Protein 9GK6 (pdb70)

Sequence (854 aa):
TPFPWNKIRLPEYVIPVHYDDLLIHAQLTTLTFWGTTKVEITASQPTSTIILHSHHLQISRATLRKGRLSEEPLQVLEHPRQEQIALLAPEPLLVGLPYTVVIHYAGQLSETFHGFYKSTYRTKEGELRILASTQFEPTAARMAFPCFDEPAFKASFSIKIIRREPRHLAISNMPLVKSVTVAEGLIEDHFDVTVKMSTYLVAFIISDDFESVSSKITKSGVKVSVYAVPDKINQADYALDDAAVTLLEFYEDDYFSIPYPLPKQDLAAIPDFQSGAMENWGLTTYRESALLFDAEKSSASSSSKLGITMTVAHELAHQWFGNLVTMEEWWNDLWLNEGFAKFMEFFVSVSSVTHPELKVGDYFFGKCFDAMEVDALQSSHPVSSTPVENPAQIREMFDDVSYDKGACILNMLREYLSADAFKSGIVQYLQKHSYKNTKNEDLWDSMASIGGVDVKTMMNTWTLQRGFPLITITVRGRNVHMKQEHYMKGGYLWHVPLTFITSKSDMVHRRFLLKTKTDVLILPEEVEWIKFNVGMNGYYIIVHYEDDGWDSSLTGLLKGTHTAVSSSSNDRASLINNAFQQLVSIGKLSIEKALDLSLYLKHETEIMPVFQGLNELIPMYKLMEKRDMNEVETQFKAFLIRLLRDLIDKQTWTDEGSVSSERMLRSQLLLLACVHNNYQPCVQRAEGYFRKWKESNGQLSLPVDVTLAVFAVGAQSTEGWDFLYSKYQFSLSSTEKSSQIEFALCRTQNKEKLQWLLDESFKGDDKIKTQEFPQILTLIGRNPVGYPLAWQFLRKNWNKLVQKFELGSSSIAHMVMGTTNQFSTRTRLEEVKGFFSSLKENGSQLRCVQQTIETIEENIGWMMDKKNFDDKIRRVWLQS

Radius of gyration: 27.93 Å; Cα contacts (8 Å, |Δi|>4): 1761; chains: 1; bounding box: 64×92×61 Å

Solvent-accessible surface area: 32730 Å² total; per-residue (Å²): 132,121,39,63,38,129,119,50,74,7,9,152,55,4,74,2,84,37,0,26,0,36,0,33,6,59,5,103,75,41,21,2,101,7,20,0,72,0,69,0,49,1,80,89,98,18,40,32,0,6,0,4,9,44,140,18,142,43,94,160,5,16,2,68,65,78,138,101,52,93,21,107,12,92,52,29,115,49,84,214,25,32,1,6,0,0,41,12,89,102,77,2,101,73,52,72,93,9,30,0,5,0,65,6,23,7,113,8,14,90,11,7,23,0,3,1,55,1,30,21,146,10,142,134,43,90,86,76,63,2,0,0,1,20,1,19,13,11,10,0,13,27,0,0,0,0,2,5,10,2,42,19,9,0,22,0,16,3,50,0,80,28,49,86,147,17,69,2,13,1,1,12,35,88,90,125,56,52,112,34,78,168,55,28,33,18,1,37,10,63,67,6,38,102,1,0,1,2,0,0,0,0,0,3,2,36,11,87,52,55,58,92,96,6,183,68,50,8,102,1,7,0,30,0,2,50,22,16,32,128,12,0,89,43,0,7,56,3,0,8,55,0,0,31,26,0,21,114,24,0,73,23,94,9,55,7,73,21,0,5,0,0,0,0,2,16,2,33,57,37,16,5,5,1,0,0,0,0,0,0,40,18,51,14,0,5,30,32,91,139,78,8,23,4,64,30,64,23,30,2,0,20,30,0,0,13,8,0,0,1,3,4,2,0,0,4,4,0,0,60,21,2,43,8,0,0,4,2,2,0,0,0,32,4,1,6,10,15,0,0,51,96,25,20,77,107,4,132,0,42,72,28,13,6,22,69,5,13,70,0,2,111,26,0,1,15,81,41,11,6,25,0,12,21,125,23,88,57,27,26,72,2,32,36,4,34,39,53,2,0,56,10,0,0,0,2,0,0,10,6,1,52,61,63,24,56,43,113,30,1,68,49,0,0,26,56,2,0,97,136,25,25,71,124,32,2,98,15,84,34,0,3,71,4,5,21,60,71,112,37,81,103,0,64,81,8,1,48,21,0,0,103,40,82,0,0,0,0,0,7,2,12,52,146,32,117,58,0,77,0,64,4,52,35,1,72,30,94,120,66,75,0,31,0,15,1,15,12,12,8,42,123,36,128,126,55,50,129,46,50,0,103,65,128,62,53,68,22,98,5,112,105,107,33,144,33,9,3,2,3,21,19,3,52,7,2,1,0,3,16,10,72,98,98,14,12,82,37,2,23,40,19,2,94,60,82,34,106,49,5,58,32,24,3,7,0,4,4,0,4,9,0,9,13,0,5,28,49,49,82,22,50,1,54,97,0,0,42,1,0,61,5,4,114,108,3,73,77,16,25,0,1,44,7,1,10,87,30,0,37,63,12,11,17,13,0,18,25,72,150,13,93,119,5,30,80,63,0,32,50,6,1,17,151,11,5,118,82,21,2,80,156,27,64,12,37,55,107,53,52,20,36,95,45,27,13,15,20,63,0,0,15,7,0,4,45,32,102,25,93,74,8,12,98,120,0,68,10,58,14,125,122,11,69,135,37,96,21,161,74,92,20,28,12,5,0,10,40,0,0,2,6,21,8,1,98,62,80,129,2,12,69,33,0,52,51,48,11,142,141,15,66,2,19,7,22,51,47,12,0,5,51,0,1,0,42,8,103,56,113,148,38,0,54,81,0,0,62,33,0,61,147,20,87,114,2,45,12,24,24,0,17,104,1,0,22,29,0,3,98,0,36,50,0,35,46,26,0,0,82,11,0,83,167,18,5,102,140,1,18,118,59,1,36,31,4,7,47,15,0,28,103,0,0,21,7,5,0,36,23,4,4,43,155,98,54,21,109,58,0,87,28,36,2,73,74,28,150,159,41,4,25,157,14,88,6,5,68,46,0,16,6,30,0,64,34,16,13,39,29,2,86,115,2,33,72,78,0,105,85,39,27,124,123

Foldseek 3Di:
DDDPDDALAFDPFKAWAEKEKEKEADQVQQKMKIKIKTKIFGQDWDQKHKWAAEQKAWDFKWKWADVTDIFTWDWDDDRVSRMIMTGGPGIDDGPGIMIMIIIIMHGADCFQAAFHKAWDADLVGRIFIKTKHQQPPHRLNHHPIGRRFWQSWYKYKYKYKYAPQKDKDWQADFDDWDQDPDRIIITTGDIGDTGGSRLTIMMIGNWDKDWDAAPVQAIEMETEHPVQNVQQVLLRVLLNLLLVQCCVLLVPHLPGRYAYEYATCFHFDAWAQRNRYIYGHCQLGGHDPQFDALVSSLNVNLVSQLSSQLSQQDTQEHANGLLQNLSRALRSLLSSLVRCCPRPVLQVCVLVLLVLLVVLQLLLQAPPRAFLRDDDRDPLRSQLNVDSCSHSLSNLVLLLVCVVQDVVLSSQLSNQLSVVQGSGHDDVVSSQVSSCVSCHDRCVQQVCLRGHDTAAWEWEWEDDWQKTKIFIDGRHFVPRFHFWFKWKAFQVGPDTDTDTDRDGMDMDGHPGGTLAMAMCALVSTSYAYHYPDCHLVSVLCCLQPPVVSGDPSSLLRNLQRQLSCCSVPRHPPLSSVSSLLSLLPDAFQRNLVSSCVRLVLVLLLVLVDPNVVLSLLSLVVNCVSCVVVLVPADQACDDGSRSLQSNLVSLLSCLLSCVPVSLVVLCVVLVVCVVVLNPDRGHNSPLLSNLLSQCQDVVSLVSLLVCLSSDPNPSSVVSNLLSQLQYLPQVSLVVSLVDCCVQDSHHVSCNLVSLLSNCSHSRRNVVSVVCCLVCVVVVCSRQNNNHPSVLSSLCSSQLSHADPVSLCVLLVSQCVCPVSGVPHPSSVSSSSSNVSSNVSCVVPVVVSVVSSVD

Organism: Homo sapiens (NCBI:txid9606)

GO terms:
  GO:0001525 angiogenesis (P, TAS)
  GO:0005151 interleukin-1, type II receptor binding (F, TAS)
  GO:0005788 endoplasmic reticulum lumen (C, TAS)
  GO:0019885 antigen processing and presentation of endogenous peptide antigen via MHC class I (P, TAS)
  GO:0008217 regulation of blood pressure (P, TAS)
  GO:0005515 protein binding (F, IPI)
  GO:0004175 endopeptidase activity (F, EXP)
  GO:0002474 antigen processing and presentation of peptide antigen via MHC class I (P, TAS)
  GO:0002474 antigen processing and presentation of peptide antigen via MHC class I (P, IDA)
  GO:0005783 endoplasmic reticulum (C, IDA)
  GO:0008235 metalloexopeptidase activity (F, IDA)
  GO:0005576 extracellular region (C, IDA)
  GO:0004177 aminopeptidase activity (F, IDA)
  GO:0006509 membrane protein ectodomain proteolysis (P, IDA)
  GO:0070062 extracellular exosome (C, HDA)
  GO:0005576 extracellular region (C, HDA)
  GO:0016020 membrane (C, HDA)
  GO:0005138 interleukin-6 receptor binding (F, IPI)

Secondary structure (DSSP, 8-state):
---S---SSPPSSEEEEEEEEEEEEETTTTEEEEEEEEEEEESS--SEEEEE-SS-EEEEEEEEE---EEEE-EEEEETTTTEEEEE-SSPPPTT--EEEEEEEEEE-BSSSSEEEEEEEE-TTS-EEEEEEEE-TTTTGGGTS-B--STTS-BEEEEEEEE-TTSEEEESS-EEEEEEETTTEEEEEEPPPPSB-GGG--EEEE--EEEEEE-TT--EEEEEE-GGGGGG-HHHHHHHHHHHHHHHHHHT----SSEEEEEEESS-SSSEE--TTEEEEEGGGT---TTT--HHHHHHHHHHHHHHHHTTTBTTTEEESSGGGTHHHHHHHHHHHHHHHHHH-GGG-GGGGHHHHHHHHHHHHTSTT---SS----SHHHHHTTSSHIIIIIHHHHHHHHHHHH-HHHHHHHHHHHHHHTTTEEE-HHHHHHHHHT------HHHHHHHHSS-SEEEEEEEEETTEEEEEEEEE--------EEEEEEETTEEEEEEEEE-SSEEEEE-SS--S-EEESGGG-SS-EEEETTTHHHHHHHHHHHHGGGS-HHHHHHHHHHHHHHHHTTSS-HHHHHHHHGGGGG---HHHHHHHHHHHHHHHHHHTTSS-HHHHHHHHHHHHHHHHHHHHH--SSS-S-HHHHHHHHHHHHHHHHTT-HHHHHHHHHHHHHHHHTTT-SPPPHHHHHHHHHHHTTSHHHHHHHHHHHTT---HHHHHHHHHHHTT---HHHHHHHHHHHHH-SSS-GGGHHHHHHHHHTSTTTHHHHHHHHHHHHHHHHHHH-TT-HHHHHHHHHHHTT--SHHHHHHHHHHHHHTGGGTTT-HHHHHHHHHHHHHHHHHHHHHHHHHHHHH-

Structure (mmCIF, N/CA/C/O backbone):
data_9GK6
#
_entry.id   9GK6
#
_cell.length_a   112.728
_cell.length_b   140.610
_cell.length_c   57.542
_cell.angle_alpha   90.00
_cell.angle_beta   90.00
_cell.angle_gamma   90.00
#
_symmetry.space_group_name_H-M   'P 21 21 2'
#
loop_
_entity.id
_entity.type
_entity.pdbx_description
1 polymer 'Endoplasmic reticulum aminopeptidase 1'
2 non-polymer 'ZINC ION'
3 non-polymer D-MALATE
4 non-polymer 1,2-ETHANEDIOL
5 non-polymer '1-[2-(6-chloranyl-3-oxidanylidene-1,4-benzothiazin-4-yl)ethanoylamino]cyclohexane-1-carboxylic acid'
6 water water
#
loop_
_atom_site.group_PDB
_atom_site.id
_atom_site.type_symbol
_atom_site.label_atom_id
_atom_site.label_alt_id
_atom_site.label_comp_id
_atom_site.label_asym_id
_atom_site.label_entity_id
_atom_site.label_seq_id
_atom_site.pdbx_PDB_ins_code
_atom_site.Cartn_x
_atom_site.Cartn_y
_atom_site.Cartn_z
_atom_site.occupancy
_atom_site.B_iso_or_equiv
_atom_site.auth_seq_id
_atom_site.auth_comp_id
_atom_site.auth_asym_id
_atom_site.auth_atom_id
_atom_site.pdbx_PDB_model_num
ATOM 1 N N . THR A 1 45 ? 49.948 2.761 38.414 1.00 48.73 45 THR A N 1
ATOM 2 C CA . THR A 1 45 ? 50.434 2.527 37.058 1.00 48.63 45 THR A CA 1
ATOM 3 C C . THR A 1 45 ? 50.476 3.830 36.262 1.00 47.34 45 THR A C 1
ATOM 4 O O . THR A 1 45 ? 49.433 4.456 36.057 1.00 48.16 45 THR A O 1
ATOM 8 N N . PRO A 1 46 ? 51.666 4.234 35.778 1.00 45.25 46 PRO A N 1
ATOM 9 C CA . PRO A 1 46 ? 51.755 5.460 34.968 1.00 43.16 46 PRO A CA 1
ATOM 10 C C . PRO A 1 46 ? 50.987 5.318 33.649 1.00 39.47 46 PRO A C 1
ATOM 11 O O . PRO A 1 46 ? 50.844 4.203 33.119 1.00 40.25 46 PRO A O 1
ATOM 15 N N . PHE A 1 47 ? 50.482 6.440 33.117 1.00 34.86 47 PHE A N 1
ATOM 16 C CA . PHE A 1 47 ? 49.712 6.380 31.876 1.00 30.08 47 PHE A CA 1
ATOM 17 C C . PHE A 1 47 ? 50.668 6.110 30.714 1.00 27.86 47 PHE A C 1
ATOM 18 O O . PHE A 1 47 ? 51.661 6.804 30.589 1.00 29.59 47 PHE A O 1
ATOM 26 N N . PRO A 1 48 ? 50.423 5.085 29.873 1.00 26.34 48 PRO A N 1
ATOM 27 C CA . PRO A 1 48 ? 51.415 4.708 28.854 1.00 26.69 48 PRO A CA 1
ATOM 28 C C . PRO A 1 48 ? 51.450 5.530 27.565 1.00 28.16 48 PRO A C 1
ATOM 29 O O . PRO A 1 48 ? 51.860 4.997 26.525 1.00 30.75 48 PRO A O 1
ATOM 33 N N . TRP A 1 49 ? 51.013 6.797 27.603 1.00 25.65 49 TRP A N 1
ATOM 34 C CA . TRP A 1 49 ? 51.078 7.649 26.405 1.00 24.52 49 TRP A CA 1
ATOM 35 C C . TRP A 1 49 ? 51.203 9.072 26.877 1.00 25.59 49 TRP A C 1
ATOM 36 O O . TRP A 1 49 ? 50.429 9.501 27.728 1.00 27.27 49 TRP A O 1
ATOM 47 N N . ASN A 1 50 ? 52.172 9.825 26.334 1.00 25.62 50 ASN A N 1
ATOM 48 C CA . ASN A 1 50 ? 52.452 11.178 26.818 1.00 26.90 50 ASN A CA 1
ATOM 49 C C . ASN A 1 50 ? 52.229 12.276 25.787 1.00 27.68 50 ASN A C 1
ATOM 50 O O . ASN A 1 50 ? 52.852 13.344 25.890 1.00 29.35 50 ASN A O 1
ATOM 55 N N . LYS A 1 51 ? 51.432 12.007 24.748 1.00 25.40 51 LYS A N 1
ATOM 56 C CA . LYS A 1 51 ? 51.225 13.036 23.703 1.00 22.72 51 LYS A CA 1
ATOM 57 C C . LYS A 1 51 ? 49.735 13.371 23.599 1.00 22.38 51 LYS A C 1
ATOM 58 O O . LYS A 1 51 ? 48.890 12.501 23.833 1.00 22.12 51 LYS A O 1
ATOM 64 N N . ILE A 1 52 ? 49.436 14.622 23.234 1.00 21.47 52 ILE A N 1
ATOM 65 C CA . ILE A 1 52 ? 48.035 15.022 23.032 1.00 21.65 52 ILE A CA 1
ATOM 66 C C . ILE A 1 52 ? 47.458 14.291 21.827 1.00 20.50 52 ILE A C 1
ATOM 67 O O . ILE A 1 52 ? 46.300 13.840 21.878 1.00 19.52 52 ILE A O 1
ATOM 72 N N . ARG A 1 53 ? 48.232 14.185 20.749 1.00 19.92 53 ARG A N 1
ATOM 73 C CA . ARG A 1 53 ? 47.795 13.425 19.584 1.00 19.21 53 ARG A CA 1
ATOM 74 C C . ARG A 1 53 ? 47.833 11.952 19.866 1.00 20.02 53 ARG A C 1
ATOM 75 O O . ARG A 1 53 ? 48.758 11.476 20.549 1.00 20.33 53 ARG A O 1
ATOM 83 N N . LEU A 1 54 ? 46.864 11.199 19.349 1.00 19.67 54 LEU A N 1
ATOM 84 C CA . LEU A 1 54 ? 46.828 9.752 19.559 1.00 20.06 54 LEU A CA 1
ATOM 85 C C . LEU A 1 54 ? 47.947 9.054 18.786 1.00 20.41 54 LEU A C 1
ATOM 86 O O . LEU A 1 54 ? 48.441 9.569 17.776 1.00 20.42 54 LEU A O 1
ATOM 91 N N . PRO A 1 55 ? 48.285 7.823 19.187 1.00 19.49 55 PRO A N 1
ATOM 92 C CA . PRO A 1 55 ? 49.223 7.035 18.371 1.00 20.24 55 PRO A CA 1
ATOM 93 C C . PRO A 1 55 ? 48.694 6.822 16.952 1.00 22.08 55 PRO A C 1
ATOM 94 O O . PRO A 1 55 ? 47.460 6.808 16.730 1.00 21.78 55 PRO A O 1
ATOM 98 N N . GLU A 1 56 ? 49.606 6.706 15.979 1.00 23.03 56 GLU A N 1
ATOM 99 C CA . GLU A 1 56 ? 49.176 6.530 14.595 1.00 24.99 56 GLU A CA 1
ATOM 100 C C . GLU A 1 56 ? 48.989 5.072 14.200 1.00 25.66 56 GLU A C 1
ATOM 101 O O . GLU A 1 56 ? 48.465 4.820 13.119 1.00 27.29 56 GLU A O 1
ATOM 107 N N . TYR A 1 57 ? 49.359 4.106 15.068 1.00 24.56 57 TYR A N 1
ATOM 108 C CA . TYR A 1 57 ? 49.373 2.709 14.650 1.00 25.62 57 TYR A CA 1
ATOM 109 C C . TYR A 1 57 ? 48.188 1.850 15.028 1.00 25.52 57 TYR A C 1
ATOM 110 O O . TYR A 1 57 ? 48.229 0.663 14.745 1.00 26.66 57 TYR A O 1
ATOM 119 N N . VAL A 1 58 ? 47.120 2.419 15.614 1.00 23.53 58 VAL A N 1
ATOM 120 C CA . VAL A 1 58 ? 45.912 1.669 15.863 1.00 21.99 58 VAL A CA 1
ATOM 121 C C . VAL A 1 58 ? 44.825 2.507 15.152 1.00 21.89 58 VAL A C 1
ATOM 122 O O . VAL A 1 58 ? 44.697 3.702 15.416 1.00 23.45 58 VAL A O 1
ATOM 126 N N . ILE A 1 59 ? 44.156 1.892 14.187 1.00 21.17 59 ILE A N 1
ATOM 127 C CA . ILE A 1 59 ? 43.209 2.575 13.321 1.00 22.42 59 ILE A CA 1
ATOM 128 C C . ILE A 1 59 ? 41.834 1.971 13.383 1.00 21.16 59 ILE A C 1
ATOM 129 O O . ILE A 1 59 ? 41.672 0.775 13.127 1.00 20.85 59 ILE A O 1
ATOM 134 N N . PRO A 1 60 ? 40.809 2.806 13.606 1.00 18.26 60 PRO A N 1
ATOM 135 C CA . PRO A 1 60 ? 39.432 2.283 13.547 1.00 17.60 60 PRO A CA 1
ATOM 136 C C . PRO A 1 60 ? 38.900 2.178 12.130 1.00 17.79 60 PRO A C 1
ATOM 137 O O . PRO A 1 60 ? 39.334 2.962 11.255 1.00 17.76 60 PRO A O 1
ATOM 141 N N . VAL A 1 61 ? 37.981 1.251 11.886 1.00 17.73 61 VAL A N 1
ATOM 142 C CA . VAL A 1 61 ? 37.309 1.134 10.605 1.00 19.81 61 VAL A CA 1
ATOM 143 C C . VAL A 1 61 ? 35.794 1.349 10.755 1.00 17.97 61 VAL A C 1
ATOM 144 O O . VAL A 1 61 ? 35.167 1.884 9.848 1.00 17.65 61 VAL A O 1
ATOM 148 N N . HIS A 1 62 ? 35.217 0.932 11.890 1.00 17.33 62 HIS A N 1
ATOM 149 C CA . HIS A 1 62 ? 33.765 0.966 12.015 1.00 16.55 62 HIS A CA 1
ATOM 150 C C . HIS A 1 62 ? 33.401 1.042 13.473 1.00 16.20 62 HIS A C 1
ATOM 151 O O . HIS A 1 62 ? 34.034 0.371 14.299 1.00 17.35 62 HIS A O 1
ATOM 158 N N . TYR A 1 63 ? 32.398 1.845 13.809 1.00 15.60 63 TYR A N 1
ATOM 159 C CA . TYR A 1 63 ? 31.882 1.917 15.159 1.00 15.26 63 TYR A CA 1
ATOM 160 C C . TYR A 1 63 ? 30.435 1.499 15.187 1.00 16.26 63 TYR A C 1
ATOM 161 O O . TYR A 1 63 ? 29.659 1.827 14.291 1.00 16.71 63 TYR A O 1
ATOM 170 N N A ASP A 1 64 ? 30.062 0.742 16.222 0.50 15.72 64 ASP A N 1
ATOM 171 N N B ASP A 1 64 ? 30.073 0.748 16.236 0.50 15.69 64 ASP A N 1
ATOM 172 C CA A ASP A 1 64 ? 28.658 0.449 16.473 0.50 15.81 64 ASP A CA 1
ATOM 173 C CA B ASP A 1 64 ? 28.684 0.451 16.557 0.50 15.74 64 ASP A CA 1
ATOM 174 C C A ASP A 1 64 ? 28.364 1.159 17.797 0.50 16.70 64 ASP A C 1
ATOM 175 C C B ASP A 1 64 ? 28.428 1.229 17.831 0.50 16.44 64 ASP A C 1
ATOM 176 O O A ASP A 1 64 ? 28.975 0.831 18.812 0.50 16.90 64 ASP A O 1
ATOM 177 O O B ASP A 1 64 ? 29.123 1.022 18.835 0.50 16.09 64 ASP A O 1
ATOM 186 N N . LEU A 1 65 ? 27.504 2.196 17.784 1.00 16.09 65 LEU A N 1
ATOM 187 C CA . LEU A 1 65 ? 27.210 2.986 18.971 1.00 16.35 65 LEU A CA 1
ATOM 188 C C . LEU A 1 65 ? 25.831 2.716 19.435 1.00 17.40 65 LEU A C 1
ATOM 189 O O . LEU A 1 65 ? 24.891 3.017 18.695 1.00 19.65 65 LEU A O 1
ATOM 194 N N . LEU A 1 66 ? 25.679 2.192 20.645 1.00 15.28 66 LEU A N 1
ATOM 195 C CA . LEU A 1 66 ? 24.342 2.063 21.222 1.00 16.29 66 LEU A CA 1
ATOM 196 C C . LEU A 1 66 ? 24.264 3.125 22.343 1.00 17.05 66 LEU A C 1
ATOM 197 O O . LEU A 1 66 ? 25.162 3.204 23.185 1.00 18.04 66 LEU A O 1
ATOM 202 N N . ILE A 1 67 ? 23.232 3.977 22.312 1.00 16.87 67 ILE A N 1
ATOM 203 C CA . ILE A 1 67 ? 23.094 5.041 23.297 1.00 17.63 67 ILE A CA 1
ATOM 204 C C . ILE A 1 67 ? 21.685 4.974 23.876 1.00 16.29 67 ILE A C 1
ATOM 205 O O . ILE A 1 67 ? 20.722 4.920 23.114 1.00 16.48 67 ILE A O 1
ATOM 210 N N . HIS A 1 68 ? 21.566 5.006 25.215 1.00 16.62 68 HIS A N 1
ATOM 211 C CA . HIS A 1 68 ? 20.259 5.098 25.860 1.00 17.28 68 HIS A CA 1
ATOM 212 C C . HIS A 1 68 ? 20.305 6.361 26.737 1.00 17.12 68 HIS A C 1
ATOM 213 O O . HIS A 1 68 ? 21.004 6.371 27.734 1.00 16.92 68 HIS A O 1
ATOM 220 N N . ALA A 1 69 ? 19.543 7.396 26.379 1.00 17.57 69 ALA A N 1
ATOM 221 C CA . ALA A 1 69 ? 19.461 8.573 27.247 1.00 17.85 69 ALA A CA 1
ATOM 222 C C . ALA A 1 69 ? 18.157 8.509 28.010 1.00 17.91 69 ALA A C 1
ATOM 223 O O . ALA A 1 69 ? 17.093 8.214 27.446 1.00 18.59 69 ALA A O 1
ATOM 225 N N . GLN A 1 70 ? 18.240 8.845 29.274 1.00 17.85 70 GLN A N 1
ATOM 226 C CA . GLN A 1 70 ? 17.079 8.853 30.147 1.00 19.53 70 GLN A CA 1
ATOM 227 C C . GLN A 1 70 ? 16.786 10.311 30.386 1.00 20.11 70 GLN A C 1
ATOM 228 O O . GLN A 1 70 ? 17.463 10.935 31.206 1.00 21.88 70 GLN A O 1
ATOM 234 N N . LEU A 1 71 ? 15.781 10.856 29.676 1.00 20.15 71 LEU A N 1
ATOM 235 C CA . LEU A 1 71 ? 15.564 12.312 29.748 1.00 22.57 71 LEU A CA 1
ATOM 236 C C . LEU A 1 71 ? 14.941 12.785 31.053 1.00 25.06 71 LEU A C 1
ATOM 237 O O . LEU A 1 71 ? 14.971 13.983 31.321 1.00 27.79 71 LEU A O 1
ATOM 242 N N . THR A 1 72 ? 14.429 11.885 31.883 1.00 24.22 72 THR A N 1
ATOM 243 C CA . THR A 1 72 ? 13.885 12.262 33.182 1.00 25.69 72 THR A CA 1
ATOM 244 C C . THR A 1 72 ? 14.982 12.416 34.241 1.00 25.92 72 THR A C 1
ATOM 245 O O . THR A 1 72 ? 14.732 13.063 35.258 1.00 28.72 72 THR A O 1
ATOM 249 N N . THR A 1 73 ? 16.151 11.779 34.079 1.00 23.08 73 THR A N 1
ATOM 250 C CA . THR A 1 73 ? 17.240 11.909 35.066 1.00 22.01 73 THR A CA 1
ATOM 251 C C . THR A 1 73 ? 18.502 12.576 34.450 1.00 21.68 73 THR A C 1
ATOM 252 O O . THR A 1 73 ? 19.480 12.855 35.159 1.00 21.91 73 THR A O 1
ATOM 256 N N . LEU A 1 74 ? 18.501 12.721 33.130 1.00 20.19 74 LEU A N 1
ATOM 257 C CA . LEU A 1 74 ? 19.601 13.304 32.367 1.00 21.20 74 LEU A CA 1
ATOM 258 C C . LEU A 1 74 ? 20.825 12.395 32.356 1.00 22.19 74 LEU A C 1
ATOM 259 O O . LEU A 1 74 ? 21.924 12.843 32.009 1.00 23.93 74 LEU A O 1
ATOM 264 N N . THR A 1 75 ? 20.687 11.116 32.709 1.00 21.49 75 THR A N 1
ATOM 265 C CA . THR A 1 75 ? 21.798 10.171 32.639 1.00 20.69 75 THR A CA 1
ATOM 266 C C . THR A 1 75 ? 21.715 9.521 31.249 1.00 19.20 75 THR A C 1
ATOM 267 O O . THR A 1 75 ? 20.633 9.404 30.671 1.00 19.33 75 THR A O 1
ATOM 271 N N . PHE A 1 76 ? 22.849 9.088 30.707 1.00 15.88 76 PHE A N 1
ATOM 272 C CA . PHE A 1 76 ? 22.821 8.281 29.512 1.00 15.40 76 PHE A CA 1
ATOM 273 C C . PHE A 1 76 ? 23.821 7.157 29.693 1.00 16.02 76 PHE A C 1
ATOM 274 O O . PHE A 1 76 ? 24.780 7.283 30.462 1.00 16.71 76 PHE A O 1
ATOM 282 N N . TRP A 1 77 ? 23.573 6.057 28.996 1.00 16.23 77 TRP A N 1
ATOM 283 C CA . TRP A 1 77 ? 24.488 4.914 29.011 1.00 16.36 77 TRP A CA 1
ATOM 284 C C . TRP A 1 77 ? 24.787 4.547 27.585 1.00 17.45 77 TRP A C 1
ATOM 285 O O . TRP A 1 77 ? 23.970 4.795 26.686 1.00 17.62 77 TRP A O 1
ATOM 296 N N . GLY A 1 78 ? 25.969 4.013 27.362 1.00 16.51 78 GLY A N 1
ATOM 297 C CA . GLY A 1 78 ? 26.309 3.550 26.035 1.00 16.48 78 GLY A CA 1
ATOM 298 C C . GLY A 1 78 ? 27.129 2.279 26.013 1.00 15.06 78 GLY A C 1
ATOM 299 O O . GLY A 1 78 ? 27.768 1.899 26.998 1.00 16.48 78 GLY A O 1
ATOM 300 N N . THR A 1 79 ? 27.072 1.619 24.870 1.00 15.86 79 THR A N 1
ATOM 301 C CA . THR A 1 79 ? 27.987 0.551 24.541 1.00 15.65 79 THR A CA 1
ATOM 302 C C . THR A 1 79 ? 28.568 0.936 23.182 1.00 14.95 79 THR A C 1
ATOM 303 O O . THR A 1 79 ? 27.836 1.009 22.179 1.00 16.61 79 THR A O 1
ATOM 307 N N . THR A 1 80 ? 29.883 1.108 23.137 1.00 14.31 80 THR A N 1
ATOM 308 C CA . THR A 1 80 ? 30.594 1.415 21.911 1.00 14.47 80 THR A CA 1
ATOM 309 C C . THR A 1 80 ? 31.403 0.198 21.494 1.00 16.34 80 THR A C 1
ATOM 310 O O . THR A 1 80 ? 32.148 -0.342 22.322 1.00 17.37 80 THR A O 1
ATOM 314 N N . LYS A 1 81 ? 31.262 -0.231 20.250 1.00 16.09 81 LYS A N 1
ATOM 315 C CA . LYS A 1 81 ? 32.063 -1.352 19.719 1.00 17.35 81 LYS A CA 1
ATOM 316 C C . LYS A 1 81 ? 32.850 -0.736 18.563 1.00 17.44 81 LYS A C 1
ATOM 317 O O . LYS A 1 81 ? 32.254 -0.154 17.664 1.00 19.43 81 LYS A O 1
ATOM 323 N N . VAL A 1 82 ? 34.180 -0.770 18.597 1.00 16.30 82 VAL A N 1
ATOM 324 C CA . VAL A 1 82 ? 35.003 -0.149 17.552 1.00 17.14 82 VAL A CA 1
ATOM 325 C C . VAL A 1 82 ? 35.929 -1.188 16.948 1.00 17.68 82 VAL A C 1
ATOM 326 O O . VAL A 1 82 ? 36.673 -1.850 17.687 1.00 18.23 82 VAL A O 1
ATOM 330 N N . GLU A 1 83 ? 35.743 -1.453 15.660 1.00 17.60 83 GLU A N 1
ATOM 331 C CA . GLU A 1 83 ? 36.562 -2.417 14.907 1.00 17.27 83 GLU A CA 1
ATOM 332 C C . GLU A 1 83 ? 37.858 -1.709 14.577 1.00 18.66 83 GLU A C 1
ATOM 333 O O . GLU A 1 83 ? 37.818 -0.602 14.009 1.00 19.64 83 GLU A O 1
ATOM 339 N N . ILE A 1 84 ? 39.001 -2.275 14.984 1.00 18.21 84 ILE A N 1
ATOM 340 C CA . ILE A 1 84 ? 40.303 -1.669 14.789 1.00 18.59 84 ILE A CA 1
ATOM 341 C C . ILE A 1 84 ? 41.299 -2.656 14.184 1.00 19.43 84 ILE A C 1
ATOM 342 O O . ILE A 1 84 ? 41.084 -3.887 14.176 1.00 20.70 84 ILE A O 1
ATOM 347 N N . THR A 1 85 ? 42.386 -2.086 13.641 1.00 20.61 85 THR A N 1
ATOM 348 C CA . THR A 1 85 ? 43.545 -2.892 13.268 1.00 23.22 85 THR A CA 1
ATOM 349 C C . THR A 1 85 ? 44.787 -2.153 13.796 1.00 24.59 85 THR A C 1
ATOM 350 O O . THR A 1 85 ? 44.843 -0.899 13.839 1.00 24.73 85 THR A O 1
ATOM 354 N N . ALA A 1 86 ? 45.817 -2.928 14.153 1.00 25.32 86 ALA A N 1
ATOM 355 C CA . ALA A 1 86 ? 47.082 -2.376 14.602 1.00 26.55 86 ALA A CA 1
ATOM 356 C C . ALA A 1 86 ? 48.139 -2.685 13.535 1.00 28.20 86 ALA A C 1
ATOM 357 O O . ALA A 1 86 ? 48.188 -3.813 13.024 1.00 28.31 86 ALA A O 1
ATOM 359 N N . SER A 1 87 ? 48.944 -1.680 13.185 1.00 27.65 87 SER A N 1
ATOM 360 C CA . SER A 1 87 ? 50.038 -1.856 12.213 1.00 28.88 87 SER A CA 1
ATOM 361 C C . SER A 1 87 ? 51.382 -2.182 12.875 1.00 30.98 87 SER A C 1
ATOM 362 O O . SER A 1 87 ? 52.352 -2.414 12.169 1.00 31.69 87 SER A O 1
ATOM 365 N N . GLN A 1 88 ? 51.453 -2.101 14.197 1.00 31.25 88 GLN A N 1
ATOM 366 C CA . GLN A 1 88 ? 52.609 -2.428 15.029 1.00 33.11 88 GLN A CA 1
ATOM 367 C C . GLN A 1 88 ? 52.071 -3.324 16.111 1.00 33.22 88 GLN A C 1
ATOM 368 O O . GLN A 1 88 ? 50.942 -3.088 16.589 1.00 33.09 88 GLN A O 1
ATOM 374 N N . PRO A 1 89 ? 52.857 -4.294 16.611 1.00 32.60 89 PRO A N 1
ATOM 375 C CA . PRO A 1 89 ? 52.383 -5.070 17.761 1.00 32.26 89 PRO A CA 1
ATOM 376 C C . PRO A 1 89 ? 52.268 -4.117 18.956 1.00 30.69 89 PRO A C 1
ATOM 377 O O . PRO A 1 89 ? 53.107 -3.215 19.144 1.00 31.67 89 PRO A O 1
ATOM 381 N N . THR A 1 90 ? 51.126 -4.171 19.621 1.00 27.56 90 THR A N 1
ATOM 382 C CA . THR A 1 90 ? 50.909 -3.374 20.812 1.00 26.11 90 THR A CA 1
ATOM 383 C C . THR A 1 90 ? 49.941 -4.118 21.691 1.00 25.41 90 THR A C 1
ATOM 384 O O . THR A 1 90 ? 49.090 -4.882 21.209 1.00 26.67 90 THR A O 1
ATOM 388 N N . SER A 1 91 ? 50.077 -3.923 22.988 1.00 24.35 91 SER A N 1
ATOM 389 C CA . SER A 1 91 ? 49.123 -4.478 23.941 1.00 24.69 91 SER A CA 1
ATOM 390 C C . SER A 1 91 ? 48.257 -3.333 24.529 1.00 26.07 91 SER A C 1
ATOM 391 O O . SER A 1 91 ? 47.475 -3.583 25.437 1.00 26.87 91 SER A O 1
ATOM 394 N N . THR A 1 92 ? 48.405 -2.101 24.011 1.00 25.72 92 THR A N 1
ATOM 395 C CA . THR A 1 92 ? 47.759 -0.941 24.569 1.00 26.80 92 THR A CA 1
ATOM 396 C C . THR A 1 92 ? 47.065 -0.151 23.495 1.00 25.52 92 THR A C 1
ATOM 397 O O . THR A 1 92 ? 47.667 0.178 22.462 1.00 25.42 92 THR A O 1
ATOM 401 N N . ILE A 1 93 ? 45.800 0.167 23.761 1.00 23.81 93 ILE A N 1
ATOM 402 C CA . ILE A 1 93 ? 45.000 0.987 22.838 1.00 22.74 93 ILE A CA 1
ATOM 403 C C . ILE A 1 93 ? 44.708 2.312 23.519 1.00 21.41 93 ILE A C 1
ATOM 404 O O . ILE A 1 93 ? 44.128 2.336 24.605 1.00 21.34 93 ILE A O 1
ATOM 409 N N . ILE A 1 94 ? 45.128 3.411 22.893 1.00 21.72 94 ILE A N 1
ATOM 410 C CA . ILE A 1 94 ? 44.872 4.730 23.461 1.00 20.85 94 ILE A CA 1
ATOM 411 C C . ILE A 1 94 ? 43.737 5.346 22.662 1.00 20.53 94 ILE A C 1
ATOM 412 O O . ILE A 1 94 ? 43.797 5.343 21.428 1.00 21.87 94 ILE A O 1
ATOM 417 N N . LEU A 1 95 ? 42.766 5.869 23.355 1.00 19.26 95 LEU A N 1
ATOM 418 C CA . LEU A 1 95 ? 41.716 6.591 22.630 1.00 20.12 95 LEU A CA 1
ATOM 419 C C . LEU A 1 95 ? 41.131 7.664 23.511 1.00 18.43 95 LEU A C 1
ATOM 420 O O . LEU A 1 95 ? 41.640 7.926 24.588 1.00 19.06 95 LEU A O 1
ATOM 425 N N . HIS A 1 96 ? 40.187 8.483 22.973 1.00 15.30 96 HIS A N 1
ATOM 426 C CA . HIS A 1 96 ? 39.668 9.611 23.720 1.00 15.56 96 HIS A CA 1
ATOM 427 C C . HIS A 1 96 ? 38.435 9.290 24.481 1.00 16.06 96 HIS A C 1
ATOM 428 O O . HIS A 1 96 ? 37.603 8.522 24.024 1.00 16.91 96 HIS A O 1
ATOM 435 N N . SER A 1 97 ? 38.287 9.905 25.630 1.00 15.58 97 SER A N 1
ATOM 436 C CA . SER A 1 97 ? 37.072 9.781 26.453 1.00 16.92 97 SER A CA 1
ATOM 437 C C . SER A 1 97 ? 37.111 10.950 27.443 1.00 16.87 97 SER A C 1
ATOM 438 O O . SER A 1 97 ? 38.179 11.209 28.028 1.00 18.40 97 SER A O 1
ATOM 441 N N . HIS A 1 98 ? 35.997 11.683 27.623 1.00 16.22 98 HIS A N 1
ATOM 442 C CA . HIS A 1 98 ? 35.996 12.817 28.535 1.00 16.47 98 HIS A CA 1
ATOM 443 C C . HIS A 1 98 ? 34.672 12.799 29.297 1.00 17.35 98 HIS A C 1
ATOM 444 O O . HIS A 1 98 ? 33.592 12.846 28.687 1.00 17.36 98 HIS A O 1
ATOM 451 N N . HIS A 1 99 ? 34.759 12.703 30.644 1.00 17.04 99 HIS A N 1
ATOM 452 C CA . HIS A 1 99 ? 33.599 12.696 31.535 1.00 18.49 99 HIS A CA 1
ATOM 453 C C . HIS A 1 99 ? 32.687 11.501 31.345 1.00 18.98 99 HIS A C 1
ATOM 454 O O . HIS A 1 99 ? 31.524 11.545 31.769 1.00 22.10 99 HIS A O 1
ATOM 461 N N . LEU A 1 100 ? 33.227 10.390 30.849 1.00 16.96 100 LEU A N 1
ATOM 462 C CA . LEU A 1 100 ? 32.437 9.149 30.766 1.00 16.65 100 LEU A CA 1
ATOM 463 C C . LEU A 1 100 ? 32.944 8.192 31.856 1.00 17.99 100 LEU A C 1
ATOM 464 O O . LEU A 1 100 ? 34.153 8.071 32.055 1.00 19.29 100 LEU A O 1
ATOM 469 N N . GLN A 1 101 ? 32.034 7.510 32.532 1.00 17.51 101 GLN A N 1
ATOM 470 C CA . GLN A 1 101 ? 32.390 6.529 33.565 1.00 17.52 101 GLN A CA 1
ATOM 471 C C . GLN A 1 101 ? 32.359 5.178 32.918 1.00 17.45 101 GLN A C 1
ATOM 472 O O . GLN A 1 101 ? 31.292 4.673 32.584 1.00 17.57 101 GLN A O 1
ATOM 478 N N . ILE A 1 102 ? 33.525 4.566 32.748 1.00 17.41 102 ILE A N 1
ATOM 479 C CA . ILE A 1 102 ? 33.627 3.298 32.053 1.00 18.61 102 ILE A CA 1
ATOM 480 C C . ILE A 1 102 ? 33.435 2.166 33.014 1.00 19.65 102 ILE A C 1
ATOM 481 O O . ILE A 1 102 ? 34.178 2.084 33.998 1.00 21.41 102 ILE A O 1
ATOM 486 N N . SER A 1 103 ? 32.442 1.313 32.765 1.00 18.47 103 SER A N 1
ATOM 487 C CA . SER A 1 103 ? 32.237 0.180 33.680 1.00 19.49 103 SER A CA 1
ATOM 488 C C . SER A 1 103 ? 32.957 -1.068 33.249 1.00 20.22 103 SER A C 1
ATOM 489 O O . SER A 1 103 ? 33.237 -1.910 34.116 1.00 21.59 103 SER A O 1
ATOM 492 N N . ARG A 1 104 ? 33.181 -1.265 31.945 1.00 19.81 104 ARG A N 1
ATOM 493 C CA . ARG A 1 104 ? 33.819 -2.507 31.479 1.00 21.32 104 ARG A CA 1
ATOM 494 C C . ARG A 1 104 ? 34.355 -2.262 30.089 1.00 21.54 104 ARG A C 1
ATOM 495 O O . ARG A 1 104 ? 33.735 -1.546 29.295 1.00 20.48 104 ARG A O 1
ATOM 503 N N . ALA A 1 105 ? 35.519 -2.839 29.779 1.00 20.45 105 ALA A N 1
ATOM 504 C CA . ALA A 1 105 ? 36.087 -2.771 28.430 1.00 20.43 105 ALA A CA 1
ATOM 505 C C . ALA A 1 105 ? 36.606 -4.162 28.093 1.00 20.56 105 ALA A C 1
ATOM 506 O O . ALA A 1 105 ? 37.212 -4.829 28.964 1.00 22.25 105 ALA A O 1
ATOM 508 N N . THR A 1 106 ? 36.334 -4.638 26.893 1.00 20.89 106 THR A N 1
ATOM 509 C CA . THR A 1 106 ? 36.752 -5.971 26.468 1.00 22.23 106 THR A CA 1
ATOM 510 C C . THR A 1 106 ? 37.260 -5.940 25.024 1.00 21.29 106 THR A C 1
ATOM 511 O O . THR A 1 106 ? 36.899 -5.055 24.244 1.00 20.63 106 THR A O 1
ATOM 515 N N . LEU A 1 107 ? 38.182 -6.852 24.669 1.00 21.25 107 LEU A N 1
ATOM 516 C CA . LEU A 1 107 ? 38.724 -6.944 23.332 1.00 21.84 107 LEU A CA 1
ATOM 517 C C . LEU A 1 107 ? 38.238 -8.211 22.725 1.00 23.01 107 LEU A C 1
ATOM 518 O O . LEU A 1 107 ? 38.487 -9.304 23.287 1.00 23.31 107 LEU A O 1
ATOM 523 N N . ARG A 1 108 ? 37.539 -8.125 21.632 1.00 23.34 108 ARG A N 1
ATOM 524 C CA . ARG A 1 108 ? 37.070 -9.306 20.920 1.00 24.30 108 ARG A CA 1
ATOM 525 C C . ARG A 1 108 ? 37.907 -9.544 19.690 1.00 24.73 108 ARG A C 1
ATOM 526 O O . ARG A 1 108 ? 38.365 -8.598 19.035 1.00 23.72 108 ARG A O 1
ATOM 534 N N . LYS A 1 109 ? 38.175 -10.816 19.392 1.00 25.57 109 LYS A N 1
ATOM 535 C CA . LYS A 1 109 ? 38.871 -11.258 18.196 1.00 28.62 109 LYS A CA 1
ATOM 536 C C . LYS A 1 109 ? 37.955 -12.363 17.662 1.00 33.09 109 LYS A C 1
ATOM 537 O O . LYS A 1 109 ? 37.542 -13.227 18.443 1.00 33.39 109 LYS A O 1
ATOM 543 N N . GLY A 1 110 ? 37.566 -12.300 16.406 1.00 34.86 110 GLY A N 1
ATOM 544 C CA . GLY A 1 110 ? 36.696 -13.308 15.805 1.00 37.17 110 GLY A CA 1
ATOM 545 C C . GLY A 1 110 ? 35.208 -13.102 16.014 1.00 39.67 110 GLY A C 1
ATOM 546 O O . GLY A 1 110 ? 34.778 -12.092 16.582 1.00 41.76 110 GLY A O 1
ATOM 547 N N . ARG A 1 114 ? 34.570 -18.523 16.478 1.00 43.21 114 ARG A N 1
ATOM 548 C CA . ARG A 1 114 ? 35.967 -18.291 16.847 1.00 43.24 114 ARG A CA 1
ATOM 549 C C . ARG A 1 114 ? 36.144 -17.119 17.819 1.00 42.18 114 ARG A C 1
ATOM 550 O O . ARG A 1 114 ? 37.278 -16.689 18.023 1.00 43.17 114 ARG A O 1
ATOM 552 N N . LEU A 1 115 ? 35.053 -16.568 18.380 1.00 40.50 115 LEU A N 1
ATOM 553 C CA . LEU A 1 115 ? 35.155 -15.412 19.262 1.00 39.21 115 LEU A CA 1
ATOM 554 C C . LEU A 1 115 ? 35.920 -15.705 20.519 1.00 37.41 115 LEU A C 1
ATOM 555 O O . LEU A 1 115 ? 35.770 -16.759 21.141 1.00 37.50 115 LEU A O 1
ATOM 560 N N . SER A 1 116 ? 36.834 -14.845 20.811 1.00 34.70 116 SER A N 1
ATOM 561 C CA . SER A 1 116 ? 37.572 -14.856 22.036 1.00 33.18 116 SER A CA 1
ATOM 562 C C . SER A 1 116 ? 37.447 -13.444 22.532 1.00 32.55 116 SER A C 1
ATOM 563 O O . SER A 1 116 ? 37.390 -12.463 21.749 1.00 32.49 116 SER A O 1
ATOM 566 N N . GLU A 1 117 ? 37.266 -13.339 23.802 1.00 31.42 117 GLU A N 1
ATOM 567 C CA . GLU A 1 117 ? 37.204 -12.077 24.479 1.00 30.17 117 GLU A CA 1
ATOM 568 C C . GLU A 1 117 ? 38.321 -12.066 25.432 1.00 29.76 117 GLU A C 1
ATOM 569 O O . GLU A 1 117 ? 38.697 -13.114 25.995 1.00 30.40 117 GLU A O 1
ATOM 575 N N . GLU A 1 118 ? 38.827 -10.903 25.695 1.00 28.32 118 GLU A N 1
ATOM 576 C CA . GLU A 1 118 ? 39.839 -10.672 26.681 1.00 28.54 118 GLU A CA 1
ATOM 577 C C . GLU A 1 118 ? 39.431 -9.420 27.435 1.00 27.39 118 GLU A C 1
ATOM 578 O O . GLU A 1 118 ? 39.190 -8.383 26.802 1.00 24.82 118 GLU A O 1
ATOM 584 N N . PRO A 1 119 ? 39.361 -9.439 28.760 1.00 27.71 119 PRO A N 1
ATOM 585 C CA . PRO A 1 119 ? 39.083 -8.206 29.497 1.00 27.57 119 PRO A CA 1
ATOM 586 C C . PRO A 1 119 ? 40.220 -7.218 29.313 1.00 26.12 119 PRO A C 1
ATOM 587 O O . PRO A 1 119 ? 41.402 -7.611 29.238 1.00 27.32 119 PRO A O 1
ATOM 591 N N . LEU A 1 120 ? 39.881 -5.937 29.201 1.00 23.59 120 LEU A N 1
ATOM 592 C CA . LEU A 1 120 ? 40.902 -4.928 29.097 1.00 23.79 120 LEU A CA 1
ATOM 593 C C . LEU A 1 120 ? 40.963 -4.139 30.393 1.00 25.94 120 LEU A C 1
ATOM 594 O O . LEU A 1 120 ? 39.916 -3.788 30.967 1.00 27.79 120 LEU A O 1
ATOM 599 N N . GLN A 1 121 ? 42.180 -3.811 30.835 1.00 25.76 121 GLN A N 1
ATOM 600 C CA . GLN A 1 121 ? 42.332 -2.952 32.008 1.00 26.01 121 GLN A CA 1
ATOM 601 C C . GLN A 1 121 ? 42.202 -1.529 31.495 1.00 26.24 121 GLN A C 1
ATOM 602 O O . GLN A 1 121 ? 42.764 -1.196 30.446 1.00 25.97 121 GLN A O 1
ATOM 608 N N . VAL A 1 122 ? 41.541 -0.680 32.280 1.00 25.16 122 VAL A N 1
ATOM 609 C CA . VAL A 1 122 ? 41.325 0.697 31.837 1.00 24.14 122 VAL A CA 1
ATOM 610 C C . VAL A 1 122 ? 42.076 1.662 32.706 1.00 24.96 122 VAL A C 1
ATOM 611 O O . VAL A 1 122 ? 41.941 1.622 33.936 1.00 27.67 122 VAL A O 1
ATOM 615 N N . LEU A 1 123 ? 42.866 2.519 32.094 1.00 23.06 123 LEU A N 1
ATOM 616 C CA . LEU A 1 123 ? 43.549 3.636 32.747 1.00 23.43 123 LEU A CA 1
ATOM 617 C C . LEU A 1 123 ? 43.031 4.944 32.120 1.00 24.85 123 LEU A C 1
ATOM 618 O O . LEU A 1 123 ? 42.569 4.938 30.964 1.00 24.23 123 LEU A O 1
ATOM 623 N N . GLU A 1 124 ? 43.105 6.046 32.869 1.00 24.18 124 GLU A N 1
ATOM 624 C CA . GLU A 1 124 ? 42.644 7.321 32.303 1.00 24.31 124 GLU A CA 1
ATOM 625 C C . GLU A 1 124 ? 43.635 8.408 32.509 1.00 25.13 124 GLU A C 1
ATOM 626 O O . GLU A 1 124 ? 44.339 8.439 33.524 1.00 26.10 124 GLU A O 1
ATOM 632 N N . HIS A 1 125 ? 43.684 9.345 31.557 1.00 23.16 125 HIS A N 1
ATOM 633 C CA . HIS A 1 125 ? 44.498 10.536 31.717 1.00 23.06 125 HIS A CA 1
ATOM 634 C C . HIS A 1 125 ? 43.526 11.683 31.394 1.00 23.58 125 HIS A C 1
ATOM 635 O O . HIS A 1 125 ? 43.446 12.148 30.239 1.00 23.08 125 HIS A O 1
ATOM 642 N N . PRO A 1 126 ? 42.804 12.166 32.404 1.00 23.37 126 PRO A N 1
ATOM 643 C CA . PRO A 1 126 ? 41.793 13.206 32.135 1.00 23.62 126 PRO A CA 1
ATOM 644 C C . PRO A 1 126 ? 42.291 14.502 31.494 1.00 24.58 126 PRO A C 1
ATOM 645 O O . PRO A 1 126 ? 41.537 15.038 30.691 1.00 22.87 126 PRO A O 1
ATOM 649 N N . ARG A 1 127 ? 43.489 15.009 31.801 1.00 25.84 127 ARG A N 1
ATOM 650 C CA . ARG A 1 127 ? 43.977 16.244 31.181 1.00 27.54 127 ARG A CA 1
ATOM 651 C C . ARG A 1 127 ? 44.209 16.049 29.672 1.00 26.03 127 ARG A C 1
ATOM 652 O O . ARG A 1 127 ? 43.876 16.940 28.880 1.00 27.37 127 ARG A O 1
ATOM 660 N N . GLN A 1 128 ? 44.731 14.879 29.259 1.00 24.28 128 GLN A N 1
ATOM 661 C CA . GLN A 1 128 ? 44.896 14.599 27.817 1.00 23.14 128 GLN A CA 1
ATOM 662 C C . GLN A 1 128 ? 43.546 14.101 27.199 1.00 20.03 128 GLN A C 1
ATOM 663 O O . GLN A 1 128 ? 43.512 13.805 25.992 1.00 19.23 128 GLN A O 1
ATOM 669 N N . GLU A 1 129 ? 42.486 13.943 28.015 1.00 18.85 129 GLU A N 1
ATOM 670 C CA . GLU A 1 129 ? 41.173 13.426 27.587 1.00 17.40 129 GLU A CA 1
ATOM 671 C C . GLU A 1 129 ? 41.328 12.079 26.908 1.00 17.73 129 GLU A C 1
ATOM 672 O O . GLU A 1 129 ? 40.635 11.760 25.949 1.00 17.72 129 GLU A O 1
ATOM 678 N N . GLN A 1 130 ? 42.229 11.226 27.468 1.00 16.84 130 GLN A N 1
ATOM 679 C CA . GLN A 1 130 ? 42.491 9.908 26.917 1.00 18.12 130 GLN A CA 1
ATOM 680 C C . GLN A 1 130 ? 42.243 8.811 27.914 1.00 18.71 130 GLN A C 1
ATOM 681 O O . GLN A 1 130 ? 42.236 9.050 29.130 1.00 19.70 130 GLN A O 1
ATOM 687 N N . ILE A 1 131 ? 41.966 7.622 27.397 1.00 18.36 131 ILE A N 1
ATOM 688 C CA . ILE A 1 131 ? 41.948 6.399 28.192 1.00 19.38 131 ILE A CA 1
ATOM 689 C C . ILE A 1 131 ? 42.909 5.430 27.509 1.00 20.30 131 ILE A C 1
ATOM 690 O O . ILE A 1 131 ? 43.251 5.557 26.327 1.00 20.16 131 ILE A O 1
ATOM 695 N N . ALA A 1 132 ? 43.441 4.471 28.308 1.00 20.47 132 ALA A N 1
ATOM 696 C CA . ALA A 1 132 ? 44.339 3.452 27.742 1.00 21.98 132 ALA A CA 1
ATOM 697 C C . ALA A 1 132 ? 43.720 2.125 28.119 1.00 21.33 132 ALA A C 1
ATOM 698 O O . ALA A 1 132 ? 43.292 1.927 29.270 1.00 23.60 132 ALA A O 1
ATOM 700 N N . LEU A 1 133 ? 43.597 1.246 27.139 1.00 21.37 133 LEU A N 1
ATOM 701 C CA . LEU A 1 133 ? 43.050 -0.087 27.326 1.00 22.25 133 LEU A CA 1
ATOM 702 C C . LEU A 1 133 ? 44.190 -1.073 27.146 1.00 23.04 133 LEU A C 1
ATOM 703 O O . LEU A 1 133 ? 44.844 -1.076 26.114 1.00 22.45 133 LEU A O 1
ATOM 708 N N . LEU A 1 134 ? 44.410 -1.906 28.176 1.00 24.33 134 LEU A N 1
ATOM 709 C CA . LEU A 1 134 ? 45.527 -2.866 28.245 1.00 26.28 134 LEU A CA 1
ATOM 710 C C . LEU A 1 134 ? 45.052 -4.292 28.054 1.00 25.17 134 LEU A C 1
ATOM 711 O O . LEU A 1 134 ? 44.231 -4.772 28.828 1.00 25.44 134 LEU A O 1
ATOM 716 N N . ALA A 1 135 ? 45.577 -4.978 27.030 1.00 25.20 135 ALA A N 1
ATOM 717 C CA . ALA A 1 135 ? 45.198 -6.339 26.687 1.00 25.99 135 ALA A CA 1
ATOM 718 C C . ALA A 1 135 ? 46.178 -7.321 27.341 1.00 27.09 135 ALA A C 1
ATOM 719 O O . ALA A 1 135 ? 47.350 -6.985 27.493 1.00 27.93 135 ALA A O 1
ATOM 721 N N . PRO A 1 136 ? 45.709 -8.536 27.645 1.00 28.12 136 PRO A N 1
ATOM 722 C CA . PRO A 1 136 ? 46.582 -9.535 28.301 1.00 28.68 136 PRO A CA 1
ATOM 723 C C . PRO A 1 136 ? 47.652 -10.135 27.398 1.00 29.43 136 PRO A C 1
ATOM 724 O O . PRO A 1 136 ? 48.514 -10.881 27.883 1.00 30.05 136 PRO A O 1
ATOM 728 N N . GLU A 1 137 ? 47.595 -9.850 26.096 1.00 28.01 137 GLU A N 1
ATOM 729 C CA . GLU A 1 137 ? 48.555 -10.332 25.103 1.00 28.01 137 GLU A CA 1
ATOM 730 C C . GLU A 1 137 ? 48.533 -9.388 23.911 1.00 28.43 137 GLU A C 1
ATOM 731 O O . GLU A 1 137 ? 47.552 -8.643 23.744 1.00 27.54 137 GLU A O 1
ATOM 737 N N . PRO A 1 138 ? 49.613 -9.286 23.137 1.00 27.94 138 PRO A N 1
ATOM 738 C CA . PRO A 1 138 ? 49.625 -8.316 22.042 1.00 28.35 138 PRO A CA 1
ATOM 739 C C . PRO A 1 138 ? 48.612 -8.604 20.977 1.00 28.84 138 PRO A C 1
ATOM 740 O O . PRO A 1 138 ? 48.288 -9.764 20.695 1.00 28.97 138 PRO A O 1
ATOM 744 N N . LEU A 1 139 ? 48.111 -7.512 20.348 1.00 28.01 139 LEU A N 1
ATOM 745 C CA . LEU A 1 139 ? 47.245 -7.666 19.198 1.00 28.28 139 LEU A CA 1
ATOM 746 C C . LEU A 1 139 ? 48.153 -8.177 18.043 1.00 30.08 139 LEU A C 1
ATOM 747 O O . LEU A 1 139 ? 49.323 -7.792 17.960 1.00 31.65 139 LEU A O 1
ATOM 752 N N . LEU A 1 140 ? 47.618 -9.024 17.165 1.00 30.23 140 LEU A N 1
ATOM 753 C CA . LEU A 1 140 ? 48.386 -9.492 16.008 1.00 31.70 140 LEU A CA 1
ATOM 754 C C . LEU A 1 140 ? 48.234 -8.429 14.913 1.00 31.95 140 LEU A C 1
ATOM 755 O O . LEU A 1 140 ? 47.128 -7.924 14.688 1.00 31.10 140 LEU A O 1
ATOM 760 N N . VAL A 1 141 ? 49.337 -8.012 14.312 1.00 31.82 141 VAL A N 1
ATOM 761 C CA . VAL A 1 141 ? 49.332 -6.974 13.303 1.00 31.73 141 VAL A CA 1
ATOM 762 C C . VAL A 1 141 ? 48.453 -7.321 12.092 1.00 30.49 141 VAL A C 1
ATOM 763 O O . VAL A 1 141 ? 48.471 -8.467 11.619 1.00 30.49 141 VAL A O 1
ATOM 767 N N . GLY A 1 142 ? 47.654 -6.351 11.647 1.00 29.89 142 GLY A N 1
ATOM 768 C CA . GLY A 1 142 ? 46.840 -6.491 10.445 1.00 30.62 142 GLY A CA 1
ATOM 769 C C . GLY A 1 142 ? 45.550 -7.268 10.582 1.00 32.35 142 GLY A C 1
ATOM 770 O O . GLY A 1 142 ? 44.783 -7.354 9.620 1.00 34.78 142 GLY A O 1
ATOM 771 N N . LEU A 1 143 ? 45.300 -7.841 11.756 1.00 31.06 143 LEU A N 1
ATOM 772 C CA . LEU A 1 143 ? 44.075 -8.609 11.981 1.00 30.80 143 LEU A CA 1
ATOM 773 C C . LEU A 1 143 ? 43.019 -7.750 12.646 1.00 28.56 143 LEU A C 1
ATOM 774 O O . LEU A 1 143 ? 43.346 -6.923 13.491 1.00 26.63 143 LEU A O 1
ATOM 779 N N . PRO A 1 144 ? 41.744 -7.971 12.310 1.00 28.21 144 PRO A N 1
ATOM 780 C CA . PRO A 1 144 ? 40.685 -7.180 12.951 1.00 26.71 144 PRO A CA 1
ATOM 781 C C . PRO A 1 144 ? 40.404 -7.596 14.392 1.00 24.09 144 PRO A C 1
ATOM 782 O O . PRO A 1 144 ? 40.442 -8.778 14.745 1.00 25.35 144 PRO A O 1
ATOM 786 N N . TYR A 1 145 ? 40.190 -6.584 15.230 1.00 21.44 145 TYR A N 1
ATOM 787 C CA . TYR A 1 145 ? 39.729 -6.770 16.602 1.00 21.09 145 TYR A CA 1
ATOM 788 C C . TYR A 1 145 ? 38.586 -5.807 16.852 1.00 20.30 145 TYR A C 1
ATOM 789 O O . TYR A 1 145 ? 38.479 -4.780 16.158 1.00 19.39 145 TYR A O 1
ATOM 798 N N . THR A 1 146 ? 37.793 -6.077 17.860 1.00 19.18 146 THR A N 1
ATOM 799 C CA . THR A 1 146 ? 36.715 -5.171 18.230 1.00 19.90 146 THR A CA 1
ATOM 800 C C . THR A 1 146 ? 36.826 -4.799 19.684 1.00 19.45 146 THR A C 1
ATOM 801 O O . THR A 1 146 ? 36.794 -5.684 20.567 1.00 19.78 146 THR A O 1
ATOM 805 N N . VAL A 1 147 ? 37.017 -3.519 19.977 1.00 18.97 147 VAL A N 1
ATOM 806 C CA . VAL A 1 147 ? 37.035 -3.036 21.342 1.00 19.09 147 VAL A CA 1
ATOM 807 C C . VAL A 1 147 ? 35.576 -2.760 21.767 1.00 18.31 147 VAL A C 1
ATOM 808 O O . VAL A 1 147 ? 34.860 -2.059 21.049 1.00 19.14 147 VAL A O 1
ATOM 812 N N . VAL A 1 148 ? 35.130 -3.310 22.891 1.00 17.66 148 VAL A N 1
ATOM 813 C CA . VAL A 1 148 ? 33.766 -3.098 23.373 1.00 17.73 148 VAL A CA 1
ATOM 814 C C . VAL A 1 148 ? 33.845 -2.366 24.706 1.00 18.69 148 VAL A C 1
ATOM 815 O O . VAL A 1 148 ? 34.474 -2.859 25.643 1.00 20.01 148 VAL A O 1
ATOM 819 N N . ILE A 1 149 ? 33.237 -1.177 24.805 1.00 17.86 149 ILE A N 1
ATOM 820 C CA . ILE A 1 149 ? 33.268 -0.378 26.002 1.00 17.58 149 ILE A CA 1
ATOM 821 C C . ILE A 1 149 ? 31.870 -0.039 26.470 1.00 17.79 149 ILE A C 1
ATOM 822 O O . ILE A 1 149 ? 31.067 0.537 25.718 1.00 17.33 149 ILE A O 1
ATOM 827 N N . HIS A 1 150 ? 31.577 -0.358 27.742 1.00 17.06 150 HIS A N 1
ATOM 828 C CA . HIS A 1 150 ? 30.320 -0.006 28.367 1.00 16.59 150 HIS A CA 1
ATOM 829 C C . HIS A 1 150 ? 30.576 1.157 29.291 1.00 16.32 150 HIS A C 1
ATOM 830 O O . HIS A 1 150 ? 31.569 1.192 30.033 1.00 16.54 150 HIS A O 1
ATOM 837 N N . TYR A 1 151 ? 29.699 2.201 29.203 1.00 16.01 151 TYR A N 1
ATOM 838 C CA . TYR A 1 151 ? 29.927 3.393 29.995 1.00 15.90 151 TYR A CA 1
ATOM 839 C C . TYR A 1 151 ? 28.652 4.130 30.300 1.00 15.42 151 TYR A C 1
ATOM 840 O O . TYR A 1 151 ? 27.577 3.842 29.740 1.00 15.57 151 TYR A O 1
ATOM 849 N N . ALA A 1 152 ? 28.779 5.145 31.168 1.00 16.54 152 ALA A N 1
ATOM 850 C CA . ALA A 1 152 ? 27.661 6.000 31.510 1.00 17.14 152 ALA A CA 1
ATOM 851 C C . ALA A 1 152 ? 28.164 7.446 31.510 1.00 17.01 152 ALA A C 1
ATOM 852 O O . ALA A 1 152 ? 29.334 7.705 31.723 1.00 17.32 152 ALA A O 1
ATOM 854 N N . GLY A 1 153 ? 27.238 8.367 31.341 1.00 17.10 153 GLY A N 1
ATOM 855 C CA . GLY A 1 153 ? 27.544 9.775 31.448 1.00 17.40 153 GLY A CA 1
ATOM 856 C C . GLY A 1 153 ? 26.304 10.533 31.870 1.00 17.08 153 GLY A C 1
ATOM 857 O O . GLY A 1 153 ? 25.228 9.966 32.111 1.00 16.90 153 GLY A O 1
ATOM 858 N N . GLN A 1 154 ? 26.485 11.856 31.993 1.00 17.04 154 GLN A N 1
ATOM 859 C CA . GLN A 1 154 ? 25.352 12.704 32.296 1.00 16.35 154 GLN A CA 1
ATOM 860 C C . GLN A 1 154 ? 25.231 13.669 31.118 1.00 15.89 154 GLN A C 1
ATOM 861 O O . GLN A 1 154 ? 26.252 14.163 30.629 1.00 16.47 154 GLN A O 1
ATOM 867 N N . LEU A 1 155 ? 24.007 13.988 30.673 1.00 14.83 155 LEU A N 1
ATOM 868 C CA . LEU A 1 155 ? 23.824 14.954 29.584 1.00 15.70 155 LEU A CA 1
ATOM 869 C C . LEU A 1 155 ? 24.490 16.264 29.970 1.00 15.18 155 LEU A C 1
ATOM 870 O O . LEU A 1 155 ? 24.418 16.685 31.142 1.00 15.69 155 LEU A O 1
ATOM 875 N N . SER A 1 156 ? 25.162 16.881 28.991 1.00 14.21 156 SER A N 1
ATOM 876 C CA . SER A 1 156 ? 25.849 18.122 29.327 1.00 14.53 156 SER A CA 1
ATOM 877 C C . SER A 1 156 ? 24.847 19.253 29.530 1.00 14.30 156 SER A C 1
ATOM 878 O O . SER A 1 156 ? 23.801 19.326 28.852 1.00 14.90 156 SER A O 1
ATOM 881 N N . GLU A 1 157 ? 25.190 20.140 30.472 1.00 14.43 157 GLU A N 1
ATOM 882 C CA . GLU A 1 157 ? 24.432 21.363 30.663 1.00 14.58 157 GLU A CA 1
ATOM 883 C C . GLU A 1 157 ? 25.046 22.524 29.845 1.00 15.02 157 GLU A C 1
ATOM 884 O O . GLU A 1 157 ? 24.610 23.660 29.996 1.00 15.97 157 GLU A O 1
ATOM 890 N N . THR A 1 158 ? 26.024 22.221 29.005 1.00 13.53 158 THR A N 1
ATOM 891 C CA . THR A 1 158 ? 26.608 23.215 28.091 1.00 13.96 158 THR A CA 1
ATOM 892 C C . THR A 1 158 ? 25.877 23.093 26.748 1.00 14.53 158 THR A C 1
ATOM 893 O O . THR A 1 158 ? 24.805 22.501 26.660 1.00 14.72 158 THR A O 1
ATOM 897 N N . PHE A 1 159 ? 26.462 23.701 25.700 1.00 13.64 159 PHE A N 1
ATOM 898 C CA . PHE A 1 159 ? 25.957 23.542 24.338 1.00 13.48 159 PHE A CA 1
ATOM 899 C C . PHE A 1 159 ? 26.809 22.588 23.490 1.00 13.85 159 PHE A C 1
ATOM 900 O O . PHE A 1 159 ? 26.736 22.606 22.270 1.00 14.29 159 PHE A O 1
ATOM 908 N N . HIS A 1 160 ? 27.607 21.742 24.141 1.00 13.21 160 HIS A N 1
ATOM 909 C CA . HIS A 1 160 ? 28.433 20.800 23.390 1.00 13.04 160 HIS A CA 1
ATOM 910 C C . HIS A 1 160 ? 28.364 19.408 24.034 1.00 13.09 160 HIS A C 1
ATOM 911 O O . HIS A 1 160 ? 27.816 19.243 25.100 1.00 13.89 160 HIS A O 1
ATOM 918 N N . GLY A 1 161 ? 28.869 18.438 23.300 1.00 12.87 161 GLY A N 1
ATOM 919 C CA . GLY A 1 161 ? 28.721 17.042 23.702 1.00 12.98 161 GLY A CA 1
ATOM 920 C C . GLY A 1 161 ? 27.302 16.605 23.401 1.00 12.59 161 GLY A C 1
ATOM 921 O O . GLY A 1 161 ? 26.638 17.098 22.477 1.00 13.11 161 GLY A O 1
ATOM 922 N N . PHE A 1 162 ? 26.800 15.665 24.197 1.00 12.49 162 PHE A N 1
ATOM 923 C CA . PHE A 1 162 ? 25.402 15.224 24.121 1.00 12.95 162 PHE A CA 1
ATOM 924 C C . PHE A 1 162 ? 24.736 16.024 25.221 1.00 13.98 162 PHE A C 1
ATOM 925 O O . PHE A 1 162 ? 24.955 15.778 26.405 1.00 14.21 162 PHE A O 1
ATOM 933 N N . TYR A 1 163 ? 23.966 17.053 24.851 1.00 13.01 163 TYR A N 1
ATOM 934 C CA . TYR A 1 163 ? 23.528 18.058 25.783 1.00 12.70 163 TYR A CA 1
ATOM 935 C C . TYR A 1 163 ? 22.028 18.224 25.859 1.00 13.18 163 TYR A C 1
ATOM 936 O O . TYR A 1 163 ? 21.275 17.842 24.959 1.00 14.22 163 TYR A O 1
ATOM 945 N N . LYS A 1 164 ? 21.600 18.799 26.972 1.00 13.25 164 LYS A N 1
ATOM 946 C CA . LYS A 1 164 ? 20.170 19.030 27.199 1.00 13.71 164 LYS A CA 1
ATOM 947 C C . LYS A 1 164 ? 19.700 20.328 26.572 1.00 14.20 164 LYS A C 1
ATOM 948 O O . LYS A 1 164 ? 20.378 21.344 26.684 1.00 15.12 164 LYS A O 1
ATOM 954 N N . SER A 1 165 ? 18.549 20.312 25.930 1.00 12.90 165 SER A N 1
ATOM 955 C CA . SER A 1 165 ? 17.940 21.522 25.390 1.00 13.83 165 SER A CA 1
ATOM 956 C C . SER A 1 165 ? 16.463 21.509 25.869 1.00 15.36 165 SER A C 1
ATOM 957 O O . SER A 1 165 ? 15.904 20.435 26.129 1.00 15.58 165 SER A O 1
ATOM 960 N N . THR A 1 166 ? 15.874 22.684 26.110 1.00 14.38 166 THR A N 1
ATOM 961 C CA . THR A 1 166 ? 14.494 22.740 26.590 1.00 14.14 166 THR A CA 1
ATOM 962 C C . THR A 1 166 ? 13.751 23.823 25.869 1.00 15.00 166 THR A C 1
ATOM 963 O O . THR A 1 166 ? 14.326 24.758 25.285 1.00 15.36 166 THR A O 1
ATOM 967 N N . TYR A 1 167 ? 12.429 23.737 25.955 1.00 14.94 167 TYR A N 1
ATOM 968 C CA . TYR A 1 167 ? 11.601 24.824 25.511 1.00 15.43 167 TYR A CA 1
ATOM 969 C C . TYR A 1 167 ? 10.265 24.721 26.195 1.00 16.04 167 TYR A C 1
ATOM 970 O O . TYR A 1 167 ? 9.964 23.679 26.769 1.00 16.96 167 TYR A O 1
ATOM 979 N N . ARG A 1 168 ? 9.463 25.772 26.102 1.00 16.75 168 ARG A N 1
ATOM 980 C CA . ARG A 1 168 ? 8.144 25.750 26.728 1.00 18.29 168 ARG A CA 1
ATOM 981 C C . ARG A 1 168 ? 7.091 25.754 25.649 1.00 19.64 168 ARG A C 1
ATOM 982 O O . ARG A 1 168 ? 7.194 26.533 24.708 1.00 19.36 168 ARG A O 1
ATOM 990 N N . THR A 1 169 ? 6.087 24.895 25.786 1.00 21.43 169 THR A N 1
ATOM 991 C CA . THR A 1 169 ? 4.998 24.920 24.789 1.00 23.26 169 THR A CA 1
ATOM 992 C C . THR A 1 169 ? 4.179 26.190 24.964 1.00 24.96 169 THR A C 1
ATOM 993 O O . THR A 1 169 ? 4.235 26.841 26.034 1.00 22.72 169 THR A O 1
ATOM 997 N N . LYS A 1 170 ? 3.431 26.577 23.898 1.00 27.43 170 LYS A N 1
ATOM 998 C CA . LYS A 1 170 ? 2.604 27.790 24.020 1.00 30.37 170 LYS A CA 1
ATOM 999 C C . LYS A 1 170 ? 1.572 27.660 25.151 1.00 33.07 170 LYS A C 1
ATOM 1000 O O . LYS A 1 170 ? 1.165 28.652 25.784 1.00 34.18 170 LYS A O 1
ATOM 1006 N N . GLU A 1 171 ? 1.271 26.409 25.495 1.00 33.93 171 GLU A N 1
ATOM 1007 C CA . GLU A 1 171 ? 0.395 25.989 26.536 1.00 34.08 171 GLU A CA 1
ATOM 1008 C C . GLU A 1 171 ? 1.067 26.005 27.946 1.00 35.18 171 GLU A C 1
ATOM 1009 O O . GLU A 1 171 ? 0.373 25.803 28.926 1.00 36.67 171 GLU A O 1
ATOM 1015 N N . GLY A 1 172 ? 2.397 26.239 28.036 1.00 33.68 172 GLY A N 1
ATOM 1016 C CA . GLY A 1 172 ? 3.165 26.378 29.279 1.00 32.41 172 GLY A CA 1
ATOM 1017 C C . GLY A 1 172 ? 4.007 25.206 29.784 1.00 31.33 172 GLY A C 1
ATOM 1018 O O . GLY A 1 172 ? 4.695 25.325 30.798 1.00 31.92 172 GLY A O 1
ATOM 1019 N N . GLU A 1 173 ? 3.974 24.075 29.089 1.00 29.38 173 GLU A N 1
ATOM 1020 C CA . GLU A 1 173 ? 4.676 22.869 29.508 1.00 28.51 173 GLU A CA 1
ATOM 1021 C C . GLU A 1 173 ? 6.185 22.934 29.180 1.00 26.88 173 GLU A C 1
ATOM 1022 O O . GLU A 1 173 ? 6.540 23.174 28.029 1.00 25.64 173 GLU A O 1
ATOM 1028 N N . LEU A 1 174 ? 7.053 22.689 30.165 1.00 25.82 174 LEU A N 1
ATOM 1029 C CA . LEU A 1 174 ? 8.497 22.599 29.892 1.00 25.59 174 LEU A CA 1
ATOM 1030 C C . LEU A 1 174 ? 8.761 21.227 29.199 1.00 24.38 174 LEU A C 1
ATOM 1031 O O . LEU A 1 174 ? 8.272 20.195 29.644 1.00 26.98 174 LEU A O 1
ATOM 1036 N N . ARG A 1 175 ? 9.443 21.228 28.053 1.00 19.06 175 ARG A N 1
ATOM 1037 C CA . ARG A 1 175 ? 9.774 20.019 27.325 1.00 17.14 175 ARG A CA 1
ATOM 1038 C C . ARG A 1 175 ? 11.289 19.907 27.271 1.00 16.19 175 ARG A C 1
ATOM 1039 O O . ARG A 1 175 ? 11.974 20.904 27.069 1.00 17.61 175 ARG A O 1
ATOM 1047 N N . ILE A 1 176 ? 11.798 18.702 27.464 1.00 15.67 176 ILE A N 1
ATOM 1048 C CA . ILE A 1 176 ? 13.225 18.440 27.495 1.00 16.54 176 ILE A CA 1
ATOM 1049 C C . ILE A 1 176 ? 13.580 17.565 26.322 1.00 17.16 176 ILE A C 1
ATOM 1050 O O . ILE A 1 176 ? 12.881 16.560 26.050 1.00 17.88 176 ILE A O 1
ATOM 1055 N N . LEU A 1 177 ? 14.642 17.959 25.590 1.00 15.20 177 LEU A N 1
ATOM 1056 C CA . LEU A 1 177 ? 15.161 17.120 24.504 1.00 14.71 177 LEU A CA 1
ATOM 1057 C C . LEU A 1 177 ? 16.671 16.955 24.695 1.00 13.77 177 LEU A C 1
ATOM 1058 O O . LEU A 1 177 ? 17.252 17.606 25.556 1.00 14.56 177 LEU A O 1
ATOM 1063 N N . ALA A 1 178 ? 17.284 16.099 23.894 1.00 13.22 178 ALA A N 1
ATOM 1064 C CA . ALA A 1 178 ? 18.744 15.901 23.978 1.00 13.68 178 ALA A CA 1
ATOM 1065 C C . ALA A 1 178 ? 19.254 15.955 22.579 1.00 13.35 178 ALA A C 1
ATOM 1066 O O . ALA A 1 178 ? 18.660 15.365 21.663 1.00 13.76 178 ALA A O 1
ATOM 1068 N N . SER A 1 179 ? 20.372 16.678 22.373 1.00 12.30 179 SER A N 1
ATOM 1069 C CA . SER A 1 179 ? 20.926 16.847 21.021 1.00 12.39 179 SER A CA 1
ATOM 1070 C C . SER A 1 179 ? 22.441 16.835 21.119 1.00 12.39 179 SER A C 1
ATOM 1071 O O . SER A 1 179 ? 22.986 16.767 22.227 1.00 13.75 179 SER A O 1
ATOM 1074 N N . THR A 1 180 ? 23.113 16.790 19.989 1.00 12.06 180 THR A N 1
ATOM 1075 C CA . THR A 1 180 ? 24.571 16.717 19.958 1.00 11.87 180 THR A CA 1
ATOM 1076 C C . THR A 1 180 ? 25.214 17.889 19.274 1.00 12.14 180 THR A C 1
ATOM 1077 O O . THR A 1 180 ? 24.620 18.507 18.355 1.00 12.49 180 THR A O 1
ATOM 1081 N N . GLN A 1 181 ? 26.413 18.227 19.752 1.00 12.30 181 GLN A N 1
ATOM 1082 C CA . GLN A 1 181 ? 27.266 19.196 19.037 1.00 12.30 181 GLN A CA 1
ATOM 1083 C C . GLN A 1 181 ? 28.698 18.736 19.342 1.00 12.92 181 GLN A C 1
ATOM 1084 O O . GLN A 1 181 ? 29.144 18.861 20.494 1.00 13.43 181 GLN A O 1
ATOM 1090 N N . PHE A 1 182 ? 29.392 18.129 18.359 1.00 11.69 182 PHE A N 1
ATOM 1091 C CA . PHE A 1 182 ? 30.720 17.533 18.625 1.00 11.68 182 PHE A CA 1
ATOM 1092 C C . PHE A 1 182 ? 31.847 18.304 18.060 1.00 12.38 182 PHE A C 1
ATOM 1093 O O . PHE A 1 182 ? 32.919 18.219 18.599 1.00 13.29 182 PHE A O 1
ATOM 1101 N N . GLU A 1 183 ? 31.657 19.071 16.965 1.00 11.82 183 GLU A N 1
ATOM 1102 C CA . GLU A 1 183 ? 32.837 19.751 16.427 1.00 11.86 183 GLU A CA 1
ATOM 1103 C C . GLU A 1 183 ? 33.317 20.859 17.358 1.00 12.51 183 GLU A C 1
ATOM 1104 O O . GLU A 1 183 ? 32.528 21.701 17.781 1.00 13.92 183 GLU A O 1
ATOM 1110 N N . PRO A 1 184 ? 34.627 20.936 17.621 1.00 13.05 184 PRO A N 1
ATOM 1111 C CA . PRO A 1 184 ? 35.679 20.053 17.135 1.00 12.26 184 PRO A CA 1
ATOM 1112 C C . PRO A 1 184 ? 35.941 18.756 17.945 1.00 13.12 184 PRO A C 1
ATOM 1113 O O . PRO A 1 184 ? 36.150 17.723 17.303 1.00 13.59 184 PRO A O 1
ATOM 1117 N N . THR A 1 185 ? 36.022 18.816 19.288 1.00 13.23 185 THR A N 1
ATOM 1118 C CA . THR A 1 185 ? 36.566 17.674 20.032 1.00 12.73 185 THR A CA 1
ATOM 1119 C C . THR A 1 185 ? 35.623 17.119 21.086 1.00 13.46 185 THR A C 1
ATOM 1120 O O . THR A 1 185 ? 36.077 16.530 22.055 1.00 13.51 185 THR A O 1
ATOM 1124 N N . ALA A 1 186 ? 34.291 17.271 20.921 1.00 12.61 186 ALA A N 1
ATOM 1125 C CA . ALA A 1 186 ? 33.355 16.802 21.940 1.00 12.67 186 ALA A CA 1
ATOM 1126 C C . ALA A 1 186 ? 32.724 15.459 21.628 1.00 13.28 186 ALA A C 1
ATOM 1127 O O . ALA A 1 186 ? 31.961 14.967 22.499 1.00 13.36 186 ALA A O 1
ATOM 1129 N N . ALA A 1 187 ? 33.021 14.780 20.492 1.00 12.77 187 ALA A N 1
ATOM 1130 C CA . ALA A 1 187 ? 32.428 13.411 20.312 1.00 12.82 187 ALA A CA 1
ATOM 1131 C C . ALA A 1 187 ? 32.858 12.500 21.451 1.00 13.72 187 ALA A C 1
ATOM 1132 O O . ALA A 1 187 ? 32.030 11.720 21.922 1.00 13.63 187 ALA A O 1
ATOM 1134 N N . ARG A 1 188 ? 34.077 12.706 21.953 1.00 13.48 188 ARG A N 1
ATOM 1135 C CA . ARG 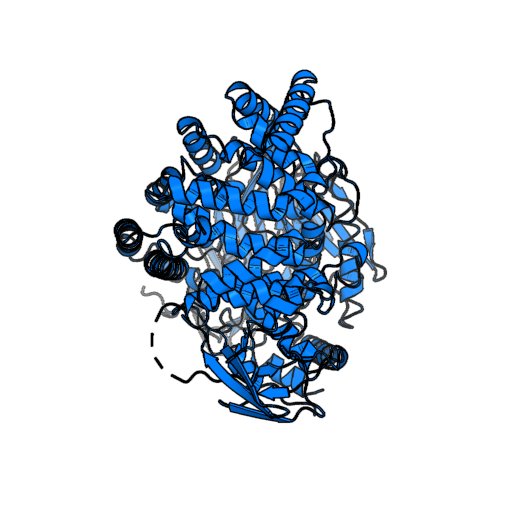A 1 188 ? 34.618 11.912 23.076 1.00 13.28 188 ARG A CA 1
ATOM 1136 C C . ARG A 1 188 ? 33.844 12.095 24.380 1.00 14.56 188 ARG A C 1
ATOM 1137 O O . ARG A 1 188 ? 34.141 11.369 25.347 1.00 14.98 188 ARG A O 1
ATOM 1145 N N . MET A 1 189 ? 32.940 13.072 24.457 1.00 14.09 189 MET A N 1
ATOM 1146 C CA . MET A 1 189 ? 32.076 13.297 25.610 1.00 14.75 189 MET A CA 1
ATOM 1147 C C . MET A 1 189 ? 30.776 12.482 25.468 1.00 13.85 189 MET A C 1
ATOM 1148 O O . MET A 1 189 ? 29.985 12.452 26.437 1.00 14.55 189 MET A O 1
ATOM 1153 N N . ALA A 1 190 ? 30.538 11.859 24.308 1.00 13.41 190 ALA A N 1
ATOM 1154 C CA . ALA A 1 190 ? 29.348 11.072 24.106 1.00 14.13 190 ALA A CA 1
ATOM 1155 C C . ALA A 1 190 ? 29.666 9.606 23.920 1.00 14.20 190 ALA A C 1
ATOM 1156 O O . ALA A 1 190 ? 28.834 8.770 24.316 1.00 14.44 190 ALA A O 1
ATOM 1158 N N . PHE A 1 191 ? 30.827 9.288 23.326 1.00 14.29 191 PHE A N 1
ATOM 1159 C CA . PHE A 1 191 ? 31.238 7.895 23.161 1.00 14.64 191 PHE A CA 1
ATOM 1160 C C . PHE A 1 191 ? 32.739 7.898 23.087 1.00 14.70 191 PHE A C 1
ATOM 1161 O O . PHE A 1 191 ? 33.352 8.801 22.510 1.00 15.05 191 PHE A O 1
ATOM 1169 N N . PRO A 1 192 ? 33.409 6.891 23.654 1.00 13.49 192 PRO A N 1
ATOM 1170 C CA . PRO A 1 192 ? 34.876 6.820 23.539 1.00 14.85 192 PRO A CA 1
ATOM 1171 C C . PRO A 1 192 ? 35.244 6.548 22.091 1.00 15.60 192 PRO A C 1
ATOM 1172 O O . PRO A 1 192 ? 34.592 5.765 21.399 1.00 15.58 192 PRO A O 1
ATOM 1176 N N . CYS A 1 193 ? 36.287 7.226 21.622 1.00 15.14 193 CYS A N 1
ATOM 1177 C CA . CYS A 1 193 ? 36.615 7.104 20.194 1.00 15.06 193 CYS A CA 1
ATOM 1178 C C . CYS A 1 193 ? 37.986 7.629 19.873 1.00 15.10 193 CYS A C 1
ATOM 1179 O O . CYS A 1 193 ? 38.598 8.261 20.713 1.00 15.15 193 CYS A O 1
ATOM 1182 N N . PHE A 1 194 ? 38.431 7.409 18.647 1.00 14.67 194 PHE A N 1
ATOM 1183 C CA . PHE A 1 194 ? 39.692 7.976 18.166 1.00 14.72 194 PHE A CA 1
ATOM 1184 C C . PHE A 1 194 ? 39.281 9.335 17.595 1.00 14.47 194 PHE A C 1
ATOM 1185 O O . PHE A 1 194 ? 38.933 9.476 16.421 1.00 14.08 194 PHE A O 1
ATOM 1193 N N . ASP A 1 195 ? 39.219 10.318 18.459 1.00 13.61 195 ASP A N 1
ATOM 1194 C CA . ASP A 1 195 ? 38.530 11.591 18.156 1.00 13.05 195 ASP A CA 1
ATOM 1195 C C . ASP A 1 195 ? 39.439 12.637 17.533 1.00 13.70 195 ASP A C 1
ATOM 1196 O O . ASP A 1 195 ? 39.680 13.720 18.114 1.00 14.40 195 ASP A O 1
ATOM 1201 N N . GLU A 1 196 ? 39.942 12.303 16.338 1.00 13.14 196 GLU A N 1
ATOM 1202 C CA . GLU A 1 196 ? 40.720 13.244 15.516 1.00 14.43 196 GLU A CA 1
ATOM 1203 C C . GLU A 1 196 ? 40.181 13.069 14.118 1.00 15.16 196 GLU A C 1
ATOM 1204 O O .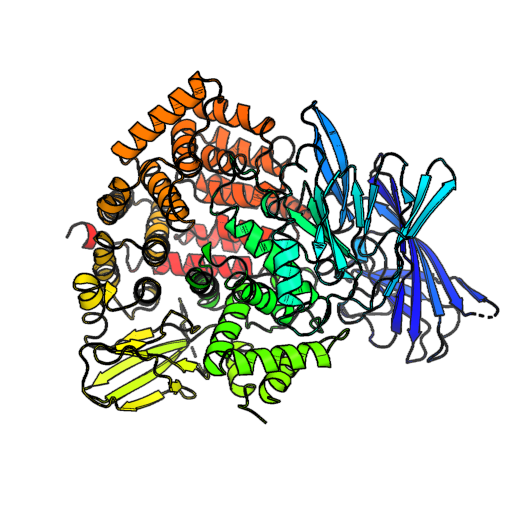 GLU A 1 196 ? 39.815 11.953 13.718 1.00 14.86 196 GLU A O 1
ATOM 1210 N N . PRO A 1 197 ? 40.102 14.152 13.339 1.00 14.37 197 PRO A N 1
ATOM 1211 C CA . PRO A 1 197 ? 39.371 14.084 12.077 1.00 13.97 197 PRO A CA 1
ATOM 1212 C C . PRO A 1 197 ? 39.927 13.192 11.003 1.00 14.68 197 PRO A C 1
ATOM 1213 O O . PRO A 1 197 ? 39.161 12.879 10.082 1.00 14.31 197 PRO A O 1
ATOM 1217 N N . ALA A 1 198 ? 41.192 12.792 11.078 1.00 13.84 198 ALA A N 1
ATOM 1218 C CA . ALA A 1 198 ? 41.741 11.918 10.068 1.00 15.21 198 ALA A CA 1
ATOM 1219 C C . ALA A 1 198 ? 41.533 10.433 10.373 1.00 16.54 198 ALA A C 1
ATOM 1220 O O . ALA A 1 198 ? 41.848 9.613 9.520 1.00 17.95 198 ALA A O 1
ATOM 1222 N N . PHE A 1 199 ? 40.939 10.086 11.549 1.00 15.40 199 PHE A N 1
ATOM 1223 C CA . PHE A 1 199 ? 40.645 8.678 11.827 1.00 16.06 199 PHE A CA 1
ATOM 1224 C C . PHE A 1 199 ? 39.206 8.440 11.337 1.00 15.74 199 PHE A C 1
ATOM 1225 O O . PHE A 1 199 ? 38.284 8.280 12.159 1.00 16.00 199 PHE A O 1
ATOM 1233 N N . LYS A 1 200 ? 39.012 8.447 10.000 1.00 15.79 200 LYS A N 1
ATOM 1234 C CA . LYS A 1 200 ? 37.652 8.284 9.480 1.00 14.94 200 LYS A CA 1
ATOM 1235 C C . LYS A 1 200 ? 37.192 6.852 9.634 1.00 15.79 200 LYS A C 1
ATOM 1236 O O . LYS A 1 200 ? 38.008 5.908 9.612 1.00 16.26 200 LYS A O 1
ATOM 1242 N N . ALA A 1 201 ? 35.884 6.679 9.783 1.00 15.33 201 ALA A N 1
ATOM 1243 C CA . ALA A 1 201 ? 35.303 5.350 9.995 1.00 15.26 201 ALA A CA 1
ATOM 1244 C C . ALA A 1 201 ? 33.823 5.405 9.663 1.00 14.96 201 ALA A C 1
ATOM 1245 O O . ALA A 1 201 ? 33.246 6.488 9.523 1.00 15.15 201 ALA A O 1
ATOM 1247 N N . SER A 1 202 ? 33.186 4.233 9.482 1.00 15.13 202 SER A N 1
ATOM 1248 C CA . SER A 1 202 ? 31.726 4.216 9.352 1.00 15.38 202 SER A CA 1
ATOM 1249 C C . SER A 1 202 ? 31.101 4.038 10.740 1.00 15.10 202 SER A C 1
ATOM 1250 O O . SER A 1 202 ? 31.751 3.502 11.660 1.00 15.88 202 SER A O 1
ATOM 1253 N N . PHE A 1 203 ? 29.850 4.487 10.902 1.00 14.81 203 PHE A N 1
ATOM 1254 C CA . PHE A 1 203 ? 29.168 4.438 12.187 1.00 15.40 203 PHE A CA 1
ATOM 1255 C C . PHE A 1 203 ? 27.777 3.863 12.056 1.00 15.68 203 PHE A C 1
ATOM 1256 O O . PHE A 1 203 ? 26.991 4.334 11.218 1.00 15.33 203 PHE A O 1
ATOM 1264 N N . SER A 1 204 ? 27.472 2.857 12.875 1.00 15.13 204 SER A N 1
ATOM 1265 C CA . SER A 1 204 ? 26.112 2.296 12.933 1.00 15.72 204 SER A CA 1
ATOM 1266 C C . SER A 1 204 ? 25.561 2.700 14.285 1.00 16.00 204 SER A C 1
ATOM 1267 O O . SER A 1 204 ? 26.102 2.286 15.312 1.00 17.95 204 SER A O 1
ATOM 1270 N N . ILE A 1 205 ? 24.507 3.506 14.299 1.00 15.96 205 ILE A N 1
ATOM 1271 C CA . ILE A 1 205 ? 23.976 4.063 15.539 1.00 15.68 205 ILE A CA 1
ATOM 1272 C C . ILE A 1 205 ? 22.648 3.491 15.900 1.00 16.08 205 ILE A C 1
ATOM 1273 O O . ILE A 1 205 ? 21.792 3.333 15.058 1.00 15.83 205 ILE A O 1
ATOM 1278 N N . LYS A 1 206 ? 22.505 3.166 17.201 1.00 15.41 206 LYS A N 1
ATOM 1279 C CA . LYS A 1 206 ? 21.281 2.619 17.773 1.00 15.92 206 LYS A CA 1
ATOM 1280 C C . LYS A 1 206 ? 20.944 3.456 18.977 1.00 15.09 206 LYS A C 1
ATOM 1281 O O . LYS A 1 206 ? 21.818 3.721 19.802 1.00 15.62 206 LYS A O 1
ATOM 1287 N N A ILE A 1 207 ? 19.693 3.902 19.074 0.50 15.41 207 ILE A N 1
ATOM 1288 N N B ILE A 1 207 ? 19.686 3.935 19.063 0.50 14.75 207 ILE A N 1
ATOM 1289 C CA A ILE A 1 207 ? 19.284 4.743 20.191 0.50 15.78 207 ILE A CA 1
ATOM 1290 C CA B ILE A 1 207 ? 19.232 4.824 20.140 0.50 14.32 207 ILE A CA 1
ATOM 1291 C C A ILE A 1 207 ? 18.143 4.085 20.904 0.50 15.31 207 ILE A C 1
ATOM 1292 C C B ILE A 1 207 ? 18.085 4.185 20.898 0.50 14.86 207 ILE A C 1
ATOM 1293 O O A ILE A 1 207 ? 17.197 3.665 20.261 0.50 16.11 207 ILE A O 1
ATOM 1294 O O B ILE A 1 207 ? 17.045 3.938 20.290 0.50 16.07 207 ILE A O 1
ATOM 1303 N N . ARG A 1 208 ? 18.235 3.959 22.218 1.00 15.17 208 ARG A N 1
ATOM 1304 C CA . ARG A 1 208 ? 17.121 3.434 23.009 1.00 16.04 208 ARG A CA 1
ATOM 1305 C C . ARG A 1 208 ? 16.403 4.647 23.596 1.00 17.40 208 ARG A C 1
ATOM 1306 O O . ARG A 1 208 ? 17.054 5.535 24.171 1.00 17.89 208 ARG A O 1
ATOM 1314 N N . ARG A 1 209 ? 15.081 4.670 23.499 1.00 16.86 209 ARG A N 1
ATOM 1315 C CA . ARG A 1 209 ? 14.310 5.822 23.909 1.00 16.89 209 ARG A CA 1
ATOM 1316 C C . ARG A 1 209 ? 12.930 5.418 24.359 1.00 17.89 209 ARG A C 1
ATOM 1317 O O . ARG A 1 209 ? 12.455 4.285 24.111 1.00 18.69 209 ARG A O 1
ATOM 1325 N N . GLU A 1 210 ? 12.287 6.330 25.062 1.00 17.94 210 GLU A N 1
ATOM 1326 C CA . GLU A 1 210 ? 10.895 6.119 25.441 1.00 17.75 210 GLU A CA 1
ATOM 1327 C C . GLU A 1 210 ? 10.024 6.238 24.183 1.00 18.45 210 GLU A C 1
ATOM 1328 O O . GLU A 1 210 ? 10.308 7.030 23.266 1.00 18.48 210 GLU A O 1
ATOM 1334 N N . PRO A 1 211 ? 8.871 5.550 24.165 1.00 18.20 211 PRO A N 1
ATOM 1335 C CA . PRO A 1 211 ? 7.987 5.656 22.988 1.00 18.44 211 PRO A CA 1
ATOM 1336 C C . PRO A 1 211 ? 7.486 7.088 22.703 1.00 18.67 211 PRO A C 1
ATOM 1337 O O . PRO A 1 211 ? 7.180 7.416 21.548 1.00 20.30 211 PRO A O 1
ATOM 1341 N N . ARG A 1 212 ? 7.446 7.941 23.740 1.00 18.90 212 ARG A N 1
ATOM 1342 C CA . ARG A 1 212 ? 6.952 9.321 23.546 1.00 19.73 212 ARG A CA 1
ATOM 1343 C C . ARG A 1 212 ? 7.914 10.199 22.746 1.00 19.82 212 ARG A C 1
ATOM 1344 O O . ARG A 1 212 ? 7.557 11.333 22.363 1.00 21.50 212 ARG A O 1
ATOM 1352 N N . HIS A 1 213 ? 9.163 9.725 22.564 1.00 17.45 213 HIS A N 1
ATOM 1353 C CA . HIS A 1 213 ? 10.144 10.550 21.859 1.00 17.13 213 HIS A CA 1
ATOM 1354 C C . HIS A 1 213 ? 10.434 10.026 20.467 1.00 18.05 213 HIS A C 1
ATOM 1355 O O . HIS A 1 213 ? 10.272 8.837 20.167 1.00 19.19 213 HIS A O 1
ATOM 1362 N N . LEU A 1 214 ? 10.887 10.923 19.608 1.00 17.10 214 LEU A N 1
ATOM 1363 C CA . LEU A 1 214 ? 11.399 10.606 18.296 1.00 17.24 214 LEU A CA 1
ATOM 1364 C C . LEU A 1 214 ? 12.919 10.672 18.354 1.00 15.52 214 LEU A C 1
ATOM 1365 O O . LEU A 1 214 ? 13.444 11.641 18.928 1.00 16.18 214 LEU A O 1
ATOM 1370 N N . ALA A 1 215 ? 13.623 9.738 17.711 1.00 14.13 215 ALA A N 1
ATOM 1371 C CA . ALA A 1 215 ? 15.070 9.866 17.571 1.00 14.00 215 ALA A CA 1
ATOM 1372 C C . ALA A 1 215 ? 15.363 10.013 16.068 1.00 14.40 215 ALA A C 1
ATOM 1373 O O . ALA A 1 215 ? 14.794 9.312 15.226 1.00 15.67 215 ALA A O 1
ATOM 1375 N N . ILE A 1 216 ? 16.304 10.899 15.751 1.00 13.63 216 ILE A N 1
ATOM 1376 C CA . ILE A 1 216 ? 16.870 11.030 14.409 1.00 13.79 216 ILE A CA 1
ATOM 1377 C C . ILE A 1 216 ? 18.394 11.042 14.518 1.00 13.46 216 ILE A C 1
ATOM 1378 O O . ILE A 1 216 ? 18.943 11.345 15.586 1.00 13.83 216 ILE A O 1
ATOM 1383 N N . SER A 1 217 ? 19.071 10.687 13.426 1.00 12.48 217 SER A N 1
ATOM 1384 C CA . SER A 1 217 ? 20.530 10.616 13.441 1.00 13.91 217 SER A CA 1
ATOM 1385 C C . SER A 1 217 ? 21.049 10.915 12.043 1.00 12.89 217 SER A C 1
ATOM 1386 O O . SER A 1 217 ? 20.304 11.468 11.206 1.00 13.71 217 SER A O 1
ATOM 1389 N N . ASN A 1 218 ? 22.316 10.612 11.771 1.00 12.74 218 ASN A N 1
ATOM 1390 C CA . ASN A 1 218 ? 22.860 10.922 10.443 1.00 13.34 218 ASN A CA 1
ATOM 1391 C C . ASN A 1 218 ? 22.112 10.240 9.297 1.00 13.84 218 ASN A C 1
ATOM 1392 O O . ASN A 1 218 ? 21.877 10.818 8.236 1.00 14.46 218 ASN A O 1
ATOM 1397 N N . MET A 1 219 ? 21.799 8.943 9.494 1.00 14.22 219 MET A N 1
ATOM 1398 C CA . MET A 1 219 ? 21.251 8.097 8.428 1.00 14.85 219 MET A CA 1
ATOM 1399 C C . MET A 1 219 ? 19.785 7.750 8.662 1.00 14.82 219 MET A C 1
ATOM 1400 O O . MET A 1 219 ? 19.281 7.926 9.752 1.00 14.73 219 MET A O 1
ATOM 1405 N N . PRO A 1 220 ? 19.102 7.237 7.618 1.00 15.31 220 PRO A N 1
ATOM 1406 C CA . PRO A 1 220 ? 17.717 6.823 7.819 1.00 15.63 220 PRO A CA 1
ATOM 1407 C C . PRO A 1 220 ? 17.522 5.786 8.911 1.00 16.71 220 PRO A C 1
ATOM 1408 O O . PRO A 1 220 ? 18.406 4.953 9.176 1.00 16.54 220 PRO A O 1
ATOM 1412 N N . LEU A 1 221 ? 16.342 5.832 9.485 1.00 15.77 221 LEU A N 1
ATOM 1413 C CA . LEU A 1 221 ? 15.888 4.845 10.455 1.00 16.93 221 LEU A CA 1
ATOM 1414 C C . LEU A 1 221 ? 15.503 3.587 9.675 1.00 18.91 221 LEU A C 1
ATOM 1415 O O . LEU A 1 221 ? 14.644 3.658 8.764 1.00 20.56 221 LEU A O 1
ATOM 1420 N N . VAL A 1 222 ? 16.149 2.443 10.007 1.00 18.49 222 VAL A N 1
ATOM 1421 C CA . VAL A 1 222 ? 15.827 1.227 9.258 1.00 20.80 222 VAL A CA 1
ATOM 1422 C C . VAL A 1 222 ? 14.930 0.299 10.040 1.00 22.88 222 VAL A C 1
ATOM 1423 O O . VAL A 1 222 ? 14.234 -0.482 9.405 1.00 24.13 222 VAL A O 1
ATOM 1427 N N . LYS A 1 223 ? 14.887 0.396 11.371 1.00 21.69 223 LYS A N 1
ATOM 1428 C CA . LYS A 1 223 ? 14.050 -0.517 12.168 1.00 22.51 223 LYS A CA 1
ATOM 1429 C C . LYS A 1 223 ? 13.901 0.017 13.578 1.00 21.64 223 LYS A C 1
ATOM 1430 O O . LYS A 1 223 ? 14.791 0.708 14.060 1.00 20.43 223 LYS A O 1
ATOM 1436 N N . SER A 1 224 ? 12.761 -0.218 14.218 1.00 21.34 224 SER A N 1
ATOM 1437 C CA . SER A 1 224 ? 12.542 0.155 15.619 1.00 21.77 224 SER A CA 1
ATOM 1438 C C . SER A 1 224 ? 12.093 -1.113 16.303 1.00 23.26 224 SER A C 1
ATOM 1439 O O . SER A 1 224 ? 11.183 -1.774 15.811 1.00 25.17 224 SER A O 1
ATOM 1442 N N . VAL A 1 225 ? 12.777 -1.490 17.360 1.00 21.80 225 VAL A N 1
ATOM 1443 C CA . VAL A 1 225 ? 12.518 -2.764 18.037 1.00 22.49 225 VAL A CA 1
ATOM 1444 C C . VAL A 1 225 ? 12.112 -2.503 19.485 1.00 22.12 225 VAL A C 1
ATOM 1445 O O . VAL A 1 225 ? 12.804 -1.754 20.169 1.00 22.20 225 VAL A O 1
ATOM 1449 N N . THR A 1 226 ? 11.083 -3.184 19.989 1.00 21.99 226 THR A N 1
ATOM 1450 C CA . THR A 1 226 ? 10.736 -3.026 21.390 1.00 22.53 226 THR A CA 1
ATOM 1451 C C . THR A 1 226 ? 11.778 -3.792 22.209 1.00 22.57 226 THR A C 1
ATOM 1452 O O . THR A 1 226 ? 12.110 -4.949 21.877 1.00 23.49 226 THR A O 1
ATOM 1456 N N . VAL A 1 227 ? 12.347 -3.157 23.250 1.00 20.92 227 VAL A N 1
ATOM 1457 C CA . VAL A 1 227 ? 13.304 -3.839 24.117 1.00 21.28 227 VAL A CA 1
ATOM 1458 C C . VAL A 1 227 ? 12.726 -3.818 25.560 1.00 21.84 227 VAL A C 1
ATOM 1459 O O . VAL A 1 227 ? 11.588 -3.368 25.762 1.00 23.85 227 VAL A O 1
ATOM 1463 N N . ALA A 1 228 ? 13.477 -4.300 26.525 1.00 22.09 228 ALA A N 1
ATOM 1464 C CA . ALA A 1 228 ? 12.997 -4.393 27.890 1.00 22.85 228 ALA A CA 1
ATOM 1465 C C . ALA A 1 228 ? 12.657 -3.037 28.509 1.00 23.81 228 ALA A C 1
ATOM 1466 O O . ALA A 1 228 ? 13.150 -1.982 28.070 1.00 23.50 228 ALA A O 1
ATOM 1468 N N . GLU A 1 229 ? 11.786 -3.085 29.532 1.00 25.42 229 GLU A N 1
ATOM 1469 C CA . GLU A 1 229 ? 11.444 -1.961 30.365 1.00 27.85 229 GLU A CA 1
ATOM 1470 C C . GLU A 1 229 ? 10.829 -0.778 29.616 1.00 28.29 229 GLU A C 1
ATOM 1471 O O . GLU A 1 229 ? 11.163 0.363 29.911 1.00 30.11 229 GLU A O 1
ATOM 1477 N N . GLY A 1 230 ? 9.932 -1.085 28.687 1.00 27.40 230 GLY A N 1
ATOM 1478 C CA . GLY A 1 230 ? 9.137 -0.101 27.965 1.00 27.60 230 GLY A CA 1
ATOM 1479 C C . GLY A 1 230 ? 9.892 0.830 27.043 1.00 26.73 230 GLY A C 1
ATOM 1480 O O . GLY A 1 230 ? 9.424 1.944 26.790 1.00 29.50 230 GLY A O 1
ATOM 1481 N N . LEU A 1 231 ? 11.067 0.413 26.573 1.00 22.36 231 LEU A N 1
ATOM 1482 C CA . LEU A 1 231 ? 11.853 1.252 25.660 1.00 21.16 231 LEU A CA 1
ATOM 1483 C C . LEU A 1 231 ? 11.796 0.713 24.247 1.00 20.51 231 LEU A C 1
ATOM 1484 O O . LEU A 1 231 ? 11.492 -0.457 24.007 1.00 21.11 231 LEU A O 1
ATOM 1489 N N . ILE A 1 232 ? 12.135 1.579 23.299 1.00 18.61 232 ILE A N 1
ATOM 1490 C CA . ILE A 1 232 ? 12.257 1.214 21.886 1.00 17.59 232 ILE A CA 1
ATOM 1491 C C . ILE A 1 232 ? 13.661 1.481 21.455 1.00 17.47 232 ILE A C 1
ATOM 1492 O O . ILE A 1 232 ? 14.216 2.514 21.814 1.00 17.52 232 ILE A O 1
ATOM 1497 N N . GLU A 1 233 ? 14.255 0.594 20.678 1.00 16.40 233 GLU A N 1
ATOM 1498 C CA . GLU A 1 233 ? 15.591 0.752 20.193 1.00 16.65 233 GLU A CA 1
ATOM 1499 C C . GLU A 1 233 ? 15.494 1.003 18.689 1.00 17.74 233 GLU A C 1
ATOM 1500 O O . GLU A 1 233 ? 15.048 0.148 17.931 1.00 18.93 233 GLU A O 1
ATOM 1506 N N . ASP A 1 234 ? 15.887 2.213 18.252 1.00 15.90 234 ASP A N 1
ATOM 1507 C CA . ASP A 1 234 ? 15.869 2.582 16.844 1.00 16.63 234 ASP A CA 1
ATOM 1508 C C . ASP A 1 234 ? 17.226 2.200 16.272 1.00 17.60 234 ASP A C 1
ATOM 1509 O O . ASP A 1 234 ? 18.252 2.477 16.901 1.00 18.42 234 ASP A O 1
ATOM 1514 N N . HIS A 1 235 ? 17.241 1.628 15.059 1.00 15.86 235 HIS A N 1
ATOM 1515 C CA . HIS A 1 235 ? 18.503 1.288 14.385 1.00 16.44 235 HIS A CA 1
ATOM 1516 C C . HIS A 1 235 ? 18.614 2.170 13.150 1.00 16.51 235 HIS A C 1
ATOM 1517 O O . HIS A 1 235 ? 17.694 2.205 12.329 1.00 17.59 235 HIS A O 1
ATOM 1524 N N . PHE A 1 236 ? 19.693 2.937 13.039 1.00 15.14 236 PHE A N 1
ATOM 1525 C CA . PHE A 1 236 ? 19.918 3.765 11.858 1.00 15.43 236 PHE A CA 1
ATOM 1526 C C . PHE A 1 236 ? 20.907 3.066 10.923 1.00 15.90 236 PHE A C 1
ATOM 1527 O O . PHE A 1 236 ? 21.768 2.302 11.382 1.00 16.90 236 PHE A O 1
ATOM 1535 N N . ASP A 1 237 ? 20.803 3.323 9.628 1.00 15.74 237 ASP A N 1
ATOM 1536 C CA . ASP A 1 237 ? 21.703 2.679 8.667 1.00 15.98 237 ASP A CA 1
ATOM 1537 C C . ASP A 1 237 ? 23.159 3.111 8.884 1.00 16.48 237 ASP A C 1
ATOM 1538 O O . ASP A 1 237 ? 23.407 4.173 9.466 1.00 16.52 237 ASP A O 1
ATOM 1543 N N . VAL A 1 238 ? 24.104 2.342 8.385 1.00 16.61 238 VAL A N 1
ATOM 1544 C CA . VAL A 1 238 ? 25.501 2.664 8.561 1.00 16.66 238 VAL A CA 1
ATOM 1545 C C . VAL A 1 238 ? 25.851 3.909 7.758 1.00 16.59 238 VAL A C 1
ATOM 1546 O O . VAL A 1 238 ? 25.386 4.086 6.627 1.00 16.96 238 VAL A O 1
ATOM 1550 N N . THR A 1 239 ? 26.666 4.797 8.364 1.00 15.27 239 THR A N 1
ATOM 1551 C CA . THR A 1 239 ? 27.104 5.972 7.609 1.00 15.81 239 THR A CA 1
ATOM 1552 C C . THR A 1 239 ? 28.174 5.551 6.590 1.00 16.60 239 THR A C 1
ATOM 1553 O O . THR A 1 239 ? 28.797 4.484 6.667 1.00 17.25 239 THR A O 1
ATOM 1557 N N . VAL A 1 240 ? 28.464 6.489 5.651 1.00 17.14 240 VAL A N 1
ATOM 1558 C CA . VAL A 1 240 ? 29.665 6.409 4.854 1.00 17.18 240 VAL A CA 1
ATOM 1559 C C . VAL A 1 240 ? 30.871 6.701 5.821 1.00 16.26 240 VAL A C 1
ATOM 1560 O O . VAL A 1 240 ? 30.706 7.047 7.007 1.00 16.80 240 VAL A O 1
ATOM 1564 N N . LYS A 1 241 ? 32.101 6.533 5.318 1.00 16.12 241 LYS A N 1
ATOM 1565 C CA . LYS A 1 241 ? 33.298 6.809 6.091 1.00 16.48 241 LYS A CA 1
ATOM 1566 C C . LYS A 1 241 ? 33.379 8.313 6.384 1.00 16.07 241 LYS A C 1
ATOM 1567 O O . LYS A 1 241 ? 33.255 9.111 5.449 1.00 16.11 241 LYS A O 1
ATOM 1573 N N . MET A 1 242 ? 33.530 8.669 7.654 1.00 15.24 242 MET A N 1
ATOM 1574 C CA . MET A 1 242 ? 33.498 10.076 8.052 1.00 14.78 242 MET A CA 1
ATOM 1575 C C . MET A 1 242 ? 34.187 10.276 9.397 1.00 14.48 242 MET A C 1
ATOM 1576 O O . MET A 1 242 ? 34.507 9.315 10.093 1.00 14.75 242 MET A O 1
ATOM 1581 N N . SER A 1 243 ? 34.426 11.536 9.762 1.00 14.00 243 SER A N 1
ATOM 1582 C CA . SER A 1 243 ? 35.069 11.907 11.000 1.00 13.24 243 SER A CA 1
ATOM 1583 C C . SER A 1 243 ? 34.101 11.833 12.187 1.00 13.24 243 SER A C 1
ATOM 1584 O O . SER A 1 243 ? 32.899 12.077 12.023 1.00 13.53 243 SER A O 1
ATOM 1587 N N . THR A 1 244 ? 34.636 11.537 13.381 1.00 13.13 244 THR A N 1
ATOM 1588 C CA . THR A 1 244 ? 33.807 11.428 14.567 1.00 13.05 244 THR A CA 1
ATOM 1589 C C . THR A 1 244 ? 33.021 12.710 14.862 1.00 13.46 244 THR A C 1
ATOM 1590 O O . THR A 1 244 ? 31.925 12.651 15.383 1.00 13.80 244 THR A O 1
ATOM 1594 N N . TYR A 1 245 ? 33.598 13.861 14.478 1.00 12.46 245 TYR A N 1
ATOM 1595 C CA . TYR A 1 245 ? 32.911 15.118 14.849 1.00 12.88 245 TYR A CA 1
ATOM 1596 C C . TYR A 1 245 ? 31.587 15.318 14.109 1.00 13.45 245 TYR A C 1
ATOM 1597 O O . TYR A 1 245 ? 30.831 16.242 14.465 1.00 13.50 245 TYR A O 1
ATOM 1606 N N . LEU A 1 246 ? 31.333 14.506 13.077 1.00 13.06 246 LEU A N 1
ATOM 1607 C CA . LEU A 1 246 ? 30.109 14.642 12.300 1.00 13.14 246 LEU A CA 1
ATOM 1608 C C . LEU A 1 246 ? 28.994 13.718 12.768 1.00 13.11 246 LEU A C 1
ATOM 1609 O O . LEU A 1 246 ? 27.890 13.810 12.233 1.00 13.06 246 LEU A O 1
ATOM 1614 N N . VAL A 1 247 ? 29.236 12.841 13.765 1.00 12.72 247 VAL A N 1
ATOM 1615 C CA . VAL A 1 247 ? 28.143 12.011 14.277 1.00 12.80 247 VAL A CA 1
ATOM 1616 C C . VAL A 1 247 ? 27.118 12.903 14.951 1.00 12.69 247 VAL A C 1
ATOM 1617 O O . VAL A 1 247 ? 27.486 13.881 15.602 1.00 13.29 247 VAL A O 1
ATOM 1621 N N . ALA A 1 248 ? 25.834 12.565 14.807 1.00 12.74 248 ALA A N 1
ATOM 1622 C CA . ALA A 1 248 ? 24.791 13.347 15.428 1.00 12.91 248 ALA A CA 1
ATOM 1623 C C . ALA A 1 248 ? 23.602 12.484 15.771 1.00 12.98 248 ALA A C 1
ATOM 1624 O O . ALA A 1 248 ? 23.290 11.528 15.046 1.00 13.45 248 ALA A O 1
ATOM 1626 N N . PHE A 1 249 ? 22.887 12.885 16.799 1.00 12.62 249 PHE A N 1
ATOM 1627 C CA . PHE A 1 249 ? 21.627 12.234 17.155 1.00 13.07 249 PHE A CA 1
ATOM 1628 C C . PHE A 1 249 ? 20.826 13.148 18.059 1.00 13.52 249 PHE A C 1
ATOM 1629 O O . PHE A 1 249 ? 21.394 13.962 18.811 1.00 14.15 249 PHE A O 1
ATOM 1637 N N . ILE A 1 250 ? 19.509 13.091 17.904 1.00 12.73 250 ILE A N 1
ATOM 1638 C CA . ILE A 1 250 ? 18.622 13.993 18.631 1.00 12.89 250 ILE A CA 1
ATOM 1639 C C . ILE A 1 250 ? 17.433 13.165 19.129 1.00 13.14 250 ILE A C 1
ATOM 1640 O O . ILE A 1 250 ? 16.842 12.424 18.328 1.00 13.72 250 ILE A O 1
ATOM 1645 N N . ILE A 1 251 ? 17.063 13.347 20.385 1.00 13.35 251 ILE A N 1
ATOM 1646 C CA . ILE A 1 251 ? 15.881 12.680 20.963 1.00 13.66 251 ILE A CA 1
ATOM 1647 C C . ILE A 1 251 ? 14.959 13.834 21.353 1.00 13.58 251 ILE A C 1
ATOM 1648 O O . ILE A 1 251 ? 15.330 14.673 22.182 1.00 14.06 251 ILE A O 1
ATOM 1653 N N . SER A 1 252 ? 13.743 13.898 20.744 1.00 12.98 252 SER A N 1
ATOM 1654 C CA . SER A 1 252 ? 12.917 15.099 20.899 1.00 13.83 252 SER A CA 1
ATOM 1655 C C . SER A 1 252 ? 11.475 14.760 20.588 1.00 14.69 252 SER A C 1
ATOM 1656 O O . SER A 1 252 ? 11.120 13.625 20.381 1.00 15.67 252 SER A O 1
ATOM 1659 N N . ASP A 1 253 ? 10.667 15.818 20.519 1.00 15.39 253 ASP A N 1
ATOM 1660 C CA A ASP A 1 253 ? 9.258 15.798 20.157 0.50 15.42 253 ASP A CA 1
ATOM 1661 C CA B ASP A 1 253 ? 9.282 15.635 20.054 0.50 16.10 253 ASP A CA 1
ATOM 1662 C C . ASP A 1 253 ? 9.075 16.473 18.780 1.00 15.58 253 ASP A C 1
ATOM 1663 O O . ASP A 1 253 ? 7.971 16.944 18.500 1.00 16.16 253 ASP A O 1
ATOM 1672 N N . PHE A 1 254 ? 10.124 16.648 17.978 1.00 14.10 254 PHE A N 1
ATOM 1673 C CA . PHE A 1 254 ? 10.008 17.468 16.769 1.00 13.40 254 PHE A CA 1
ATOM 1674 C C . PHE A 1 254 ? 9.036 16.964 15.735 1.00 14.33 254 PHE A C 1
ATOM 1675 O O . PHE A 1 254 ? 8.874 15.750 15.506 1.00 15.95 254 PHE A O 1
ATOM 1683 N N . GLU A 1 255 ? 8.346 17.933 15.128 1.00 12.56 255 GLU A N 1
ATOM 1684 C CA . GLU A 1 255 ? 7.584 17.695 13.912 1.00 13.39 255 GLU A CA 1
ATOM 1685 C C . GLU A 1 255 ? 8.538 17.847 12.698 1.00 14.04 255 GLU A C 1
ATOM 1686 O O . GLU A 1 255 ? 9.606 18.451 12.831 1.00 13.24 255 GLU A O 1
ATOM 1692 N N . SER A 1 256 ? 8.103 17.428 11.499 1.00 14.45 256 SER A N 1
ATOM 1693 C CA . SER A 1 256 ? 8.890 17.612 10.302 1.00 14.53 256 SER A CA 1
ATOM 1694 C C . SER A 1 256 ? 8.045 17.830 9.095 1.00 14.95 256 SER A C 1
ATOM 1695 O O . SER A 1 256 ? 6.833 17.545 9.094 1.00 15.72 256 SER A O 1
ATOM 1698 N N . VAL A 1 257 ? 8.686 18.388 8.069 1.00 14.03 257 VAL A N 1
ATOM 1699 C CA . VAL A 1 257 ? 8.195 18.550 6.701 1.00 14.64 257 VAL A CA 1
ATOM 1700 C C . VAL A 1 257 ? 9.269 18.088 5.759 1.00 14.58 257 VAL A C 1
ATOM 1701 O O . VAL A 1 257 ? 10.458 18.156 6.096 1.00 14.96 257 VAL A O 1
ATOM 1705 N N . SER A 1 258 ? 8.895 17.607 4.552 1.00 14.42 258 SER A N 1
ATOM 1706 C CA A SER A 1 258 ? 9.886 17.090 3.630 0.50 15.52 258 SER A CA 1
ATOM 1707 C CA B SER A 1 258 ? 9.874 17.053 3.633 0.50 15.89 258 SER A CA 1
ATOM 1708 C C . SER A 1 258 ? 9.584 17.390 2.190 1.00 16.41 258 SER A C 1
ATOM 1709 O O . SER A 1 258 ? 8.432 17.673 1.837 1.00 17.12 258 SER A O 1
ATOM 1714 N N . LYS A 1 259 ? 10.608 17.292 1.361 1.00 15.06 259 LYS A N 1
ATOM 1715 C CA . LYS A 1 259 ? 10.501 17.503 -0.074 1.00 15.95 259 LYS A CA 1
ATOM 1716 C C . LYS A 1 259 ? 11.666 16.685 -0.683 1.00 17.58 259 LYS A C 1
ATOM 1717 O O . LYS A 1 259 ? 12.742 16.619 -0.095 1.00 17.94 259 LYS A O 1
ATOM 1723 N N . ILE A 1 260 ? 11.453 16.094 -1.856 1.00 18.14 260 ILE A N 1
ATOM 1724 C CA . ILE A 1 260 ? 12.484 15.244 -2.478 1.00 18.66 260 ILE A CA 1
ATOM 1725 C C . ILE A 1 260 ? 13.179 15.993 -3.584 1.00 18.60 260 ILE A C 1
ATOM 1726 O O . ILE A 1 260 ? 12.506 16.642 -4.406 1.00 20.01 260 ILE A O 1
ATOM 1731 N N . THR A 1 261 ? 14.534 15.916 -3.639 1.00 17.38 261 THR A N 1
ATOM 1732 C CA . THR A 1 261 ? 15.253 16.594 -4.710 1.00 17.38 261 THR A CA 1
ATOM 1733 C C . THR A 1 261 ? 15.047 15.826 -6.033 1.00 19.20 261 THR A C 1
ATOM 1734 O O . THR A 1 261 ? 14.574 14.667 -6.033 1.00 19.69 261 THR A O 1
ATOM 1738 N N . LYS A 1 262 ? 15.467 16.462 -7.143 1.00 19.61 262 LYS A N 1
ATOM 1739 C CA . LYS A 1 262 ? 15.440 15.771 -8.437 1.00 20.36 262 LYS A CA 1
ATOM 1740 C C . LYS A 1 262 ? 16.299 14.491 -8.409 1.00 22.12 262 LYS A C 1
ATOM 1741 O O . LYS A 1 262 ? 16.004 13.528 -9.124 1.00 23.36 262 LYS A O 1
ATOM 1747 N N . SER A 1 263 ? 17.363 14.465 -7.586 1.00 20.55 263 SER A N 1
ATOM 1748 C CA . SER A 1 263 ? 18.206 13.278 -7.462 1.00 20.70 263 SER A CA 1
ATOM 1749 C C . SER A 1 263 ? 17.631 12.207 -6.545 1.00 20.82 263 SER A C 1
ATOM 1750 O O . SER A 1 263 ? 18.247 11.151 -6.384 1.00 22.53 263 SER A O 1
ATOM 1753 N N . GLY A 1 264 ? 16.471 12.456 -5.916 1.00 19.19 264 GLY A N 1
ATOM 1754 C CA . GLY A 1 264 ? 15.841 11.459 -5.069 1.00 19.76 264 GLY A CA 1
ATOM 1755 C C . GLY A 1 264 ? 16.191 11.552 -3.604 1.00 19.30 264 GLY A C 1
ATOM 1756 O O . GLY A 1 264 ? 15.794 10.671 -2.851 1.00 20.53 264 GLY A O 1
ATOM 1757 N N . VAL A 1 265 ? 16.913 12.605 -3.185 1.00 18.50 265 VAL A N 1
ATOM 1758 C CA . VAL A 1 265 ? 17.266 12.728 -1.767 1.00 17.72 265 VAL A CA 1
ATOM 1759 C C . VAL A 1 265 ? 16.094 13.310 -0.999 1.00 16.43 265 VAL A C 1
ATOM 1760 O O . VAL A 1 265 ? 15.531 14.326 -1.434 1.00 16.79 265 VAL A O 1
ATOM 1764 N N . LYS A 1 266 ? 15.725 12.700 0.127 1.00 15.89 266 LYS A N 1
ATOM 1765 C CA . LYS A 1 266 ? 14.631 13.215 0.939 1.00 15.71 266 LYS A CA 1
ATOM 1766 C C . LYS A 1 266 ? 15.183 14.306 1.872 1.00 15.64 266 LYS A C 1
ATOM 1767 O O . LYS A 1 266 ? 15.972 14.003 2.777 1.00 16.25 266 LYS A O 1
ATOM 1773 N N . VAL A 1 267 ? 14.762 15.557 1.665 1.00 14.83 267 VAL A N 1
ATOM 1774 C CA . VAL A 1 267 ? 15.225 16.658 2.520 1.00 13.87 267 VAL A CA 1
ATOM 1775 C C . VAL A 1 267 ? 14.106 16.952 3.483 1.00 14.12 267 VAL A C 1
ATOM 1776 O O . VAL A 1 267 ? 12.949 17.049 3.073 1.00 14.92 267 VAL A O 1
ATOM 1780 N N . SER A 1 268 ? 14.406 17.087 4.781 1.00 13.88 268 SER A N 1
ATOM 1781 C CA . SER A 1 268 ? 13.399 17.409 5.773 1.00 13.37 268 SER A CA 1
ATOM 1782 C C . SER A 1 268 ? 13.855 18.499 6.698 1.00 14.32 268 SER A C 1
ATOM 1783 O O . SER A 1 268 ? 15.049 18.593 6.968 1.00 15.36 268 SER A O 1
ATOM 1786 N N . VAL A 1 269 ? 12.918 19.314 7.170 1.00 13.20 269 VAL A N 1
ATOM 1787 C CA . VAL A 1 269 ? 13.152 20.263 8.245 1.00 12.76 269 VAL A CA 1
ATOM 1788 C C . VAL A 1 269 ? 12.432 19.760 9.470 1.00 12.95 269 VAL A C 1
ATOM 1789 O O . VAL A 1 269 ? 11.269 19.344 9.373 1.00 13.86 269 VAL A O 1
ATOM 1793 N N . TYR A 1 270 ? 13.132 19.747 10.609 1.00 12.76 270 TYR A N 1
ATOM 1794 C CA . TYR A 1 270 ? 12.569 19.365 11.889 1.00 13.23 270 TYR A CA 1
ATOM 1795 C C . TYR A 1 270 ? 12.588 20.548 12.814 1.00 12.94 270 TYR A C 1
ATOM 1796 O O . TYR A 1 270 ? 13.551 21.324 12.843 1.00 13.25 270 TYR A O 1
ATOM 1805 N N . ALA A 1 271 ? 11.511 20.725 13.573 1.00 12.89 271 ALA A N 1
ATOM 1806 C CA . ALA A 1 271 ? 11.428 21.806 14.536 1.00 13.16 271 ALA A CA 1
ATOM 1807 C C . ALA A 1 271 ? 10.412 21.467 15.595 1.00 12.65 271 ALA A C 1
ATOM 1808 O O . ALA A 1 271 ? 9.615 20.542 15.386 1.00 12.63 271 ALA A O 1
ATOM 1810 N N . VAL A 1 272 ? 10.359 22.229 16.702 1.00 12.98 272 VAL A N 1
ATOM 1811 C CA . VAL A 1 272 ? 9.343 21.987 17.709 1.00 13.92 272 VAL A CA 1
ATOM 1812 C C . VAL A 1 272 ? 7.951 22.158 17.044 1.00 13.46 272 VAL A C 1
ATOM 1813 O O . VAL A 1 272 ? 7.770 22.923 16.081 1.00 13.07 272 VAL A O 1
ATOM 1817 N N . PRO A 1 273 ? 6.957 21.414 17.512 1.00 13.59 273 PRO A N 1
ATOM 1818 C CA . PRO A 1 273 ? 5.625 21.493 16.886 1.00 13.55 273 PRO A CA 1
ATOM 1819 C C . PRO A 1 273 ? 5.097 22.903 16.694 1.00 14.12 273 PRO A C 1
ATOM 1820 O O . PRO A 1 273 ? 4.566 23.191 15.620 1.00 14.54 273 PRO A O 1
ATOM 1824 N N . ASP A 1 274 ? 5.279 23.810 17.683 1.00 14.32 274 ASP A N 1
ATOM 1825 C CA . ASP A 1 274 ? 4.739 25.151 17.562 1.00 14.56 274 ASP A CA 1
ATOM 1826 C C . ASP A 1 274 ? 5.456 26.004 16.504 1.00 13.79 274 ASP A C 1
ATOM 1827 O O . ASP A 1 274 ? 4.964 27.087 16.216 1.00 14.55 274 ASP A O 1
ATOM 1832 N N . LYS A 1 275 ? 6.564 25.518 15.933 1.00 13.65 275 LYS A N 1
ATOM 1833 C CA . LYS A 1 275 ? 7.325 26.298 14.937 1.00 13.14 275 LYS A CA 1
ATOM 1834 C C . LYS A 1 275 ? 7.493 25.582 13.612 1.00 12.32 275 LYS A C 1
ATOM 1835 O O . LYS A 1 275 ? 8.107 26.146 12.721 1.00 12.46 275 LYS A O 1
ATOM 1841 N N . ILE A 1 276 ? 6.927 24.356 13.427 1.00 12.27 276 ILE A N 1
ATOM 1842 C CA . ILE A 1 276 ? 7.126 23.683 12.117 1.00 12.78 276 ILE A CA 1
ATOM 1843 C C . ILE A 1 276 ? 6.449 24.483 11.009 1.00 12.96 276 ILE A C 1
ATOM 1844 O O . ILE A 1 276 ? 6.868 24.371 9.857 1.00 13.58 276 ILE A O 1
ATOM 1849 N N . ASN A 1 277 ? 5.421 25.318 11.335 1.00 12.47 277 ASN A N 1
ATOM 1850 C CA . ASN A 1 277 ? 4.830 26.162 10.303 1.00 12.90 277 ASN A CA 1
ATOM 1851 C C . ASN A 1 277 ? 5.781 27.230 9.798 1.00 13.90 277 ASN A C 1
ATOM 1852 O O . ASN A 1 277 ? 5.439 27.927 8.846 1.00 15.85 277 ASN A O 1
ATOM 1857 N N . GLN A 1 278 ? 6.983 27.352 10.357 1.00 12.17 278 GLN A N 1
ATOM 1858 C CA . GLN A 1 278 ? 7.986 28.287 9.860 1.00 12.44 278 GLN A CA 1
ATOM 1859 C C . GLN A 1 278 ? 9.082 27.599 9.066 1.00 12.45 278 GLN A C 1
ATOM 1860 O O . GLN A 1 278 ? 10.082 28.234 8.721 1.00 13.96 278 GLN A O 1
ATOM 1866 N N . ALA A 1 279 ? 8.881 26.327 8.717 1.00 12.34 279 ALA A N 1
ATOM 1867 C CA . ALA A 1 279 ? 9.944 25.559 8.071 1.00 13.29 279 ALA A CA 1
ATOM 1868 C C . ALA A 1 279 ? 10.023 25.632 6.556 1.00 14.26 279 ALA A C 1
ATOM 1869 O O . ALA A 1 279 ? 11.009 25.155 5.998 1.00 14.25 279 ALA A O 1
ATOM 1871 N N . ASP A 1 280 ? 8.970 26.149 5.892 1.00 14.59 280 ASP A N 1
ATOM 1872 C CA . ASP A 1 280 ? 8.929 25.988 4.441 1.00 14.58 280 ASP A CA 1
ATOM 1873 C C . ASP A 1 280 ? 9.978 26.736 3.673 1.00 14.58 280 ASP A C 1
ATOM 1874 O O . ASP A 1 280 ? 10.480 26.174 2.689 1.00 15.13 280 ASP A O 1
ATOM 1879 N N . TYR A 1 281 ? 10.374 27.949 4.081 1.00 14.15 281 TYR A N 1
ATOM 1880 C CA . TYR A 1 281 ? 11.394 28.676 3.340 1.00 14.24 281 TYR A CA 1
ATOM 1881 C C . TYR A 1 281 ? 12.708 27.894 3.310 1.00 14.43 281 TYR A C 1
ATOM 1882 O O . TYR A 1 281 ? 13.289 27.703 2.247 1.00 14.73 281 TYR A O 1
ATOM 1891 N N . ALA A 1 282 ? 13.141 27.417 4.485 1.00 13.04 282 ALA A N 1
ATOM 1892 C CA . ALA A 1 282 ? 14.374 26.656 4.548 1.00 13.13 282 ALA A CA 1
ATOM 1893 C C . ALA A 1 282 ? 14.280 25.360 3.828 1.00 13.17 282 ALA A C 1
ATOM 1894 O O . ALA A 1 282 ? 15.275 24.931 3.227 1.00 13.74 282 ALA A O 1
ATOM 1896 N N . LEU A 1 283 ? 13.119 24.696 3.858 1.00 12.77 283 LEU A N 1
ATOM 1897 C CA . LEU A 1 283 ? 12.991 23.418 3.151 1.00 13.43 283 LEU A CA 1
ATOM 1898 C C . LEU A 1 283 ? 13.173 23.637 1.644 1.00 14.55 283 LEU A C 1
ATOM 1899 O O . LEU A 1 283 ? 13.930 22.898 0.987 1.00 14.85 283 LEU A O 1
ATOM 1904 N N . ASP A 1 284 ? 12.509 24.661 1.114 1.00 14.46 284 ASP A N 1
ATOM 1905 C CA A ASP A 1 284 ? 12.651 24.930 -0.321 0.50 15.19 284 ASP A CA 1
ATOM 1906 C CA B ASP A 1 284 ? 12.607 24.964 -0.303 0.50 15.89 284 ASP A CA 1
ATOM 1907 C C . ASP A 1 284 ? 14.053 25.356 -0.662 1.00 14.86 284 ASP A C 1
ATOM 1908 O O . ASP A 1 284 ? 14.605 24.895 -1.685 1.00 15.95 284 ASP A O 1
ATOM 1917 N N . ALA A 1 285 ? 14.662 26.183 0.178 1.00 13.89 285 ALA A N 1
ATOM 1918 C CA . ALA A 1 285 ? 16.032 26.638 -0.096 1.00 13.84 285 ALA A CA 1
ATOM 1919 C C . ALA A 1 285 ? 16.989 25.466 -0.055 1.00 14.50 285 ALA A C 1
ATOM 1920 O O . ALA A 1 285 ? 17.909 25.401 -0.902 1.00 14.54 285 ALA A O 1
ATOM 1922 N N . ALA A 1 286 ? 16.824 24.563 0.920 1.00 13.81 286 ALA A N 1
ATOM 1923 C CA . ALA A 1 286 ? 17.731 23.422 1.033 1.00 13.29 286 ALA A CA 1
ATOM 1924 C C . ALA A 1 286 ? 17.649 22.521 -0.187 1.00 14.03 286 ALA A C 1
ATOM 1925 O O . ALA A 1 286 ? 18.670 22.019 -0.645 1.00 14.48 286 ALA A O 1
ATOM 1927 N N . VAL A 1 287 ? 16.434 22.248 -0.677 1.00 13.83 287 VAL A N 1
ATOM 1928 C CA . VAL A 1 287 ? 16.325 21.422 -1.893 1.00 14.86 287 VAL A CA 1
ATOM 1929 C C . VAL A 1 287 ? 17.044 22.091 -3.078 1.00 15.24 287 VAL A C 1
ATOM 1930 O O . VAL A 1 287 ? 17.833 21.435 -3.773 1.00 16.02 287 VAL A O 1
ATOM 1934 N N . THR A 1 288 ? 16.792 23.378 -3.299 1.00 14.58 288 THR A N 1
ATOM 1935 C CA . THR A 1 288 ? 17.432 24.108 -4.401 1.00 14.57 288 THR A CA 1
ATOM 1936 C C . THR A 1 288 ? 18.946 24.129 -4.253 1.00 14.75 288 THR A C 1
ATOM 1937 O O . THR A 1 288 ? 19.667 23.907 -5.232 1.00 15.19 288 THR A O 1
ATOM 1941 N N . LEU A 1 289 ? 19.448 24.366 -3.033 1.00 14.27 289 LEU A N 1
ATOM 1942 C CA . LEU A 1 289 ? 20.888 24.449 -2.824 1.00 14.98 289 LEU A CA 1
ATOM 1943 C C . LEU A 1 289 ? 21.544 23.075 -2.919 1.00 14.97 289 LEU A C 1
ATOM 1944 O O . LEU A 1 289 ? 22.618 22.957 -3.527 1.00 14.61 289 LEU A O 1
ATOM 1949 N N . LEU A 1 290 ? 20.893 21.990 -2.406 1.00 14.38 290 LEU A N 1
ATOM 1950 C CA . LEU A 1 290 ? 21.503 20.668 -2.542 1.00 14.52 290 LEU A CA 1
ATOM 1951 C C . LEU A 1 290 ? 21.599 20.321 -4.049 1.00 16.50 290 LEU A C 1
ATOM 1952 O O . LEU A 1 290 ? 22.626 19.832 -4.503 1.00 16.96 290 LEU A O 1
ATOM 1957 N N . GLU A 1 291 ? 20.562 20.626 -4.824 1.00 16.17 291 GLU A N 1
ATOM 1958 C CA . GLU A 1 291 ? 20.582 20.350 -6.265 1.00 16.24 291 GLU A CA 1
ATOM 1959 C C . GLU A 1 291 ? 21.654 21.156 -6.940 1.00 16.97 291 GLU A C 1
ATOM 1960 O O . GLU A 1 291 ? 22.366 20.640 -7.805 1.00 18.49 291 GLU A O 1
ATOM 1966 N N . PHE A 1 292 ? 21.843 22.402 -6.523 1.00 15.73 292 PHE A N 1
ATOM 1967 C CA . PHE A 1 292 ? 22.877 23.264 -7.078 1.00 15.78 292 PHE A CA 1
ATOM 1968 C C . PHE A 1 292 ? 24.245 22.628 -6.875 1.00 16.14 292 PHE A C 1
ATOM 1969 O O . PHE A 1 292 ? 25.031 22.538 -7.822 1.00 16.88 292 PHE A O 1
ATOM 1977 N N . TYR A 1 293 ? 24.560 22.216 -5.608 1.00 15.22 293 TYR A N 1
ATOM 1978 C CA . TYR A 1 293 ? 25.883 21.684 -5.350 1.00 14.65 293 TYR A CA 1
ATOM 1979 C C . TYR A 1 293 ? 26.091 20.353 -6.041 1.00 15.09 293 TYR A C 1
ATOM 1980 O O . TYR A 1 293 ? 27.194 20.123 -6.548 1.00 16.53 293 TYR A O 1
ATOM 1989 N N . GLU A 1 294 ? 25.074 19.481 -6.121 1.00 15.99 294 GLU A N 1
ATOM 1990 C CA . GLU A 1 294 ? 25.279 18.199 -6.825 1.00 16.57 294 GLU A CA 1
ATOM 1991 C C . GLU A 1 294 ? 25.657 18.449 -8.279 1.00 18.36 294 GLU A C 1
ATOM 1992 O O . GLU A 1 294 ? 26.573 17.777 -8.805 1.00 19.75 294 GLU A O 1
ATOM 1998 N N A ASP A 1 295 ? 25.001 19.408 -8.913 0.50 18.17 295 ASP A N 1
ATOM 1999 N N B ASP A 1 295 ? 25.001 19.441 -8.906 0.50 18.79 295 ASP A N 1
ATOM 2000 C CA A ASP A 1 295 ? 25.337 19.707 -10.304 0.50 18.47 295 ASP A CA 1
ATOM 2001 C CA B ASP A 1 295 ? 25.234 19.824 -10.311 0.50 19.76 295 ASP A CA 1
ATOM 2002 C C A ASP A 1 295 ? 26.704 20.393 -10.367 0.50 19.13 295 ASP A C 1
ATOM 2003 C C B ASP A 1 295 ? 26.536 20.577 -10.512 0.50 20.17 295 ASP A C 1
ATOM 2004 O O A ASP A 1 295 ? 27.572 20.001 -11.160 0.50 19.80 295 ASP A O 1
ATOM 2005 O O B ASP A 1 295 ? 27.136 20.496 -11.594 0.50 21.16 295 ASP A O 1
ATOM 2014 N N . TYR A 1 296 ? 26.915 21.416 -9.543 1.00 19.24 296 TYR A N 1
ATOM 2015 C CA . TYR A 1 296 ? 28.135 22.218 -9.607 1.00 18.95 296 TYR A CA 1
ATOM 2016 C C . TYR A 1 296 ? 29.388 21.390 -9.415 1.00 20.98 296 TYR A C 1
ATOM 2017 O O . TYR A 1 296 ? 30.353 21.522 -10.183 1.00 22.27 296 TYR A O 1
ATOM 2026 N N . PHE A 1 297 ? 29.384 20.523 -8.405 1.00 19.23 297 PHE A N 1
ATOM 2027 C CA . PHE A 1 297 ? 30.557 19.711 -8.116 1.00 19.52 297 PHE A CA 1
ATOM 2028 C C . PHE A 1 297 ? 30.662 18.448 -8.950 1.00 20.96 297 PHE A C 1
ATOM 2029 O O . PHE A 1 297 ? 31.690 17.768 -8.825 1.00 23.13 297 PHE A O 1
ATOM 2037 N N . SER A 1 298 ? 29.576 18.062 -9.657 1.00 20.09 298 SER A N 1
ATOM 2038 C CA . SER A 1 298 ? 29.522 16.806 -10.399 1.00 21.12 298 SER A CA 1
ATOM 2039 C C . SER A 1 298 ? 29.734 15.598 -9.478 1.00 21.31 298 SER A C 1
ATOM 2040 O O . SER A 1 298 ? 30.293 14.570 -9.893 1.00 22.88 298 SER A O 1
ATOM 2043 N N . ILE A 1 299 ? 29.334 15.725 -8.211 1.00 18.66 299 ILE A N 1
ATOM 2044 C CA . ILE A 1 299 ? 29.485 14.644 -7.231 1.00 18.57 299 ILE A CA 1
ATOM 2045 C C . ILE A 1 299 ? 28.196 14.584 -6.488 1.00 18.62 299 ILE A C 1
ATOM 2046 O O . ILE A 1 299 ? 27.879 15.501 -5.731 1.00 18.15 299 ILE A O 1
ATOM 2051 N N . PRO A 1 300 ? 27.417 13.526 -6.661 1.00 18.38 300 PRO A N 1
ATOM 2052 C CA . PRO A 1 300 ? 26.122 13.461 -5.979 1.00 18.29 300 PRO A CA 1
ATOM 2053 C C . PRO A 1 300 ? 26.244 13.481 -4.472 1.00 17.48 300 PRO A C 1
ATOM 2054 O O . PRO A 1 300 ? 27.239 13.018 -3.906 1.00 17.85 300 PRO A O 1
ATOM 2058 N N . TYR A 1 301 ? 25.220 13.996 -3.805 1.00 16.71 301 TYR A N 1
ATOM 2059 C CA . TYR A 1 301 ? 25.148 13.853 -2.341 1.00 16.54 301 TYR A CA 1
ATOM 2060 C C . TYR A 1 301 ? 24.924 12.342 -2.072 1.00 18.23 301 TYR A C 1
ATOM 2061 O O . TYR A 1 301 ? 24.095 11.726 -2.743 1.00 18.72 301 TYR A O 1
ATOM 2070 N N . PRO A 1 302 ? 25.713 11.724 -1.171 1.00 17.50 302 PRO A N 1
ATOM 2071 C CA . PRO A 1 302 ? 25.764 10.258 -1.158 1.00 17.08 302 PRO A CA 1
ATOM 2072 C C . PRO A 1 302 ? 24.789 9.547 -0.228 1.00 18.44 302 PRO A C 1
ATOM 2073 O O . PRO A 1 302 ? 24.799 8.306 -0.169 1.00 19.87 302 PRO A O 1
ATOM 2077 N N . LEU A 1 303 ? 24.033 10.309 0.589 1.00 16.20 303 LEU A N 1
ATOM 2078 C CA . LEU A 1 303 ? 23.124 9.690 1.563 1.00 16.18 303 LEU A CA 1
ATOM 2079 C C . LEU A 1 303 ? 21.696 9.786 1.071 1.00 15.88 303 LEU A C 1
ATOM 2080 O O . LEU A 1 303 ? 21.371 10.655 0.219 1.00 17.25 303 LEU A O 1
ATOM 2085 N N . PRO A 1 304 ? 20.801 8.935 1.577 1.00 16.24 304 PRO A N 1
ATOM 2086 C CA . PRO A 1 304 ? 19.420 8.977 1.071 1.00 16.98 304 PRO A CA 1
ATOM 2087 C C . PRO A 1 304 ? 18.609 10.167 1.512 1.00 16.64 304 PRO A C 1
ATOM 2088 O O . PRO A 1 304 ? 17.538 10.442 0.947 1.00 17.21 304 PRO A O 1
ATOM 2092 N N . LYS A 1 305 ? 19.045 10.822 2.598 1.00 15.32 305 LYS A N 1
ATOM 2093 C CA . LYS A 1 305 ? 18.259 11.908 3.159 1.00 14.83 305 LYS A CA 1
ATOM 2094 C C . LYS A 1 305 ? 19.166 12.952 3.765 1.00 14.94 305 LYS A C 1
ATOM 2095 O O . LYS A 1 305 ? 20.341 12.701 4.013 1.00 14.94 305 LYS A O 1
ATOM 2101 N N . GLN A 1 306 ? 18.617 14.158 3.911 1.00 14.40 306 GLN A N 1
ATOM 2102 C CA . GLN A 1 306 ? 19.340 15.271 4.532 1.00 14.05 306 GLN A CA 1
ATOM 2103 C C . GLN A 1 306 ? 18.339 15.971 5.426 1.00 14.26 306 GLN A C 1
ATOM 2104 O O . GLN A 1 306 ? 17.284 16.401 4.934 1.00 14.69 306 GLN A O 1
ATOM 2110 N N . ASP A 1 307 ? 18.627 16.040 6.731 1.00 13.50 307 ASP A N 1
ATOM 2111 C CA . ASP A 1 307 ? 17.737 16.721 7.640 1.00 12.58 307 ASP A CA 1
ATOM 2112 C C . ASP A 1 307 ? 18.347 18.051 8.075 1.00 13.54 307 ASP A C 1
ATOM 2113 O O . ASP A 1 307 ? 19.570 18.227 8.110 1.00 14.50 307 ASP A O 1
ATOM 2118 N N . LEU A 1 308 ? 17.463 18.998 8.345 1.00 13.09 308 LEU A N 1
ATOM 2119 C CA . LEU A 1 308 ? 17.850 20.325 8.880 1.00 12.55 308 LEU A CA 1
ATOM 2120 C C . LEU A 1 308 ? 17.017 20.499 10.129 1.00 12.98 308 LEU A C 1
ATOM 2121 O O . LEU A 1 308 ? 15.775 20.614 10.033 1.00 13.58 308 LEU A O 1
ATOM 2126 N N . ALA A 1 309 ? 17.645 20.439 11.306 1.00 11.86 309 ALA A N 1
ATOM 2127 C CA . ALA A 1 309 ? 16.913 20.490 12.560 1.00 11.79 309 ALA A CA 1
ATOM 2128 C C . ALA A 1 309 ? 17.175 21.779 13.325 1.00 11.71 309 ALA A C 1
ATOM 2129 O O . ALA A 1 309 ? 18.330 22.125 13.584 1.00 12.15 309 ALA A O 1
ATOM 2131 N N . ALA A 1 310 ? 16.096 22.456 13.740 1.00 11.24 310 ALA A N 1
ATOM 2132 C CA . ALA A 1 310 ? 16.177 23.706 14.469 1.00 12.02 310 ALA A CA 1
ATOM 2133 C C . ALA A 1 310 ? 16.150 23.370 15.969 1.00 12.56 310 ALA A C 1
ATOM 2134 O O . ALA A 1 310 ? 15.150 22.867 16.478 1.00 12.80 310 ALA A O 1
ATOM 2136 N N . ILE A 1 311 ? 17.250 23.644 16.651 1.00 11.69 311 ILE A N 1
ATOM 2137 C CA . ILE A 1 311 ? 17.393 23.257 18.059 1.00 11.89 311 ILE A CA 1
ATOM 2138 C C . ILE A 1 311 ? 17.079 24.419 18.962 1.00 12.85 311 ILE A C 1
ATOM 2139 O O . ILE A 1 311 ? 17.582 25.499 18.713 1.00 13.56 311 ILE A O 1
ATOM 2144 N N . PRO A 1 312 ? 16.258 24.250 20.003 1.00 12.59 312 PRO A N 1
ATOM 2145 C CA . PRO A 1 312 ? 15.902 25.412 20.838 1.00 12.65 312 PRO A CA 1
ATOM 2146 C C . PRO A 1 312 ? 17.090 26.072 21.525 1.00 13.31 312 PRO A C 1
ATOM 2147 O O . PRO A 1 312 ? 17.010 27.257 21.860 1.00 13.86 312 PRO A O 1
ATOM 2151 N N . ASP A 1 313 ? 18.164 25.321 21.779 1.00 12.87 313 ASP A N 1
ATOM 2152 C CA . ASP A 1 313 ? 19.393 25.873 22.417 1.00 12.25 313 ASP A CA 1
ATOM 2153 C C . ASP A 1 313 ? 20.554 25.462 21.545 1.00 12.36 313 ASP A C 1
ATOM 2154 O O . ASP A 1 313 ? 20.767 24.262 21.320 1.00 12.78 313 ASP A O 1
ATOM 2159 N N . PHE A 1 314 ? 21.296 26.454 21.018 1.00 11.89 314 PHE A N 1
ATOM 2160 C CA . PHE A 1 314 ? 22.382 26.133 20.135 1.00 11.53 314 PHE A CA 1
ATOM 2161 C C . PHE A 1 314 ? 23.418 27.248 20.222 1.00 12.43 314 PHE A C 1
ATOM 2162 O O . PHE A 1 314 ? 23.068 28.431 20.218 1.00 13.48 314 PHE A O 1
ATOM 2170 N N . GLN A 1 315 ? 24.698 26.883 20.332 1.00 12.26 315 GLN A N 1
ATOM 2171 C CA . GLN A 1 315 ? 25.741 27.895 20.566 1.00 11.72 315 GLN A CA 1
ATOM 2172 C C . GLN A 1 315 ? 26.149 28.690 19.330 1.00 12.62 315 GLN A C 1
ATOM 2173 O O . GLN A 1 315 ? 26.142 29.923 19.381 1.00 13.02 315 GLN A O 1
ATOM 2179 N N . SER A 1 316 ? 26.637 27.989 18.326 1.00 12.50 316 SER A N 1
ATOM 2180 C CA . SER A 1 316 ? 27.016 28.657 17.102 1.00 12.48 316 SER A CA 1
ATOM 2181 C C . SER A 1 316 ? 25.749 28.929 16.254 1.00 12.90 316 SER A C 1
ATOM 2182 O O . SER A 1 316 ? 24.637 28.905 16.772 1.00 12.69 316 SER A O 1
ATOM 2185 N N . GLY A 1 317 ? 25.927 29.206 14.965 1.00 13.20 317 GLY A N 1
ATOM 2186 C CA . GLY A 1 317 ? 24.771 29.428 14.107 1.00 12.70 317 GLY A CA 1
ATOM 2187 C C . GLY A 1 317 ? 24.147 28.097 13.650 1.00 12.61 317 GLY A C 1
ATOM 2188 O O . GLY A 1 317 ? 22.934 27.934 13.586 1.00 11.94 317 GLY A O 1
ATOM 2189 N N . ALA A 1 318 ? 25.007 27.136 13.321 1.00 12.05 318 ALA A N 1
ATOM 2190 C CA . ALA A 1 318 ? 24.565 25.867 12.720 1.00 12.67 318 ALA A CA 1
ATOM 2191 C C . ALA A 1 318 ? 25.737 24.899 12.678 1.00 11.66 318 ALA A C 1
ATOM 2192 O O . ALA A 1 318 ? 26.878 25.290 12.997 1.00 12.58 318 ALA A O 1
ATOM 2194 N N . MET A 1 319 ? 25.478 23.632 12.293 1.00 11.45 319 MET A N 1
ATOM 2195 C CA . MET A 1 319 ? 26.554 22.633 12.227 1.00 11.47 319 MET A CA 1
ATOM 2196 C C . MET A 1 319 ? 26.195 21.632 11.124 1.00 12.13 319 MET A C 1
ATOM 2197 O O . MET A 1 319 ? 25.016 21.284 10.952 1.00 13.48 319 MET A O 1
ATOM 2202 N N . GLU A 1 320 ? 27.208 21.159 10.417 1.00 11.45 320 GLU A N 1
ATOM 2203 C CA . GLU A 1 320 ? 27.000 20.407 9.198 1.00 11.10 320 GLU A CA 1
ATOM 2204 C C . GLU A 1 320 ? 26.981 18.902 9.315 1.00 12.65 320 GLU A C 1
ATOM 2205 O O . GLU A 1 320 ? 27.275 18.224 8.318 1.00 13.30 320 GLU A O 1
ATOM 2211 N N . ASN A 1 321 ? 26.582 18.349 10.468 1.00 12.42 321 ASN A N 1
ATOM 2212 C CA . ASN A 1 321 ? 26.606 16.880 10.638 1.00 13.05 321 ASN A CA 1
ATOM 2213 C C . ASN A 1 321 ? 25.996 16.161 9.451 1.00 13.56 321 ASN A C 1
ATOM 2214 O O . ASN A 1 321 ? 24.933 16.552 8.982 1.00 13.72 321 ASN A O 1
ATOM 2219 N N . TRP A 1 322 ? 26.736 15.191 8.912 1.00 12.66 322 TRP A N 1
ATOM 2220 C CA . TRP A 1 322 ? 26.379 14.606 7.615 1.00 13.22 322 TRP A CA 1
ATOM 2221 C C . TRP A 1 322 ? 25.028 13.918 7.669 1.00 13.66 322 TRP A C 1
ATOM 2222 O O . TRP A 1 322 ? 24.900 12.924 8.385 1.00 14.15 322 TRP A O 1
ATOM 2233 N N . GLY A 1 323 ? 24.034 14.432 6.948 1.00 13.26 323 GLY A N 1
ATOM 2234 C CA . GLY A 1 323 ? 22.702 13.850 7.002 1.00 12.81 323 GLY A CA 1
ATOM 2235 C C . GLY A 1 323 ? 21.797 14.434 8.075 1.00 13.66 323 GLY A C 1
ATOM 2236 O O . GLY A 1 323 ? 20.575 14.207 8.069 1.00 13.45 323 GLY A O 1
ATOM 2237 N N . LEU A 1 324 ? 22.375 15.214 9.019 1.00 12.82 324 LEU A N 1
ATOM 2238 C CA . LEU A 1 324 ? 21.584 15.793 10.105 1.00 12.85 324 LEU A CA 1
ATOM 2239 C C . LEU A 1 324 ? 22.180 17.133 10.499 1.00 13.43 324 LEU A C 1
ATOM 2240 O O . LEU A 1 324 ? 22.873 17.257 11.519 1.00 12.67 324 LEU A O 1
ATOM 2245 N N . THR A 1 325 ? 21.985 18.110 9.622 1.00 12.88 325 THR A N 1
ATOM 2246 C CA . THR A 1 325 ? 22.502 19.454 9.916 1.00 12.08 325 THR A CA 1
ATOM 2247 C C . THR A 1 325 ? 21.602 20.084 10.963 1.00 12.17 325 THR A C 1
ATOM 2248 O O . THR A 1 325 ? 20.395 19.833 10.973 1.00 12.79 325 THR A O 1
ATOM 2252 N N . THR A 1 326 ? 22.221 20.883 11.867 1.00 11.57 326 THR A N 1
ATOM 2253 C CA . THR A 1 326 ? 21.529 21.480 13.002 1.00 11.56 326 THR A CA 1
ATOM 2254 C C . THR A 1 326 ? 21.704 22.991 12.971 1.00 11.59 326 THR A C 1
ATOM 2255 O O . THR A 1 326 ? 22.673 23.511 12.426 1.00 12.00 326 THR A O 1
ATOM 2259 N N . TYR A 1 327 ? 20.742 23.686 13.571 1.00 11.45 327 TYR A N 1
ATOM 2260 C CA . TYR A 1 327 ? 20.693 25.131 13.476 1.00 11.76 327 TYR A CA 1
ATOM 2261 C C . TYR A 1 327 ? 20.137 25.744 14.691 1.00 11.50 327 TYR A C 1
ATOM 2262 O O . TYR A 1 327 ? 19.221 25.194 15.291 1.00 11.92 327 TYR A O 1
ATOM 2271 N N . ARG A 1 328 ? 20.549 26.994 14.987 1.00 11.61 328 ARG A N 1
ATOM 2272 C CA . ARG A 1 328 ? 19.733 27.819 15.887 1.00 11.84 328 ARG A CA 1
ATOM 2273 C C . ARG A 1 328 ? 18.355 27.985 15.203 1.00 12.93 328 ARG A C 1
ATOM 2274 O O . ARG A 1 328 ? 18.284 28.096 13.955 1.00 12.95 328 ARG A O 1
ATOM 2282 N N . GLU A 1 329 ? 17.291 28.096 16.001 1.00 12.37 329 GLU A N 1
ATOM 2283 C CA . GLU A 1 329 ? 15.979 28.378 15.404 1.00 11.90 329 GLU A CA 1
ATOM 2284 C C . GLU A 1 329 ? 16.043 29.664 14.558 1.00 12.84 329 GLU A C 1
ATOM 2285 O O . GLU A 1 329 ? 15.494 29.702 13.456 1.00 13.29 329 GLU A O 1
ATOM 2291 N N . SER A 1 330 ? 16.819 30.667 15.037 1.00 11.53 330 SER A N 1
ATOM 2292 C CA . SER A 1 330 ? 16.939 31.926 14.269 1.00 12.20 330 SER A CA 1
ATOM 2293 C C . SER A 1 330 ? 17.632 31.791 12.934 1.00 13.08 330 SER A C 1
ATOM 2294 O O . SER A 1 330 ? 17.502 32.694 12.083 1.00 13.56 330 SER A O 1
ATOM 2297 N N . ALA A 1 331 ? 18.440 30.738 12.772 1.00 12.95 331 ALA A N 1
ATOM 2298 C CA . ALA A 1 331 ? 19.169 30.547 11.525 1.00 13.32 331 ALA A CA 1
ATOM 2299 C C . ALA A 1 331 ? 18.426 29.676 10.527 1.00 13.38 331 ALA A C 1
ATOM 2300 O O . ALA A 1 331 ? 18.950 29.444 9.436 1.00 13.76 331 ALA A O 1
ATOM 2302 N N . LEU A 1 332 ? 17.212 29.204 10.860 1.00 13.09 332 LEU A N 1
ATOM 2303 C CA . LEU A 1 332 ? 16.479 28.317 9.963 1.00 12.52 332 LEU A CA 1
ATOM 2304 C C . LEU A 1 332 ? 15.048 28.671 9.738 1.00 12.53 332 LEU A C 1
ATOM 2305 O O . LEU A 1 332 ? 14.515 28.407 8.643 1.00 13.56 332 LEU A O 1
ATOM 2310 N N . LEU A 1 333 ? 14.389 29.159 10.776 1.00 12.47 333 LEU A N 1
ATOM 2311 C CA . LEU A 1 333 ? 12.932 29.338 10.775 1.00 13.37 333 LEU A CA 1
ATOM 2312 C C . LEU A 1 333 ? 12.493 30.711 10.365 1.00 13.58 333 LEU A C 1
ATOM 2313 O O . LEU A 1 333 ? 12.936 31.716 10.940 1.00 14.42 333 LEU A O 1
ATOM 2318 N N . PHE A 1 334 ? 11.599 30.773 9.374 1.00 12.97 334 PHE A N 1
ATOM 2319 C CA . PHE A 1 334 ? 11.181 32.022 8.770 1.00 13.96 334 PHE A CA 1
ATOM 2320 C C . PHE A 1 334 ? 9.678 32.222 8.924 1.00 14.06 334 PHE A C 1
ATOM 2321 O O . PHE A 1 334 ? 8.884 31.384 8.486 1.00 14.56 334 PHE A O 1
ATOM 2329 N N . ASP A 1 335 ? 9.294 33.359 9.518 1.00 13.74 335 ASP A N 1
ATOM 2330 C CA . ASP A 1 335 ? 7.884 33.724 9.699 1.00 14.21 335 ASP A CA 1
ATOM 2331 C C . ASP A 1 335 ? 7.633 34.815 8.666 1.00 14.96 335 ASP A C 1
ATOM 2332 O O . ASP A 1 335 ? 8.218 35.894 8.771 1.00 15.15 335 ASP A O 1
ATOM 2337 N N . ALA A 1 336 ? 6.839 34.531 7.641 1.00 14.91 336 ALA A N 1
ATOM 2338 C CA . ALA A 1 336 ? 6.662 35.491 6.553 1.00 16.46 336 ALA A CA 1
ATOM 2339 C C . ALA A 1 336 ? 6.106 36.823 6.992 1.00 17.78 336 ALA A C 1
ATOM 2340 O O . ALA A 1 336 ? 6.256 37.793 6.236 1.00 21.01 336 ALA A O 1
ATOM 2342 N N . GLU A 1 337 ? 5.493 36.915 8.176 1.00 16.63 337 GLU A N 1
ATOM 2343 C CA . GLU A 1 337 ? 4.963 38.169 8.660 1.00 17.79 337 GLU A CA 1
ATOM 2344 C C . GLU A 1 337 ? 5.871 38.927 9.590 1.00 18.09 337 GLU A C 1
ATOM 2345 O O . GLU A 1 337 ? 5.712 40.144 9.722 1.00 22.20 337 GLU A O 1
ATOM 2351 N N . LYS A 1 338 ? 6.771 38.235 10.284 1.00 15.41 338 LYS A N 1
ATOM 2352 C CA . LYS A 1 338 ? 7.586 38.912 11.318 1.00 15.37 338 LYS A CA 1
ATOM 2353 C C . LYS A 1 338 ? 9.087 38.825 11.072 1.00 15.03 338 LYS A C 1
ATOM 2354 O O . LYS A 1 338 ? 9.812 39.574 11.715 1.00 16.47 338 LYS A O 1
ATOM 2360 N N . SER A 1 339 ? 9.559 37.950 10.190 1.00 14.38 339 SER A N 1
ATOM 2361 C CA . SER A 1 339 ? 10.991 37.830 9.961 1.00 14.39 339 SER A CA 1
ATOM 2362 C C . SER A 1 339 ? 11.510 39.001 9.150 1.00 15.28 339 SER A C 1
ATOM 2363 O O . SER A 1 339 ? 10.849 39.502 8.248 1.00 16.56 339 SER A O 1
ATOM 2366 N N . SER A 1 340 ? 12.736 39.439 9.484 1.00 14.84 340 SER A N 1
ATOM 2367 C CA . SER A 1 340 ? 13.351 40.550 8.772 1.00 15.42 340 SER A CA 1
ATOM 2368 C C . SER A 1 340 ? 13.928 40.090 7.423 1.00 15.67 340 SER A C 1
ATOM 2369 O O . SER A 1 340 ? 14.152 38.895 7.189 1.00 15.70 340 SER A O 1
ATOM 2372 N N . ALA A 1 341 ? 14.266 41.067 6.557 1.00 15.05 341 ALA A N 1
ATOM 2373 C CA . ALA A 1 341 ? 14.918 40.792 5.318 1.00 15.42 341 ALA A CA 1
ATOM 2374 C C . ALA A 1 341 ? 16.317 40.208 5.613 1.00 15.03 341 ALA A C 1
ATOM 2375 O O . ALA A 1 341 ? 16.749 39.274 4.931 1.00 15.57 341 ALA A O 1
ATOM 2377 N N . SER A 1 342 ? 17.021 40.740 6.606 1.00 15.47 342 SER A N 1
ATOM 2378 C CA A SER A 1 342 ? 18.349 40.222 6.981 0.50 16.46 342 SER A CA 1
ATOM 2379 C CA B SER A 1 342 ? 18.357 40.207 6.934 0.50 16.10 342 SER A CA 1
ATOM 2380 C C . SER A 1 342 ? 18.237 38.773 7.440 1.00 16.70 342 SER A C 1
ATOM 2381 O O . SER A 1 342 ? 19.143 37.966 7.161 1.00 16.37 342 SER A O 1
ATOM 2386 N N . SER A 1 343 ? 17.146 38.418 8.128 1.00 16.28 343 SER A N 1
ATOM 2387 C CA A SER A 1 343 ? 16.940 37.038 8.588 0.50 17.87 343 SER A CA 1
ATOM 2388 C CA B SER A 1 343 ? 17.053 37.032 8.595 0.50 17.34 343 SER A CA 1
ATOM 2389 C C . SER A 1 343 ? 16.732 36.109 7.424 1.00 17.54 343 SER A C 1
ATOM 2390 O O . SER A 1 343 ? 17.239 34.970 7.400 1.00 18.22 343 SER A O 1
ATOM 2395 N N . LYS A 1 344 ? 15.961 36.549 6.420 1.00 16.64 344 LYS A N 1
ATOM 2396 C CA . LYS A 1 344 ? 15.692 35.733 5.225 1.00 17.40 344 LYS A CA 1
ATOM 2397 C C . LYS A 1 344 ? 17.013 35.469 4.502 1.00 17.10 344 LYS A C 1
ATOM 2398 O O . LYS A 1 344 ? 17.340 34.319 4.123 1.00 17.84 344 LYS A O 1
ATOM 2404 N N . LEU A 1 345 ? 17.830 36.521 4.332 1.00 15.93 345 LEU A N 1
ATOM 2405 C CA . LEU A 1 345 ? 19.142 36.370 3.718 1.00 16.40 345 LEU A CA 1
ATOM 2406 C C . LEU A 1 345 ? 19.998 35.427 4.572 1.00 15.55 345 LEU A C 1
ATOM 2407 O O . LEU A 1 345 ? 20.626 34.516 4.023 1.00 15.51 345 LEU A O 1
ATOM 2412 N N . GLY A 1 346 ? 20.025 35.617 5.878 1.00 14.65 346 GLY A N 1
ATOM 2413 C CA . GLY A 1 346 ? 20.845 34.794 6.760 1.00 14.17 346 GLY A CA 1
ATOM 2414 C C . GLY A 1 346 ? 20.462 33.327 6.729 1.00 14.32 346 GLY A C 1
ATOM 2415 O O . GLY A 1 346 ? 21.347 32.470 6.812 1.00 14.98 346 GLY A O 1
ATOM 2416 N N . ILE A 1 347 ? 19.170 33.005 6.694 1.00 13.29 347 ILE A N 1
ATOM 2417 C CA . ILE A 1 347 ? 18.763 31.580 6.611 1.00 13.56 347 ILE A CA 1
ATOM 2418 C C . ILE A 1 347 ? 19.279 30.997 5.314 1.00 14.00 347 ILE A C 1
ATOM 2419 O O . ILE A 1 347 ? 19.837 29.902 5.263 1.00 13.18 347 ILE A O 1
ATOM 2424 N N . THR A 1 348 ? 19.131 31.773 4.197 1.00 13.34 348 THR A N 1
ATOM 2425 C CA . THR A 1 348 ? 19.555 31.239 2.916 1.00 12.94 348 THR A CA 1
ATOM 2426 C C . THR A 1 348 ? 21.044 30.948 2.944 1.00 12.38 348 THR A C 1
ATOM 2427 O O . THR A 1 348 ? 21.467 29.893 2.455 1.00 14.01 348 THR A O 1
ATOM 2431 N N . MET A 1 349 ? 21.846 31.909 3.467 1.00 12.53 349 MET A N 1
ATOM 2432 C CA . MET A 1 349 ? 23.292 31.736 3.491 1.00 12.17 349 MET A CA 1
ATOM 2433 C C . MET A 1 349 ? 23.694 30.643 4.465 1.00 12.73 349 MET A C 1
ATOM 2434 O O . MET A 1 349 ? 24.665 29.915 4.182 1.00 13.61 349 MET A O 1
ATOM 2439 N N . THR A 1 350 ? 22.988 30.492 5.579 1.00 12.74 350 THR A N 1
ATOM 2440 C CA . THR A 1 350 ? 23.370 29.453 6.556 1.00 12.25 350 THR A CA 1
ATOM 2441 C C . THR A 1 350 ? 23.095 28.065 5.985 1.00 12.64 350 THR A C 1
ATOM 2442 O O . THR A 1 350 ? 23.946 27.167 6.050 1.00 12.44 350 THR A O 1
ATOM 2446 N N . VAL A 1 351 ? 21.931 27.897 5.352 1.00 12.41 351 VAL A N 1
ATOM 2447 C CA . VAL A 1 351 ? 21.643 26.638 4.676 1.00 12.44 351 VAL A CA 1
ATOM 2448 C C . VAL A 1 351 ? 22.682 26.378 3.560 1.00 12.55 351 VAL A C 1
ATOM 2449 O O . VAL A 1 351 ? 23.204 25.266 3.456 1.00 13.63 351 VAL A O 1
ATOM 2453 N N . ALA A 1 352 ? 23.053 27.407 2.793 1.00 12.82 352 ALA A N 1
ATOM 2454 C CA . ALA A 1 352 ? 24.060 27.231 1.733 1.00 12.87 352 ALA A CA 1
ATOM 2455 C C . ALA A 1 352 ? 25.396 26.816 2.343 1.00 12.84 352 ALA A C 1
ATOM 2456 O O . ALA A 1 352 ? 26.101 26.014 1.740 1.00 12.91 352 ALA A O 1
ATOM 2458 N N . HIS A 1 353 ? 25.753 27.391 3.502 1.00 12.08 353 HIS A N 1
ATOM 2459 C CA . HIS A 1 353 ? 27.006 27.053 4.157 1.00 12.36 353 HIS A CA 1
ATOM 2460 C C . HIS A 1 353 ? 26.999 25.625 4.639 1.00 12.25 353 HIS A C 1
ATOM 2461 O O . HIS A 1 353 ? 27.951 24.872 4.333 1.00 12.91 353 HIS A O 1
ATOM 2468 N N . GLU A 1 354 ? 25.938 25.213 5.351 1.00 12.08 354 GLU A N 1
ATOM 2469 C CA . GLU A 1 354 ? 25.923 23.840 5.869 1.00 12.65 354 GLU A CA 1
ATOM 2470 C C . GLU A 1 354 ? 25.877 22.828 4.725 1.00 13.11 354 GLU A C 1
ATOM 2471 O O . GLU A 1 354 ? 26.524 21.776 4.826 1.00 13.63 354 GLU A O 1
ATOM 2477 N N . LEU A 1 355 ? 25.190 23.165 3.625 1.00 13.22 355 LEU A N 1
ATOM 2478 C CA . LEU A 1 355 ? 25.149 22.218 2.510 1.00 13.07 355 LEU A CA 1
ATOM 2479 C C . LEU A 1 355 ? 26.466 22.199 1.749 1.00 13.25 355 LEU A C 1
ATOM 2480 O O . LEU A 1 355 ? 26.921 21.124 1.324 1.00 13.34 355 LEU A O 1
ATOM 2485 N N . ALA A 1 356 ? 27.172 23.336 1.634 1.00 13.28 356 ALA A N 1
ATOM 2486 C CA . ALA A 1 356 ? 28.521 23.282 1.015 1.00 13.00 356 ALA A CA 1
ATOM 2487 C C . ALA A 1 356 ? 29.429 22.333 1.778 1.00 12.88 356 ALA A C 1
ATOM 2488 O O . ALA A 1 356 ? 30.233 21.601 1.186 1.00 13.06 356 ALA A O 1
ATOM 2490 N N . HIS A 1 357 ? 29.289 22.341 3.120 1.00 12.13 357 HIS A N 1
ATOM 2491 C CA . HIS A 1 357 ? 30.134 21.473 3.931 1.00 12.29 357 HIS A CA 1
ATOM 2492 C C . HIS A 1 357 ? 29.923 20.012 3.630 1.00 12.85 357 HIS A C 1
ATOM 2493 O O . HIS A 1 357 ? 30.812 19.222 3.989 1.00 13.15 357 HIS A O 1
ATOM 2500 N N . GLN A 1 358 ? 28.787 19.596 3.045 1.00 12.32 358 GLN A N 1
ATOM 2501 C CA . GLN A 1 358 ? 28.661 18.161 2.757 1.00 13.13 358 GLN A CA 1
ATOM 2502 C C . GLN A 1 358 ? 29.774 17.687 1.846 1.00 13.72 358 GLN A C 1
ATOM 2503 O O . GLN A 1 358 ? 30.161 16.529 1.926 1.00 14.21 358 GLN A O 1
ATOM 2509 N N . TRP A 1 359 ? 30.331 18.609 1.026 1.00 13.38 359 TRP A N 1
ATOM 2510 C CA . TRP A 1 359 ? 31.452 18.307 0.158 1.00 13.73 359 TRP A CA 1
ATOM 2511 C C . TRP A 1 359 ? 32.722 18.851 0.825 1.00 14.00 359 TRP A C 1
ATOM 2512 O O . TRP A 1 359 ? 33.665 18.087 1.091 1.00 14.73 359 TRP A O 1
ATOM 2523 N N . PHE A 1 360 ? 32.742 20.157 1.135 1.00 13.54 360 PHE A N 1
ATOM 2524 C CA . PHE A 1 360 ? 33.893 20.780 1.783 1.00 13.51 360 PHE A CA 1
ATOM 2525 C C . PHE A 1 360 ? 33.817 20.682 3.274 1.00 13.03 360 PHE A C 1
ATOM 2526 O O . PHE A 1 360 ? 33.418 21.617 3.976 1.00 13.33 360 PHE A O 1
ATOM 2534 N N . GLY A 1 361 ? 34.198 19.502 3.764 1.00 13.53 361 GLY A N 1
ATOM 2535 C CA . GLY A 1 361 ? 34.307 19.260 5.200 1.00 13.76 361 GLY A CA 1
ATOM 2536 C C . GLY A 1 361 ? 33.945 17.833 5.519 1.00 13.46 361 GLY A C 1
ATOM 2537 O O . GLY A 1 361 ? 34.616 17.180 6.330 1.00 13.75 361 GLY A O 1
ATOM 2538 N N . ASN A 1 362 ? 32.872 17.363 4.905 1.00 12.94 362 ASN A N 1
ATOM 2539 C CA . ASN A 1 362 ? 32.386 16.005 5.214 1.00 12.94 362 ASN A CA 1
ATOM 2540 C C . ASN A 1 362 ? 33.002 14.991 4.269 1.00 13.75 362 ASN A C 1
ATOM 2541 O O . ASN A 1 362 ? 33.677 14.061 4.709 1.00 15.13 362 ASN A O 1
ATOM 2546 N N . LEU A 1 363 ? 32.794 15.171 2.961 1.00 13.52 363 LEU A N 1
ATOM 2547 C CA . LEU A 1 363 ? 33.364 14.258 1.966 1.00 13.79 363 LEU A CA 1
ATOM 2548 C C . LEU A 1 363 ? 34.869 14.397 1.981 1.00 14.64 363 LEU A C 1
ATOM 2549 O O . LEU A 1 363 ? 35.598 13.389 2.005 1.00 15.94 363 LEU A O 1
ATOM 2554 N N . VAL A 1 364 ? 35.364 15.645 1.964 1.00 13.57 364 VAL A N 1
ATOM 2555 C CA . VAL A 1 364 ? 36.781 15.895 2.046 1.00 13.76 364 VAL A CA 1
ATOM 2556 C C . VAL A 1 364 ? 36.980 16.702 3.302 1.00 13.99 364 VAL A C 1
ATOM 2557 O O . VAL A 1 364 ? 36.312 17.726 3.502 1.00 15.32 364 VAL A O 1
ATOM 2561 N N . THR A 1 365 ? 37.888 16.239 4.187 1.00 14.05 365 THR A N 1
ATOM 2562 C CA . THR A 1 365 ? 38.061 16.869 5.486 1.00 13.73 365 THR A CA 1
ATOM 2563 C C . THR A 1 365 ? 39.492 17.281 5.693 1.00 14.47 365 THR A C 1
ATOM 2564 O O . THR A 1 365 ? 40.395 16.545 5.278 1.00 14.42 365 THR A O 1
ATOM 2568 N N . MET A 1 366 ? 39.767 18.401 6.395 1.00 13.72 366 MET A N 1
ATOM 2569 C CA . MET A 1 366 ? 41.187 18.707 6.687 1.00 14.98 366 MET A CA 1
ATOM 2570 C C . MET A 1 366 ? 41.824 17.579 7.524 1.00 14.59 366 MET A C 1
ATOM 2571 O O . MET A 1 366 ? 41.135 16.938 8.339 1.00 14.34 366 MET A O 1
ATOM 2576 N N A GLU A 1 367 ? 43.115 17.307 7.303 0.50 14.29 367 GLU A N 1
ATOM 2577 N N B GLU A 1 367 ? 43.112 17.326 7.303 0.50 14.02 367 GLU A N 1
ATOM 2578 C CA A GLU A 1 367 ? 43.790 16.260 8.084 0.50 14.57 367 GLU A CA 1
ATOM 2579 C CA B GLU A 1 367 ? 43.836 16.290 8.047 0.50 14.05 367 GLU A CA 1
ATOM 2580 C C A GLU A 1 367 ? 43.844 16.641 9.566 0.50 15.29 367 GLU A C 1
ATOM 2581 C C B GLU A 1 367 ? 43.957 16.631 9.537 0.50 14.78 367 GLU A C 1
ATOM 2582 O O A GLU A 1 367 ? 43.650 15.784 10.435 0.50 15.90 367 GLU A O 1
ATOM 2583 O O B GLU A 1 367 ? 43.948 15.734 10.381 0.50 14.80 367 GLU A O 1
ATOM 2594 N N . TRP A 1 368 ? 44.114 17.917 9.852 1.00 14.53 368 TRP A N 1
ATOM 2595 C CA . TRP A 1 368 ? 44.205 18.376 11.224 1.00 14.14 368 TRP A CA 1
ATOM 2596 C C . TRP A 1 368 ? 43.721 19.823 11.282 1.00 14.89 368 TRP A C 1
ATOM 2597 O O . TRP A 1 368 ? 43.702 20.521 10.232 1.00 14.32 368 TRP A O 1
ATOM 2608 N N . TRP A 1 369 ? 43.399 20.279 12.475 1.00 14.20 369 TRP A N 1
ATOM 2609 C CA . TRP A 1 369 ? 42.758 21.577 12.696 1.00 13.59 369 TRP A CA 1
ATOM 2610 C C . TRP A 1 369 ? 43.605 22.767 12.289 1.00 14.14 369 TRP A C 1
ATOM 2611 O O . TRP A 1 369 ? 43.041 23.844 12.108 1.00 13.90 369 TRP A O 1
ATOM 2622 N N . ASN A 1 370 ? 44.925 22.576 12.116 1.00 13.75 370 ASN A N 1
ATOM 2623 C CA . ASN A 1 370 ? 45.765 23.665 11.611 1.00 13.86 370 ASN A CA 1
ATOM 2624 C C . ASN A 1 370 ? 45.254 24.179 10.254 1.00 14.60 370 ASN A C 1
ATOM 2625 O O . ASN A 1 370 ? 45.416 25.356 9.937 1.00 14.82 370 ASN A O 1
ATOM 2630 N N . ASP A 1 371 ? 44.594 23.281 9.488 1.00 14.10 371 ASP A N 1
ATOM 2631 C CA . ASP A 1 371 ? 44.050 23.598 8.163 1.00 13.60 371 ASP A CA 1
ATOM 2632 C C . ASP A 1 371 ? 42.517 23.611 8.173 1.00 13.88 371 ASP A C 1
ATOM 2633 O O . ASP A 1 371 ? 41.890 23.347 7.143 1.00 14.17 371 ASP A O 1
ATOM 2638 N N . LEU A 1 372 ? 41.900 23.965 9.312 1.00 13.14 372 LEU A N 1
ATOM 2639 C CA . LEU A 1 372 ? 40.436 24.108 9.347 1.00 13.11 372 LEU A CA 1
ATOM 2640 C C . LEU A 1 372 ? 39.906 25.009 8.240 1.00 13.34 372 LEU A C 1
ATOM 2641 O O . LEU A 1 372 ? 38.778 24.814 7.803 1.00 13.55 372 LEU A O 1
ATOM 2646 N N . TRP A 1 373 ? 40.705 25.980 7.769 1.00 13.66 373 TRP A N 1
ATOM 2647 C CA . TRP A 1 373 ? 40.211 26.859 6.713 1.00 13.13 373 TRP A CA 1
ATOM 2648 C C . TRP A 1 373 ? 39.818 26.107 5.447 1.00 14.15 373 TRP A C 1
ATOM 2649 O O . TRP A 1 373 ? 38.970 26.601 4.685 1.00 13.26 373 TRP A O 1
ATOM 2660 N N . LEU A 1 374 ? 40.375 24.920 5.220 1.00 13.74 374 LEU A N 1
ATOM 2661 C CA . LEU A 1 374 ? 39.984 24.166 4.027 1.00 13.95 374 LEU A CA 1
ATOM 2662 C C . LEU A 1 374 ? 38.502 23.806 4.066 1.00 14.09 374 LEU A C 1
ATOM 2663 O O . LEU A 1 374 ? 37.863 23.719 3.032 1.00 14.09 374 LEU A O 1
ATOM 2668 N N . ASN A 1 375 ? 37.988 23.603 5.284 1.00 13.68 375 ASN A N 1
ATOM 2669 C CA . ASN A 1 375 ? 36.568 23.372 5.477 1.00 12.13 375 ASN A CA 1
ATOM 2670 C C . ASN A 1 375 ? 35.842 24.741 5.503 1.00 13.33 375 ASN A C 1
ATOM 2671 O O . ASN A 1 375 ? 34.858 24.938 4.772 1.00 13.97 375 ASN A O 1
ATOM 2676 N N . GLU A 1 376 ? 36.319 25.678 6.345 1.00 12.56 376 GLU A N 1
ATOM 2677 C CA . GLU A 1 376 ? 35.481 26.857 6.635 1.00 12.95 376 GLU A CA 1
ATOM 2678 C C . GLU A 1 376 ? 35.556 27.938 5.614 1.00 13.20 376 GLU A C 1
ATOM 2679 O O . GLU A 1 376 ? 34.555 28.603 5.336 1.00 13.19 376 GLU A O 1
ATOM 2685 N N . GLY A 1 377 ? 36.760 28.198 5.097 1.00 12.87 377 GLY A N 1
ATOM 2686 C CA . GLY A 1 377 ? 36.897 29.228 4.056 1.00 13.13 377 GLY A CA 1
ATOM 2687 C C . GLY A 1 377 ? 36.113 28.832 2.824 1.00 13.11 377 GLY A C 1
ATOM 2688 O O . GLY A 1 377 ? 35.443 29.665 2.183 1.00 13.37 377 GLY A O 1
ATOM 2689 N N . PHE A 1 378 ? 36.172 27.538 2.471 1.00 13.70 378 PHE A N 1
ATOM 2690 C CA . PHE A 1 378 ? 35.407 27.052 1.347 1.00 14.26 378 PHE A CA 1
ATOM 2691 C C . PHE A 1 378 ? 33.927 27.111 1.575 1.00 13.83 378 PHE A C 1
ATOM 2692 O O . PHE A 1 378 ? 33.202 27.502 0.679 1.00 13.87 378 PHE A O 1
ATOM 2700 N N . ALA A 1 379 ? 33.425 26.683 2.755 1.00 12.83 379 ALA A N 1
ATOM 2701 C CA . ALA A 1 379 ? 31.975 26.747 2.998 1.00 12.39 379 ALA A CA 1
ATOM 2702 C C . ALA A 1 379 ? 31.474 28.175 2.984 1.00 12.95 379 ALA A C 1
ATOM 2703 O O . ALA A 1 379 ? 30.400 28.466 2.408 1.00 14.02 379 ALA A O 1
ATOM 2705 N N . LYS A 1 380 ? 32.279 29.097 3.560 1.00 12.27 380 LYS A N 1
ATOM 2706 C CA . LYS A 1 380 ? 31.867 30.505 3.571 1.00 12.44 380 LYS A CA 1
ATOM 2707 C C . LYS A 1 380 ? 31.850 31.042 2.130 1.00 13.72 380 LYS A C 1
ATOM 2708 O O . LYS A 1 380 ? 30.880 31.693 1.734 1.00 14.61 380 LYS A O 1
ATOM 2714 N N . PHE A 1 381 ? 32.884 30.718 1.336 1.00 13.55 381 PHE A N 1
ATOM 2715 C CA . PHE A 1 381 ? 32.911 31.248 -0.034 1.00 13.54 381 PHE A CA 1
ATOM 2716 C C . PHE A 1 381 ? 31.792 30.629 -0.851 1.00 13.83 381 PHE A C 1
ATOM 2717 O O . PHE A 1 381 ? 31.156 31.322 -1.669 1.00 14.36 381 PHE A O 1
ATOM 2725 N N . MET A 1 382 ? 31.522 29.333 -0.669 1.00 13.88 382 MET A N 1
ATOM 2726 C CA . MET A 1 382 ? 30.496 28.679 -1.473 1.00 14.25 382 MET A CA 1
ATOM 2727 C C . MET A 1 382 ? 29.095 29.215 -1.163 1.00 14.60 382 MET A C 1
ATOM 2728 O O . MET A 1 382 ? 28.210 29.077 -2.023 1.00 15.21 382 MET A O 1
ATOM 2733 N N . GLU A 1 383 ? 28.886 29.876 -0.021 1.00 13.94 383 GLU A N 1
ATOM 2734 C CA . GLU A 1 383 ? 27.566 30.532 0.216 1.00 14.27 383 GLU A CA 1
ATOM 2735 C C . GLU A 1 383 ? 27.310 31.540 -0.912 1.00 15.83 383 GLU A C 1
ATOM 2736 O O . GLU A 1 383 ? 26.190 31.631 -1.421 1.00 17.32 383 GLU A O 1
ATOM 2742 N N . PHE A 1 384 ? 28.331 32.297 -1.273 1.00 15.50 384 PHE A N 1
ATOM 2743 C CA A PHE A 1 384 ? 28.164 33.330 -2.292 0.50 14.71 384 PHE A CA 1
ATOM 2744 C CA B PHE A 1 384 ? 28.288 33.365 -2.287 0.50 17.28 384 PHE A CA 1
ATOM 2745 C C . PHE A 1 384 ? 28.142 32.765 -3.673 1.00 16.82 384 PHE A C 1
ATOM 2746 O O . PHE A 1 384 ? 27.305 33.190 -4.487 1.00 17.08 384 PHE A O 1
ATOM 2761 N N . VAL A 1 385 ? 28.960 31.745 -3.960 1.00 15.38 385 VAL A N 1
ATOM 2762 C CA . VAL A 1 385 ? 28.933 31.131 -5.287 1.00 15.91 385 VAL A CA 1
ATOM 2763 C C . VAL A 1 385 ? 27.563 30.523 -5.560 1.00 16.70 385 VAL A C 1
ATOM 2764 O O . VAL A 1 385 ? 26.990 30.730 -6.634 1.00 18.87 385 VAL A O 1
ATOM 2768 N N . SER A 1 386 ? 26.990 29.830 -4.568 1.00 15.27 386 SER A N 1
ATOM 2769 C CA . SER A 1 386 ? 25.737 29.159 -4.748 1.00 14.96 386 SER A CA 1
ATOM 2770 C C . SER A 1 386 ? 24.531 30.067 -4.733 1.00 16.21 386 SER A C 1
ATOM 2771 O O . SER A 1 386 ? 23.710 30.008 -5.648 1.00 17.12 386 SER A O 1
ATOM 2774 N N . VAL A 1 387 ? 24.416 30.903 -3.681 1.00 15.78 387 VAL A N 1
ATOM 2775 C CA . VAL A 1 387 ? 23.208 31.726 -3.548 1.00 15.24 387 VAL A CA 1
ATOM 2776 C C . VAL A 1 387 ? 23.141 32.761 -4.676 1.00 16.88 387 VAL A C 1
ATOM 2777 O O . VAL A 1 387 ? 22.018 33.129 -5.089 1.00 17.14 387 VAL A O 1
ATOM 2781 N N . SER A 1 388 ? 24.294 33.177 -5.244 1.00 16.63 388 SER A N 1
ATOM 2782 C CA A SER A 1 388 ? 24.300 34.088 -6.401 0.50 17.48 388 SER A CA 1
ATOM 2783 C CA B SER A 1 388 ? 24.231 34.118 -6.367 0.50 17.63 388 SER A CA 1
ATOM 2784 C C . SER A 1 388 ? 23.509 33.510 -7.561 1.00 19.36 388 SER A C 1
ATOM 2785 O O . SER A 1 388 ? 22.933 34.277 -8.346 1.00 20.16 388 SER A O 1
ATOM 2790 N N . VAL A 1 389 ? 23.483 32.170 -7.689 1.00 18.51 389 VAL A N 1
ATOM 2791 C CA . VAL A 1 389 ? 22.751 31.464 -8.723 1.00 19.09 389 VAL A CA 1
ATOM 2792 C C . VAL A 1 389 ? 21.355 31.061 -8.261 1.00 20.57 389 VAL A C 1
ATOM 2793 O O . VAL A 1 389 ? 20.386 31.177 -9.029 1.00 22.72 389 VAL A O 1
ATOM 2797 N N . THR A 1 390 ? 21.222 30.496 -7.044 1.00 18.87 390 THR A N 1
ATOM 2798 C CA . THR A 1 390 ? 19.928 29.972 -6.619 1.00 19.13 390 THR A CA 1
ATOM 2799 C C . THR A 1 390 ? 18.911 31.030 -6.246 1.00 20.74 390 THR A C 1
ATOM 2800 O O . THR A 1 390 ? 17.711 30.811 -6.404 1.00 21.75 390 THR A O 1
ATOM 2804 N N . HIS A 1 391 ? 19.375 32.122 -5.652 1.00 20.10 391 HIS A N 1
ATOM 2805 C CA . HIS A 1 391 ? 18.461 33.174 -5.169 1.00 20.17 391 HIS A CA 1
ATOM 2806 C C . HIS A 1 391 ? 19.001 34.495 -5.701 1.00 21.39 391 HIS A C 1
ATOM 2807 O O . HIS A 1 391 ? 19.469 35.345 -4.917 1.00 22.16 391 HIS A O 1
ATOM 2814 N N . PRO A 1 392 ? 18.931 34.701 -7.032 1.00 22.48 392 PRO A N 1
ATOM 2815 C CA . PRO A 1 392 ? 19.536 35.904 -7.611 1.00 23.30 392 PRO A CA 1
ATOM 2816 C C . PRO A 1 392 ? 18.921 37.212 -7.115 1.00 24.35 392 PRO A C 1
ATOM 2817 O O . PRO A 1 392 ? 19.634 38.219 -7.101 1.00 26.07 392 PRO A O 1
ATOM 2821 N N . GLU A 1 393 ? 17.675 37.174 -6.592 1.00 24.12 393 GLU A N 1
ATOM 2822 C CA . GLU A 1 393 ? 16.991 38.356 -6.043 1.00 25.94 393 GLU A CA 1
ATOM 2823 C C . GLU A 1 393 ? 17.710 38.915 -4.802 1.00 25.65 393 GLU A C 1
ATOM 2824 O O . GLU A 1 393 ? 17.539 40.093 -4.469 1.00 26.97 393 GLU A O 1
ATOM 2830 N N . LEU A 1 394 ? 18.510 38.083 -4.103 1.00 23.50 394 LEU A N 1
ATOM 2831 C CA . LEU A 1 394 ? 19.221 38.557 -2.903 1.00 22.02 394 LEU A CA 1
ATOM 2832 C C . LEU A 1 394 ? 20.488 39.330 -3.282 1.00 23.07 394 LEU A C 1
ATOM 2833 O O . LEU A 1 394 ? 21.036 39.987 -2.388 1.00 24.82 394 LEU A O 1
ATOM 2838 N N . LYS A 1 395 ? 20.986 39.243 -4.534 1.00 22.48 395 LYS A N 1
ATOM 2839 C CA . LYS A 1 395 ? 22.205 39.932 -4.994 1.00 23.00 395 LYS A CA 1
ATOM 2840 C C . LYS A 1 395 ? 23.367 39.752 -3.972 1.00 22.76 395 LYS A C 1
ATOM 2841 O O . LYS A 1 395 ? 24.003 40.737 -3.585 1.00 23.92 395 LYS A O 1
ATOM 2847 N N . VAL A 1 396 ? 23.583 38.508 -3.476 1.00 21.27 396 VAL A N 1
ATOM 2848 C CA . VAL A 1 396 ? 24.542 38.291 -2.381 1.00 21.38 396 VAL A CA 1
ATOM 2849 C C . VAL A 1 396 ? 25.974 38.559 -2.752 1.00 21.63 396 VAL A C 1
ATOM 2850 O O . VAL A 1 396 ? 26.743 38.917 -1.868 1.00 21.07 396 VAL A O 1
ATOM 2854 N N . GLY A 1 397 ? 26.332 38.442 -4.034 1.00 20.56 397 GLY A N 1
ATOM 2855 C CA . GLY A 1 397 ? 27.701 38.764 -4.450 1.00 21.51 397 GLY A CA 1
ATOM 2856 C C . GLY A 1 397 ? 28.083 40.192 -4.107 1.00 22.91 397 GLY A C 1
ATOM 2857 O O . GLY A 1 397 ? 29.260 40.480 -3.852 1.00 24.96 397 GLY A O 1
ATOM 2858 N N . ASP A 1 398 ? 27.078 41.080 -4.010 1.00 22.21 398 ASP A N 1
ATOM 2859 C CA . ASP A 1 398 ? 27.276 42.490 -3.672 1.00 22.31 398 ASP A CA 1
ATOM 2860 C C . ASP A 1 398 ? 27.824 42.683 -2.263 1.00 20.72 398 ASP A C 1
ATOM 2861 O O . ASP A 1 398 ? 28.443 43.718 -1.964 1.00 21.05 398 ASP A O 1
ATOM 2866 N N . TYR A 1 399 ? 27.542 41.725 -1.367 1.00 19.35 399 TYR A N 1
ATOM 2867 C CA . TYR A 1 399 ? 27.918 41.797 0.046 1.00 19.32 399 TYR A CA 1
ATOM 2868 C C . TYR A 1 399 ? 29.187 41.118 0.381 1.00 19.54 399 TYR A C 1
ATOM 2869 O O . TYR A 1 399 ? 29.705 41.319 1.502 1.00 20.42 399 TYR A O 1
ATOM 2878 N N . PHE A 1 400 ? 29.744 40.328 -0.537 1.00 19.03 400 PHE A N 1
ATOM 2879 C CA . PHE A 1 400 ? 30.897 39.486 -0.184 1.00 18.23 400 PHE A CA 1
ATOM 2880 C C . PHE A 1 400 ? 32.069 40.246 0.372 1.00 17.98 400 PHE A C 1
ATOM 2881 O O . PHE A 1 400 ? 32.705 39.825 1.378 1.00 18.70 400 PHE A O 1
ATOM 2889 N N . PHE A 1 401 ? 32.401 41.348 -0.265 1.00 18.50 401 PHE A N 1
ATOM 2890 C CA . PHE A 1 401 ? 33.579 42.103 0.160 1.00 18.35 401 PHE A CA 1
ATOM 2891 C C . PHE A 1 401 ? 33.539 42.494 1.615 1.00 17.35 401 PHE A C 1
ATOM 2892 O O . PHE A 1 401 ? 34.573 42.675 2.205 1.00 16.79 401 PHE A O 1
ATOM 2900 N N . GLY A 1 402 ? 32.329 42.678 2.179 1.00 16.50 402 GLY A N 1
ATOM 2901 C CA . GLY A 1 402 ? 32.248 43.098 3.574 1.00 16.85 402 GLY A CA 1
ATOM 2902 C C . GLY A 1 402 ? 32.864 42.075 4.513 1.00 16.63 402 GLY A C 1
ATOM 2903 O O . GLY A 1 402 ? 33.390 42.438 5.572 1.00 19.48 402 GLY A O 1
ATOM 2904 N N . LYS A 1 403 ? 32.825 40.814 4.129 1.00 16.36 403 LYS A N 1
ATOM 2905 C CA . LYS A 1 403 ? 33.444 39.732 4.938 1.00 17.35 403 LYS A CA 1
ATOM 2906 C C . LYS A 1 403 ? 34.969 39.923 4.934 1.00 18.05 403 LYS A C 1
ATOM 2907 O O . LYS A 1 403 ? 35.648 39.658 5.946 1.00 17.45 403 LYS A O 1
ATOM 2913 N N . CYS A 1 404 ? 35.519 40.373 3.815 1.00 17.23 404 CYS A N 1
ATOM 2914 C CA . CYS A 1 404 ? 36.949 40.653 3.717 1.00 16.27 404 CYS A CA 1
ATOM 2915 C C . CYS A 1 404 ? 37.341 41.818 4.564 1.00 15.91 404 CYS A C 1
ATOM 2916 O O . CYS A 1 404 ? 38.379 41.743 5.199 1.00 17.14 404 CYS A O 1
ATOM 2919 N N . PHE A 1 405 ? 36.518 42.863 4.650 1.00 15.93 405 PHE A N 1
ATOM 2920 C CA . PHE A 1 405 ? 36.831 43.949 5.565 1.00 16.70 405 PHE A CA 1
ATOM 2921 C C . PHE A 1 405 ? 36.698 43.498 7.032 1.00 18.11 405 PHE A C 1
ATOM 2922 O O . PHE A 1 405 ? 37.515 43.920 7.868 1.00 19.87 405 PHE A O 1
ATOM 2930 N N . ASP A 1 406 ? 35.788 42.522 7.317 1.00 18.42 406 ASP A N 1
ATOM 2931 C CA . ASP A 1 406 ? 35.737 41.963 8.699 1.00 19.29 406 ASP A CA 1
ATOM 2932 C C . ASP A 1 406 ? 37.063 41.258 9.015 1.00 19.77 406 ASP A C 1
ATOM 2933 O O . ASP A 1 406 ? 37.624 41.405 10.113 1.00 21.08 406 ASP A O 1
ATOM 2938 N N . ALA A 1 407 ? 37.564 40.461 8.071 1.00 18.22 407 ALA A N 1
ATOM 2939 C CA . ALA A 1 407 ? 38.832 39.752 8.310 1.00 18.10 407 ALA A CA 1
ATOM 2940 C C . ALA A 1 407 ? 39.989 40.771 8.457 1.00 17.96 407 ALA A C 1
ATOM 2941 O O . ALA A 1 407 ? 40.862 40.596 9.301 1.00 17.08 407 ALA A O 1
ATOM 2943 N N . MET A 1 408 ? 40.000 41.836 7.643 1.00 16.78 408 MET A N 1
ATOM 2944 C CA . MET A 1 408 ? 41.102 42.809 7.723 1.00 15.71 408 MET A CA 1
ATOM 2945 C C . MET A 1 408 ? 41.186 43.524 9.028 1.00 18.91 408 MET A C 1
ATOM 2946 O O . MET A 1 408 ? 42.286 43.924 9.412 1.00 20.22 408 MET A O 1
ATOM 2951 N N . GLU A 1 409 ? 40.038 43.652 9.745 1.00 19.67 409 GLU A N 1
ATOM 2952 C CA . GLU A 1 409 ? 40.063 44.309 11.054 1.00 23.14 409 GLU A CA 1
ATOM 2953 C C . GLU A 1 409 ? 40.926 43.542 12.018 1.00 24.35 409 GLU A C 1
ATOM 2954 O O . GLU A 1 409 ? 41.821 44.139 12.612 1.00 26.89 409 GLU A O 1
ATOM 2960 N N . VAL A 1 410 ? 40.748 42.237 12.054 1.00 23.64 410 VAL A N 1
ATOM 2961 C CA . VAL A 1 410 ? 41.510 41.368 12.920 1.00 23.61 410 VAL A CA 1
ATOM 2962 C C . VAL A 1 410 ? 42.964 41.205 12.397 1.00 19.71 410 VAL A C 1
ATOM 2963 O O . VAL A 1 410 ? 43.960 41.247 13.135 1.00 17.84 410 VAL A O 1
ATOM 2967 N N . ASP A 1 411 ? 43.076 41.070 11.066 1.00 15.82 411 ASP A N 1
ATOM 2968 C CA . ASP A 1 411 ? 44.334 40.709 10.451 1.00 15.49 411 ASP A CA 1
ATOM 2969 C C . ASP A 1 411 ? 45.333 41.841 10.300 1.00 17.16 411 ASP A C 1
ATOM 2970 O O . ASP A 1 411 ? 46.487 41.600 9.941 1.00 19.16 411 ASP A O 1
ATOM 2975 N N . ALA A 1 412 ? 44.934 43.058 10.637 1.00 16.42 412 ALA A N 1
ATOM 2976 C CA . ALA A 1 412 ? 45.842 44.194 10.665 1.00 17.49 412 ALA A CA 1
ATOM 2977 C C . ALA A 1 412 ? 46.630 44.270 11.959 1.00 17.71 412 ALA A C 1
ATOM 2978 O O . ALA A 1 412 ? 47.502 45.128 12.092 1.00 19.20 412 ALA A O 1
ATOM 2980 N N . LEU A 1 413 ? 46.284 43.422 12.958 1.00 17.34 413 LEU A N 1
ATOM 2981 C CA . LEU A 1 413 ? 46.921 43.506 14.257 1.00 18.80 413 LEU A CA 1
ATOM 2982 C C . LEU A 1 413 ? 48.125 42.667 14.306 1.00 20.96 413 LEU A C 1
ATOM 2983 O O . LEU A 1 413 ? 48.164 41.576 13.696 1.00 21.12 413 LEU A O 1
ATOM 2988 N N . GLN A 1 414 ? 49.082 43.095 15.141 1.00 21.70 414 GLN A N 1
ATOM 2989 C CA . GLN A 1 414 ? 50.404 42.487 15.195 1.00 23.88 414 GLN A CA 1
ATOM 2990 C C . GLN A 1 414 ? 50.373 41.031 15.465 1.00 23.75 414 GLN A C 1
ATOM 2991 O O . GLN A 1 414 ? 51.215 40.316 14.907 1.00 26.04 414 GLN A O 1
ATOM 2997 N N . SER A 1 415 ? 49.441 40.554 16.288 1.00 23.07 415 SER A N 1
ATOM 2998 C CA . SER A 1 415 ? 49.437 39.170 16.676 1.00 23.78 415 SER A CA 1
ATOM 2999 C C . SER A 1 415 ? 48.408 38.345 15.949 1.00 23.11 415 SER A C 1
ATOM 3000 O O . SER A 1 415 ? 48.185 37.215 16.357 1.00 23.58 415 SER A O 1
ATOM 3003 N N . SER A 1 416 ? 47.842 38.823 14.790 1.00 21.04 416 SER A N 1
ATOM 3004 C CA . SER A 1 416 ? 46.918 37.952 14.006 1.00 20.13 416 SER A CA 1
ATOM 3005 C C . SER A 1 416 ? 47.689 36.670 13.617 1.00 20.17 416 SER A C 1
ATOM 3006 O O . SER A 1 416 ? 48.933 36.728 13.547 1.00 23.09 416 SER A O 1
ATOM 3009 N N . HIS A 1 417 ? 46.999 35.583 13.315 1.00 17.14 417 HIS A N 1
ATOM 3010 C CA . HIS A 1 417 ? 47.705 34.344 12.961 1.00 16.23 417 HIS A CA 1
ATOM 3011 C C . HIS A 1 417 ? 47.555 34.063 11.474 1.00 15.83 417 HIS A C 1
ATOM 3012 O O . HIS A 1 417 ? 46.531 34.397 10.865 1.00 15.31 417 HIS A O 1
ATOM 3019 N N . PRO A 1 418 ? 48.503 33.331 10.896 1.00 15.35 418 PRO A N 1
ATOM 3020 C CA . PRO A 1 418 ? 48.342 32.910 9.508 1.00 14.99 418 PRO A CA 1
ATOM 3021 C C . PRO A 1 418 ? 47.104 32.020 9.355 1.00 14.49 418 PRO A C 1
ATOM 3022 O O . PRO A 1 418 ? 46.686 31.315 10.308 1.00 15.00 418 PRO A O 1
ATOM 3026 N N . VAL A 1 419 ? 46.536 31.963 8.165 1.00 14.02 419 VAL A N 1
ATOM 3027 C CA . VAL A 1 419 ? 45.355 31.121 7.880 1.00 13.43 419 VAL A CA 1
ATOM 3028 C C . VAL A 1 419 ? 45.600 29.667 8.299 1.00 14.53 419 VAL A C 1
ATOM 3029 O O . VAL A 1 419 ? 44.722 29.034 8.910 1.00 15.00 419 VAL 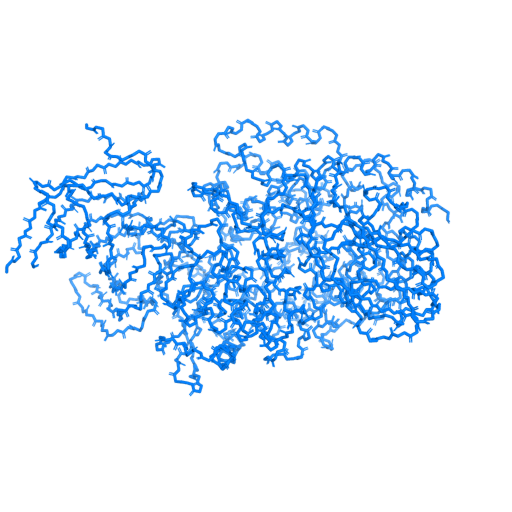A O 1
ATOM 3033 N N . SER A 1 420 ? 46.787 29.142 7.987 1.00 13.69 420 SER A N 1
ATOM 3034 C CA A SER A 1 420 ? 47.162 27.807 8.448 0.50 14.72 420 SER A CA 1
ATOM 3035 C CA B SER A 1 420 ? 47.158 27.800 8.411 0.50 15.30 420 SER A CA 1
ATOM 3036 C C . SER A 1 420 ? 48.188 27.996 9.513 1.00 16.06 420 SER A C 1
ATOM 3037 O O . SER A 1 420 ? 49.209 28.663 9.287 1.00 16.54 420 SER A O 1
ATOM 3042 N N . THR A 1 421 ? 47.921 27.497 10.739 1.00 15.69 421 THR A N 1
ATOM 3043 C CA . THR A 1 421 ? 48.847 27.705 11.856 1.00 16.06 421 THR A CA 1
ATOM 3044 C C . THR A 1 421 ? 48.692 26.544 12.825 1.00 17.04 421 THR A C 1
ATOM 3045 O O . THR A 1 421 ? 47.616 25.945 12.899 1.00 16.44 421 THR A O 1
ATOM 3049 N N . PRO A 1 422 ? 49.753 26.165 13.545 1.00 16.84 422 PRO A N 1
ATOM 3050 C CA . PRO A 1 422 ? 49.662 24.979 14.399 1.00 16.72 422 PRO A CA 1
ATOM 3051 C C . PRO A 1 422 ? 48.790 25.143 15.619 1.00 16.91 422 PRO A C 1
ATOM 3052 O O . PRO A 1 422 ? 48.810 26.176 16.279 1.00 18.42 422 PRO A O 1
ATOM 3056 N N . VAL A 1 423 ? 48.000 24.084 15.918 1.00 15.47 423 VAL A N 1
ATOM 3057 C CA . VAL A 1 423 ? 47.199 24.048 17.133 1.00 15.84 423 VAL A CA 1
ATOM 3058 C C . VAL A 1 423 ? 47.293 22.624 17.698 1.00 16.14 423 VAL A C 1
ATOM 3059 O O . VAL A 1 423 ? 47.490 21.661 16.942 1.00 16.51 423 VAL A O 1
ATOM 3063 N N . GLU A 1 424 ? 47.101 22.519 18.999 1.00 16.02 424 GLU A N 1
ATOM 3064 C CA . GLU A 1 424 ? 47.204 21.197 19.624 1.00 18.05 424 GLU A CA 1
ATOM 3065 C C . GLU A 1 424 ? 46.069 20.851 20.544 1.00 17.24 424 GLU A C 1
ATOM 3066 O O . GLU A 1 424 ? 45.507 19.771 20.416 1.00 18.99 424 GLU A O 1
ATOM 3072 N N . ASN A 1 425 ? 45.786 21.702 21.530 1.00 16.36 425 ASN A N 1
ATOM 3073 C CA . ASN A 1 425 ? 44.781 21.342 22.530 1.00 16.85 425 ASN A CA 1
ATOM 3074 C C . ASN A 1 425 ? 43.382 21.834 22.121 1.00 16.03 425 ASN A C 1
ATOM 3075 O O . ASN A 1 425 ? 43.240 22.662 21.222 1.00 15.47 425 ASN A O 1
ATOM 3080 N N . PRO A 1 426 ? 42.337 21.319 22.777 1.00 15.85 426 PRO A N 1
ATOM 3081 C CA . PRO A 1 426 ? 40.972 21.684 22.370 1.00 15.50 426 PRO A CA 1
ATOM 3082 C C . PRO A 1 426 ? 40.699 23.189 22.337 1.00 15.67 426 PRO A C 1
ATOM 3083 O O . PRO A 1 426 ? 39.997 23.671 21.424 1.00 14.78 426 PRO A O 1
ATOM 3087 N N . ALA A 1 427 ? 41.235 23.944 23.329 1.00 15.50 427 ALA A N 1
ATOM 3088 C CA . ALA A 1 427 ? 40.957 25.385 23.335 1.00 16.29 427 ALA A CA 1
ATOM 3089 C C . ALA A 1 427 ? 41.596 26.068 22.132 1.00 15.54 427 ALA A C 1
ATOM 3090 O O . ALA A 1 427 ? 40.982 26.908 21.485 1.00 15.32 427 ALA A O 1
ATOM 3092 N N . GLN A 1 428 ? 42.843 25.655 21.788 1.00 15.30 428 GLN A N 1
ATOM 3093 C CA . GLN A 1 428 ? 43.498 26.217 20.609 1.00 15.40 428 GLN A CA 1
ATOM 3094 C C . GLN A 1 428 ? 42.790 25.833 19.319 1.00 14.44 428 GLN A C 1
ATOM 3095 O O . GLN A 1 428 ? 42.673 26.648 18.393 1.00 14.77 428 GLN A O 1
ATOM 3101 N N . ILE A 1 429 ? 42.239 24.593 19.264 1.00 14.52 429 ILE A N 1
ATOM 3102 C CA . ILE A 1 429 ? 41.504 24.190 18.087 1.00 13.83 429 ILE A CA 1
ATOM 3103 C C . ILE A 1 429 ? 40.228 25.045 17.945 1.00 13.84 429 ILE A C 1
ATOM 3104 O O . ILE A 1 429 ? 39.893 25.495 16.838 1.00 13.61 429 ILE A O 1
ATOM 3109 N N . ARG A 1 430 ? 39.504 25.276 19.070 1.00 13.23 430 ARG A N 1
ATOM 3110 C CA . ARG A 1 430 ? 38.290 26.084 18.992 1.00 12.57 430 ARG A CA 1
ATOM 3111 C C . ARG A 1 430 ? 38.604 27.504 18.522 1.00 13.80 430 ARG A C 1
ATOM 3112 O O . ARG A 1 430 ? 37.761 28.105 17.812 1.00 13.76 430 ARG A O 1
ATOM 3120 N N . GLU A 1 431 ? 39.813 28.017 18.844 1.00 12.63 431 GLU A N 1
ATOM 3121 C CA . GLU A 1 431 ? 40.183 29.361 18.382 1.00 13.05 431 GLU A CA 1
ATOM 3122 C C . GLU A 1 431 ? 40.296 29.419 16.875 1.00 13.95 431 GLU A C 1
ATOM 3123 O O . GLU A 1 431 ? 40.303 30.529 16.318 1.00 15.00 431 GLU A O 1
ATOM 3129 N N . MET A 1 432 ? 40.452 28.282 16.181 1.00 13.38 432 MET A N 1
ATOM 3130 C CA . MET A 1 432 ? 40.508 28.331 14.710 1.00 13.46 432 MET A CA 1
ATOM 3131 C C . MET A 1 432 ? 39.156 28.661 14.099 1.00 14.05 432 MET A C 1
ATOM 3132 O O . MET A 1 432 ? 39.112 29.019 12.917 1.00 13.41 432 MET A O 1
ATOM 3137 N N . PHE A 1 433 ? 38.061 28.592 14.873 1.00 13.52 433 PHE A N 1
ATOM 3138 C CA . PHE A 1 433 ? 36.762 28.952 14.319 1.00 14.08 433 PHE A CA 1
ATOM 3139 C C . PHE A 1 433 ? 36.623 30.471 14.482 1.00 16.05 433 PHE A C 1
ATOM 3140 O O . PHE A 1 433 ? 36.103 30.975 15.492 1.00 18.99 433 PHE A O 1
ATOM 3148 N N . ASP A 1 434 ? 37.309 31.208 13.607 1.00 13.74 434 ASP A N 1
ATOM 3149 C CA . ASP A 1 434 ? 37.434 32.660 13.730 1.00 13.45 434 ASP A CA 1
ATOM 3150 C C . ASP A 1 434 ? 37.345 33.323 12.373 1.00 13.92 434 ASP A C 1
ATOM 3151 O O . ASP A 1 434 ? 37.198 32.654 11.360 1.00 13.97 434 ASP A O 1
ATOM 3156 N N . ASP A 1 435 ? 37.439 34.650 12.350 1.00 14.70 435 ASP A N 1
ATOM 3157 C CA . ASP A 1 435 ? 37.265 35.360 11.087 1.00 14.83 435 ASP A CA 1
ATOM 3158 C C . ASP A 1 435 ? 38.408 35.115 10.106 1.00 14.73 435 ASP A C 1
ATOM 3159 O O . ASP A 1 435 ? 38.231 35.413 8.918 1.00 15.21 435 ASP A O 1
ATOM 3164 N N . VAL A 1 436 ? 39.574 34.670 10.588 1.00 14.74 436 VAL A N 1
ATOM 3165 C CA . VAL A 1 436 ? 40.663 34.362 9.666 1.00 14.15 436 VAL A CA 1
ATOM 3166 C C . VAL A 1 436 ? 40.299 33.081 8.909 1.00 14.42 436 VAL A C 1
ATOM 3167 O O . VAL A 1 436 ? 40.375 33.062 7.695 1.00 14.78 436 VAL A O 1
ATOM 3171 N N . SER A 1 437 ? 39.877 32.007 9.600 1.00 13.85 437 SER A N 1
ATOM 3172 C CA . SER A 1 437 ? 39.564 30.764 8.863 1.00 13.04 437 SER A CA 1
ATOM 3173 C C . SER A 1 437 ? 38.380 30.973 7.939 1.00 13.63 437 SER A C 1
ATOM 3174 O O . SER A 1 437 ? 38.364 30.444 6.822 1.00 14.73 437 SER A O 1
ATOM 3177 N N . TYR A 1 438 ? 37.334 31.652 8.444 1.00 13.74 438 TYR A N 1
ATOM 3178 C CA . TYR A 1 438 ? 36.107 31.779 7.655 1.00 13.74 438 TYR A CA 1
ATOM 3179 C C . TYR A 1 438 ? 36.221 32.877 6.573 1.00 13.31 438 TYR A C 1
ATOM 3180 O O . TYR A 1 438 ? 36.044 32.606 5.392 1.00 13.48 438 TYR A O 1
ATOM 3189 N N . ASP A 1 439 ? 36.420 34.118 7.034 1.00 13.21 439 ASP A N 1
ATOM 3190 C CA . ASP A 1 439 ? 36.334 35.269 6.138 1.00 13.53 439 ASP A CA 1
ATOM 3191 C C . ASP A 1 439 ? 37.610 35.484 5.364 1.00 13.66 439 ASP A C 1
ATOM 3192 O O . ASP A 1 439 ? 37.541 35.609 4.148 1.00 13.81 439 ASP A O 1
ATOM 3197 N N . LYS A 1 440 ? 38.797 35.474 6.031 1.00 13.97 440 LYS A N 1
ATOM 3198 C CA . LYS A 1 440 ? 40.034 35.581 5.217 1.00 13.30 440 LYS A CA 1
ATOM 3199 C C . LYS A 1 440 ? 40.133 34.352 4.293 1.00 14.64 440 LYS A C 1
ATOM 3200 O O . LYS A 1 440 ? 40.444 34.493 3.104 1.00 15.04 440 LYS A O 1
ATOM 3206 N N . GLY A 1 441 ? 39.782 33.154 4.781 1.00 14.59 441 GLY A N 1
ATOM 3207 C CA . GLY A 1 441 ? 39.797 31.960 3.930 1.00 14.63 441 GLY A CA 1
ATOM 3208 C C . GLY A 1 441 ? 38.935 32.146 2.699 1.00 14.64 441 GLY A C 1
ATOM 3209 O O . GLY A 1 441 ? 39.366 31.869 1.581 1.00 14.24 441 GLY A O 1
ATOM 3210 N N . ALA A 1 442 ? 37.697 32.632 2.892 1.00 13.92 442 ALA A N 1
ATOM 3211 C CA . ALA A 1 442 ? 36.843 32.854 1.712 1.00 14.18 442 ALA A CA 1
ATOM 3212 C C . ALA A 1 442 ? 37.423 33.952 0.804 1.00 13.81 442 ALA A C 1
ATOM 3213 O O . ALA A 1 442 ? 37.324 33.823 -0.424 1.00 15.23 442 ALA A O 1
ATOM 3215 N N . CYS A 1 443 ? 37.961 35.006 1.413 1.00 13.77 443 CYS A N 1
ATOM 3216 C CA . CYS A 1 443 ? 38.446 36.112 0.598 1.00 14.25 443 CYS A CA 1
ATOM 3217 C C . CYS A 1 443 ? 39.663 35.748 -0.218 1.00 15.48 443 CYS A C 1
ATOM 3218 O O . CYS A 1 443 ? 39.762 36.213 -1.388 1.00 16.09 443 CYS A O 1
ATOM 3221 N N . ILE A 1 444 ? 40.554 34.875 0.295 1.00 14.04 444 ILE A N 1
ATOM 3222 C CA . ILE A 1 444 ? 41.708 34.503 -0.538 1.00 15.02 444 ILE A CA 1
ATOM 3223 C C . ILE A 1 444 ? 41.267 33.535 -1.626 1.00 15.63 444 ILE A C 1
ATOM 3224 O O . ILE A 1 444 ? 41.843 33.548 -2.723 1.00 15.11 444 ILE A O 1
ATOM 3229 N N . LEU A 1 445 ? 40.223 32.698 -1.373 1.00 14.79 445 LEU A N 1
ATOM 3230 C CA . LEU A 1 445 ? 39.698 31.843 -2.433 1.00 14.83 445 LEU A CA 1
ATOM 3231 C C . LEU A 1 445 ? 39.017 32.687 -3.503 1.00 13.91 445 LEU A C 1
ATOM 3232 O O . LEU A 1 445 ? 39.148 32.377 -4.684 1.00 14.74 445 LEU A O 1
ATOM 3237 N N . ASN A 1 446 ? 38.298 33.771 -3.103 1.00 14.42 446 ASN A N 1
ATOM 3238 C CA . ASN A 1 446 ? 37.687 34.670 -4.104 1.00 14.61 446 ASN A CA 1
ATOM 3239 C C . ASN A 1 446 ? 38.754 35.302 -4.954 1.00 15.93 446 ASN A C 1
ATOM 3240 O O . ASN A 1 446 ? 38.655 35.293 -6.184 1.00 15.86 446 ASN A O 1
ATOM 3245 N N . MET A 1 447 ? 39.846 35.744 -4.300 1.00 15.74 447 MET A N 1
ATOM 3246 C CA . MET A 1 447 ? 40.919 36.373 -5.050 1.00 15.84 447 MET A CA 1
ATOM 3247 C C . MET A 1 447 ? 41.536 35.342 -6.014 1.00 15.70 447 MET A C 1
ATOM 3248 O O . MET A 1 447 ? 41.825 35.654 -7.180 1.00 17.12 447 MET A O 1
ATOM 3253 N N . LEU A 1 448 ? 41.751 34.098 -5.558 1.00 15.43 448 LEU A N 1
ATOM 3254 C CA . LEU A 1 448 ? 42.308 33.046 -6.390 1.00 16.15 448 LEU A CA 1
ATOM 3255 C C . LEU A 1 448 ? 41.383 32.674 -7.567 1.00 16.67 448 LEU A C 1
ATOM 3256 O O . LEU A 1 448 ? 41.864 32.449 -8.692 1.00 17.98 448 LEU A O 1
ATOM 3261 N N . ARG A 1 449 ? 40.069 32.648 -7.345 1.00 15.15 449 ARG A N 1
ATOM 3262 C CA . ARG A 1 449 ? 39.102 32.345 -8.399 1.00 15.74 449 ARG A CA 1
ATOM 3263 C C . ARG A 1 449 ? 39.103 33.445 -9.444 1.00 16.42 449 ARG A C 1
ATOM 3264 O O . ARG A 1 449 ? 39.050 33.138 -10.628 1.00 17.25 449 ARG A O 1
ATOM 3272 N N . GLU A 1 450 ? 39.184 34.707 -9.012 1.00 15.29 450 GLU A N 1
ATOM 3273 C CA . GLU A 1 450 ? 39.227 35.795 -10.000 1.00 15.32 450 GLU A CA 1
ATOM 3274 C C . GLU A 1 450 ? 40.515 35.719 -10.807 1.00 17.07 450 GLU A C 1
ATOM 3275 O O . GLU A 1 450 ? 40.506 35.996 -12.036 1.00 17.42 450 GLU A O 1
ATOM 3281 N N . TYR A 1 451 ? 41.607 35.353 -10.155 1.00 16.69 451 TYR A N 1
ATOM 3282 C CA . TYR A 1 451 ? 42.911 35.251 -10.811 1.00 18.09 451 TYR A CA 1
ATOM 3283 C C . TYR A 1 451 ? 42.947 34.107 -11.839 1.00 18.23 451 TYR A C 1
ATOM 3284 O O . TYR A 1 451 ? 43.421 34.281 -12.974 1.00 18.33 451 TYR A O 1
ATOM 3293 N N . LEU A 1 452 ? 42.483 32.898 -11.450 1.00 17.62 452 LEU A N 1
ATOM 3294 C CA . LEU A 1 452 ? 42.534 31.759 -12.353 1.00 17.72 452 LEU A CA 1
ATOM 3295 C C . LEU A 1 452 ? 41.418 31.744 -13.377 1.00 18.09 452 LEU A C 1
ATOM 3296 O O . LEU A 1 452 ? 41.541 31.052 -14.394 1.00 19.02 452 LEU A O 1
ATOM 3301 N N . SER A 1 453 ? 40.296 32.371 -13.047 1.00 17.71 453 SER A N 1
ATOM 3302 C CA . SER A 1 453 ? 38.996 32.408 -13.720 1.00 17.31 453 SER A CA 1
ATOM 3303 C C . SER A 1 453 ? 38.067 31.403 -13.083 1.00 17.45 453 SER A C 1
ATOM 3304 O O . SER A 1 453 ? 38.521 30.357 -12.590 1.00 17.83 453 SER A O 1
ATOM 3307 N N . ALA A 1 454 ? 36.760 31.706 -13.108 1.00 16.94 454 ALA A N 1
ATOM 3308 C CA . ALA A 1 454 ? 35.768 30.810 -12.494 1.00 17.51 454 ALA A CA 1
ATOM 3309 C C . ALA A 1 454 ? 35.796 29.407 -13.051 1.00 18.21 454 ALA A C 1
ATOM 3310 O O . ALA A 1 454 ? 35.686 28.442 -12.272 1.00 18.65 454 ALA A O 1
ATOM 3312 N N . ASP A 1 455 ? 35.956 29.236 -14.364 1.00 18.24 455 ASP A N 1
ATOM 3313 C CA . ASP A 1 455 ? 35.986 27.873 -14.920 1.00 18.32 455 ASP A CA 1
ATOM 3314 C C . ASP A 1 455 ? 37.216 27.067 -14.515 1.00 18.67 455 ASP A C 1
ATOM 3315 O O . ASP A 1 455 ? 37.081 25.863 -14.174 1.00 18.55 455 ASP A O 1
ATOM 3320 N N . ALA A 1 456 ? 38.382 27.702 -14.483 1.00 17.75 456 ALA A N 1
ATOM 3321 C CA . ALA A 1 456 ? 39.605 26.954 -14.088 1.00 17.41 456 ALA A CA 1
ATOM 3322 C C . ALA A 1 456 ? 39.512 26.609 -12.587 1.00 17.27 456 ALA A C 1
ATOM 3323 O O . ALA A 1 456 ? 39.889 25.501 -12.171 1.00 17.59 456 ALA A O 1
ATOM 3325 N N . PHE A 1 457 ? 39.024 27.564 -11.791 1.00 16.38 457 PHE A N 1
ATOM 3326 C CA . PHE A 1 457 ? 38.885 27.337 -10.351 1.00 15.95 457 PHE A CA 1
ATOM 3327 C C . PHE A 1 457 ? 37.880 26.207 -10.090 1.00 17.30 457 PHE A C 1
ATOM 3328 O O . PHE A 1 457 ? 38.141 25.307 -9.270 1.00 16.91 457 PHE A O 1
ATOM 3336 N N . LYS A 1 458 ? 36.774 26.188 -10.837 1.00 16.99 458 LYS A N 1
ATOM 3337 C CA . LYS A 1 458 ? 35.788 25.112 -10.705 1.00 17.05 458 LYS A CA 1
ATOM 3338 C C . LYS A 1 458 ? 36.366 23.770 -11.072 1.00 17.67 458 LYS A C 1
ATOM 3339 O O . LYS A 1 458 ? 36.192 22.767 -10.320 1.00 17.99 458 LYS A O 1
ATOM 3345 N N . SER A 1 459 ? 37.118 23.699 -12.175 1.00 17.93 459 SER A N 1
ATOM 3346 C CA . SER A 1 459 ? 37.751 22.415 -12.524 1.00 17.98 459 SER A CA 1
ATOM 3347 C C . SER A 1 459 ? 38.703 21.949 -11.396 1.00 17.66 459 SER A C 1
ATOM 3348 O O . SER A 1 459 ? 38.745 20.750 -11.089 1.00 18.24 459 SER A O 1
ATOM 3351 N N . GLY A 1 460 ? 39.443 22.878 -10.790 1.00 17.86 460 GLY A N 1
ATOM 3352 C CA . GLY A 1 460 ? 40.377 22.569 -9.712 1.00 18.19 460 GLY A CA 1
ATOM 3353 C C . GLY A 1 460 ? 39.607 22.033 -8.509 1.00 18.46 460 GLY A C 1
ATOM 3354 O O . GLY A 1 460 ? 40.006 20.983 -7.954 1.00 18.74 460 GLY A O 1
ATOM 3355 N N . ILE A 1 461 ? 38.439 22.658 -8.167 1.00 18.31 461 ILE A N 1
ATOM 3356 C CA . ILE A 1 461 ? 37.535 22.227 -7.040 1.00 20.47 461 ILE A CA 1
ATOM 3357 C C . ILE A 1 461 ? 37.136 20.811 -7.250 1.00 18.63 461 ILE A C 1
ATOM 3358 O O . ILE A 1 461 ? 37.159 19.985 -6.310 1.00 18.26 461 ILE A O 1
ATOM 3363 N N . VAL A 1 462 ? 36.611 20.504 -8.434 1.00 17.15 462 VAL A N 1
ATOM 3364 C CA . VAL A 1 462 ? 36.043 19.234 -8.755 1.00 18.40 462 VAL A CA 1
ATOM 3365 C C . VAL A 1 462 ? 37.105 18.165 -8.682 1.00 18.38 462 VAL A C 1
ATOM 3366 O O . VAL A 1 462 ? 36.867 17.112 -8.067 1.00 18.86 462 VAL A O 1
ATOM 3370 N N . GLN A 1 463 ? 38.284 18.416 -9.252 1.00 17.76 463 GLN A N 1
ATOM 3371 C CA . GLN A 1 463 ? 39.363 17.419 -9.194 1.00 17.50 463 GLN A CA 1
ATOM 3372 C C . GLN A 1 463 ? 39.786 17.159 -7.741 1.00 17.53 463 GLN A C 1
ATOM 3373 O O . GLN A 1 463 ? 40.064 16.012 -7.354 1.00 17.13 463 GLN A O 1
ATOM 3379 N N . TYR A 1 464 ? 39.840 18.231 -6.927 1.00 16.47 464 TYR A N 1
ATOM 3380 C CA . TYR A 1 464 ? 40.240 18.102 -5.545 1.00 16.10 464 TYR A CA 1
ATOM 3381 C C . TYR A 1 464 ? 39.222 17.260 -4.783 1.00 16.49 464 TYR A C 1
ATOM 3382 O O . TYR A 1 464 ? 39.599 16.339 -4.051 1.00 16.80 464 TYR A O 1
ATOM 3391 N N . LEU A 1 465 ? 37.939 17.549 -4.977 1.00 15.50 465 LEU A N 1
ATOM 3392 C CA . LEU A 1 465 ? 36.902 16.792 -4.249 1.00 15.25 465 LEU A CA 1
ATOM 3393 C C . LEU A 1 465 ? 36.883 15.355 -4.683 1.00 16.82 465 LEU A C 1
ATOM 3394 O O . LEU A 1 465 ? 36.738 14.460 -3.830 1.00 17.96 465 LEU A O 1
ATOM 3399 N N . GLN A 1 466 ? 37.033 15.101 -5.987 1.00 17.25 466 GLN A N 1
ATOM 3400 C CA . GLN A 1 466 ? 36.989 13.706 -6.461 1.00 17.74 466 GLN A CA 1
ATOM 3401 C C . GLN A 1 466 ? 38.197 12.919 -5.969 1.00 19.08 466 GLN A C 1
ATOM 3402 O O . GLN A 1 466 ? 38.037 11.800 -5.437 1.00 21.19 466 GLN A O 1
ATOM 3408 N N . LYS A 1 467 ? 39.391 13.500 -6.065 1.00 17.71 467 LYS A N 1
ATOM 3409 C CA . LYS A 1 467 ? 40.617 12.795 -5.690 1.00 18.43 467 LYS A CA 1
ATOM 3410 C C . LYS A 1 467 ? 40.664 12.463 -4.221 1.00 18.48 467 LYS A C 1
ATOM 3411 O O . LYS A 1 467 ? 41.207 11.433 -3.831 1.00 20.62 467 LYS A O 1
ATOM 3417 N N . HIS A 1 468 ? 40.159 13.385 -3.378 1.00 16.69 468 HIS A N 1
ATOM 3418 C CA . HIS A 1 468 ? 40.265 13.216 -1.948 1.00 15.66 468 HIS A CA 1
ATOM 3419 C C . HIS A 1 468 ? 38.970 12.794 -1.275 1.00 16.18 468 HIS A C 1
ATOM 3420 O O . HIS A 1 468 ? 38.884 12.856 -0.042 1.00 16.05 468 HIS A O 1
ATOM 3427 N N . SER A 1 469 ? 37.985 12.327 -2.041 1.00 15.55 469 SER A N 1
ATOM 3428 C CA . SER A 1 469 ? 36.727 11.867 -1.462 1.00 15.98 469 SER A CA 1
ATOM 3429 C C . SER A 1 469 ? 36.936 10.800 -0.403 1.00 16.32 469 SER A C 1
ATOM 3430 O O . SER A 1 469 ? 37.696 9.834 -0.603 1.00 17.15 469 SER A O 1
ATOM 3433 N N . TYR A 1 470 ? 36.270 11.007 0.747 1.00 16.04 470 TYR A N 1
ATOM 3434 C CA . TYR A 1 470 ? 36.329 10.094 1.895 1.00 16.42 470 TYR A CA 1
ATOM 3435 C C . TYR A 1 470 ? 37.701 10.017 2.518 1.00 16.83 470 TYR A C 1
ATOM 3436 O O . TYR A 1 470 ? 37.987 9.062 3.275 1.00 17.59 470 TYR A O 1
ATOM 3445 N N . LYS A 1 471 ? 38.522 11.067 2.315 1.00 15.71 471 LYS A N 1
ATOM 3446 C CA . LYS A 1 471 ? 39.875 11.139 2.838 1.00 15.99 471 LYS A CA 1
ATOM 3447 C C . LYS A 1 471 ? 40.126 12.539 3.416 1.00 15.52 471 LYS A C 1
ATOM 3448 O O . LYS A 1 471 ? 39.184 13.310 3.605 1.00 15.33 471 LYS A O 1
ATOM 3454 N N . ASN A 1 472 ? 41.387 12.832 3.771 1.00 15.11 472 ASN A N 1
ATOM 3455 C CA . ASN A 1 472 ? 41.729 14.095 4.400 1.00 14.97 472 ASN A CA 1
ATOM 3456 C C . ASN A 1 472 ? 42.803 14.809 3.603 1.00 15.39 472 ASN A C 1
ATOM 3457 O O . ASN A 1 472 ? 43.602 14.180 2.905 1.00 17.46 472 ASN A O 1
ATOM 3462 N N . THR A 1 473 ? 42.785 16.142 3.689 1.00 14.70 473 THR A N 1
ATOM 3463 C CA . THR A 1 473 ? 43.731 16.949 2.920 1.00 15.12 473 THR A CA 1
ATOM 3464 C C . THR A 1 473 ? 44.480 17.976 3.764 1.00 15.77 473 THR A C 1
ATOM 3465 O O . THR A 1 473 ? 44.076 18.329 4.878 1.00 17.06 473 THR A O 1
ATOM 3469 N N . LYS A 1 474 ? 45.569 18.503 3.197 1.00 15.42 474 LYS A N 1
ATOM 3470 C CA . LYS A 1 474 ? 46.309 19.613 3.762 1.00 16.02 474 LYS A CA 1
ATOM 3471 C C . LYS A 1 474 ? 46.369 20.671 2.666 1.00 16.49 474 LYS A C 1
ATOM 3472 O O . LYS A 1 474 ? 46.060 20.412 1.502 1.00 16.30 474 LYS A O 1
ATOM 3478 N N . ASN A 1 475 ? 46.860 21.865 3.002 1.00 18.81 475 ASN A N 1
ATOM 3479 C CA . ASN A 1 475 ? 46.951 22.934 1.967 1.00 20.05 475 ASN A CA 1
ATOM 3480 C C . ASN A 1 475 ? 47.538 22.565 0.678 1.00 21.70 475 ASN A C 1
ATOM 3481 O O . ASN A 1 475 ? 47.031 22.927 -0.393 1.00 21.99 475 ASN A O 1
ATOM 3486 N N . GLU A 1 476 ? 48.665 21.884 0.736 1.00 21.93 476 GLU A N 1
ATOM 3487 C CA . GLU A 1 476 ? 49.383 21.539 -0.479 1.00 22.37 476 GLU A CA 1
ATOM 3488 C C . GLU A 1 476 ? 48.540 20.715 -1.461 1.00 21.83 476 GLU A C 1
ATOM 3489 O O . GLU A 1 476 ? 48.683 20.871 -2.665 1.00 23.43 476 GLU A O 1
ATOM 3495 N N . ASP A 1 477 ? 47.562 19.918 -0.950 1.00 19.01 477 ASP A N 1
ATOM 3496 C CA . ASP A 1 477 ? 46.719 19.147 -1.857 1.00 18.30 477 ASP A CA 1
ATOM 3497 C C . ASP A 1 477 ? 45.846 20.091 -2.683 1.00 17.96 477 ASP A C 1
ATOM 3498 O O . ASP A 1 477 ? 45.591 19.820 -3.843 1.00 18.87 477 ASP A O 1
ATOM 3503 N N . LEU A 1 478 ? 45.360 21.189 -2.078 1.00 18.06 478 LEU A N 1
ATOM 3504 C CA . LEU A 1 478 ? 44.513 22.111 -2.784 1.00 18.17 478 LEU A CA 1
ATOM 3505 C C . LEU A 1 478 ? 45.316 22.791 -3.871 1.00 19.06 478 LEU A C 1
ATOM 3506 O O . LEU A 1 478 ? 44.848 22.868 -5.008 1.00 19.90 478 LEU A O 1
ATOM 3511 N N . TRP A 1 479 ? 46.570 23.207 -3.568 1.00 19.49 479 TRP A N 1
ATOM 3512 C CA . TRP A 1 479 ? 47.373 23.860 -4.612 1.00 19.90 479 TRP A CA 1
ATOM 3513 C C . TRP A 1 479 ? 47.670 22.902 -5.718 1.00 20.03 479 TRP A C 1
ATOM 3514 O O . TRP A 1 479 ? 47.615 23.289 -6.894 1.00 20.48 479 TRP A O 1
ATOM 3525 N N . ASP A 1 480 ? 47.985 21.648 -5.395 1.00 19.52 480 ASP A N 1
ATOM 3526 C CA . ASP A 1 480 ? 48.293 20.645 -6.407 1.00 20.47 480 ASP A CA 1
ATOM 3527 C C . ASP A 1 480 ? 47.101 20.452 -7.325 1.00 21.15 480 ASP A C 1
ATOM 3528 O O . ASP A 1 480 ? 47.282 20.346 -8.547 1.00 21.29 480 ASP A O 1
ATOM 3533 N N . SER A 1 481 ? 45.871 20.391 -6.738 1.00 20.70 481 SER A N 1
ATOM 3534 C CA . SER A 1 481 ? 44.677 20.217 -7.569 1.00 20.63 481 SER A CA 1
ATOM 3535 C C . SER A 1 481 ? 44.442 21.397 -8.479 1.00 22.20 481 SER A C 1
ATOM 3536 O O . SER A 1 481 ? 44.094 21.229 -9.645 1.00 22.97 481 SER A O 1
ATOM 3539 N N . MET A 1 482 ? 44.585 22.605 -7.931 1.00 22.09 482 MET A N 1
ATOM 3540 C CA . MET A 1 482 ? 44.328 23.815 -8.677 1.00 24.34 482 MET A CA 1
ATOM 3541 C C . MET A 1 482 ? 45.303 23.941 -9.840 1.00 26.66 482 MET A C 1
ATOM 3542 O O . MET A 1 482 ? 44.867 24.329 -10.938 1.00 28.30 482 MET A O 1
ATOM 3547 N N . ALA A 1 483 ? 46.566 23.499 -9.667 1.00 27.54 483 ALA A N 1
ATOM 3548 C CA . ALA A 1 483 ? 47.586 23.558 -10.727 1.00 30.58 483 ALA A CA 1
ATOM 3549 C C . ALA A 1 483 ? 47.482 22.421 -11.749 1.00 33.27 483 ALA A C 1
ATOM 3550 O O . ALA A 1 483 ? 48.089 22.508 -12.818 1.00 35.26 483 ALA A O 1
ATOM 3552 N N . SER A 1 484 ? 46.781 21.333 -11.414 1.00 33.85 484 SER A N 1
ATOM 3553 C CA . SER A 1 484 ? 46.633 20.189 -12.320 1.00 35.76 484 SER A CA 1
ATOM 3554 C C . SER A 1 484 ? 45.718 20.480 -13.527 1.00 37.11 484 SER A C 1
ATOM 3555 O O . SER A 1 484 ? 45.627 19.643 -14.416 1.00 39.29 484 SER A O 1
ATOM 3558 N N . ILE A 1 485 ? 45.031 21.625 -13.549 1.00 36.17 485 ILE A N 1
ATOM 3559 C CA . ILE A 1 485 ? 44.066 21.984 -14.590 1.00 36.65 485 ILE A CA 1
ATOM 3560 C C . ILE A 1 485 ? 44.714 22.516 -15.880 1.00 38.28 485 ILE A C 1
ATOM 3561 O O . ILE A 1 485 ? 45.391 23.548 -15.847 1.00 38.66 485 ILE A O 1
ATOM 3566 N N . GLY A 1 488 ? 48.655 20.897 -17.370 1.00 44.47 513 GLY A N 1
ATOM 3567 C CA . GLY A 1 488 ? 49.366 21.657 -16.354 1.00 44.88 513 GLY A CA 1
ATOM 3568 C C . GLY A 1 488 ? 49.070 23.135 -16.454 1.00 45.02 513 GLY A C 1
ATOM 3569 O O . GLY A 1 488 ? 49.547 23.815 -17.367 1.00 45.57 513 GLY A O 1
ATOM 3570 N N . GLY A 1 489 ? 48.281 23.633 -15.517 1.00 44.28 514 GLY A N 1
ATOM 3571 C CA . GLY A 1 489 ? 47.898 25.034 -15.518 1.00 43.66 514 GLY A CA 1
ATOM 3572 C C . GLY A 1 489 ? 48.862 25.932 -14.784 1.00 42.64 514 GLY A C 1
ATOM 3573 O O . GLY A 1 489 ? 50.040 25.608 -14.585 1.00 43.07 514 GLY A O 1
ATOM 3574 N N . VAL A 1 490 ? 48.354 27.071 -14.369 1.00 40.46 515 VAL A N 1
ATOM 3575 C CA . VAL A 1 490 ? 49.140 28.058 -13.656 1.00 37.98 515 VAL A CA 1
ATOM 3576 C C . VAL A 1 490 ? 49.444 27.523 -12.284 1.00 35.27 515 VAL A C 1
ATOM 3577 O O . VAL A 1 490 ? 48.548 27.018 -11.622 1.00 34.97 515 VAL A O 1
ATOM 3581 N N . ASP A 1 491 ? 50.712 27.574 -11.888 1.00 32.95 516 ASP A N 1
ATOM 3582 C CA . ASP A 1 491 ? 51.103 27.099 -10.576 1.00 31.22 516 ASP A CA 1
ATOM 3583 C C . ASP A 1 491 ? 50.761 28.226 -9.611 1.00 29.46 516 ASP A C 1
ATOM 3584 O O . ASP A 1 491 ? 51.078 29.397 -9.844 1.00 30.83 516 ASP A O 1
ATOM 3589 N N . VAL A 1 492 ? 50.098 27.813 -8.532 1.00 25.01 517 VAL A N 1
ATOM 3590 C CA . VAL A 1 492 ? 49.354 28.490 -7.472 1.00 26.18 517 VAL A CA 1
ATOM 3591 C C . VAL A 1 492 ? 50.097 28.343 -6.115 1.00 23.22 517 VAL A C 1
ATOM 3592 O O . VAL A 1 492 ? 49.813 29.089 -5.168 1.00 21.18 517 VAL A O 1
ATOM 3596 N N . LYS A 1 493 ? 51.008 27.366 -5.978 1.00 21.90 518 LYS A N 1
ATOM 3597 C CA . LYS A 1 493 ? 51.629 27.095 -4.676 1.00 20.57 518 LYS A CA 1
ATOM 3598 C C . LYS A 1 493 ? 52.386 28.243 -4.092 1.00 18.88 518 LYS A C 1
ATOM 3599 O O . LYS A 1 493 ? 52.127 28.602 -2.932 1.00 17.68 518 LYS A O 1
ATOM 3605 N N . THR A 1 494 ? 53.329 28.882 -4.845 1.00 18.14 519 THR A N 1
ATOM 3606 C CA . THR A 1 494 ? 54.081 29.973 -4.252 1.00 18.79 519 THR A CA 1
ATOM 3607 C C . THR A 1 494 ? 53.149 31.138 -3.840 1.00 17.72 519 THR A C 1
ATOM 3608 O O . THR A 1 494 ? 53.219 31.649 -2.745 1.00 17.71 519 THR A O 1
ATOM 3612 N N . MET A 1 495 ? 52.217 31.449 -4.716 1.00 18.04 520 MET A N 1
ATOM 3613 C CA . MET A 1 495 ? 51.267 32.542 -4.454 1.00 16.97 520 MET A CA 1
ATOM 3614 C C . MET A 1 495 ? 50.434 32.233 -3.225 1.00 16.77 520 MET A C 1
ATOM 3615 O O . MET A 1 495 ? 50.342 33.053 -2.295 1.00 16.10 520 MET A O 1
ATOM 3620 N N . MET A 1 496 ? 49.829 31.034 -3.220 1.00 15.81 521 MET A N 1
ATOM 3621 C CA . MET A 1 496 ? 48.888 30.750 -2.133 1.00 14.95 521 MET A CA 1
ATOM 3622 C C . MET A 1 496 ? 49.560 30.464 -0.823 1.00 15.56 521 MET A C 1
ATOM 3623 O O . MET A 1 496 ? 48.953 30.759 0.225 1.00 15.30 521 MET A O 1
ATOM 3628 N N . ASN A 1 497 ? 50.827 30.070 -0.811 1.00 15.48 522 ASN A N 1
ATOM 3629 C CA . ASN A 1 497 ? 51.561 29.984 0.436 1.00 16.00 522 ASN A CA 1
ATOM 3630 C C . ASN A 1 497 ? 51.750 31.377 1.039 1.00 15.28 522 ASN A C 1
ATOM 3631 O O . ASN A 1 497 ? 51.732 31.531 2.250 1.00 15.14 522 ASN A O 1
ATOM 3636 N N . THR A 1 498 ? 51.949 32.435 0.187 1.00 14.21 523 THR A N 1
ATOM 3637 C CA . THR A 1 498 ? 52.083 33.769 0.760 1.00 14.42 523 THR A CA 1
ATOM 3638 C C . THR A 1 498 ? 50.798 34.193 1.492 1.00 14.50 523 THR A C 1
ATOM 3639 O O . THR A 1 498 ? 50.882 34.931 2.457 1.00 14.98 523 THR A O 1
ATOM 3643 N N . TRP A 1 499 ? 49.635 33.730 1.025 1.00 13.90 524 TRP A N 1
ATOM 3644 C CA . TRP A 1 499 ? 48.358 34.130 1.638 1.00 13.57 524 TRP A CA 1
ATOM 3645 C C . TRP A 1 499 ? 47.935 33.228 2.777 1.00 13.56 524 TRP A C 1
ATOM 3646 O O . TRP A 1 499 ? 47.016 33.599 3.502 1.00 14.32 524 TRP A O 1
ATOM 3657 N N . THR A 1 500 ? 48.543 32.043 2.930 1.00 14.27 525 THR A N 1
ATOM 3658 C CA . THR A 1 500 ? 48.130 31.091 4.001 1.00 13.82 525 THR A CA 1
ATOM 3659 C C . THR A 1 500 ? 49.150 30.895 5.077 1.00 15.26 525 THR A C 1
ATOM 3660 O O . THR A 1 500 ? 48.775 30.486 6.187 1.00 15.27 525 THR A O 1
ATOM 3664 N N . LEU A 1 501 ? 50.448 31.199 4.808 1.00 16.32 526 LEU A N 1
ATOM 3665 C CA . LEU A 1 501 ? 51.487 30.944 5.798 1.00 17.57 526 LEU A CA 1
ATOM 3666 C C . LEU A 1 501 ? 52.070 32.194 6.475 1.00 18.98 526 LEU A C 1
ATOM 3667 O O . LEU A 1 501 ? 52.970 32.078 7.333 1.00 21.75 526 LEU A O 1
ATOM 3672 N N . GLN A 1 502 ? 51.628 33.372 6.064 1.00 17.87 527 GLN A N 1
ATOM 3673 C CA . GLN A 1 502 ? 52.019 34.665 6.615 1.00 19.12 527 GLN A CA 1
ATOM 3674 C C . GLN A 1 502 ? 50.765 35.301 7.142 1.00 16.96 527 GLN A C 1
ATOM 3675 O O . GLN A 1 502 ? 49.735 35.291 6.456 1.00 15.85 527 GLN A O 1
ATOM 3681 N N . ARG A 1 503 ? 50.836 35.927 8.310 1.00 16.55 528 ARG A N 1
ATOM 3682 C CA . ARG A 1 503 ? 49.687 36.698 8.776 1.00 16.81 528 ARG A CA 1
ATOM 3683 C C . ARG A 1 503 ? 49.535 37.973 7.923 1.00 16.02 528 ARG A C 1
ATOM 3684 O O . ARG A 1 503 ? 50.498 38.406 7.216 1.00 16.47 528 ARG A O 1
ATOM 3692 N N . GLY A 1 504 ? 48.388 38.613 8.028 1.00 15.68 529 GLY A N 1
ATOM 3693 C CA . GLY A 1 504 ? 48.214 39.943 7.506 1.00 16.01 529 GLY A CA 1
ATOM 3694 C C . GLY A 1 504 ? 48.025 40.051 6.017 1.00 15.15 529 GLY A C 1
ATOM 3695 O O . GLY A 1 504 ? 47.696 39.081 5.321 1.00 14.54 529 GLY A O 1
ATOM 3696 N N . PHE A 1 505 ? 48.143 41.288 5.557 1.00 13.32 530 PHE A N 1
ATOM 3697 C CA . PHE A 1 505 ? 47.942 41.548 4.144 1.00 13.85 530 PHE A CA 1
ATOM 3698 C C . PHE A 1 505 ? 48.760 42.793 3.799 1.00 13.63 530 PHE A C 1
ATOM 3699 O O . PHE A 1 505 ? 49.176 43.568 4.674 1.00 13.71 530 PHE A O 1
ATOM 3707 N N . PRO A 1 506 ? 48.959 43.034 2.492 1.00 13.09 531 PRO A N 1
ATOM 3708 C CA . PRO A 1 506 ? 49.763 44.178 2.094 1.00 13.46 531 PRO A CA 1
ATOM 3709 C C . PRO A 1 506 ? 48.969 45.454 1.865 1.00 13.15 531 PRO A C 1
ATOM 3710 O O . PRO A 1 506 ? 47.778 45.450 1.518 1.00 13.35 531 PRO A O 1
ATOM 3714 N N . LEU A 1 507 ? 49.688 46.550 2.046 1.00 13.05 532 LEU A N 1
ATOM 3715 C CA . LEU A 1 507 ? 49.338 47.838 1.541 1.00 13.10 532 LEU A CA 1
ATOM 3716 C C . LEU A 1 507 ? 50.053 47.946 0.163 1.00 12.63 532 LEU A C 1
ATOM 3717 O O . LEU A 1 507 ? 51.279 47.755 0.064 1.00 13.02 532 LEU A O 1
ATOM 3722 N N . ILE A 1 508 ? 49.278 48.254 -0.882 1.00 12.26 533 ILE A N 1
ATOM 3723 C CA . ILE A 1 508 ? 49.800 48.483 -2.240 1.00 12.12 533 ILE A CA 1
ATOM 3724 C C . ILE A 1 508 ? 49.806 49.959 -2.417 1.00 12.48 533 ILE A C 1
ATOM 3725 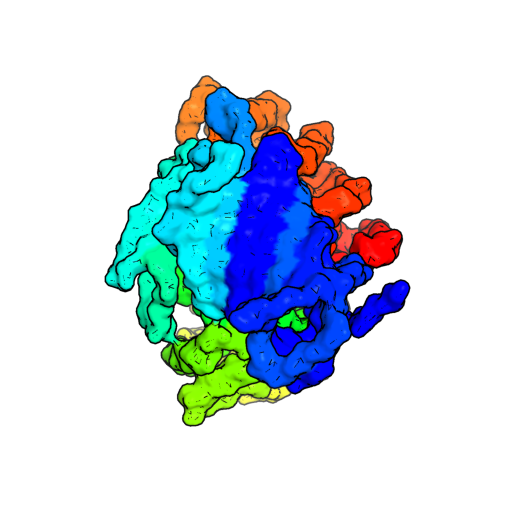O O . ILE A 1 508 ? 48.736 50.592 -2.283 1.00 13.34 533 ILE A O 1
ATOM 3730 N N . THR A 1 509 ? 50.990 50.563 -2.674 1.00 12.68 534 THR A N 1
ATOM 3731 C CA . THR A 1 509 ? 51.073 52.017 -2.903 1.00 12.59 534 THR A CA 1
ATOM 3732 C C . THR A 1 509 ? 51.267 52.275 -4.387 1.00 12.96 534 THR A C 1
ATOM 3733 O O . THR A 1 509 ? 52.165 51.677 -5.008 1.00 13.45 534 THR A O 1
ATOM 3737 N N . ILE A 1 510 ? 50.431 53.158 -4.924 1.00 12.53 535 ILE A N 1
ATOM 3738 C CA . ILE A 1 510 ? 50.424 53.493 -6.363 1.00 12.75 535 ILE A CA 1
ATOM 3739 C C . ILE A 1 510 ? 50.910 54.925 -6.552 1.00 14.49 535 ILE A C 1
ATOM 3740 O O . ILE A 1 510 ? 50.406 55.845 -5.896 1.00 15.89 535 ILE A O 1
ATOM 3745 N N . THR A 1 511 ? 51.857 55.121 -7.471 1.00 14.34 536 THR A N 1
ATOM 3746 C CA . THR A 1 511 ? 52.362 56.456 -7.767 1.00 14.59 536 THR A CA 1
ATOM 3747 C C . THR A 1 511 ? 52.321 56.610 -9.285 1.00 14.80 536 THR A C 1
ATOM 3748 O O . THR A 1 511 ? 52.937 55.831 -9.988 1.00 14.67 536 THR A O 1
ATOM 3752 N N . VAL A 1 512 ? 51.575 57.592 -9.778 1.00 15.61 537 VAL A N 1
ATOM 3753 C CA . VAL A 1 512 ? 51.369 57.798 -11.218 1.00 15.77 537 VAL A CA 1
ATOM 3754 C C . VAL A 1 512 ? 52.133 59.006 -11.682 1.00 16.89 537 VAL A C 1
ATOM 3755 O O . VAL A 1 512 ? 51.989 60.096 -11.095 1.00 17.93 537 VAL A O 1
ATOM 3759 N N . ARG A 1 513 ? 52.942 58.849 -12.728 1.00 15.94 538 ARG A N 1
ATOM 3760 C CA . ARG A 1 513 ? 53.652 59.985 -13.306 1.00 16.22 538 ARG A CA 1
ATOM 3761 C C . ARG A 1 513 ? 53.420 59.858 -14.805 1.00 15.64 538 ARG A C 1
ATOM 3762 O O . ARG A 1 513 ? 54.070 59.054 -15.465 1.00 16.12 538 ARG A O 1
ATOM 3770 N N . GLY A 1 514 ? 52.432 60.581 -15.305 1.00 17.25 539 GLY A N 1
ATOM 3771 C CA . GLY A 1 514 ? 52.026 60.437 -16.701 1.00 17.95 539 GLY A CA 1
ATOM 3772 C C . GLY A 1 514 ? 51.497 59.030 -16.965 1.00 17.60 539 GLY A C 1
ATOM 3773 O O . GLY A 1 514 ? 50.582 58.551 -16.276 1.00 18.65 539 GLY A O 1
ATOM 3774 N N . ARG A 1 515 ? 52.103 58.332 -17.916 1.00 15.89 540 ARG A N 1
ATOM 3775 C CA . ARG A 1 515 ? 51.696 56.956 -18.217 1.00 14.67 540 ARG A CA 1
ATOM 3776 C C . ARG A 1 515 ? 52.357 55.928 -17.290 1.00 14.22 540 ARG A C 1
ATOM 3777 O O . ARG A 1 515 ? 51.945 54.787 -17.255 1.00 14.21 540 ARG A O 1
ATOM 3785 N N . ASN A 1 516 ? 53.355 56.341 -16.479 1.00 13.84 541 ASN A N 1
ATOM 3786 C CA . ASN A 1 516 ? 54.090 55.418 -15.638 1.00 13.70 541 ASN A CA 1
ATOM 3787 C C . ASN A 1 516 ? 53.354 55.176 -14.319 1.00 14.23 541 ASN A C 1
ATOM 3788 O O . ASN A 1 516 ? 53.100 56.126 -13.575 1.00 14.54 541 ASN A O 1
ATOM 3793 N N . VAL A 1 517 ? 52.998 53.897 -14.045 1.00 13.38 542 VAL A N 1
ATOM 3794 C CA . VAL A 1 517 ? 52.334 53.538 -12.801 1.00 12.78 542 VAL A CA 1
ATOM 3795 C C . VAL A 1 517 ? 53.279 52.673 -12.015 1.00 13.10 542 VAL A C 1
ATOM 3796 O O . VAL A 1 517 ? 53.621 51.553 -12.410 1.00 14.49 542 VAL A O 1
ATOM 3800 N N . HIS A 1 518 ? 53.771 53.240 -10.914 1.00 12.03 543 HIS A N 1
ATOM 3801 C CA . HIS A 1 518 ? 54.698 52.544 -10.041 1.00 12.62 543 HIS A CA 1
ATOM 3802 C C . HIS A 1 518 ? 53.910 51.876 -8.925 1.00 12.88 543 HIS A C 1
ATOM 3803 O O . HIS A 1 518 ? 52.984 52.514 -8.361 1.00 13.05 543 HIS A O 1
ATOM 3810 N N . MET A 1 519 ? 54.255 50.623 -8.637 1.00 12.43 544 MET A N 1
ATOM 3811 C CA . MET A 1 519 ? 53.563 49.864 -7.599 1.00 13.07 544 MET A CA 1
ATOM 3812 C C . MET A 1 519 ? 54.566 49.394 -6.555 1.00 13.92 544 MET A C 1
ATOM 3813 O O . MET A 1 519 ? 55.668 48.949 -6.910 1.00 14.84 544 MET A O 1
ATOM 3818 N N . LYS A 1 520 ? 54.193 49.440 -5.273 1.00 13.37 545 LYS A N 1
ATOM 3819 C CA . LYS A 1 520 ? 55.016 48.893 -4.208 1.00 13.48 545 LYS A CA 1
ATOM 3820 C C . LYS A 1 520 ? 54.093 48.131 -3.273 1.00 13.32 545 LYS A C 1
ATOM 3821 O O . LYS A 1 520 ? 52.917 48.476 -3.129 1.00 13.68 545 LYS A O 1
ATOM 3827 N N . GLN A 1 521 ? 54.628 47.115 -2.616 1.00 11.90 546 GLN A N 1
ATOM 3828 C CA . GLN A 1 521 ? 53.880 46.437 -1.545 1.00 12.68 546 GLN A CA 1
ATOM 3829 C C . GLN A 1 521 ? 54.672 46.455 -0.251 1.00 13.86 546 GLN A C 1
ATOM 3830 O O . GLN A 1 521 ? 55.920 46.466 -0.239 1.00 14.54 546 GLN A O 1
ATOM 3836 N N . GLU A 1 522 ? 53.936 46.516 0.851 1.00 13.81 547 GLU A N 1
ATOM 3837 C CA . GLU A 1 522 ? 54.527 46.394 2.194 1.00 14.55 547 GLU A CA 1
ATOM 3838 C C . GLU A 1 522 ? 53.489 45.831 3.116 1.00 15.71 547 GLU A C 1
ATOM 3839 O O . GLU A 1 522 ? 52.297 45.978 2.833 1.00 15.74 547 GLU A O 1
ATOM 3845 N N . HIS A 1 523 ? 53.887 45.215 4.230 1.00 15.43 548 HIS A N 1
ATOM 3846 C CA . HIS A 1 523 ? 52.866 44.6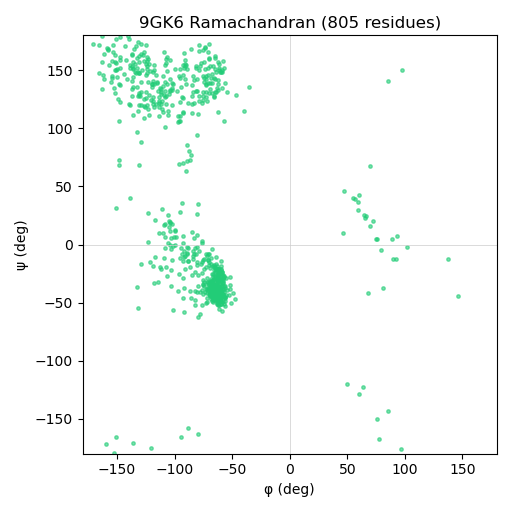98 5.177 1.00 16.00 548 HIS A CA 1
ATOM 3847 C C . HIS A 1 523 ? 52.071 45.827 5.798 1.00 17.29 548 HIS A C 1
ATOM 3848 O O . HIS A 1 523 ? 52.683 46.747 6.376 1.00 18.08 548 HIS A O 1
ATOM 3855 N N . TYR A 1 524 ? 50.715 45.765 5.743 1.00 16.18 549 TYR A N 1
ATOM 3856 C CA . TYR A 1 524 ? 49.901 46.754 6.423 1.00 16.18 549 TYR A CA 1
ATOM 3857 C C . TYR A 1 524 ? 49.767 46.308 7.899 1.00 17.60 549 TYR A C 1
ATOM 3858 O O . TYR A 1 524 ? 49.260 45.206 8.148 1.00 17.99 549 TYR A O 1
ATOM 3867 N N . MET A 1 525 ? 50.187 47.152 8.848 1.00 19.11 550 MET A N 1
ATOM 3868 C CA . MET A 1 525 ? 50.016 46.758 10.254 1.00 21.90 550 MET A CA 1
ATOM 3869 C C . MET A 1 525 ? 49.784 47.972 11.105 1.00 22.31 550 MET A C 1
ATOM 3870 O O . MET A 1 525 ? 50.500 48.970 10.999 1.00 22.57 550 MET A O 1
ATOM 3875 N N . LYS A 1 526 ? 48.838 47.839 12.042 1.00 21.06 551 LYS A N 1
ATOM 3876 C CA . LYS A 1 526 ? 48.600 48.920 13.003 1.00 22.13 551 LYS A CA 1
ATOM 3877 C C . LYS A 1 526 ? 49.612 48.754 14.162 1.00 25.44 551 LYS A C 1
ATOM 3878 O O . LYS A 1 526 ? 49.936 47.633 14.525 1.00 25.39 551 LYS A O 1
ATOM 3884 N N . GLY A 1 527 ? 50.084 49.856 14.723 1.00 27.61 552 GLY A N 1
ATOM 3885 C CA . GLY A 1 527 ? 51.039 49.795 15.834 1.00 30.75 552 GLY A CA 1
ATOM 3886 C C . GLY A 1 527 ? 52.480 49.555 15.417 1.00 33.66 552 GLY A C 1
ATOM 3887 O O . GLY A 1 527 ? 52.888 49.950 14.318 1.00 35.68 552 GLY A O 1
ATOM 3888 N N . GLY A 1 535 ? 59.605 42.449 6.159 1.00 36.60 560 GLY A N 1
ATOM 3889 C CA . GLY A 1 535 ? 60.054 41.289 5.392 1.00 35.95 560 GLY A CA 1
ATOM 3890 C C . GLY A 1 535 ? 58.966 40.751 4.477 1.00 33.63 560 GLY A C 1
ATOM 3891 O O . GLY A 1 535 ? 59.209 40.439 3.307 1.00 35.71 560 GLY A O 1
ATOM 3892 N N . TYR A 1 536 ? 57.751 40.698 4.974 1.00 28.85 561 TYR A N 1
ATOM 3893 C CA . TYR A 1 536 ? 56.568 40.182 4.288 1.00 25.23 561 TYR A CA 1
ATOM 3894 C C . TYR A 1 536 ? 56.519 40.457 2.778 1.00 22.66 561 TYR A C 1
ATOM 3895 O O . TYR A 1 536 ? 56.811 41.564 2.356 1.00 24.65 561 TYR A O 1
ATOM 3904 N N . LEU A 1 537 ? 56.156 39.461 1.986 1.00 18.76 562 LEU A N 1
ATOM 3905 C CA . LEU A 1 537 ? 56.001 39.648 0.548 1.00 17.75 562 LEU A CA 1
ATOM 3906 C C . LEU A 1 537 ? 54.898 38.728 0.091 1.00 16.02 562 LEU A C 1
ATOM 3907 O O . LEU A 1 537 ? 54.853 37.581 0.515 1.00 16.32 562 LEU A O 1
ATOM 3912 N N . TRP A 1 538 ? 54.033 39.209 -0.769 1.00 14.45 563 TRP A N 1
ATOM 3913 C CA . TRP A 1 538 ? 52.961 38.398 -1.320 1.00 14.13 563 TRP A CA 1
ATOM 3914 C C . TRP A 1 538 ? 53.006 38.384 -2.851 1.00 14.02 563 TRP A C 1
ATOM 3915 O O . TRP A 1 538 ? 53.537 39.310 -3.473 1.00 15.23 563 TRP A O 1
ATOM 3926 N N . HIS A 1 539 ? 52.347 37.402 -3.452 1.00 13.94 564 HIS A N 1
ATOM 3927 C CA . HIS A 1 539 ? 52.044 37.449 -4.885 1.00 13.65 564 HIS A CA 1
ATOM 3928 C C . HIS A 1 539 ? 50.638 37.997 -4.942 1.00 13.21 564 HIS A C 1
ATOM 3929 O O . HIS A 1 539 ? 49.680 37.310 -4.538 1.00 14.14 564 HIS A O 1
ATOM 3936 N N . VAL A 1 540 ? 50.517 39.269 -5.364 1.00 13.31 565 VAL A N 1
ATOM 3937 C CA . VAL A 1 540 ? 49.259 39.978 -5.311 1.00 13.08 565 VAL A CA 1
ATOM 3938 C C . VAL A 1 540 ? 48.659 40.112 -6.675 1.00 13.82 565 VAL A C 1
ATOM 3939 O O . VAL A 1 540 ? 49.206 40.819 -7.529 1.00 13.77 565 VAL A O 1
ATOM 3943 N N . PRO A 1 541 ? 47.513 39.492 -6.932 1.00 14.15 566 PRO A N 1
ATOM 3944 C CA . PRO A 1 541 ? 46.873 39.652 -8.253 1.00 13.93 566 PRO A CA 1
ATOM 3945 C C . PRO A 1 541 ? 46.127 40.986 -8.254 1.00 15.21 566 PRO A C 1
ATOM 3946 O O . PRO A 1 541 ? 44.978 41.099 -7.749 1.00 17.95 566 PRO A O 1
ATOM 3950 N N . LEU A 1 542 ? 46.794 42.038 -8.746 1.00 13.51 567 LEU A N 1
ATOM 3951 C CA . LEU A 1 542 ? 46.174 43.344 -8.775 1.00 12.91 567 LEU A CA 1
ATOM 3952 C C . LEU A 1 542 ? 45.208 43.476 -9.901 1.00 12.67 567 LEU A C 1
ATOM 3953 O O . LEU A 1 542 ? 45.338 42.861 -10.961 1.00 13.56 567 LEU A O 1
ATOM 3958 N N . THR A 1 543 ? 44.226 44.371 -9.698 1.00 12.45 568 THR A N 1
ATOM 3959 C CA . THR A 1 543 ? 43.312 44.748 -10.747 1.00 13.21 568 THR A CA 1
ATOM 3960 C C . THR A 1 543 ? 43.130 46.245 -10.715 1.00 12.28 568 THR A C 1
ATOM 3961 O O . THR A 1 543 ? 43.291 46.865 -9.648 1.00 12.44 568 THR A O 1
ATOM 3965 N N . PHE A 1 544 ? 42.822 46.850 -11.862 1.00 12.41 569 PHE A N 1
ATOM 3966 C CA . PHE A 1 544 ? 42.548 48.287 -11.879 1.00 12.00 569 PHE A CA 1
ATOM 3967 C C . PHE A 1 544 ? 41.648 48.651 -13.047 1.00 11.46 569 PHE A C 1
ATOM 3968 O O . PHE A 1 544 ? 41.553 47.946 -14.056 1.00 12.37 569 PHE A O 1
ATOM 3976 N N . ILE A 1 545 ? 40.989 49.776 -12.892 1.00 12.28 570 ILE A N 1
ATOM 3977 C CA . ILE A 1 545 ? 40.258 50.496 -13.934 1.00 12.29 570 ILE A CA 1
ATOM 3978 C C . ILE A 1 545 ? 40.788 51.925 -13.933 1.00 12.81 570 ILE A C 1
ATOM 3979 O O . ILE A 1 545 ? 41.452 52.365 -12.980 1.00 12.94 570 ILE A O 1
ATOM 3984 N N . THR A 1 546 ? 40.476 52.678 -14.994 1.00 12.84 571 THR A N 1
ATOM 3985 C CA . THR A 1 546 ? 40.921 54.082 -15.057 1.00 12.96 571 THR A CA 1
ATOM 3986 C C . THR A 1 546 ? 39.799 54.943 -15.644 1.00 13.83 571 THR A C 1
ATOM 3987 O O . THR A 1 546 ? 38.789 54.416 -16.130 1.00 13.99 571 THR A O 1
ATOM 3991 N N . SER A 1 547 ? 40.029 56.266 -15.696 1.00 13.62 572 SER A N 1
ATOM 3992 C CA . SER A 1 547 ? 39.075 57.169 -16.329 1.00 13.25 572 SER A CA 1
ATOM 3993 C C . SER A 1 547 ? 38.867 56.881 -17.792 1.00 15.63 572 SER A C 1
ATOM 3994 O O . SER A 1 547 ? 37.845 57.320 -18.345 1.00 16.56 572 SER A O 1
ATOM 3997 N N . LYS A 1 548 ? 39.823 56.191 -18.428 1.00 14.46 573 LYS A N 1
ATOM 3998 C CA . LYS A 1 548 ? 39.732 55.863 -19.848 1.00 14.35 573 LYS A CA 1
ATOM 3999 C C . LYS A 1 548 ? 39.327 54.456 -20.146 1.00 15.08 573 LYS A C 1
ATOM 4000 O O . LYS A 1 548 ? 39.044 54.164 -21.311 1.00 16.25 573 LYS A O 1
ATOM 4006 N N . SER A 1 549 ? 39.343 53.567 -19.157 1.00 14.54 574 SER A N 1
ATOM 4007 C CA . SER A 1 549 ? 38.991 52.170 -19.420 1.00 13.30 574 SER A CA 1
ATOM 4008 C C . SER A 1 549 ? 38.311 51.539 -18.240 1.00 14.98 574 SER A C 1
ATOM 4009 O O . SER A 1 549 ? 38.929 51.459 -17.170 1.00 14.19 574 SER A O 1
ATOM 4012 N N . ASP A 1 550 ? 37.098 51.025 -18.416 1.00 14.51 575 ASP A N 1
ATOM 4013 C CA . ASP A 1 550 ? 36.437 50.293 -17.355 1.00 15.39 575 ASP A CA 1
ATOM 4014 C C . ASP A 1 550 ? 36.538 48.784 -17.521 1.00 15.51 575 ASP A C 1
ATOM 4015 O O . ASP A 1 550 ? 35.894 48.025 -16.798 1.00 16.66 575 ASP A O 1
ATOM 4020 N N . MET A 1 551 ? 37.405 48.316 -18.441 1.00 14.24 576 MET A N 1
ATOM 4021 C CA . MET A 1 551 ? 37.767 46.912 -18.475 1.00 14.38 576 MET A CA 1
ATOM 4022 C C . MET A 1 551 ? 38.606 46.641 -17.196 1.00 14.67 576 MET A C 1
ATOM 4023 O O . MET A 1 551 ? 39.395 47.512 -16.804 1.00 15.15 576 MET A O 1
ATOM 4028 N N . VAL A 1 552 ? 38.453 45.471 -16.595 1.00 14.02 577 VAL A N 1
ATOM 4029 C CA . VAL A 1 552 ? 39.299 45.157 -15.433 1.00 14.05 577 VAL A CA 1
ATOM 4030 C C . VAL A 1 552 ? 40.675 44.716 -15.942 1.00 14.65 577 VAL A C 1
ATOM 4031 O O . VAL A 1 552 ? 40.816 43.684 -16.615 1.00 16.86 577 VAL A O 1
ATOM 4035 N N . HIS A 1 553 ? 41.680 45.532 -15.678 1.00 12.89 578 HIS A N 1
ATOM 4036 C CA . HIS A 1 553 ? 43.027 45.205 -16.069 1.00 13.41 578 HIS A CA 1
ATOM 4037 C C . HIS A 1 553 ? 43.706 44.460 -14.973 1.00 14.55 578 HIS A C 1
ATOM 4038 O O . HIS A 1 553 ? 43.502 44.760 -13.805 1.00 15.44 578 HIS A O 1
ATOM 4045 N N . ARG A 1 554 ? 44.520 43.497 -15.338 1.00 14.47 579 ARG A N 1
ATOM 4046 C CA A ARG A 1 554 ? 45.189 42.674 -14.332 0.50 15.14 579 ARG A CA 1
ATOM 4047 C CA B ARG A 1 554 ? 45.183 42.635 -14.380 0.50 14.34 579 ARG A CA 1
ATOM 4048 C C . ARG A 1 554 ? 46.697 42.821 -14.357 1.00 14.55 579 ARG A C 1
ATOM 4049 O O . ARG A 1 554 ? 47.307 43.014 -15.409 1.00 16.77 579 ARG A O 1
ATOM 4064 N N . PHE A 1 555 ? 47.303 42.748 -13.161 1.00 13.17 580 PHE A N 1
ATOM 4065 C CA . PHE A 1 555 ? 48.767 42.806 -13.094 1.00 13.53 580 PHE A CA 1
ATOM 4066 C C . PHE A 1 555 ? 49.156 41.982 -11.891 1.00 13.66 580 PHE A C 1
ATOM 4067 O O . PHE A 1 555 ? 48.737 42.326 -10.777 1.00 14.87 580 PHE A O 1
ATOM 4075 N N . LEU A 1 556 ? 50.034 40.984 -12.038 1.00 14.08 581 LEU A N 1
ATOM 4076 C CA . LEU A 1 556 ? 50.453 40.180 -10.886 1.00 14.41 581 LEU A CA 1
ATOM 4077 C C . LEU A 1 556 ? 51.730 40.784 -10.275 1.00 14.67 581 LEU A C 1
ATOM 4078 O O . LEU A 1 556 ? 52.799 40.759 -10.898 1.00 16.13 581 LEU A O 1
ATOM 4083 N N . LEU A 1 557 ? 51.625 41.318 -9.050 1.00 13.51 582 LEU A N 1
ATOM 4084 C CA . LEU A 1 557 ? 52.778 41.921 -8.383 1.00 12.69 582 LEU A CA 1
ATOM 4085 C C . LEU A 1 557 ? 53.380 40.865 -7.490 1.00 14.12 582 LEU A C 1
ATOM 4086 O O . LEU A 1 557 ? 52.784 40.465 -6.487 1.00 15.08 582 LEU A O 1
ATOM 4091 N N . LYS A 1 558 ? 54.508 40.325 -7.870 1.00 13.81 583 LYS A N 1
ATOM 4092 C CA . LYS A 1 558 ? 55.163 39.253 -7.094 1.00 14.76 583 LYS A CA 1
ATOM 4093 C C . LYS A 1 558 ? 56.349 39.744 -6.298 1.00 16.60 583 LYS A C 1
ATOM 4094 O O . LYS A 1 558 ? 57.003 38.944 -5.653 1.00 18.83 583 LYS A O 1
ATOM 4100 N N . THR A 1 559 ? 56.667 41.017 -6.389 1.00 14.52 584 THR A N 1
ATOM 4101 C CA . THR A 1 559 ? 57.910 41.581 -5.873 1.00 13.94 584 THR A CA 1
ATOM 4102 C C . THR A 1 559 ? 57.621 42.812 -5.081 1.00 13.59 584 THR A C 1
ATOM 4103 O O . THR A 1 559 ? 56.481 43.312 -5.053 1.00 13.55 584 THR A O 1
ATOM 4107 N N . LYS A 1 560 ? 58.659 43.372 -4.438 1.00 14.26 585 LYS A N 1
ATOM 4108 C CA . LYS A 1 560 ? 58.471 44.568 -3.627 1.00 13.60 585 LYS A CA 1
ATOM 4109 C C . LYS A 1 560 ? 57.950 45.720 -4.455 1.00 14.15 585 LYS A C 1
ATOM 4110 O O . LYS A 1 560 ? 57.095 46.491 -3.993 1.00 14.40 585 LYS A O 1
ATOM 4116 N N . THR A 1 561 ? 58.515 45.881 -5.664 1.00 14.04 586 THR A N 1
ATOM 4117 C CA . THR A 1 561 ? 58.036 46.943 -6.543 1.00 13.56 586 THR A CA 1
ATOM 4118 C C . THR A 1 561 ? 57.907 46.434 -7.969 1.00 12.83 586 THR A C 1
ATOM 4119 O O . THR A 1 561 ? 58.509 45.412 -8.349 1.00 13.66 586 THR A O 1
ATOM 4123 N N . ASP A 1 562 ? 57.168 47.197 -8.775 1.00 12.62 587 ASP A N 1
ATOM 4124 C CA . ASP A 1 562 ? 57.109 46.923 -10.213 1.00 12.41 587 ASP A CA 1
ATOM 4125 C C . ASP A 1 562 ? 56.567 48.186 -10.867 1.00 12.24 587 ASP A C 1
ATOM 4126 O O . ASP A 1 562 ? 56.315 49.197 -10.193 1.00 12.49 587 ASP A O 1
ATOM 4131 N N . VAL A 1 563 ? 56.454 48.143 -12.191 1.00 12.55 588 VAL A N 1
ATOM 4132 C CA . VAL A 1 563 ? 55.957 49.278 -12.946 1.00 13.02 588 VAL A CA 1
ATOM 4133 C C . VAL A 1 563 ? 55.141 48.760 -14.104 1.00 14.43 588 VAL A C 1
ATOM 4134 O O . VAL A 1 563 ? 55.436 47.706 -14.659 1.00 14.85 588 VAL A O 1
ATOM 4138 N N . LEU A 1 564 ? 54.108 49.512 -14.458 1.00 12.86 589 LEU A N 1
ATOM 4139 C CA . LEU A 1 564 ? 53.383 49.261 -15.714 1.00 13.64 589 LEU A CA 1
ATOM 4140 C C . LEU A 1 564 ? 53.174 50.575 -16.398 1.00 13.85 589 LEU A C 1
ATOM 4141 O O . LEU A 1 564 ? 53.213 51.644 -15.755 1.00 13.52 589 LEU A O 1
ATOM 4146 N N . ILE A 1 565 ? 53.015 50.540 -17.722 1.00 13.96 590 ILE A N 1
ATOM 4147 C CA . ILE A 1 565 ? 52.852 51.757 -18.507 1.00 14.41 590 ILE A CA 1
ATOM 4148 C C . ILE A 1 565 ? 51.443 51.787 -19.111 1.00 14.49 590 ILE A C 1
ATOM 4149 O O . ILE A 1 565 ? 51.100 50.885 -19.864 1.00 15.96 590 ILE A O 1
ATOM 4154 N N . LEU A 1 566 ? 50.656 52.776 -18.756 1.00 13.78 591 LEU A N 1
ATOM 4155 C CA . LEU A 1 566 ? 49.315 52.907 -19.320 1.00 13.87 591 LEU A CA 1
ATOM 4156 C C . LEU A 1 566 ? 49.434 53.279 -20.787 1.00 14.96 591 LEU A C 1
ATOM 4157 O O . LEU A 1 566 ? 50.388 53.914 -21.203 1.00 15.23 591 LEU A O 1
ATOM 4162 N N . PRO A 1 567 ? 48.435 52.927 -21.594 1.00 14.20 592 PRO A N 1
ATOM 4163 C CA . PRO A 1 567 ? 48.513 53.261 -23.041 1.00 14.91 592 PRO A CA 1
ATOM 4164 C C . PRO A 1 567 ? 48.457 54.748 -23.291 1.00 15.61 592 PRO A C 1
ATOM 4165 O O . PRO A 1 567 ? 49.007 55.218 -24.305 1.00 17.42 592 PRO A O 1
ATOM 4169 N N . GLU A 1 568 ? 47.768 55.500 -22.429 1.00 15.24 593 GLU A N 1
ATOM 4170 C CA . GLU A 1 568 ? 47.572 56.931 -22.517 1.00 15.98 593 GLU A CA 1
ATOM 4171 C C . GLU A 1 568 ? 47.405 57.444 -21.089 1.00 15.96 593 GLU A C 1
ATOM 4172 O O . GLU A 1 568 ? 46.911 56.703 -20.224 1.00 15.78 593 GLU A O 1
ATOM 4178 N N . GLU A 1 569 ? 47.706 58.730 -20.873 1.00 16.36 594 GLU A N 1
ATOM 4179 C CA . GLU A 1 569 ? 47.488 59.333 -19.544 1.00 16.25 594 GLU A CA 1
ATOM 4180 C C . GLU A 1 569 ? 46.009 59.289 -19.166 1.00 16.25 594 GLU A C 1
ATOM 4181 O O . GLU A 1 569 ? 45.139 59.361 -20.026 1.00 16.72 594 GLU A O 1
ATOM 4187 N N . VAL A 1 570 ? 45.727 59.198 -17.862 1.00 14.75 595 VAL A N 1
ATOM 4188 C CA . VAL A 1 570 ? 44.366 59.121 -17.329 1.00 14.80 595 VAL A CA 1
ATOM 4189 C C . VAL A 1 570 ? 44.179 60.206 -16.254 1.00 16.56 595 VAL A C 1
ATOM 4190 O O . VAL A 1 570 ? 45.142 60.763 -15.699 1.00 19.18 595 VAL A O 1
ATOM 4194 N N . GLU A 1 571 ? 42.920 60.477 -15.935 1.00 16.40 596 GLU A N 1
ATOM 4195 C CA . GLU A 1 571 ? 42.559 61.445 -14.906 1.00 17.25 596 GLU A CA 1
ATOM 4196 C C . GLU A 1 571 ? 42.577 60.810 -13.527 1.00 18.14 596 GLU A C 1
ATOM 4197 O O . GLU A 1 571 ? 42.709 61.512 -12.524 1.00 19.60 596 GLU A O 1
ATOM 4203 N N . TRP A 1 572 ? 42.368 59.497 -13.453 1.00 15.36 597 TRP A N 1
ATOM 4204 C CA . TRP A 1 572 ? 42.368 58.749 -12.211 1.00 15.19 597 TRP A CA 1
ATOM 4205 C C . TRP A 1 572 ? 42.515 57.291 -12.539 1.00 14.60 597 TRP A C 1
ATOM 4206 O O . TRP A 1 572 ? 42.254 56.854 -13.672 1.00 14.02 597 TRP A O 1
ATOM 4217 N N . ILE A 1 573 ? 43.004 56.543 -11.556 1.00 13.84 598 ILE A N 1
ATOM 4218 C CA . ILE A 1 573 ? 43.161 55.110 -11.651 1.00 13.51 598 ILE A CA 1
ATOM 4219 C C . ILE A 1 573 ? 42.686 54.522 -10.323 1.00 13.88 598 ILE A C 1
ATOM 4220 O O . ILE A 1 573 ? 42.853 55.170 -9.272 1.00 15.61 598 ILE A O 1
ATOM 4225 N N . LYS A 1 574 ? 41.984 53.382 -10.369 1.00 12.33 599 LYS A N 1
ATOM 4226 C CA . LYS A 1 574 ? 41.443 52.795 -9.140 1.00 12.74 599 LYS A CA 1
ATOM 4227 C C . LYS A 1 574 ? 41.790 51.323 -9.125 1.00 12.33 599 LYS A C 1
ATOM 4228 O O . LYS A 1 574 ? 41.381 50.557 -9.997 1.00 12.58 599 LYS A O 1
ATOM 4234 N N . PHE A 1 575 ? 42.615 50.929 -8.157 1.00 12.18 600 PHE A N 1
ATOM 4235 C CA . PHE A 1 575 ? 43.040 49.539 -7.992 1.00 12.30 600 PHE A CA 1
ATOM 4236 C C . PHE A 1 575 ? 42.083 48.785 -7.057 1.00 12.77 600 PHE A C 1
ATOM 4237 O O . PHE A 1 575 ? 41.403 49.377 -6.206 1.00 13.53 600 PHE A O 1
ATOM 4245 N N . ASN A 1 576 ? 42.103 47.473 -7.191 1.00 12.31 601 ASN A N 1
ATOM 4246 C CA . ASN A 1 576 ? 41.289 46.532 -6.413 1.00 13.02 601 ASN A CA 1
ATOM 4247 C C . ASN A 1 576 ? 39.841 46.652 -6.788 1.00 13.66 601 ASN A C 1
ATOM 4248 O O . ASN A 1 576 ? 39.007 47.155 -6.007 1.00 14.43 601 ASN A O 1
ATOM 4253 N N . VAL A 1 577 ? 39.550 46.252 -8.002 1.00 13.37 602 VAL A N 1
ATOM 4254 C CA . VAL A 1 577 ? 38.245 46.479 -8.598 1.00 13.19 602 VAL A CA 1
ATOM 4255 C C . VAL A 1 577 ? 37.216 45.585 -7.948 1.00 14.06 602 VAL A C 1
ATOM 4256 O O . VAL A 1 577 ? 37.379 44.364 -7.893 1.00 15.48 602 VAL A O 1
ATOM 4260 N N . GLY A 1 578 ? 36.173 46.220 -7.425 1.00 14.36 603 GLY A N 1
ATOM 4261 C CA . GLY A 1 578 ? 35.121 45.458 -6.756 1.00 16.85 603 GLY A CA 1
ATOM 4262 C C . GLY A 1 578 ? 35.578 44.998 -5.386 1.00 17.61 603 GLY A C 1
ATOM 4263 O O . GLY A 1 578 ? 34.853 44.245 -4.742 1.00 19.92 603 GLY A O 1
ATOM 4264 N N . MET A 1 579 ? 36.765 45.384 -4.910 1.00 16.31 604 MET A N 1
ATOM 4265 C CA . MET A 1 579 ? 37.279 44.865 -3.616 1.00 16.05 604 MET A CA 1
ATOM 4266 C C . MET A 1 579 ? 37.343 43.336 -3.636 1.00 17.39 604 MET A C 1
ATOM 4267 O O . MET A 1 579 ? 37.048 42.667 -2.635 1.00 18.85 604 MET A O 1
ATOM 4272 N N . ASN A 1 580 ? 37.744 42.772 -4.789 1.00 16.15 605 ASN A N 1
ATOM 4273 C CA . ASN A 1 580 ? 37.969 41.351 -4.925 1.00 16.38 605 ASN A CA 1
ATOM 4274 C C . ASN A 1 580 ? 39.360 40.869 -4.467 1.00 16.66 605 ASN A C 1
ATOM 4275 O O . ASN A 1 580 ? 39.596 39.655 -4.379 1.00 19.31 605 ASN A O 1
ATOM 4280 N N . GLY A 1 581 ? 40.222 41.787 -4.109 1.00 15.54 606 GLY A N 1
ATOM 4281 C CA . GLY A 1 581 ? 41.551 41.443 -3.623 1.00 14.63 606 GLY A CA 1
ATOM 4282 C C . GLY A 1 581 ? 41.707 41.726 -2.140 1.00 13.84 606 GLY A C 1
ATOM 4283 O O . GLY A 1 581 ? 41.172 42.691 -1.607 1.00 14.12 606 GLY A O 1
ATOM 4284 N N . TYR A 1 582 ? 42.496 40.851 -1.453 1.00 13.80 607 TYR A N 1
ATOM 4285 C CA . TYR A 1 582 ? 42.723 40.978 -0.016 1.00 14.13 607 TYR A CA 1
ATOM 4286 C C . TYR A 1 582 ? 43.946 41.870 0.237 1.00 13.73 607 TYR A C 1
ATOM 4287 O O . TYR A 1 582 ? 45.002 41.438 0.672 1.00 13.64 607 TYR A O 1
ATOM 4296 N N . TYR A 1 583 ? 43.748 43.158 -0.027 1.00 12.77 608 TYR A N 1
ATOM 4297 C CA . TYR A 1 583 ? 44.793 44.155 0.158 1.00 12.80 608 TYR A CA 1
ATOM 4298 C C . TYR A 1 583 ? 44.179 45.550 0.182 1.00 13.10 608 TYR A C 1
ATOM 4299 O O . TYR A 1 583 ? 43.014 45.708 -0.234 1.00 14.05 608 TYR A O 1
ATOM 4308 N N A ILE A 1 584 ? 44.924 46.518 0.614 0.50 13.42 609 ILE A N 1
ATOM 4309 N N B ILE A 1 584 ? 44.904 46.544 0.794 0.50 13.31 609 ILE A N 1
ATOM 4310 C CA A ILE A 1 584 ? 44.430 47.861 0.564 0.50 12.82 609 ILE A CA 1
ATOM 4311 C CA B ILE A 1 584 ? 44.527 47.975 0.923 0.50 12.82 609 ILE A CA 1
ATOM 4312 C C A ILE A 1 584 ? 45.318 48.653 -0.339 0.50 11.71 609 ILE A C 1
ATOM 4313 C C B ILE A 1 584 ? 45.399 48.784 -0.051 0.50 12.44 609 ILE A C 1
ATOM 4314 O O A ILE A 1 584 ? 46.406 48.184 -0.729 0.50 10.83 609 ILE A O 1
ATOM 4315 O O B ILE A 1 584 ? 46.576 48.442 -0.212 0.50 12.25 609 ILE A O 1
ATOM 4324 N N . VAL A 1 585 ? 44.843 49.836 -0.714 1.00 11.41 610 VAL A N 1
ATOM 4325 C CA . VAL A 1 585 ? 45.575 50.653 -1.669 1.00 11.91 610 VAL A CA 1
ATOM 4326 C C . VAL A 1 585 ? 45.722 52.054 -1.184 1.00 13.27 610 VAL A C 1
ATOM 4327 O O . VAL A 1 585 ? 44.717 52.673 -0.794 1.00 13.56 610 VAL A O 1
ATOM 4331 N N . HIS A 1 586 ? 46.932 52.582 -1.297 1.00 12.42 611 HIS A N 1
ATOM 4332 C CA . HIS A 1 586 ? 47.224 53.982 -1.056 1.00 12.41 611 HIS A CA 1
ATOM 4333 C C . HIS A 1 586 ? 47.699 54.618 -2.375 1.00 12.82 611 HIS A C 1
ATOM 4334 O O . HIS A 1 586 ? 48.366 53.960 -3.166 1.00 15.01 611 HIS A O 1
ATOM 4341 N N . TYR A 1 587 ? 47.361 55.872 -2.585 1.00 13.39 612 TYR A N 1
ATOM 4342 C CA . TYR A 1 587 ? 47.744 56.603 -3.785 1.00 14.63 612 TYR A CA 1
ATOM 4343 C C . TYR A 1 587 ? 48.596 57.782 -3.371 1.00 15.77 612 TYR A C 1
ATOM 4344 O O . TYR A 1 587 ? 48.177 58.556 -2.519 1.00 16.95 612 TYR A O 1
ATOM 4353 N N . GLU A 1 588 ? 49.811 57.883 -3.906 1.00 15.98 613 GLU A N 1
ATOM 4354 C CA . GLU A 1 588 ? 50.675 59.019 -3.543 1.00 16.90 613 GLU A CA 1
ATOM 4355 C C . GLU A 1 588 ? 50.268 60.283 -4.296 1.00 19.23 613 GLU A C 1
ATOM 4356 O O . GLU A 1 588 ? 49.405 60.267 -5.187 1.00 19.51 613 GLU A O 1
ATOM 4362 N N . ASP A 1 589 ? 50.897 61.406 -3.884 1.00 20.42 614 ASP A N 1
ATOM 4363 C CA . ASP A 1 589 ? 50.760 62.681 -4.579 1.00 20.80 614 ASP A CA 1
ATOM 4364 C C . ASP A 1 589 ? 49.290 63.153 -4.611 1.00 20.62 614 ASP A C 1
ATOM 4365 O O . ASP A 1 589 ? 48.650 63.132 -3.556 1.00 21.31 614 ASP A O 1
ATOM 4370 N N . ASP A 1 590 ? 48.726 63.510 -5.781 1.00 21.05 615 ASP A N 1
ATOM 4371 C CA . ASP A 1 590 ? 47.331 63.979 -5.833 1.00 21.86 615 ASP A CA 1
ATOM 4372 C C . ASP A 1 590 ? 46.294 62.852 -5.929 1.00 21.62 615 ASP A C 1
ATOM 4373 O O . ASP A 1 590 ? 45.132 63.119 -6.210 1.00 21.42 615 ASP A O 1
ATOM 4378 N N . GLY A 1 591 ? 46.712 61.601 -5.734 1.00 20.16 616 GLY A N 1
ATOM 4379 C CA . GLY A 1 591 ? 45.810 60.468 -5.943 1.00 18.91 616 GLY A CA 1
ATOM 4380 C C . GLY A 1 591 ? 44.553 60.511 -5.108 1.00 17.72 616 GLY A C 1
ATOM 4381 O O . GLY A 1 591 ? 43.451 60.343 -5.643 1.00 17.81 616 GLY A O 1
ATOM 4382 N N . TRP A 1 592 ? 44.706 60.749 -3.801 1.00 17.64 617 TRP A N 1
ATOM 4383 C CA . TRP A 1 592 ? 43.522 60.806 -2.936 1.00 17.21 617 TRP A CA 1
ATOM 4384 C C . TRP A 1 592 ? 42.641 62.011 -3.241 1.00 18.35 617 TRP A C 1
ATOM 4385 O O . TRP A 1 592 ? 41.425 61.914 -3.142 1.00 19.13 617 TRP A O 1
ATOM 4396 N N . ASP A 1 593 ? 43.244 63.133 -3.663 1.00 18.04 618 ASP A N 1
ATOM 4397 C CA . ASP A 1 593 ? 42.456 64.289 -4.103 1.00 17.69 618 ASP A CA 1
ATOM 4398 C C . ASP A 1 593 ? 41.676 63.956 -5.345 1.00 18.23 618 ASP A C 1
ATOM 4399 O O . ASP A 1 593 ? 40.513 64.350 -5.448 1.00 19.66 618 ASP A O 1
ATOM 4404 N N . SER A 1 594 ? 42.266 63.235 -6.284 1.00 17.67 619 SER A N 1
ATOM 4405 C CA A SER A 1 594 ? 41.581 62.863 -7.520 0.50 17.75 619 SER A CA 1
ATOM 4406 C CA B SER A 1 594 ? 41.610 62.862 -7.516 0.50 18.38 619 SER A CA 1
ATOM 4407 C C . SER A 1 594 ? 40.415 61.930 -7.247 1.00 18.35 619 SER A C 1
ATOM 4408 O O . SER A 1 594 ? 39.319 62.094 -7.835 1.00 19.62 619 SER A O 1
ATOM 4413 N N . LEU A 1 595 ? 40.629 60.936 -6.354 1.00 17.13 620 LEU A N 1
ATOM 4414 C CA . LEU A 1 595 ? 39.537 60.015 -6.080 1.00 15.90 620 LEU A CA 1
ATOM 4415 C C . LEU A 1 595 ? 38.469 60.682 -5.213 1.00 16.12 620 LEU A C 1
ATOM 4416 O O . LEU A 1 595 ? 37.303 60.369 -5.385 1.00 16.36 620 LEU A O 1
ATOM 4421 N N . THR A 1 596 ? 38.860 61.614 -4.315 1.00 15.25 621 THR A N 1
ATOM 4422 C CA . THR A 1 596 ? 37.877 62.367 -3.539 1.00 16.45 621 THR A CA 1
ATOM 4423 C C . THR A 1 596 ? 37.005 63.200 -4.504 1.00 17.84 621 THR A C 1
ATOM 4424 O O . THR A 1 596 ? 35.777 63.216 -4.373 1.00 18.47 621 THR A O 1
ATOM 4428 N N . GLY A 1 597 ? 37.653 63.838 -5.480 1.00 17.32 622 GLY A N 1
ATOM 4429 C CA . GLY A 1 597 ? 36.920 64.633 -6.480 1.00 17.80 622 GLY A CA 1
ATOM 4430 C C . GLY A 1 597 ? 35.988 63.779 -7.317 1.00 17.91 622 GLY A C 1
ATOM 4431 O O . GLY A 1 597 ? 34.872 64.194 -7.648 1.00 19.19 622 GLY A O 1
ATOM 4432 N N . LEU A 1 598 ? 36.405 62.560 -7.668 1.00 16.97 623 LEU A N 1
ATOM 4433 C CA . LEU A 1 598 ? 35.571 61.646 -8.416 1.00 17.25 623 LEU A CA 1
ATOM 4434 C C . LEU A 1 598 ? 34.324 61.296 -7.614 1.00 18.30 623 LEU A C 1
ATOM 4435 O O . LEU A 1 598 ? 33.215 61.345 -8.151 1.00 19.50 623 LEU A O 1
ATOM 4440 N N . LEU A 1 599 ? 34.497 60.977 -6.304 1.00 16.88 624 LEU A N 1
ATOM 4441 C CA . LEU A 1 599 ? 33.333 60.643 -5.483 1.00 16.30 624 LEU A CA 1
ATOM 4442 C C . LEU A 1 599 ? 32.415 61.857 -5.315 1.00 17.60 624 LEU A C 1
ATOM 4443 O O . LEU A 1 599 ? 31.210 61.684 -5.269 1.00 18.03 624 LEU A O 1
ATOM 4448 N N . LYS A 1 600 ? 32.981 63.053 -5.229 1.00 17.66 625 LYS A N 1
ATOM 4449 C CA . LYS A 1 600 ? 32.158 64.248 -5.025 1.00 18.07 625 LYS A CA 1
ATOM 4450 C C . LYS A 1 600 ? 31.429 64.695 -6.257 1.00 20.46 625 LYS A C 1
ATOM 4451 O O . LYS A 1 600 ? 30.310 65.208 -6.151 1.00 22.33 625 LYS A O 1
ATOM 4457 N N . GLY A 1 601 ? 32.043 64.523 -7.408 1.00 21.37 626 GLY A N 1
ATOM 4458 C CA . GLY A 1 601 ? 31.477 65.039 -8.647 1.00 22.85 626 GLY A CA 1
ATOM 4459 C C . GLY A 1 601 ? 30.696 64.077 -9.490 1.00 23.55 626 GLY A C 1
ATOM 4460 O O . GLY A 1 601 ? 29.746 64.489 -10.177 1.00 24.53 626 GLY A O 1
ATOM 4461 N N . THR A 1 602 ? 31.177 62.834 -9.584 1.00 23.85 627 THR A N 1
ATOM 4462 C CA . THR A 1 602 ? 30.549 61.830 -10.441 1.00 23.88 627 THR A CA 1
ATOM 4463 C C . THR A 1 602 ? 30.770 60.490 -9.760 1.00 22.31 627 THR A C 1
ATOM 4464 O O . THR A 1 602 ? 31.498 59.627 -10.278 1.00 21.60 627 THR A O 1
ATOM 4468 N N . HIS A 1 603 ? 30.122 60.284 -8.601 1.00 20.92 628 HIS A N 1
ATOM 4469 C CA . HIS A 1 603 ? 30.395 59.049 -7.832 1.00 19.86 628 HIS A CA 1
ATOM 4470 C C . HIS A 1 603 ? 30.038 57.788 -8.556 1.00 20.22 628 HIS A C 1
ATOM 4471 O O . HIS A 1 603 ? 30.645 56.747 -8.268 1.00 19.94 628 HIS A O 1
ATOM 4478 N N . THR A 1 604 ? 29.077 57.828 -9.492 1.00 20.66 629 THR A N 1
ATOM 4479 C CA . THR A 1 604 ? 28.708 56.623 -10.232 1.00 21.75 629 THR A CA 1
ATOM 4480 C C . THR A 1 604 ? 29.735 56.242 -11.321 1.00 23.04 629 THR A C 1
ATOM 4481 O O . THR A 1 604 ? 29.522 55.232 -11.995 1.00 24.50 629 THR A O 1
ATOM 4485 N N . ALA A 1 605 ? 30.839 56.998 -11.457 1.00 21.94 630 ALA A N 1
ATOM 4486 C CA . ALA A 1 605 ? 31.936 56.634 -12.365 1.00 22.22 630 ALA A CA 1
ATOM 4487 C C . ALA A 1 605 ? 32.546 55.291 -11.943 1.00 21.82 630 ALA A C 1
ATOM 4488 O O . ALA A 1 605 ? 33.173 54.637 -12.783 1.00 22.60 630 ALA A O 1
ATOM 4490 N N . VAL A 1 606 ? 32.413 54.885 -10.642 1.00 19.77 631 VAL A N 1
ATOM 4491 C CA . VAL A 1 606 ? 32.875 53.589 -10.158 1.00 18.71 631 VAL A CA 1
ATOM 4492 C C . VAL A 1 606 ? 31.698 52.884 -9.439 1.00 16.89 631 VAL A C 1
ATOM 4493 O O . VAL A 1 606 ? 30.722 53.540 -9.046 1.00 17.82 631 VAL A O 1
ATOM 4497 N N . SER A 1 607 ? 31.768 51.577 -9.339 1.00 16.37 632 SER A N 1
ATOM 4498 C CA . SER A 1 607 ? 30.698 50.793 -8.766 1.00 15.41 632 SER A CA 1
ATOM 4499 C C . SER A 1 607 ? 30.510 51.104 -7.285 1.00 14.58 632 SER A C 1
ATOM 4500 O O . SER A 1 607 ? 31.395 51.623 -6.589 1.00 15.11 632 SER A O 1
ATOM 4503 N N . SER A 1 608 ? 29.350 50.717 -6.779 1.00 15.52 633 SER A N 1
ATOM 4504 C CA A SER A 1 608 ? 29.036 50.876 -5.352 0.35 14.95 633 SER A CA 1
ATOM 4505 C CA B SER A 1 608 ? 29.031 50.909 -5.363 0.35 15.53 633 SER A CA 1
ATOM 4506 C CA C SER A 1 608 ? 29.007 50.874 -5.375 0.30 15.37 633 SER A CA 1
ATOM 4507 C C . SER A 1 608 ? 30.085 50.235 -4.466 1.00 15.18 633 SER A C 1
ATOM 4508 O O . SER A 1 608 ? 30.510 50.840 -3.473 1.00 15.29 633 SER A O 1
ATOM 4515 N N . ASN A 1 609 ? 30.551 49.019 -4.841 1.00 15.35 634 ASN A N 1
ATOM 4516 C CA . ASN A 1 609 ? 31.565 48.365 -4.024 1.00 15.60 634 ASN A CA 1
ATOM 4517 C C . ASN A 1 609 ? 32.938 49.009 -4.118 1.00 14.24 634 ASN A C 1
ATOM 4518 O O . ASN A 1 609 ? 33.695 49.001 -3.153 1.00 13.99 634 ASN A O 1
ATOM 4523 N N . ASP A 1 610 ? 33.221 49.631 -5.270 1.00 13.69 635 ASP A N 1
ATOM 4524 C CA . ASP A 1 610 ? 34.446 50.405 -5.381 1.00 13.01 635 ASP A CA 1
ATOM 4525 C C . ASP A 1 610 ? 34.363 51.656 -4.510 1.00 13.45 635 ASP A C 1
ATOM 4526 O O . ASP A 1 610 ? 35.374 52.012 -3.887 1.00 14.08 635 ASP A O 1
ATOM 4531 N N . ARG A 1 611 ? 33.180 52.300 -4.422 1.00 13.39 636 ARG A N 1
ATOM 4532 C CA . ARG A 1 611 ? 33.081 53.460 -3.518 1.00 13.16 636 ARG A CA 1
ATOM 4533 C C . ARG A 1 611 ? 33.237 52.967 -2.061 1.00 13.35 636 ARG A C 1
ATOM 4534 O O . ARG A 1 611 ? 33.978 53.601 -1.294 1.00 13.94 636 ARG A O 1
ATOM 4542 N N . ALA A 1 612 ? 32.646 51.816 -1.697 1.00 12.94 637 ALA A N 1
ATOM 4543 C CA . ALA A 1 612 ? 32.844 51.303 -0.330 1.00 12.65 637 ALA A CA 1
ATOM 4544 C C . ALA A 1 612 ? 34.323 51.030 -0.052 1.00 13.80 637 ALA A C 1
ATOM 4545 O O . ALA A 1 612 ? 34.816 51.312 1.047 1.00 14.32 637 ALA A O 1
ATOM 4547 N N . SER A 1 613 ? 35.055 50.500 -1.052 1.00 13.36 638 SER A N 1
ATOM 4548 C CA . SER A 1 613 ? 36.462 50.223 -0.828 1.00 13.30 638 SER A CA 1
ATOM 4549 C C . SER A 1 613 ? 37.271 51.488 -0.573 1.00 13.28 638 SER A C 1
ATOM 4550 O O . SER A 1 613 ? 38.194 51.461 0.228 1.00 13.78 638 SER A O 1
ATOM 4553 N N . LEU A 1 614 ? 36.941 52.584 -1.266 1.00 12.45 639 LEU A N 1
ATOM 4554 C CA . LEU A 1 614 ? 37.685 53.839 -1.057 1.00 12.79 639 LEU A CA 1
ATOM 4555 C C . LEU A 1 614 ? 37.399 54.389 0.340 1.00 13.10 639 LEU A C 1
ATOM 4556 O O . LEU A 1 614 ? 38.306 54.902 0.978 1.00 13.55 639 LEU A O 1
ATOM 4561 N N . ILE A 1 615 ? 36.126 54.302 0.812 1.00 12.87 640 ILE A N 1
ATOM 4562 C CA . ILE A 1 615 ? 35.806 54.796 2.157 1.00 12.81 640 ILE A CA 1
ATOM 4563 C C . ILE A 1 615 ? 36.607 53.984 3.189 1.00 14.11 640 ILE A C 1
ATOM 4564 O O . ILE A 1 615 ? 37.309 54.549 4.055 1.00 14.02 640 ILE A O 1
ATOM 4569 N N . ASN A 1 616 ? 36.569 52.641 3.067 1.00 13.44 641 ASN A N 1
ATOM 4570 C CA . ASN A 1 616 ? 37.295 51.823 4.027 1.00 13.89 641 ASN A CA 1
ATOM 4571 C C . ASN A 1 616 ? 38.801 52.111 3.997 1.00 14.12 641 ASN A C 1
ATOM 4572 O O . ASN A 1 616 ? 39.414 52.329 5.029 1.00 14.13 641 ASN A O 1
ATOM 4577 N N . ASN A 1 617 ? 39.362 52.150 2.777 1.00 13.17 642 ASN A N 1
ATOM 4578 C CA . ASN A 1 617 ? 40.802 52.288 2.702 1.00 13.59 642 ASN A CA 1
ATOM 4579 C C . ASN A 1 617 ? 41.261 53.635 3.173 1.00 13.73 642 ASN A C 1
ATOM 4580 O O . ASN A 1 617 ? 42.279 53.718 3.833 1.00 14.03 642 ASN A O 1
ATOM 4585 N N . ALA A 1 618 ? 40.497 54.706 2.900 1.00 14.05 643 ALA A N 1
ATOM 4586 C CA . ALA A 1 618 ? 40.914 56.029 3.351 1.00 14.09 643 ALA A CA 1
ATOM 4587 C C . ALA A 1 618 ? 41.045 56.047 4.889 1.00 14.84 643 ALA A C 1
ATOM 4588 O O . ALA A 1 618 ? 42.055 56.540 5.420 1.00 14.40 643 ALA A O 1
ATOM 4590 N N . PHE A 1 619 ? 40.057 55.486 5.593 1.00 14.84 644 PHE A N 1
ATOM 4591 C CA . PHE A 1 619 ? 40.132 55.497 7.060 1.00 15.26 644 PHE A CA 1
ATOM 4592 C C . PHE A 1 619 ? 41.196 54.547 7.577 1.00 15.75 644 PHE A C 1
ATOM 4593 O O . PHE A 1 619 ? 41.843 54.857 8.600 1.00 17.08 644 PHE A O 1
ATOM 4601 N N A GLN A 1 620 ? 41.414 53.393 6.912 0.50 14.71 645 GLN A N 1
ATOM 4602 N N B GLN A 1 620 ? 41.421 53.439 6.915 0.50 14.38 645 GLN A N 1
ATOM 4603 C CA A GLN A 1 620 ? 42.503 52.462 7.316 0.50 14.80 645 GLN A CA 1
ATOM 4604 C CA B GLN A 1 620 ? 42.508 52.539 7.329 0.50 14.27 645 GLN A CA 1
ATOM 4605 C C A GLN A 1 620 ? 43.865 53.176 7.184 0.50 15.00 645 GLN A C 1
ATOM 4606 C C B GLN A 1 620 ? 43.878 53.175 7.166 0.50 14.79 645 GLN A C 1
ATOM 4607 O O A GLN A 1 620 ? 44.793 52.896 7.938 0.50 15.98 645 GLN A O 1
ATOM 4608 O O B GLN A 1 620 ? 44.810 52.871 7.907 0.50 15.77 645 GLN A O 1
ATOM 4619 N N . LEU A 1 621 ? 44.013 54.061 6.176 1.00 14.90 646 LEU A N 1
ATOM 4620 C CA . LEU A 1 621 ? 45.288 54.768 5.977 1.00 14.77 646 LEU A CA 1
ATOM 4621 C C . LEU A 1 621 ? 45.540 55.840 7.017 1.00 16.29 646 LEU A C 1
ATOM 4622 O O . LEU A 1 621 ? 46.681 56.136 7.294 1.00 15.92 646 LEU A O 1
ATOM 4627 N N . VAL A 1 622 ? 44.469 56.361 7.661 1.00 16.97 647 VAL A N 1
ATOM 4628 C CA . VAL A 1 622 ? 44.666 57.299 8.778 1.00 16.83 647 VAL A CA 1
ATOM 4629 C C . VAL A 1 622 ? 45.377 56.566 9.907 1.00 17.67 647 VAL A C 1
ATOM 4630 O O . VAL A 1 622 ? 46.332 57.087 10.477 1.00 17.86 647 VAL A O 1
ATOM 4634 N N . SER A 1 623 ? 44.967 55.310 10.140 1.00 18.31 648 SER A N 1
ATOM 4635 C CA . SER A 1 623 ? 45.488 54.521 11.222 1.00 20.11 648 SER A CA 1
ATOM 4636 C C . SER A 1 623 ? 47.005 54.349 11.144 1.00 22.30 648 SER A C 1
ATOM 4637 O O . SER A 1 623 ? 47.660 54.272 12.175 1.00 24.67 648 SER A O 1
ATOM 4640 N N . ILE A 1 624 ? 47.593 54.307 9.918 1.00 19.41 649 ILE A N 1
ATOM 4641 C CA . ILE A 1 624 ? 49.041 54.137 9.749 1.00 20.07 649 ILE A CA 1
ATOM 4642 C C . ILE A 1 624 ? 49.767 55.397 9.252 1.00 21.24 649 ILE A C 1
ATOM 4643 O O . ILE A 1 624 ? 50.907 55.314 8.802 1.00 23.29 649 ILE A O 1
ATOM 4648 N N . GLY A 1 625 ? 49.123 56.550 9.359 1.00 21.13 650 GLY A N 1
ATOM 4649 C CA . GLY A 1 625 ? 49.731 57.839 9.068 1.00 20.35 650 GLY A CA 1
ATOM 4650 C C . GLY A 1 625 ? 49.980 58.126 7.606 1.00 20.84 650 GLY A C 1
ATOM 4651 O O . GLY A 1 625 ? 50.751 59.031 7.269 1.00 23.00 650 GLY A O 1
ATOM 4652 N N . LYS A 1 626 ? 49.272 57.414 6.709 1.00 18.52 651 LYS A N 1
ATOM 4653 C CA . LYS A 1 626 ? 49.427 57.664 5.261 1.00 17.90 651 LYS A CA 1
ATOM 4654 C C . LYS A 1 626 ? 48.459 58.695 4.707 1.00 18.21 651 LYS A C 1
ATOM 4655 O O . LYS A 1 626 ? 48.671 59.199 3.586 1.00 19.19 651 LYS A O 1
ATOM 4661 N N . LEU A 1 627 ? 47.342 58.933 5.418 1.00 16.83 652 LEU A N 1
ATOM 4662 C CA . LEU A 1 627 ? 46.343 59.924 5.013 1.00 16.58 652 LEU A CA 1
ATOM 4663 C C . LEU A 1 627 ? 45.881 60.597 6.312 1.00 16.92 652 LEU A C 1
ATOM 4664 O O . LEU A 1 627 ? 45.741 59.907 7.322 1.00 18.91 652 LEU A O 1
ATOM 4669 N N . SER A 1 628 ? 45.626 61.893 6.294 1.00 16.13 653 SER A N 1
ATOM 4670 C CA . SER A 1 628 ? 45.176 62.556 7.534 1.00 16.52 653 SER A CA 1
ATOM 4671 C C . SER A 1 628 ? 43.714 62.241 7.791 1.00 16.54 653 SER A C 1
ATOM 4672 O O . SER A 1 628 ? 42.940 61.971 6.868 1.00 16.16 653 SER A O 1
ATOM 4675 N N . ILE A 1 629 ? 43.321 62.338 9.075 1.00 15.86 654 ILE A N 1
ATOM 4676 C CA . ILE A 1 629 ? 41.901 62.141 9.406 1.00 15.88 654 ILE A CA 1
ATOM 4677 C C . ILE A 1 629 ? 41.026 63.179 8.717 1.00 16.58 654 ILE A C 1
ATOM 4678 O O . ILE A 1 629 ? 39.925 62.876 8.284 1.00 16.14 654 ILE A O 1
ATOM 4683 N N . GLU A 1 630 ? 41.574 64.408 8.484 1.00 16.25 655 GLU A N 1
ATOM 4684 C CA . GLU A 1 630 ? 40.792 65.458 7.831 1.00 16.05 655 GLU A CA 1
ATOM 4685 C C . GLU A 1 630 ? 40.505 65.067 6.402 1.00 16.33 655 GLU A C 1
ATOM 4686 O O . GLU A 1 630 ? 39.393 65.252 5.940 1.00 17.22 655 GLU A O 1
ATOM 4692 N N . LYS A 1 631 ? 41.504 64.509 5.694 1.00 16.51 656 LYS A N 1
ATOM 4693 C CA . LYS A 1 631 ? 41.275 64.134 4.303 1.00 16.51 656 LYS A CA 1
ATOM 4694 C C . LYS A 1 631 ? 40.292 62.942 4.195 1.00 16.09 656 LYS A C 1
ATOM 4695 O O . LYS A 1 631 ? 39.510 62.862 3.233 1.00 16.16 656 LYS A O 1
ATOM 4701 N N . ALA A 1 632 ? 40.364 61.991 5.141 1.00 14.60 657 ALA A N 1
ATOM 4702 C CA . ALA A 1 632 ? 39.416 60.862 5.101 1.00 14.68 657 ALA A CA 1
ATOM 4703 C C . ALA A 1 632 ? 37.999 61.371 5.419 1.00 14.60 657 ALA A C 1
ATOM 4704 O O . ALA A 1 632 ? 37.033 61.027 4.732 1.00 15.38 657 ALA A O 1
ATOM 4706 N N . LEU A 1 633 ? 37.879 62.265 6.403 1.00 14.92 658 LEU A N 1
ATOM 4707 C CA . LEU A 1 633 ? 36.560 62.844 6.710 1.00 15.80 658 LEU A CA 1
ATOM 4708 C C . LEU A 1 633 ? 36.052 63.686 5.536 1.00 16.20 658 LEU A C 1
ATOM 4709 O O . LEU A 1 633 ? 34.880 63.604 5.175 1.00 17.34 658 LEU A O 1
ATOM 4714 N N . ASP A 1 634 ? 36.937 64.445 4.878 1.00 15.96 659 ASP A N 1
ATOM 4715 C CA . ASP A 1 634 ? 36.521 65.217 3.684 1.00 15.78 659 ASP A CA 1
ATOM 4716 C C . ASP A 1 634 ? 36.005 64.280 2.591 1.00 16.46 659 ASP A C 1
ATOM 4717 O O . ASP A 1 634 ? 35.007 64.591 1.950 1.00 18.70 659 ASP A O 1
ATOM 4722 N N . LEU A 1 635 ? 36.662 63.118 2.406 1.00 16.34 660 LEU A N 1
ATOM 4723 C CA . LEU A 1 635 ? 36.177 62.164 1.411 1.00 16.72 660 LEU A CA 1
ATOM 4724 C C . LEU A 1 635 ? 34.787 61.660 1.824 1.00 17.36 660 LEU A C 1
ATOM 4725 O O . LEU A 1 635 ? 33.901 61.573 0.975 1.00 18.19 660 LEU A O 1
ATOM 4730 N N . SER A 1 636 ? 34.555 61.439 3.147 1.00 16.66 661 SER A N 1
ATOM 4731 C CA . SER A 1 636 ? 33.266 60.904 3.573 1.00 17.48 661 SER A CA 1
ATOM 4732 C C . SER A 1 636 ? 32.099 61.853 3.318 1.00 17.02 661 SER A C 1
ATOM 4733 O O . SER A 1 636 ? 30.944 61.396 3.217 1.00 17.48 661 SER A O 1
ATOM 4736 N N . LEU A 1 637 ? 32.383 63.143 3.133 1.00 16.79 662 LEU A N 1
ATOM 4737 C CA . LEU A 1 637 ? 31.315 64.119 2.833 1.00 17.13 662 LEU A CA 1
ATOM 4738 C C . LEU A 1 637 ? 30.541 63.775 1.571 1.00 16.96 662 LEU A C 1
ATOM 4739 O O . LEU A 1 637 ? 29.380 64.206 1.424 1.00 17.39 662 LEU A O 1
ATOM 4744 N N . TYR A 1 638 ? 31.135 63.001 0.636 1.00 16.15 663 TYR A N 1
ATOM 4745 C CA . TYR A 1 638 ? 30.410 62.653 -0.586 1.00 16.57 663 TYR A CA 1
ATOM 4746 C C . TYR A 1 638 ? 29.151 61.831 -0.240 1.00 16.71 663 TYR A C 1
ATOM 4747 O O . TYR A 1 638 ? 28.224 61.760 -1.022 1.00 17.86 663 TYR A O 1
ATOM 4756 N N . LEU A 1 639 ? 29.143 61.149 0.918 1.00 15.54 664 LEU A N 1
ATOM 4757 C CA . LEU A 1 639 ? 28.025 60.289 1.296 1.00 15.19 664 LEU A CA 1
ATOM 4758 C C . LEU A 1 639 ? 26.700 61.040 1.394 1.00 15.72 664 LEU A C 1
ATOM 4759 O O . LEU A 1 639 ? 25.660 60.371 1.302 1.00 16.58 664 LEU A O 1
ATOM 4764 N N . LYS A 1 640 ? 26.713 62.392 1.419 1.00 15.94 665 LYS A N 1
ATOM 4765 C CA . LYS A 1 640 ? 25.431 63.108 1.396 1.00 17.92 665 LYS A CA 1
ATOM 4766 C C . LYS A 1 640 ? 24.617 62.781 0.125 1.00 20.25 665 LYS A C 1
ATOM 4767 O O . LYS A 1 640 ? 23.397 62.871 0.152 1.00 22.36 665 LYS A O 1
ATOM 4773 N N . HIS A 1 641 ? 25.277 62.307 -0.942 1.00 18.65 666 HIS A N 1
ATOM 4774 C CA . HIS A 1 641 ? 24.579 61.959 -2.183 1.00 20.37 666 HIS A CA 1
ATOM 4775 C C . HIS A 1 641 ? 24.617 60.469 -2.502 1.00 19.78 666 HIS A C 1
ATOM 4776 O O . HIS A 1 641 ? 24.206 60.054 -3.598 1.00 20.87 666 HIS A O 1
ATOM 4783 N N . GLU A 1 642 ? 25.078 59.640 -1.535 1.00 17.58 667 GLU A N 1
ATOM 4784 C CA . GLU A 1 642 ? 25.127 58.230 -1.747 1.00 17.16 667 GLU A CA 1
ATOM 4785 C C . GLU A 1 642 ? 23.760 57.613 -1.533 1.00 18.06 667 GLU A C 1
ATOM 4786 O O . GLU A 1 642 ? 23.000 58.045 -0.626 1.00 19.44 667 GLU A O 1
ATOM 4792 N N . THR A 1 643 ? 23.433 56.621 -2.351 1.00 17.65 668 THR A N 1
ATOM 4793 C CA . THR A 1 643 ? 22.152 55.936 -2.282 1.00 17.24 668 THR A CA 1
ATOM 4794 C C . THR A 1 643 ? 22.282 54.456 -1.979 1.00 16.92 668 THR A C 1
ATOM 4795 O O . THR A 1 643 ? 21.267 53.850 -1.636 1.00 17.06 668 THR A O 1
ATOM 4799 N N . GLU A 1 644 ? 23.473 53.834 -2.176 1.00 15.87 669 GLU A N 1
ATOM 4800 C CA . GLU A 1 644 ? 23.575 52.408 -2.151 1.00 15.50 669 GLU A CA 1
ATOM 4801 C C . GLU A 1 644 ? 23.997 51.832 -0.814 1.00 15.87 669 GLU A C 1
ATOM 4802 O O . GLU A 1 644 ? 24.841 52.407 -0.096 1.00 15.41 669 GLU A O 1
ATOM 4808 N N . ILE A 1 645 ? 23.429 50.699 -0.485 1.00 14.90 670 ILE A N 1
ATOM 4809 C CA . ILE A 1 645 ? 23.636 50.107 0.831 1.00 15.11 670 ILE A CA 1
ATOM 4810 C C . ILE A 1 645 ? 25.097 49.869 1.182 1.00 15.46 670 ILE A C 1
ATOM 4811 O O . ILE A 1 645 ? 25.500 50.172 2.311 1.00 15.18 670 ILE A O 1
ATOM 4816 N N . MET A 1 646 ? 25.898 49.290 0.264 1.00 15.29 671 MET A N 1
ATOM 4817 C CA . MET A 1 646 ? 27.271 48.950 0.656 1.00 14.08 671 MET A CA 1
ATOM 4818 C C . MET A 1 646 ? 28.118 50.174 1.023 1.00 13.36 671 MET A C 1
ATOM 4819 O O . MET A 1 646 ? 28.693 50.156 2.112 1.00 13.73 671 MET A O 1
ATOM 4824 N N . PRO A 1 647 ? 28.199 51.218 0.203 1.00 13.47 672 PRO A N 1
ATOM 4825 C CA . PRO A 1 647 ? 29.001 52.383 0.622 1.00 12.65 672 PRO A CA 1
ATOM 4826 C C . PRO A 1 647 ? 28.382 53.092 1.836 1.00 13.19 672 PRO A C 1
ATOM 4827 O O . PRO A 1 647 ? 29.133 53.592 2.669 1.00 13.88 672 PRO A O 1
ATOM 4831 N N . VAL A 1 648 ? 27.005 53.134 1.960 1.00 13.36 673 VAL A N 1
ATOM 4832 C CA . VAL A 1 648 ? 26.460 53.776 3.177 1.00 12.81 673 VAL A CA 1
ATOM 4833 C C . VAL A 1 648 ? 26.893 52.980 4.402 1.00 13.07 673 VAL A C 1
ATOM 4834 O O . VAL A 1 648 ? 27.387 53.561 5.390 1.00 13.90 673 VAL A O 1
ATOM 4838 N N . PHE A 1 649 ? 26.744 51.645 4.337 1.00 13.21 674 PHE A N 1
ATOM 4839 C CA . PHE A 1 649 ? 27.132 50.819 5.473 1.00 12.81 674 PHE A CA 1
ATOM 4840 C C . PHE A 1 649 ? 28.608 50.913 5.742 1.00 13.98 674 PHE A C 1
ATOM 4841 O O . PHE A 1 649 ? 29.014 50.836 6.900 1.00 14.20 674 PHE A O 1
ATOM 4849 N N . GLN A 1 650 ? 29.442 51.033 4.688 1.00 13.48 675 GLN A N 1
ATOM 4850 C CA . GLN A 1 650 ? 30.870 51.196 4.950 1.00 13.52 675 GLN A CA 1
ATOM 4851 C C . GLN A 1 650 ? 31.151 52.509 5.650 1.00 13.75 675 GLN A C 1
ATOM 4852 O O . GLN A 1 650 ? 32.020 52.557 6.533 1.00 14.22 675 GLN A O 1
ATOM 4858 N N . GLY A 1 651 ? 30.401 53.554 5.307 1.00 13.53 676 GLY A N 1
ATOM 4859 C CA . GLY A 1 651 ? 30.561 54.823 6.014 1.00 13.69 676 GLY A CA 1
ATOM 4860 C C . GLY A 1 651 ? 30.195 54.668 7.483 1.00 14.14 676 GLY A C 1
ATOM 4861 O O . GLY A 1 651 ? 30.910 55.162 8.349 1.00 14.15 676 GLY A O 1
ATOM 4862 N N . LEU A 1 652 ? 29.115 53.926 7.761 1.00 12.93 677 LEU A N 1
ATOM 4863 C CA . LEU A 1 652 ? 28.741 53.675 9.167 1.00 12.82 677 LEU A CA 1
ATOM 4864 C C . LEU A 1 652 ? 29.853 52.858 9.845 1.00 13.71 677 LEU A C 1
ATOM 4865 O O . LEU A 1 652 ? 30.203 53.114 11.014 1.00 13.84 677 LEU A O 1
ATOM 4870 N N . ASN A 1 653 ? 30.398 51.843 9.160 1.00 12.36 678 ASN A N 1
ATOM 4871 C CA . ASN A 1 653 ? 31.438 51.017 9.753 1.00 13.26 678 ASN A CA 1
ATOM 4872 C C . ASN A 1 653 ? 32.671 51.783 10.125 1.00 13.48 678 ASN A C 1
ATOM 4873 O O . ASN A 1 653 ? 33.386 51.345 11.029 1.00 14.69 678 ASN A O 1
ATOM 4878 N N . GLU A 1 654 ? 32.972 52.860 9.413 1.00 13.24 679 GLU A N 1
ATOM 4879 C CA . GLU A 1 654 ? 34.170 53.639 9.727 1.00 13.28 679 GLU A CA 1
ATOM 4880 C C . GLU A 1 654 ? 33.860 54.752 10.702 1.00 13.19 679 GLU A C 1
ATOM 4881 O O . GLU A 1 654 ? 34.702 55.029 11.557 1.00 15.22 679 GLU A O 1
ATOM 4887 N N . LEU A 1 655 ? 32.698 55.400 10.605 1.00 12.51 680 LEU A N 1
ATOM 4888 C CA . LEU A 1 655 ? 32.418 56.563 11.452 1.00 13.18 680 LEU A CA 1
ATOM 4889 C C . LEU A 1 655 ? 31.825 56.189 12.806 1.00 13.48 680 LEU A C 1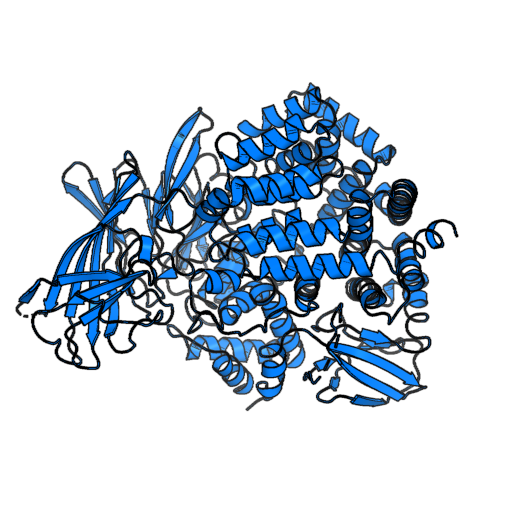
ATOM 4890 O O . LEU A 1 655 ? 32.197 56.806 13.823 1.00 13.81 680 LEU A O 1
ATOM 4895 N N . ILE A 1 656 ? 30.911 55.204 12.837 1.00 12.77 681 ILE A N 1
ATOM 4896 C CA . ILE A 1 656 ? 30.282 54.907 14.137 1.00 12.13 681 ILE A CA 1
ATOM 4897 C C . ILE A 1 656 ? 31.288 54.485 15.210 1.00 12.76 681 ILE A C 1
ATOM 4898 O O . ILE A 1 656 ? 31.212 55.009 16.340 1.00 12.60 681 ILE A O 1
ATOM 4903 N N . PRO A 1 657 ? 32.296 53.658 14.925 1.00 12.65 682 PRO A N 1
ATOM 4904 C CA . PRO A 1 657 ? 33.251 53.321 15.987 1.00 12.43 682 PRO A CA 1
ATOM 4905 C C . PRO A 1 657 ? 33.928 54.520 16.617 1.00 12.93 682 PRO A C 1
ATOM 4906 O O . PRO A 1 657 ? 34.304 54.460 17.811 1.00 13.67 682 PRO A O 1
ATOM 4910 N N . MET A 1 658 ? 34.053 55.616 15.874 1.00 12.19 683 MET A N 1
ATOM 4911 C CA . MET A 1 658 ? 34.702 56.815 16.454 1.00 13.09 683 MET A CA 1
ATOM 4912 C C . MET A 1 658 ? 33.875 57.381 17.599 1.00 13.28 683 MET A C 1
ATOM 4913 O O . MET A 1 658 ? 34.441 57.698 18.666 1.00 13.80 683 MET A O 1
ATOM 4918 N N . TYR A 1 659 ? 32.534 57.459 17.422 1.00 13.28 684 TYR A N 1
ATOM 4919 C CA . TYR A 1 659 ? 31.735 57.957 18.539 1.00 12.70 684 TYR A CA 1
ATOM 4920 C C . TYR A 1 659 ? 31.571 56.895 19.614 1.00 13.04 684 TYR A C 1
ATOM 4921 O O . TYR A 1 659 ? 31.361 57.286 20.779 1.00 13.70 684 TYR A O 1
ATOM 4930 N N . LYS A 1 660 ? 31.685 55.581 19.281 1.00 12.00 685 LYS A N 1
ATOM 4931 C CA . LYS A 1 660 ? 31.626 54.585 20.343 1.00 12.15 685 LYS A CA 1
ATOM 4932 C C . LYS A 1 660 ? 32.827 54.745 21.308 1.00 13.07 685 LYS A C 1
ATOM 4933 O O . LYS A 1 660 ? 32.695 54.463 22.512 1.00 13.97 685 LYS A O 1
ATOM 4939 N N . LEU A 1 661 ? 33.984 55.157 20.781 1.00 13.13 686 LEU A N 1
ATOM 4940 C CA . LEU A 1 661 ? 35.106 55.450 21.646 1.00 12.20 686 LEU A CA 1
ATOM 4941 C C . LEU A 1 661 ? 34.762 56.689 22.512 1.00 12.85 686 LEU A C 1
ATOM 4942 O O . LEU A 1 661 ? 35.024 56.684 23.716 1.00 13.27 686 LEU A O 1
ATOM 4947 N N . MET A 1 662 ? 34.230 57.731 21.879 1.00 13.18 687 MET A N 1
ATOM 4948 C CA . MET A 1 662 ? 33.925 58.974 22.602 1.00 13.08 687 MET A CA 1
ATOM 4949 C C . MET A 1 662 ? 32.917 58.751 23.711 1.00 14.52 687 MET A C 1
ATOM 4950 O O . MET A 1 662 ? 33.001 59.417 24.760 1.00 14.66 687 MET A O 1
ATOM 4955 N N . GLU A 1 663 ? 31.945 57.873 23.501 1.00 13.51 688 GLU A N 1
ATOM 4956 C CA . GLU A 1 663 ? 30.928 57.594 24.531 1.00 13.49 688 GLU A CA 1
ATOM 4957 C C . GLU A 1 663 ? 31.499 57.087 25.840 1.00 14.41 688 GLU A C 1
ATOM 4958 O O . GLU A 1 663 ? 30.846 57.232 26.890 1.00 15.79 688 GLU A O 1
ATOM 4964 N N . LYS A 1 664 ? 32.708 56.504 25.787 1.00 14.25 689 LYS A N 1
ATOM 4965 C CA . LYS A 1 664 ? 33.339 55.976 26.990 1.00 15.23 689 LYS A CA 1
ATOM 4966 C C . LYS A 1 664 ? 34.464 56.889 27.480 1.00 16.93 689 LYS A C 1
ATOM 4967 O O . LYS A 1 664 ? 35.344 56.428 28.223 1.00 18.77 689 LYS A O 1
ATOM 4973 N N . ARG A 1 665 ? 34.446 58.162 27.064 1.00 14.68 690 ARG A N 1
ATOM 4974 C CA . ARG A 1 665 ? 35.483 59.132 27.451 1.00 15.42 690 ARG A CA 1
ATOM 4975 C C . ARG A 1 665 ? 34.757 60.431 27.886 1.00 16.78 690 ARG A C 1
ATOM 4976 O O . ARG A 1 665 ? 33.541 60.599 27.687 1.00 16.32 690 ARG A O 1
ATOM 4984 N N . ASP A 1 666 ? 35.527 61.363 28.448 1.00 17.17 691 ASP A N 1
ATOM 4985 C CA . ASP A 1 666 ? 34.976 62.660 28.876 1.00 18.24 691 ASP A CA 1
ATOM 4986 C C . ASP A 1 666 ? 35.018 63.591 27.691 1.00 18.53 691 ASP A C 1
ATOM 4987 O O . ASP A 1 666 ? 35.886 64.459 27.558 1.00 20.12 691 ASP A O 1
ATOM 4992 N N . MET A 1 667 ? 34.119 63.329 26.720 1.00 16.70 692 MET A N 1
ATOM 4993 C CA . MET A 1 667 ? 34.159 64.009 25.414 1.00 17.35 692 MET A CA 1
ATOM 4994 C C . MET A 1 667 ? 32.761 64.368 24.958 1.00 18.13 692 MET A C 1
ATOM 4995 O O . MET A 1 667 ? 32.434 64.305 23.762 1.00 17.19 692 MET A O 1
ATOM 5000 N N . ASN A 1 668 ? 31.919 64.827 25.884 1.00 17.86 693 ASN A N 1
ATOM 5001 C CA . ASN A 1 668 ? 30.522 65.088 25.505 1.00 17.85 693 ASN A CA 1
ATOM 5002 C C . ASN A 1 668 ? 30.356 66.060 24.331 1.00 18.36 693 ASN A C 1
ATOM 5003 O O . ASN A 1 668 ? 29.499 65.808 23.466 1.00 18.38 693 ASN A O 1
ATOM 5008 N N . GLU A 1 669 ? 31.079 67.171 24.328 1.00 18.97 694 GLU A N 1
ATOM 5009 C CA . GLU A 1 669 ? 30.893 68.170 23.314 1.00 18.81 694 GLU A CA 1
ATOM 5010 C C . GLU A 1 669 ? 31.199 67.623 21.906 1.00 19.13 694 GLU A C 1
ATOM 5011 O O . GLU A 1 669 ? 30.361 67.774 21.006 1.00 19.79 694 GLU A O 1
ATOM 5017 N N . VAL A 1 670 ? 32.375 67.021 21.725 1.00 17.72 695 VAL A N 1
ATOM 5018 C CA . VAL A 1 670 ? 32.781 66.459 20.434 1.00 17.60 695 VAL A CA 1
ATOM 5019 C C . VAL A 1 670 ? 31.913 65.263 20.102 1.00 17.26 695 VAL A C 1
ATOM 5020 O O . VAL A 1 670 ? 31.500 65.138 18.956 1.00 16.87 695 VAL A O 1
ATOM 5024 N N . GLU A 1 671 ? 31.522 64.443 21.081 1.00 15.84 696 GLU A N 1
ATOM 5025 C CA . GLU A 1 671 ? 30.646 63.300 20.823 1.00 16.36 696 GLU A CA 1
ATOM 5026 C C . GLU A 1 671 ? 29.319 63.796 20.242 1.00 16.86 696 GLU A C 1
ATOM 5027 O O . GLU A 1 671 ? 28.831 63.271 19.236 1.00 16.95 696 GLU A O 1
ATOM 5033 N N . THR A 1 672 ? 28.750 64.853 20.852 1.00 16.83 697 THR A N 1
ATOM 5034 C CA . THR A 1 672 ? 27.490 65.392 20.367 1.00 17.03 697 THR A CA 1
ATOM 5035 C C . THR A 1 672 ? 27.629 65.946 18.944 1.00 16.81 697 THR A C 1
ATOM 5036 O O . THR A 1 672 ? 26.772 65.677 18.103 1.00 17.18 697 THR A O 1
ATOM 5040 N N . GLN A 1 673 ? 28.675 66.719 18.692 1.00 15.99 698 GLN A N 1
ATOM 5041 C CA . GLN A 1 673 ? 28.883 67.326 17.378 1.00 16.02 698 GLN A CA 1
ATOM 5042 C C . GLN A 1 673 ? 29.158 66.237 16.332 1.00 16.90 698 GLN A C 1
ATOM 5043 O O . GLN A 1 673 ? 28.724 66.390 15.186 1.00 18.11 698 GLN A O 1
ATOM 5049 N N . PHE A 1 674 ? 29.867 65.169 16.709 1.00 15.66 699 PHE A N 1
ATOM 5050 C CA . PHE A 1 674 ? 30.188 64.109 15.750 1.00 16.03 699 PHE A CA 1
ATOM 5051 C C . PHE A 1 674 ? 28.912 63.374 15.399 1.00 16.25 699 PHE A C 1
ATOM 5052 O O . PHE A 1 674 ? 28.665 63.127 14.189 1.00 16.18 699 PHE A O 1
ATOM 5060 N N . LYS A 1 675 ? 28.058 63.045 16.363 1.00 15.59 700 LYS A N 1
ATOM 5061 C CA . LYS A 1 675 ? 26.780 62.398 16.059 1.00 15.79 700 LYS A CA 1
ATOM 5062 C C . LYS A 1 675 ? 25.871 63.285 15.217 1.00 16.80 700 LYS A C 1
ATOM 5063 O O . LYS A 1 675 ? 25.242 62.803 14.271 1.00 16.70 700 LYS A O 1
ATOM 5069 N N . ALA A 1 676 ? 25.871 64.585 15.488 1.00 15.94 701 ALA A N 1
ATOM 5070 C CA . ALA A 1 676 ? 25.084 65.510 14.682 1.00 16.09 701 ALA A CA 1
ATOM 5071 C C . ALA A 1 676 ? 25.599 65.548 13.234 1.00 17.16 701 ALA A C 1
ATOM 5072 O O . ALA A 1 676 ? 24.811 65.635 12.287 1.00 17.31 701 ALA A O 1
ATOM 5074 N N . PHE A 1 677 ? 26.924 65.504 13.059 1.00 16.96 702 PHE A N 1
ATOM 5075 C CA . PHE A 1 677 ? 27.541 65.479 11.724 1.00 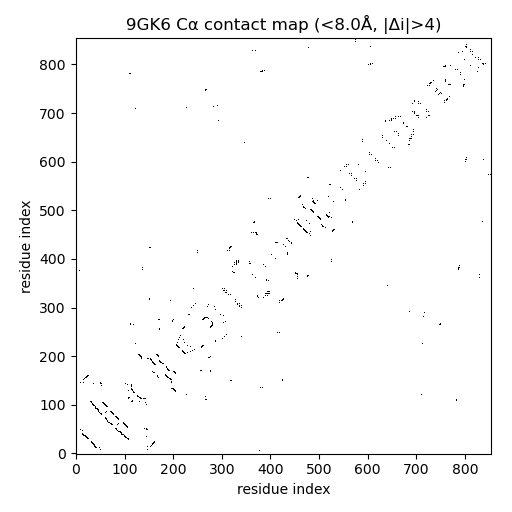16.57 702 PHE A CA 1
ATOM 5076 C C . PHE A 1 677 ? 27.077 64.203 10.984 1.00 16.44 702 PHE A C 1
ATOM 5077 O O . PHE A 1 677 ? 26.698 64.284 9.824 1.00 16.86 702 PHE A O 1
ATOM 5085 N N . LEU A 1 678 ? 27.100 63.060 11.656 1.00 15.62 703 LEU A N 1
ATOM 5086 C CA . LEU A 1 678 ? 26.706 61.807 11.002 1.00 15.19 703 LEU A CA 1
ATOM 5087 C C . LEU A 1 678 ? 25.255 61.853 10.553 1.00 16.07 703 LEU A C 1
ATOM 5088 O O . LEU A 1 678 ? 24.936 61.444 9.413 1.00 16.32 703 LEU A O 1
ATOM 5093 N N . ILE A 1 679 ? 24.353 62.364 11.405 1.00 15.48 704 ILE A N 1
ATOM 5094 C CA . ILE A 1 679 ? 22.936 62.432 11.007 1.00 16.23 704 ILE A CA 1
ATOM 5095 C C . ILE A 1 679 ? 22.751 63.446 9.886 1.00 16.95 704 ILE A C 1
ATOM 5096 O O . ILE A 1 679 ? 21.994 63.211 8.934 1.00 17.15 704 ILE A O 1
ATOM 5101 N N . ARG A 1 680 ? 23.445 64.574 9.954 1.00 17.25 705 ARG A N 1
ATOM 5102 C CA . ARG A 1 680 ? 23.362 65.591 8.886 1.00 18.64 705 ARG A CA 1
ATOM 5103 C C . ARG A 1 680 ? 23.819 64.997 7.553 1.00 19.20 705 ARG A C 1
ATOM 5104 O O . ARG A 1 680 ? 23.178 65.236 6.500 1.00 20.27 705 ARG A O 1
ATOM 5112 N N . LEU A 1 681 ? 24.889 64.209 7.592 1.00 17.81 706 LEU A N 1
ATOM 5113 C CA . LEU A 1 681 ? 25.456 63.604 6.398 1.00 18.09 706 LEU A CA 1
ATOM 5114 C C . LEU A 1 681 ? 24.444 62.697 5.695 1.00 18.17 706 LEU A C 1
ATOM 5115 O O . LEU A 1 681 ? 24.354 62.679 4.454 1.00 19.29 706 LEU A O 1
ATOM 5120 N N . LEU A 1 682 ? 23.685 61.936 6.473 1.00 16.22 707 LEU A N 1
ATOM 5121 C CA . LEU A 1 682 ? 22.743 60.973 5.904 1.00 15.38 707 LEU A CA 1
ATOM 5122 C C . LEU A 1 682 ? 21.287 61.428 5.944 1.00 15.78 707 LEU A C 1
ATOM 5123 O O . LEU A 1 682 ? 20.396 60.648 5.629 1.00 16.31 707 LEU A O 1
ATOM 5128 N N . ARG A 1 683 ? 21.026 62.666 6.365 1.00 16.09 708 ARG A N 1
ATOM 5129 C CA . ARG A 1 683 ? 19.677 63.152 6.561 1.00 16.90 708 ARG A CA 1
ATOM 5130 C C . ARG A 1 683 ? 18.790 63.020 5.349 1.00 16.88 708 ARG A C 1
ATOM 5131 O O . ARG A 1 683 ? 17.644 62.590 5.488 1.00 17.13 708 ARG A O 1
ATOM 5139 N N . ASP A 1 684 ? 19.310 63.362 4.163 1.00 16.69 709 ASP A N 1
ATOM 5140 C CA . ASP A 1 684 ? 18.429 63.281 2.972 1.00 18.38 709 ASP A CA 1
ATOM 5141 C C . ASP A 1 684 ? 18.017 61.852 2.692 1.00 18.40 709 ASP A C 1
ATOM 5142 O O . ASP A 1 684 ? 16.848 61.584 2.350 1.00 19.43 709 ASP A O 1
ATOM 5147 N N . LEU A 1 685 ? 18.951 60.906 2.891 1.00 16.42 710 LEU A N 1
ATOM 5148 C CA . LEU A 1 685 ? 18.632 59.502 2.676 1.00 17.20 710 LEU A CA 1
ATOM 5149 C C . LEU A 1 685 ? 17.685 59.002 3.767 1.00 17.05 710 LEU A C 1
ATOM 5150 O O . LEU A 1 685 ? 16.762 58.230 3.500 1.00 18.27 710 LEU A O 1
ATOM 5155 N N . ILE A 1 686 ? 17.879 59.433 5.011 1.00 16.19 711 ILE A N 1
ATOM 5156 C CA . ILE A 1 686 ? 16.971 59.059 6.101 1.00 16.79 711 ILE A CA 1
ATOM 5157 C C . ILE A 1 686 ? 15.535 59.569 5.792 1.00 17.14 711 ILE A C 1
ATOM 5158 O O . ILE A 1 686 ? 14.580 58.808 5.881 1.00 17.32 711 ILE A O 1
ATOM 5163 N N . ASP A 1 687 ? 15.429 60.840 5.374 1.00 18.27 712 ASP A N 1
ATOM 5164 C CA . ASP A 1 687 ? 14.125 61.462 5.089 1.00 18.21 712 ASP A CA 1
ATOM 5165 C C . ASP A 1 687 ? 13.403 60.772 3.928 1.00 20.13 712 ASP A C 1
ATOM 5166 O O . ASP A 1 687 ? 12.158 60.804 3.868 1.00 22.29 712 ASP A O 1
ATOM 5171 N N . LYS A 1 688 ? 14.146 60.214 2.976 1.00 18.60 713 LYS A N 1
ATOM 5172 C CA . LYS A 1 688 ? 13.549 59.535 1.818 1.00 20.01 713 LYS A CA 1
ATOM 5173 C C . LYS A 1 688 ? 12.981 58.154 2.187 1.00 20.66 713 LYS A C 1
ATOM 5174 O O . LYS A 1 688 ? 12.203 57.608 1.391 1.00 21.63 713 LYS A O 1
ATOM 5180 N N . GLN A 1 689 ? 13.308 57.597 3.401 1.00 18.18 714 GLN A N 1
ATOM 5181 C CA . GLN A 1 689 ? 12.825 56.259 3.693 1.00 17.66 714 GLN A CA 1
ATOM 5182 C C . GLN A 1 689 ? 11.332 56.211 3.980 1.00 18.72 714 GLN A C 1
ATOM 5183 O O . GLN A 1 689 ? 10.806 57.066 4.705 1.00 20.71 714 GLN A O 1
ATOM 5189 N N . THR A 1 690 ? 10.665 55.199 3.428 1.00 18.20 715 THR A N 1
ATOM 5190 C CA . THR A 1 690 ? 9.266 54.983 3.744 1.00 18.65 715 THR A CA 1
ATOM 5191 C C . THR A 1 690 ? 9.208 54.063 4.949 1.00 18.42 715 THR A C 1
ATOM 5192 O O . THR A 1 690 ? 10.142 53.294 5.207 1.00 17.56 715 THR A O 1
ATOM 5196 N N . TRP A 1 691 ? 8.143 54.149 5.702 1.00 17.86 716 TRP A N 1
ATOM 5197 C CA . TRP A 1 691 ? 7.936 53.332 6.889 1.00 17.72 716 TRP A CA 1
ATOM 5198 C C . TRP A 1 691 ? 7.081 52.145 6.487 1.00 19.12 716 TRP A C 1
ATOM 5199 O O . TRP A 1 691 ? 5.895 52.048 6.835 1.00 20.35 716 TRP A O 1
ATOM 5210 N N . THR A 1 692 ? 7.699 51.269 5.682 1.00 17.60 717 THR A N 1
ATOM 5211 C CA . THR A 1 692 ? 7.038 50.131 5.068 1.00 18.20 717 THR A CA 1
ATOM 5212 C C . THR A 1 692 ? 8.052 48.973 4.931 1.00 18.53 717 THR A C 1
ATOM 5213 O O . THR A 1 692 ? 9.221 49.103 5.313 1.00 18.13 717 THR A O 1
ATOM 5217 N N . ASP A 1 693 ? 7.588 47.828 4.398 1.00 19.50 718 ASP A N 1
ATOM 5218 C CA . ASP A 1 693 ? 8.421 46.702 4.063 1.00 18.42 718 ASP A CA 1
ATOM 5219 C C . ASP A 1 693 ? 8.627 46.582 2.539 1.00 19.91 718 ASP A C 1
ATOM 5220 O O . ASP A 1 693 ? 8.919 45.482 2.054 1.00 21.21 718 ASP A O 1
ATOM 5225 N N . GLU A 1 694 ? 8.503 47.707 1.812 1.00 20.65 719 GLU A N 1
ATOM 5226 C CA . GLU A 1 694 ? 8.632 47.691 0.357 1.00 21.84 719 GLU A CA 1
ATOM 5227 C C . GLU A 1 694 ? 10.061 47.532 -0.131 1.00 23.24 719 GLU A C 1
ATOM 5228 O O . GLU A 1 694 ? 11.015 47.876 0.566 1.00 22.21 719 GLU A O 1
ATOM 5234 N N . GLY A 1 695 ? 10.198 47.054 -1.360 1.00 24.28 720 GLY A N 1
ATOM 5235 C CA . GLY A 1 695 ? 11.489 46.989 -2.010 1.00 25.14 720 GLY A CA 1
ATOM 5236 C C . GLY A 1 695 ? 12.223 45.683 -1.953 1.00 23.75 720 GLY A C 1
ATOM 5237 O O . GLY A 1 695 ? 11.765 44.698 -1.371 1.00 23.88 720 GLY A O 1
ATOM 5238 N N . SER A 1 696 ? 13.428 45.716 -2.498 1.00 24.70 721 SER A N 1
ATOM 5239 C CA . SER A 1 696 ? 14.334 44.587 -2.493 1.00 24.84 721 SER A CA 1
ATOM 5240 C C . SER A 1 696 ? 14.944 44.355 -1.100 1.00 24.39 721 SER A C 1
ATOM 5241 O O . SER A 1 696 ? 14.838 45.232 -0.222 1.00 24.64 721 SER A O 1
ATOM 5244 N N . VAL A 1 697 ? 15.630 43.236 -0.885 1.00 22.63 722 VAL A N 1
ATOM 5245 C CA . VAL A 1 697 ? 16.251 42.951 0.398 1.00 22.33 722 VAL A CA 1
ATOM 5246 C C . VAL A 1 697 ? 17.267 44.078 0.771 1.00 21.58 722 VAL A C 1
ATOM 5247 O O . VAL A 1 697 ? 17.328 44.472 1.936 1.00 20.32 722 VAL A O 1
ATOM 5251 N N A SER A 1 698 ? 17.975 44.638 -0.227 0.50 20.32 723 SER A N 1
ATOM 5252 N N B SER A 1 698 ? 17.994 44.642 -0.220 0.50 20.90 723 SER A N 1
ATOM 5253 C CA A SER A 1 698 ? 18.934 45.708 0.051 0.50 18.91 723 SER A CA 1
ATOM 5254 C CA B SER A 1 698 ? 18.946 45.718 0.090 0.50 20.05 723 SER A CA 1
ATOM 5255 C C A SER A 1 698 ? 18.201 46.965 0.482 0.50 18.02 723 SER A C 1
ATOM 5256 C C B SER A 1 698 ? 18.205 46.976 0.493 0.50 18.59 723 SER A C 1
ATOM 5257 O O A SER A 1 698 ? 18.620 47.629 1.435 0.50 17.95 723 SER A O 1
ATOM 5258 O O B SER A 1 698 ? 18.623 47.657 1.434 0.50 18.50 723 SER A O 1
ATOM 5263 N N . GLU A 1 699 ? 17.093 47.288 -0.181 1.00 18.34 724 GLU A N 1
ATOM 5264 C CA . GLU A 1 699 ? 16.318 48.483 0.165 1.00 18.07 724 GLU A CA 1
ATOM 5265 C C . GLU A 1 699 ? 15.743 48.330 1.573 1.00 17.20 724 GLU A C 1
ATOM 5266 O O . GLU A 1 699 ? 15.769 49.298 2.358 1.00 16.03 724 GLU A O 1
ATOM 5272 N N . ARG A 1 700 ? 15.283 47.106 1.910 1.00 16.54 725 ARG A N 1
ATOM 5273 C CA . ARG A 1 700 ? 14.756 46.856 3.252 1.00 15.32 725 ARG A CA 1
ATOM 5274 C C . ARG A 1 700 ? 15.796 46.960 4.335 1.00 15.77 725 ARG A C 1
ATOM 5275 O O . ARG A 1 700 ? 15.561 47.561 5.378 1.00 14.72 725 ARG A O 1
ATOM 5283 N N . MET A 1 701 ? 16.985 46.372 4.111 1.00 15.70 726 MET A N 1
ATOM 5284 C CA . MET A 1 701 ? 18.038 46.426 5.118 1.00 15.14 726 MET A CA 1
ATOM 5285 C C . MET A 1 701 ? 18.544 47.851 5.300 1.00 14.16 726 MET A C 1
ATOM 5286 O O . MET A 1 701 ? 18.828 48.281 6.439 1.00 14.43 726 MET A O 1
ATOM 5291 N N . LEU A 1 702 ? 18.661 48.616 4.202 1.00 14.83 727 LEU A N 1
ATOM 5292 C CA . LEU A 1 702 ? 19.080 50.001 4.300 1.00 14.40 727 LEU A CA 1
ATOM 5293 C C . LEU A 1 702 ? 18.057 50.815 5.086 1.00 14.54 727 LEU A C 1
ATOM 5294 O O . LEU A 1 702 ? 18.424 51.560 6.004 1.00 14.61 727 LEU A O 1
ATOM 5299 N N . ARG A 1 703 ? 16.781 50.628 4.780 1.00 14.00 728 ARG A N 1
ATOM 5300 C CA . ARG A 1 703 ? 15.738 51.352 5.513 1.00 14.28 728 ARG A CA 1
ATOM 5301 C C . ARG A 1 703 ? 15.797 51.091 7.004 1.00 14.46 728 ARG A C 1
ATOM 5302 O O . ARG A 1 703 ? 15.804 52.025 7.824 1.00 13.92 728 ARG A O 1
ATOM 5310 N N . SER A 1 704 ? 15.831 49.807 7.373 1.00 13.83 729 SER A N 1
ATOM 5311 C CA . SER A 1 704 ? 15.786 49.460 8.808 1.00 14.15 729 SER A CA 1
ATOM 5312 C C . SER A 1 704 ? 16.941 50.059 9.570 1.00 14.16 729 SER A C 1
ATOM 5313 O O . SER A 1 704 ? 16.791 50.584 10.694 1.00 14.25 729 SER A O 1
ATOM 5316 N N . GLN A 1 705 ? 18.148 49.971 8.962 1.00 12.97 730 GLN A N 1
ATOM 5317 C CA . GLN A 1 705 ? 19.338 50.489 9.649 1.00 13.15 730 GLN A CA 1
ATOM 5318 C C . GLN A 1 705 ? 19.306 51.989 9.784 1.00 14.09 730 GLN A C 1
ATOM 5319 O O . GLN A 1 705 ? 19.677 52.528 10.849 1.00 14.53 730 GLN A O 1
ATOM 5325 N N . LEU A 1 706 ? 18.847 52.686 8.742 1.00 13.17 731 LEU A N 1
ATOM 5326 C CA . LEU A 1 706 ? 18.811 54.135 8.785 1.00 13.62 731 LEU A CA 1
ATOM 5327 C C . LEU A 1 706 ? 17.777 54.631 9.763 1.00 13.64 731 LEU A C 1
ATOM 5328 O O . LEU A 1 706 ? 18.053 55.614 10.474 1.00 14.70 731 LEU A O 1
ATOM 5333 N N . LEU A 1 707 ? 16.587 54.019 9.790 1.00 13.55 732 LEU A N 1
ATOM 5334 C CA . LEU A 1 707 ? 15.568 54.499 10.748 1.00 13.53 732 LEU A CA 1
ATOM 5335 C C . LEU A 1 707 ? 16.028 54.239 12.175 1.00 14.08 732 LEU A C 1
ATOM 5336 O O . LEU A 1 707 ? 15.825 55.067 13.069 1.00 15.10 732 LEU A O 1
ATOM 5341 N N . LEU A 1 708 ? 16.668 53.089 12.425 1.00 14.13 733 LEU A N 1
ATOM 5342 C CA . LEU A 1 708 ? 17.147 52.794 13.791 1.00 14.09 733 LEU A CA 1
ATOM 5343 C C . LEU A 1 708 ? 18.227 53.810 14.178 1.00 15.12 733 LEU A C 1
ATOM 5344 O O . LEU A 1 708 ? 18.171 54.373 15.279 1.00 16.09 733 LEU A O 1
ATOM 5349 N N . LEU A 1 709 ? 19.164 54.086 13.261 1.00 13.81 734 LEU A N 1
ATOM 5350 C CA . LEU A 1 709 ? 20.241 55.055 13.542 1.00 13.98 734 LEU A CA 1
ATOM 5351 C C . LEU A 1 709 ? 19.641 56.427 13.860 1.00 14.92 734 LEU A C 1
ATOM 5352 O O . LEU A 1 709 ? 20.032 57.042 14.852 1.00 15.43 734 LEU A O 1
ATOM 5357 N N . ALA A 1 710 ? 18.716 56.894 13.026 1.00 14.44 735 ALA A N 1
ATOM 5358 C CA . ALA A 1 710 ? 18.100 58.204 13.250 1.00 15.91 735 ALA A CA 1
ATOM 5359 C C . ALA A 1 710 ? 17.382 58.269 14.585 1.00 16.77 735 ALA A C 1
ATOM 5360 O O . ALA A 1 710 ? 17.538 59.276 15.299 1.00 18.07 735 ALA A O 1
ATOM 5362 N N . CYS A 1 711 ? 16.616 57.235 14.933 1.00 16.58 736 CYS A N 1
ATOM 5363 C CA . CYS A 1 711 ? 15.888 57.255 16.209 1.00 17.20 736 CYS A CA 1
ATOM 5364 C C . CYS A 1 711 ? 16.813 57.210 17.374 1.00 18.66 736 CYS A C 1
ATOM 5365 O O . CYS A 1 711 ? 16.565 57.893 18.373 1.00 19.42 736 CYS A O 1
ATOM 5368 N N . VAL A 1 712 ? 17.864 56.356 17.336 1.00 18.26 737 VAL A N 1
ATOM 5369 C CA . VAL A 1 712 ? 18.839 56.314 18.423 1.00 18.89 737 VAL A CA 1
ATOM 5370 C C . VAL A 1 712 ? 19.501 57.673 18.649 1.00 19.41 737 VAL A C 1
ATOM 5371 O O . VAL A 1 712 ? 19.792 58.025 19.808 1.00 21.25 737 VAL A O 1
ATOM 5375 N N . HIS A 1 713 ? 19.691 58.454 17.597 1.00 19.24 738 HIS A N 1
ATOM 5376 C CA . HIS A 1 713 ? 20.331 59.754 17.736 1.00 20.32 738 HIS A CA 1
ATOM 5377 C C . HIS A 1 713 ? 19.335 60.933 17.898 1.00 21.80 738 HIS A C 1
ATOM 5378 O O . HIS A 1 713 ? 19.706 62.093 17.655 1.00 22.75 738 HIS A O 1
ATOM 5385 N N A ASN A 1 714 ? 18.084 60.599 18.248 0.50 21.43 739 ASN A N 1
ATOM 5386 N N B ASN A 1 714 ? 18.100 60.647 18.275 0.50 21.53 739 ASN A N 1
ATOM 5387 C CA A ASN A 1 714 ? 16.972 61.497 18.586 0.50 22.28 739 ASN A CA 1
ATOM 5388 C CA B ASN A 1 714 ? 17.137 61.721 18.560 0.50 22.24 739 ASN A CA 1
ATOM 5389 C C A ASN A 1 714 ? 16.576 62.434 17.468 0.50 23.27 739 ASN A C 1
ATOM 5390 C C B ASN A 1 714 ? 16.825 62.608 17.368 0.50 23.64 739 ASN A C 1
ATOM 5391 O O A ASN A 1 714 ? 16.056 63.519 17.744 0.50 23.08 739 ASN A O 1
ATOM 5392 O O B ASN A 1 714 ? 16.655 63.837 17.510 0.50 23.84 739 ASN A O 1
ATOM 5401 N N . TYR A 1 715 ? 16.744 62.005 16.188 1.00 23.00 740 TYR A N 1
ATOM 5402 C CA . TYR A 1 715 ? 16.338 62.777 14.999 1.00 22.21 740 TYR A CA 1
ATOM 5403 C C . TYR A 1 715 ? 14.809 62.851 15.092 1.00 24.12 740 TYR A C 1
ATOM 5404 O O . TYR A 1 715 ? 14.109 61.844 14.964 1.00 24.08 740 TYR A O 1
ATOM 5413 N N . GLN A 1 716 ? 14.302 64.024 15.539 1.00 24.19 741 GLN A N 1
ATOM 5414 C CA . GLN A 1 716 ? 12.890 64.157 15.875 1.00 25.17 741 GLN A CA 1
ATOM 5415 C C . GLN A 1 716 ? 11.885 63.709 14.840 1.00 23.65 741 GLN A C 1
ATOM 5416 O O . GLN A 1 716 ? 10.939 63.044 15.265 1.00 24.28 741 GLN A O 1
ATOM 5422 N N . PRO A 1 717 ? 12.045 63.907 13.516 1.00 23.78 742 PRO A N 1
ATOM 5423 C CA . PRO A 1 717 ? 11.048 63.353 12.580 1.00 23.92 742 PRO A CA 1
ATOM 5424 C C . PRO A 1 717 ? 10.887 61.841 12.703 1.00 23.62 742 PRO A C 1
ATOM 5425 O O . PRO A 1 717 ? 9.769 61.306 12.647 1.00 24.46 742 PRO A O 1
ATOM 5429 N N . CYS A 1 718 ? 12.011 61.138 12.903 1.00 22.53 743 CYS A N 1
ATOM 5430 C CA . CYS A 1 718 ? 11.927 59.695 13.031 1.00 22.37 743 CYS A CA 1
ATOM 5431 C C . CYS A 1 718 ? 11.444 59.283 14.433 1.00 21.39 743 CYS A C 1
ATOM 5432 O O . CYS A 1 718 ? 10.575 58.413 14.533 1.00 21.35 743 CYS A O 1
ATOM 5435 N N . VAL A 1 719 ? 11.911 59.952 15.501 1.00 20.68 744 VAL A N 1
ATOM 5436 C CA . VAL A 1 719 ? 11.440 59.630 16.858 1.00 21.15 744 VAL A CA 1
ATOM 5437 C C . VAL A 1 719 ? 9.914 59.800 16.981 1.00 22.67 744 VAL A C 1
ATOM 5438 O O . VAL A 1 719 ? 9.222 58.919 17.499 1.00 22.87 744 VAL A O 1
ATOM 5442 N N . GLN A 1 720 ? 9.380 60.889 16.399 1.00 23.07 745 GLN A N 1
ATOM 5443 C CA . GLN A 1 720 ? 7.944 61.144 16.517 1.00 24.46 745 GLN A CA 1
ATOM 5444 C C . GLN A 1 720 ? 7.124 60.084 15.805 1.00 23.25 745 GLN A C 1
ATOM 5445 O O . GLN A 1 720 ? 6.093 59.622 16.325 1.00 23.15 745 GLN A O 1
ATOM 5451 N N . ARG A 1 721 ? 7.605 59.658 14.620 1.00 22.09 746 ARG A N 1
ATOM 5452 C CA . ARG A 1 721 ? 6.932 58.646 13.876 1.00 21.94 746 ARG A CA 1
ATOM 5453 C C . ARG A 1 721 ? 6.985 57.302 14.638 1.00 20.59 746 ARG A C 1
ATOM 5454 O O . ARG A 1 721 ? 5.989 56.566 14.735 1.00 21.04 746 ARG A O 1
ATOM 5462 N N . ALA A 1 722 ? 8.172 56.986 15.208 1.00 19.49 747 ALA A N 1
ATOM 5463 C CA . ALA A 1 722 ? 8.334 55.748 15.953 1.00 18.57 747 ALA A CA 1
ATOM 5464 C C . ALA A 1 722 ? 7.466 55.715 17.226 1.00 19.96 747 ALA A C 1
ATOM 5465 O O . ALA A 1 722 ? 6.883 54.675 17.566 1.00 19.39 747 ALA A O 1
ATOM 5467 N N . GLU A 1 723 ? 7.379 56.840 17.905 1.00 20.94 748 GLU A N 1
ATOM 5468 C CA . GLU A 1 723 ? 6.551 56.943 19.108 1.00 22.01 748 GLU A CA 1
ATOM 5469 C C . GLU A 1 723 ? 5.076 56.698 18.778 1.00 23.13 748 GLU A C 1
ATOM 5470 O O . GLU A 1 723 ? 4.380 56.044 19.558 1.00 24.05 748 GLU A O 1
ATOM 5476 N N . GLY A 1 724 ? 4.623 57.185 17.614 1.00 23.57 749 GLY A N 1
ATOM 5477 C CA . GLY A 1 724 ? 3.238 57.007 17.184 1.00 22.84 749 GLY A CA 1
ATOM 5478 C C . GLY A 1 724 ? 2.932 55.571 16.866 1.00 21.90 749 GLY A C 1
ATOM 5479 O O . GLY A 1 724 ? 1.919 55.042 17.306 1.00 23.57 749 GLY A O 1
ATOM 5480 N N . TYR A 1 725 ? 3.855 54.861 16.153 1.00 20.25 750 TYR A N 1
ATOM 5481 C CA . TYR A 1 725 ? 3.656 53.455 15.897 1.00 20.76 750 TYR A CA 1
ATOM 5482 C C . TYR A 1 725 ? 3.667 52.690 17.219 1.00 20.52 750 TYR A C 1
ATOM 5483 O O . TYR A 1 725 ? 2.866 51.792 17.383 1.00 22.34 750 TYR A O 1
ATOM 5492 N N . PHE A 1 726 ? 4.621 53.006 18.141 1.00 19.32 751 PHE A N 1
ATOM 5493 C CA . PHE A 1 726 ? 4.682 52.241 19.389 1.00 19.32 751 PHE A CA 1
ATOM 5494 C C . PHE A 1 726 ? 3.410 52.409 20.218 1.00 20.93 751 PHE A C 1
ATOM 5495 O O . PHE A 1 726 ? 2.894 51.414 20.717 1.00 20.51 751 PHE A O 1
ATOM 5503 N N . ARG A 1 727 ? 2.909 53.647 20.311 1.00 21.79 752 ARG A N 1
ATOM 5504 C CA . ARG A 1 727 ? 1.684 53.942 21.081 1.00 24.28 752 ARG A CA 1
ATOM 5505 C C . ARG A 1 727 ? 0.518 53.195 20.475 1.00 25.59 752 ARG A C 1
ATOM 5506 O O . ARG A 1 727 ? -0.170 52.468 21.190 1.00 26.46 752 ARG A O 1
ATOM 5514 N N . LYS A 1 728 ? 0.371 53.253 19.149 1.00 26.21 753 LYS A N 1
ATOM 5515 C CA . LYS A 1 728 ? -0.733 52.547 18.481 1.00 27.51 753 LYS A CA 1
ATOM 5516 C C . LYS A 1 728 ? -0.630 51.042 18.612 1.00 26.45 753 LYS A C 1
ATOM 5517 O O . LYS A 1 728 ? -1.625 50.345 18.901 1.00 28.30 753 LYS A O 1
ATOM 5523 N N . TRP A 1 729 ? 0.604 50.512 18.516 1.00 24.31 754 TRP A N 1
ATOM 5524 C CA . TRP A 1 729 ? 0.821 49.108 18.679 1.00 23.40 754 TRP A CA 1
ATOM 5525 C C . TRP A 1 729 ? 0.478 48.687 20.145 1.00 24.98 754 TRP A C 1
ATOM 5526 O O . TRP A 1 729 ? -0.291 47.750 20.364 1.00 26.05 754 TRP A O 1
ATOM 5537 N N . LYS A 1 730 ? 0.979 49.429 21.142 1.00 23.56 755 LYS A N 1
ATOM 5538 C CA . LYS A 1 730 ? 0.729 49.113 22.543 1.00 24.31 755 LYS A CA 1
ATOM 5539 C C . LYS A 1 730 ? -0.785 49.233 22.879 1.00 26.00 755 LYS A C 1
ATOM 5540 O O . LYS A 1 730 ? -1.329 48.334 23.532 1.00 26.25 755 LYS A O 1
ATOM 5546 N N . GLU A 1 731 ? -1.442 50.281 22.394 1.00 27.04 756 GLU A N 1
ATOM 5547 C CA . GLU A 1 731 ? -2.890 50.490 22.651 1.00 28.06 756 GLU A CA 1
ATOM 5548 C C . GLU A 1 731 ? -3.748 49.413 22.021 1.00 29.92 756 GLU A C 1
ATOM 5549 O O . GLU A 1 731 ? -4.837 49.112 22.535 1.00 30.14 756 GLU A O 1
ATOM 5555 N N . SER A 1 732 ? -3.275 48.815 20.924 1.00 30.04 757 SER A N 1
ATOM 5556 C CA . SER A 1 732 ? -3.958 47.702 20.277 1.00 30.94 757 SER A CA 1
ATOM 5557 C C . SER A 1 732 ? -3.620 46.362 20.957 1.00 31.29 757 SER A C 1
ATOM 5558 O O . SER A 1 732 ? -3.998 45.319 20.444 1.00 32.01 757 SER A O 1
ATOM 5561 N N . ASN A 1 733 ? -2.868 46.381 22.085 1.00 31.11 758 ASN A N 1
ATOM 5562 C CA . ASN A 1 733 ? -2.364 45.217 22.794 1.00 32.91 758 ASN A CA 1
ATOM 5563 C C . ASN A 1 733 ? -1.472 44.366 21.886 1.00 36.13 758 ASN A C 1
ATOM 5564 O O . ASN A 1 733 ? -1.496 43.139 21.945 1.00 36.45 758 ASN A O 1
ATOM 5569 N N . GLY A 1 734 ? -0.707 45.030 21.022 1.00 38.08 759 GLY A N 1
ATOM 5570 C CA . GLY A 1 734 ? 0.186 44.343 20.104 1.00 40.96 759 GLY A CA 1
ATOM 5571 C C . GLY A 1 734 ? -0.501 43.666 18.938 1.00 44.26 759 GLY A C 1
ATOM 5572 O O . GLY A 1 734 ? 0.171 43.001 18.150 1.00 45.00 759 GLY A O 1
ATOM 5573 N N . GLN A 1 735 ? -1.842 43.826 18.779 1.00 45.80 760 GLN A N 1
ATOM 5574 C CA . GLN A 1 735 ? -2.549 43.202 17.648 1.00 47.55 760 GLN A CA 1
ATOM 5575 C C . GLN A 1 735 ? -1.968 43.687 16.322 1.00 48.37 760 GLN A C 1
ATOM 5576 O O . GLN A 1 735 ? -1.407 42.873 15.591 1.00 49.43 760 GLN A O 1
ATOM 5582 N N . LEU A 1 736 ? -1.968 45.025 16.120 1.00 47.68 761 LEU A N 1
ATOM 5583 C CA . LEU A 1 736 ? -1.446 45.773 14.977 1.00 47.72 761 LEU A CA 1
ATOM 5584 C C . LEU A 1 736 ? -0.113 45.227 14.436 1.00 45.52 761 LEU A C 1
ATOM 5585 O O . LEU A 1 736 ? 0.873 45.234 15.150 1.00 46.31 761 LEU A O 1
ATOM 5590 N N . SER A 1 737 ? -0.097 44.712 13.197 1.00 42.83 762 SER A N 1
ATOM 5591 C CA . SER A 1 737 ? 1.149 44.274 12.572 1.00 39.86 762 SER A CA 1
ATOM 5592 C C . SER A 1 737 ? 1.886 45.558 12.150 1.00 35.86 762 SER A C 1
ATOM 5593 O O . SER A 1 737 ? 1.311 46.471 11.560 1.00 36.84 762 SER A O 1
ATOM 5596 N N . LEU A 1 738 ? 3.094 45.686 12.612 1.00 30.65 763 LEU A N 1
ATOM 5597 C CA . LEU A 1 738 ? 3.954 46.822 12.283 1.00 26.74 763 LEU A CA 1
ATOM 5598 C C . LEU A 1 738 ? 4.758 46.388 11.098 1.00 22.62 763 LEU A C 1
ATOM 5599 O O . LEU A 1 738 ? 5.113 45.195 11.016 1.00 23.57 763 LEU A O 1
ATOM 5604 N N . PRO A 1 739 ? 5.254 47.323 10.243 1.00 20.18 764 PRO A N 1
ATOM 5605 C CA . PRO A 1 739 ? 6.206 46.891 9.215 1.00 18.31 764 PRO A CA 1
ATOM 5606 C C . PRO A 1 739 ? 7.443 46.333 9.915 1.00 17.94 764 PRO A C 1
ATOM 5607 O O . PRO A 1 739 ? 7.937 46.947 10.878 1.00 17.34 764 PRO A O 1
ATOM 5611 N N . VAL A 1 740 ? 7.917 45.162 9.486 1.00 17.43 765 VAL A N 1
ATOM 5612 C CA . VAL A 1 740 ? 9.098 44.594 10.121 1.00 16.26 765 VAL A CA 1
ATOM 5613 C C . VAL A 1 740 ? 10.308 45.539 10.059 1.00 16.16 765 VAL A C 1
ATOM 5614 O O . VAL A 1 740 ? 11.098 45.632 11.002 1.00 15.88 765 VAL A O 1
ATOM 5618 N N . ASP A 1 741 ? 10.407 46.265 8.935 1.00 15.95 766 ASP A N 1
ATOM 5619 C CA . ASP A 1 741 ? 11.589 47.108 8.712 1.00 15.22 766 ASP A CA 1
ATOM 5620 C C . ASP A 1 741 ? 11.679 48.309 9.604 1.00 15.01 766 ASP A C 1
ATOM 5621 O O . ASP A 1 741 ? 12.772 48.858 9.753 1.00 15.48 766 ASP A O 1
ATOM 5626 N N . VAL A 1 742 ? 10.563 48.713 10.228 1.00 15.26 767 VAL A N 1
ATOM 5627 C CA . VAL A 1 742 ? 10.592 49.812 11.172 1.00 14.69 767 VAL A CA 1
ATOM 5628 C C . VAL A 1 742 ? 10.534 49.321 12.608 1.00 14.10 767 VAL A C 1
ATOM 5629 O O . VAL A 1 742 ? 10.624 50.132 13.512 1.00 15.71 767 VAL A O 1
ATOM 5633 N N . THR A 1 743 ? 10.383 47.995 12.832 1.00 14.16 768 THR A N 1
ATOM 5634 C CA . THR A 1 743 ? 10.196 47.468 14.165 1.00 14.99 768 THR A CA 1
ATOM 5635 C C . THR A 1 743 ? 11.399 47.736 15.078 1.00 15.88 768 THR A C 1
ATOM 5636 O O . THR A 1 743 ? 11.183 48.042 16.248 1.00 16.45 768 THR A O 1
ATOM 5640 N N . LEU A 1 744 ? 12.648 47.609 14.590 1.00 14.97 769 LEU A N 1
ATOM 5641 C CA . LEU A 1 744 ? 13.785 47.907 15.482 1.00 15.53 769 LEU A CA 1
ATOM 5642 C C . LEU A 1 744 ? 13.739 49.348 15.982 1.00 15.63 769 LEU A C 1
ATOM 5643 O O . LEU A 1 744 ? 13.848 49.600 17.177 1.00 16.00 769 LEU A O 1
ATOM 5648 N N . ALA A 1 745 ? 13.466 50.306 15.068 1.00 15.42 770 ALA A N 1
ATOM 5649 C CA . ALA A 1 745 ? 13.383 51.710 15.480 1.00 15.68 770 ALA A CA 1
ATOM 5650 C C . ALA A 1 745 ? 12.197 51.907 16.448 1.00 16.86 770 ALA A C 1
ATOM 5651 O O . ALA A 1 745 ? 12.364 52.572 17.468 1.00 17.98 770 ALA A O 1
ATOM 5653 N N . VAL A 1 746 ? 11.041 51.328 16.133 1.00 15.91 771 VAL A N 1
ATOM 5654 C CA . VAL A 1 746 ? 9.851 51.511 16.959 1.00 15.31 771 VAL A CA 1
ATOM 5655 C C . VAL A 1 746 ? 10.040 50.920 18.335 1.00 15.34 771 VAL A C 1
ATOM 5656 O O . VAL A 1 746 ? 9.762 51.604 19.337 1.00 15.90 771 VAL A O 1
ATOM 5660 N N . PHE A 1 747 ? 10.542 49.705 18.410 1.00 14.80 772 PHE A N 1
ATOM 5661 C CA . PHE A 1 747 ? 10.761 49.087 19.719 1.00 14.73 772 PHE A CA 1
ATOM 5662 C C . PHE A 1 747 ? 11.887 49.808 20.493 1.00 15.27 772 PHE A C 1
ATOM 5663 O O . PHE A 1 747 ? 11.785 49.966 21.706 1.00 15.92 772 PHE A O 1
ATOM 5671 N N . ALA A 1 748 ? 12.964 50.261 19.804 1.00 15.60 773 ALA A N 1
ATOM 5672 C CA . ALA A 1 748 ? 14.043 50.935 20.520 1.00 15.82 773 ALA A CA 1
ATOM 5673 C C . ALA A 1 748 ? 13.561 52.217 21.146 1.00 17.19 773 ALA A C 1
ATOM 5674 O O . ALA A 1 748 ? 14.012 52.561 22.230 1.00 17.80 773 ALA A O 1
ATOM 5676 N N . VAL A 1 749 ? 12.686 52.937 20.449 1.00 16.12 774 VAL A N 1
ATOM 5677 C CA . VAL A 1 749 ? 12.131 54.157 21.004 1.00 16.87 774 VAL A CA 1
ATOM 5678 C C . VAL A 1 749 ? 11.147 53.806 22.132 1.00 17.44 774 VAL A C 1
ATOM 5679 O O . VAL A 1 749 ? 11.184 54.456 23.195 1.00 19.02 774 VAL A O 1
ATOM 5683 N N . GLY A 1 750 ? 10.277 52.834 21.895 1.00 16.55 775 GLY A N 1
ATOM 5684 C CA . GLY A 1 750 ? 9.262 52.503 22.891 1.00 17.64 775 GLY A CA 1
ATOM 5685 C C . GLY A 1 750 ? 9.839 52.022 24.200 1.00 18.66 775 GLY A C 1
ATOM 5686 O O . GLY A 1 750 ? 9.305 52.339 25.269 1.00 19.96 775 GLY A O 1
ATOM 5687 N N . ALA A 1 751 ? 10.961 51.269 24.148 1.00 18.95 776 ALA A N 1
ATOM 5688 C CA . ALA A 1 751 ? 11.520 50.725 25.383 1.00 19.53 776 ALA A CA 1
ATOM 5689 C C . ALA A 1 751 ? 12.273 51.751 26.240 1.00 19.10 776 ALA A C 1
ATOM 5690 O O . ALA A 1 751 ? 12.827 51.364 27.268 1.00 19.27 776 ALA A O 1
ATOM 5692 N N . GLN A 1 752 ? 12.291 53.018 25.830 1.00 18.73 777 GLN A N 1
ATOM 5693 C CA . GLN A 1 752 ? 12.945 54.125 26.570 1.00 19.86 777 GLN A CA 1
ATOM 5694 C C . GLN A 1 752 ? 12.166 54.615 27.796 1.00 23.87 777 GLN A C 1
ATOM 5695 O O . GLN A 1 752 ? 12.703 55.415 28.573 1.00 26.46 777 GLN A O 1
ATOM 5701 N N . SER A 1 753 ? 10.890 54.242 27.897 1.00 22.66 778 SER A N 1
ATOM 5702 C CA . SER A 1 753 ? 10.130 54.585 29.085 1.00 23.11 778 SER A CA 1
ATOM 5703 C C . SER A 1 753 ? 9.955 53.296 29.840 1.00 22.03 778 SER A C 1
ATOM 5704 O O . SER A 1 753 ? 9.948 52.174 29.282 1.00 21.05 778 SER A O 1
ATOM 5707 N N . THR A 1 754 ? 9.671 53.436 31.148 1.00 22.15 779 THR A N 1
ATOM 5708 C CA . THR A 1 754 ? 9.475 52.256 31.965 1.00 22.06 779 THR A CA 1
ATOM 5709 C C . THR A 1 754 ? 8.225 51.488 31.512 1.00 21.81 779 THR A C 1
ATOM 5710 O O . THR A 1 754 ? 8.295 50.272 31.381 1.00 21.07 779 THR A O 1
ATOM 5714 N N . GLU A 1 755 ? 7.120 52.201 31.195 1.00 21.74 780 GLU A N 1
ATOM 5715 C CA . GLU A 1 755 ? 5.932 51.495 30.716 1.00 22.08 780 GLU A CA 1
ATOM 5716 C C . GLU A 1 755 ? 6.173 50.755 29.394 1.00 20.79 780 GLU A C 1
ATOM 5717 O O . GLU A 1 755 ? 5.689 49.643 29.209 1.00 20.65 780 GLU A O 1
ATOM 5723 N N . GLY A 1 756 ? 6.938 51.383 28.500 1.00 19.54 781 GLY A N 1
ATOM 5724 C CA . GLY A 1 756 ? 7.185 50.779 27.193 1.00 19.75 781 GLY A CA 1
ATOM 5725 C C . GLY A 1 756 ? 8.108 49.578 27.288 1.00 19.33 781 GLY A C 1
ATOM 5726 O O . GLY A 1 756 ? 7.875 48.544 26.682 1.00 19.40 781 GLY A O 1
ATOM 5727 N N . TRP A 1 757 ? 9.152 49.698 28.111 1.00 18.31 782 TRP A N 1
ATOM 5728 C CA . TRP A 1 757 ? 10.083 48.575 28.348 1.00 18.42 782 TRP A CA 1
ATOM 5729 C C . TRP A 1 757 ? 9.314 47.358 28.916 1.00 19.23 782 TRP A C 1
ATOM 5730 O O . TRP A 1 757 ? 9.396 46.244 28.405 1.00 18.25 782 TRP A O 1
ATOM 5741 N N . ASP A 1 758 ? 8.502 47.639 29.964 1.00 19.33 783 ASP A N 1
ATOM 5742 C CA . ASP A 1 758 ? 7.723 46.567 30.573 1.00 20.90 783 ASP A CA 1
ATOM 5743 C C . ASP A 1 758 ? 6.738 45.940 29.595 1.00 21.51 783 ASP A C 1
ATOM 5744 O O . ASP A 1 758 ? 6.593 44.728 29.580 1.00 20.65 783 ASP A O 1
ATOM 5749 N N . PHE A 1 759 ? 6.067 46.761 28.788 1.00 21.84 784 PHE A N 1
ATOM 5750 C CA . PHE A 1 759 ? 5.098 46.217 27.820 1.00 22.64 784 PHE A CA 1
ATOM 5751 C C . PHE A 1 759 ? 5.807 45.347 26.790 1.00 22.19 784 PHE A C 1
ATOM 5752 O O . PHE A 1 759 ? 5.381 44.230 26.490 1.00 21.30 784 PHE A O 1
ATOM 5760 N N . LEU A 1 760 ? 6.938 45.855 26.262 1.00 21.82 785 LEU A N 1
ATOM 5761 C CA . LEU A 1 760 ? 7.681 45.098 25.274 1.00 22.46 785 LEU A CA 1
ATOM 5762 C C . LEU A 1 760 ? 8.177 43.762 25.835 1.00 21.81 785 LEU A C 1
ATOM 5763 O O . LEU A 1 760 ? 8.028 42.715 25.204 1.00 22.42 785 LEU A O 1
ATOM 5768 N N . TYR A 1 761 ? 8.718 43.781 27.065 1.00 20.64 786 TYR A N 1
ATOM 5769 C CA . TYR A 1 761 ? 9.160 42.547 27.676 1.00 20.82 786 TYR A CA 1
ATOM 5770 C C . TYR A 1 761 ? 7.977 41.585 27.900 1.00 21.41 786 TYR A C 1
ATOM 5771 O O . TYR A 1 761 ? 8.122 40.391 27.713 1.00 20.33 786 TYR A O 1
ATOM 5780 N N . SER A 1 762 ? 6.797 42.133 28.245 1.00 21.29 787 SER A N 1
ATOM 5781 C CA . SER A 1 762 ? 5.624 41.258 28.435 1.00 22.09 787 SER A CA 1
ATOM 5782 C C . SER A 1 762 ? 5.219 40.481 27.196 1.00 23.80 787 SER A C 1
ATOM 5783 O O . SER A 1 762 ? 4.573 39.439 27.331 1.00 27.23 787 SER A O 1
ATOM 5786 N N . LYS A 1 763 ? 5.551 40.969 25.988 1.00 20.42 788 LYS A N 1
ATOM 5787 C CA . LYS A 1 763 ? 5.187 40.276 24.753 1.00 19.42 788 LYS A CA 1
ATOM 5788 C C . LYS A 1 763 ? 6.251 39.200 24.358 1.00 19.42 788 LYS A C 1
ATOM 5789 O O . LYS A 1 763 ? 5.990 38.284 23.578 1.00 20.22 788 LYS A O 1
ATOM 5795 N N . TYR A 1 764 ? 7.446 39.330 24.902 1.00 18.38 789 TYR A N 1
ATOM 5796 C CA . TYR A 1 764 ? 8.566 38.443 24.573 1.00 17.40 789 TYR A CA 1
ATOM 5797 C C . TYR A 1 764 ? 8.231 36.987 24.869 1.00 18.26 789 TYR A C 1
ATOM 5798 O O . TYR A 1 764 ? 8.525 36.143 24.038 1.00 17.34 789 TYR A O 1
ATOM 5807 N N . GLN A 1 765 ? 7.609 36.681 26.043 1.00 19.53 790 GLN A N 1
ATOM 5808 C CA . GLN A 1 765 ? 7.322 35.279 26.358 1.00 21.43 790 GLN A CA 1
ATOM 5809 C C . GLN A 1 765 ? 6.380 34.567 25.424 1.00 22.21 790 GLN A C 1
ATOM 5810 O O . GLN A 1 765 ? 6.433 33.329 25.370 1.00 25.82 790 GLN A O 1
ATOM 5816 N N . PHE A 1 766 ? 5.556 35.294 24.697 1.00 19.69 791 PHE A N 1
ATOM 5817 C CA . PHE A 1 766 ? 4.596 34.663 23.795 1.00 20.80 791 PHE A CA 1
ATOM 5818 C C . PHE A 1 766 ? 5.135 34.519 22.396 1.00 19.47 791 PHE A C 1
ATOM 5819 O O . PHE A 1 766 ? 4.526 33.794 21.609 1.00 21.51 791 PHE A O 1
ATOM 5827 N N . SER A 1 767 ? 6.236 35.203 22.053 1.00 16.54 792 SER A N 1
ATOM 5828 C CA . SER A 1 767 ? 6.653 35.227 20.669 1.00 15.45 792 SER A CA 1
ATOM 5829 C C . SER A 1 767 ? 7.228 33.914 20.223 1.00 15.39 792 SER A C 1
ATOM 5830 O O . SER A 1 767 ? 8.053 33.304 20.922 1.00 17.21 792 SER A O 1
ATOM 5833 N N . LEU A 1 768 ? 6.846 33.514 19.012 1.00 15.11 793 LEU A N 1
ATOM 5834 C CA . LEU A 1 768 ? 7.431 32.358 18.337 1.00 14.81 793 LEU A CA 1
ATOM 5835 C C . LEU A 1 768 ? 8.375 32.826 17.210 1.00 13.87 793 LEU A C 1
ATOM 5836 O O . LEU A 1 768 ? 8.937 32.004 16.506 1.00 14.03 793 LEU A O 1
ATOM 5841 N N . SER A 1 769 ? 8.549 34.137 17.031 1.00 14.30 794 SER A N 1
ATOM 5842 C CA . SER A 1 769 ? 9.364 34.681 15.950 1.00 13.71 794 SER A CA 1
ATOM 5843 C C . SER A 1 769 ? 10.781 34.972 16.410 1.00 13.27 794 SER A C 1
ATOM 5844 O O . SER A 1 769 ? 10.961 35.781 17.322 1.00 14.00 794 SER A O 1
ATOM 5847 N N . SER A 1 770 ? 11.775 34.367 15.745 1.00 13.14 795 SER A N 1
ATOM 5848 C CA . SER A 1 770 ? 13.154 34.645 16.150 1.00 12.86 795 SER A CA 1
ATOM 5849 C C . SER A 1 770 ? 13.499 36.115 15.880 1.00 13.80 795 SER A C 1
ATOM 5850 O O . SER A 1 770 ? 14.215 36.742 16.679 1.00 14.12 795 SER A O 1
ATOM 5853 N N . THR A 1 771 ? 13.005 36.702 14.749 1.00 13.15 796 THR A N 1
ATOM 5854 C CA . THR A 1 771 ? 13.262 38.124 14.516 1.00 13.16 796 THR A CA 1
ATOM 5855 C C . THR A 1 771 ? 12.650 38.993 15.588 1.00 13.63 796 THR A C 1
ATOM 5856 O O . THR A 1 771 ? 13.347 39.877 16.140 1.00 14.00 796 THR A O 1
ATOM 5860 N N . GLU A 1 772 ? 11.372 38.749 15.947 1.00 13.23 797 GLU A N 1
ATOM 5861 C CA . GLU A 1 772 ? 10.760 39.597 16.948 1.00 13.79 797 GLU A CA 1
ATOM 5862 C C . GLU A 1 772 ? 11.497 39.477 18.281 1.00 13.85 797 GLU A C 1
ATOM 5863 O O . GLU A 1 772 ? 11.677 40.497 18.972 1.00 14.42 797 GLU A O 1
ATOM 5869 N N . LYS A 1 773 ? 11.905 38.256 18.657 1.00 13.49 798 LYS A N 1
ATOM 5870 C CA . LYS A 1 773 ? 12.607 38.087 19.932 1.00 14.00 798 LYS A CA 1
ATOM 5871 C C . LYS A 1 773 ? 13.947 38.843 19.887 1.00 13.97 798 LYS A C 1
ATOM 5872 O O . LYS A 1 773 ? 14.327 39.492 20.881 1.00 14.70 798 LYS A O 1
ATOM 5878 N N . SER A 1 774 ? 14.650 38.775 18.742 1.00 13.07 799 SER A N 1
ATOM 5879 C CA A SER A 1 774 ? 15.907 39.510 18.573 0.50 13.78 799 SER A CA 1
ATOM 5880 C CA B SER A 1 774 ? 15.908 39.505 18.601 0.50 13.82 799 SER A CA 1
ATOM 5881 C C . SER A 1 774 ? 15.664 41.009 18.669 1.00 14.41 799 SER A C 1
ATOM 5882 O O . SER A 1 774 ? 16.485 41.748 19.244 1.00 14.10 799 SER A O 1
ATOM 5887 N N . GLN A 1 775 ? 14.605 41.509 18.018 1.00 14.02 800 GLN A N 1
ATOM 5888 C CA . GLN A 1 775 ? 14.329 42.946 18.012 1.00 14.07 800 GLN A CA 1
ATOM 5889 C C . GLN A 1 775 ? 13.959 43.416 19.410 1.00 14.32 800 GLN A C 1
ATOM 5890 O O . GLN A 1 775 ? 14.398 44.499 19.823 1.00 14.91 800 GLN A O 1
ATOM 5896 N N . ILE A 1 776 ? 13.202 42.600 20.171 1.00 14.18 801 ILE A N 1
ATOM 5897 C CA . ILE A 1 776 ? 12.870 42.987 21.547 1.00 13.90 801 ILE A CA 1
ATOM 5898 C C . ILE A 1 776 ? 14.150 43.000 22.376 1.00 13.61 801 ILE A C 1
ATOM 5899 O O . ILE A 1 776 ? 14.400 43.958 23.121 1.00 13.48 801 ILE A O 1
ATOM 5904 N N . GLU A 1 777 ? 15.010 41.945 22.221 1.00 13.41 802 GLU A N 1
ATOM 5905 C CA . GLU A 1 777 ? 16.248 41.932 23.019 1.00 13.55 802 GLU A CA 1
ATOM 5906 C C . GLU A 1 777 ? 17.077 43.184 22.730 1.00 14.59 802 GLU A C 1
ATOM 5907 O O . GLU A 1 777 ? 17.577 43.840 23.654 1.00 13.64 802 GLU A O 1
ATOM 5913 N N . PHE A 1 778 ? 17.189 43.573 21.451 1.00 13.45 803 PHE A N 1
ATOM 5914 C CA . PHE A 1 778 ? 18.011 44.745 21.104 1.00 14.16 803 PHE A CA 1
ATOM 5915 C C . PHE A 1 778 ? 17.452 45.989 21.789 1.00 13.63 803 PHE A C 1
ATOM 5916 O O . PHE A 1 778 ? 18.179 46.806 22.372 1.00 13.95 803 PHE A O 1
ATOM 5924 N N . ALA A 1 779 ? 16.113 46.179 21.664 1.00 13.56 804 ALA A N 1
ATOM 5925 C CA . ALA A 1 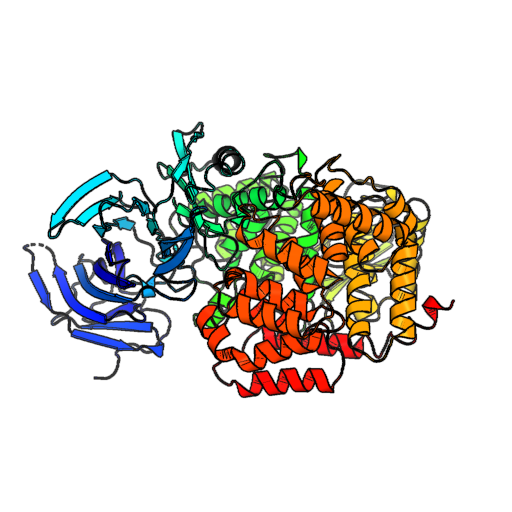779 ? 15.484 47.357 22.227 1.00 13.91 804 ALA A CA 1
ATOM 5926 C C . ALA A 1 779 ? 15.622 47.391 23.728 1.00 14.18 804 ALA A C 1
ATOM 5927 O O . ALA A 1 779 ? 15.878 48.453 24.298 1.00 14.47 804 ALA A O 1
ATOM 5929 N N . LEU A 1 780 ? 15.379 46.233 24.414 1.00 14.21 805 LEU A N 1
ATOM 5930 C CA . LEU A 1 780 ? 15.483 46.238 25.881 1.00 14.23 805 LEU A CA 1
ATOM 5931 C C . LEU A 1 780 ? 16.893 46.609 26.319 1.00 14.63 805 LEU A C 1
ATOM 5932 O O . LEU A 1 780 ? 17.051 47.296 27.309 1.00 14.84 805 LEU A O 1
ATOM 5937 N N . CYS A 1 781 ? 17.889 46.196 25.531 1.00 14.56 806 CYS A N 1
ATOM 5938 C CA . CYS A 1 781 ? 19.287 46.488 25.848 1.00 14.84 806 CYS A CA 1
ATOM 5939 C C . CYS A 1 781 ? 19.675 47.935 25.660 1.00 14.72 806 CYS A C 1
ATOM 5940 O O . CYS A 1 781 ? 20.793 48.293 26.046 1.00 14.30 806 CYS A O 1
ATOM 5943 N N . ARG A 1 782 ? 18.789 48.777 25.038 1.00 13.94 807 ARG A N 1
ATOM 5944 C CA . ARG A 1 782 ? 19.059 50.184 24.887 1.00 14.09 807 ARG A CA 1
ATOM 5945 C C . ARG A 1 782 ? 18.555 50.983 26.066 1.00 15.51 807 ARG A C 1
ATOM 5946 O O . ARG A 1 782 ? 18.804 52.188 26.116 1.00 16.26 807 ARG A O 1
ATOM 5954 N N . THR A 1 783 ? 17.899 50.351 27.061 1.00 14.76 808 THR A N 1
ATOM 5955 C CA . THR A 1 783 ? 17.448 51.106 28.225 1.00 15.62 808 THR A CA 1
ATOM 5956 C C . THR A 1 783 ? 18.615 51.767 28.924 1.00 16.58 808 THR A C 1
ATOM 5957 O O . THR A 1 783 ? 19.746 51.253 28.930 1.00 16.12 808 THR A O 1
ATOM 5961 N N . GLN A 1 784 ? 18.334 52.923 29.510 1.00 18.29 809 GLN A N 1
ATOM 5962 C CA . GLN A 1 784 ? 19.334 53.607 30.314 1.00 19.04 809 GLN A CA 1
ATOM 5963 C C . GLN A 1 784 ? 19.086 53.460 31.819 1.00 19.58 809 GLN A C 1
ATOM 5964 O O . GLN A 1 784 ? 19.750 54.116 32.625 1.00 20.93 809 GLN A O 1
ATOM 5970 N N . ASN A 1 785 ? 18.279 52.472 32.202 1.00 17.07 810 ASN A N 1
ATOM 5971 C CA . ASN A 1 785 ? 18.007 52.118 33.585 1.00 18.52 810 ASN A CA 1
ATOM 5972 C C . ASN A 1 785 ? 18.972 50.979 33.927 1.00 19.82 810 ASN A C 1
ATOM 5973 O O . ASN A 1 785 ? 18.867 49.881 33.344 1.00 17.88 810 ASN A O 1
ATOM 5978 N N . LYS A 1 786 ? 19.941 51.238 34.770 1.00 19.92 811 LYS A N 1
ATOM 5979 C CA . LYS A 1 786 ? 20.968 50.235 35.051 1.00 19.54 811 LYS A CA 1
ATOM 5980 C C . LYS A 1 786 ? 20.441 49.021 35.784 1.00 19.74 811 LYS A C 1
ATOM 5981 O O . LYS A 1 786 ? 20.997 47.936 35.588 1.00 19.78 811 LYS A O 1
ATOM 5987 N N . GLU A 1 787 ? 19.345 49.138 36.548 1.00 19.66 812 GLU A N 1
ATOM 5988 C CA . GLU A 1 787 ? 18.773 47.962 37.181 1.00 19.89 812 GLU A CA 1
ATOM 5989 C C . GLU A 1 787 ? 18.207 47.009 36.086 1.00 17.92 812 GLU A C 1
ATOM 5990 O O . GLU A 1 787 ? 18.330 45.789 36.216 1.00 17.83 812 GLU A O 1
ATOM 5996 N N . LYS A 1 788 ? 17.580 47.579 35.040 1.00 16.79 813 LYS A N 1
ATOM 5997 C CA . LYS A 1 788 ? 17.043 46.772 33.930 1.00 16.42 813 LYS A CA 1
ATOM 5998 C C . LYS A 1 788 ? 18.184 46.143 33.118 1.00 16.30 813 LYS A C 1
ATOM 5999 O O . LYS A 1 788 ? 18.087 44.979 32.720 1.00 15.72 813 LYS A O 1
ATOM 6005 N N . LEU A 1 789 ? 19.313 46.862 32.949 1.00 15.12 814 LEU A N 1
ATOM 6006 C CA . LEU A 1 789 ? 20.449 46.300 32.219 1.00 14.92 814 LEU A CA 1
ATOM 6007 C C . LEU A 1 789 ? 21.026 45.146 33.003 1.00 14.97 814 LEU A C 1
ATOM 6008 O O . LEU A 1 789 ? 21.322 44.100 32.425 1.00 14.71 814 LEU A O 1
ATOM 6013 N N . GLN A 1 790 ? 21.180 45.307 34.324 1.00 14.99 815 GLN A N 1
ATOM 6014 C CA . GLN A 1 790 ? 21.750 44.223 35.129 1.00 15.22 815 GLN A CA 1
ATOM 6015 C C . GLN A 1 790 ? 20.801 43.027 35.114 1.00 15.39 815 GLN A C 1
ATOM 6016 O O . GLN A 1 790 ? 21.258 41.893 35.080 1.00 15.85 815 GLN A O 1
ATOM 6022 N N . TRP A 1 791 ? 19.481 43.278 35.098 1.00 14.69 816 TRP A N 1
ATOM 6023 C CA . TRP A 1 791 ? 18.498 42.208 35.056 1.00 14.77 816 TRP A CA 1
ATOM 6024 C C . TRP A 1 791 ? 18.640 41.425 33.759 1.00 15.19 816 TRP A C 1
ATOM 6025 O O . TRP A 1 791 ? 18.543 40.182 33.757 1.00 15.88 816 TRP A O 1
ATOM 6036 N N . LEU A 1 792 ? 18.838 42.133 32.628 1.00 13.71 817 LEU A N 1
ATOM 6037 C CA . LEU A 1 792 ? 19.003 41.412 31.338 1.00 13.32 817 LEU A CA 1
ATOM 6038 C C . LEU A 1 792 ? 20.217 40.506 31.388 1.00 13.98 817 LEU A C 1
ATOM 6039 O O . LEU A 1 792 ? 20.184 39.389 30.849 1.00 14.06 817 LEU A O 1
ATOM 6044 N N . LEU A 1 793 ? 21.314 40.999 31.968 1.00 14.28 818 LEU A N 1
ATOM 6045 C CA . LEU A 1 793 ? 22.521 40.151 32.076 1.00 13.23 818 LEU A CA 1
ATOM 6046 C C . LEU A 1 793 ? 22.254 38.978 33.001 1.00 14.46 818 LEU A C 1
ATOM 6047 O O . LEU A 1 793 ? 22.568 37.836 32.632 1.00 15.01 818 LEU A O 1
ATOM 6052 N N . ASP A 1 794 ? 21.682 39.233 34.183 1.00 15.13 819 ASP A N 1
ATOM 6053 C CA . ASP A 1 794 ? 21.440 38.126 35.132 1.00 15.89 819 ASP A CA 1
ATOM 6054 C C . ASP A 1 794 ? 20.488 37.095 34.548 1.00 15.81 819 ASP A C 1
ATOM 6055 O O . ASP A 1 794 ? 20.701 35.878 34.696 1.00 16.92 819 ASP A O 1
ATOM 6060 N N . GLU A 1 795 ? 19.436 37.563 33.887 1.00 14.73 820 GLU A N 1
ATOM 6061 C CA . GLU A 1 795 ? 18.416 36.632 33.420 1.00 14.93 820 GLU A CA 1
ATOM 6062 C C . GLU A 1 795 ? 18.832 35.844 32.203 1.00 14.74 820 GLU A C 1
ATOM 6063 O O . GLU A 1 795 ? 18.527 34.662 32.130 1.00 15.28 820 GLU A O 1
ATOM 6069 N N . SER A 1 796 ? 19.532 36.472 31.256 1.00 14.19 821 SER A N 1
ATOM 6070 C CA . SER A 1 796 ? 20.018 35.695 30.113 1.00 14.11 821 SER A CA 1
ATOM 6071 C C . SER A 1 796 ? 21.131 34.769 30.539 1.00 15.41 821 SER A C 1
ATOM 6072 O O . SER A 1 796 ? 21.278 33.676 29.973 1.00 16.55 821 SER A O 1
ATOM 6075 N N . PHE A 1 797 ? 21.949 35.156 31.539 1.00 15.19 822 PHE A N 1
ATOM 6076 C CA . PHE A 1 797 ? 23.003 34.247 32.048 1.00 16.05 822 PHE A CA 1
ATOM 6077 C C . PHE A 1 797 ? 22.314 33.001 32.661 1.00 17.62 822 PHE A C 1
ATOM 6078 O O . PHE A 1 797 ? 22.781 31.868 32.433 1.00 18.98 822 PHE A O 1
ATOM 6086 N N . LYS A 1 798 ? 21.213 33.204 33.390 1.00 16.41 823 LYS A N 1
ATOM 6087 C CA . LYS A 1 798 ? 20.486 32.101 34.049 1.00 16.95 823 LYS A CA 1
ATOM 6088 C C . LYS A 1 798 ? 19.770 31.220 33.033 1.00 18.06 823 LYS A C 1
ATOM 6089 O O . LYS A 1 798 ? 19.673 29.997 33.247 1.00 19.37 823 LYS A O 1
ATOM 6095 N N . GLY A 1 799 ? 19.210 31.826 31.975 1.00 18.03 824 GLY A N 1
ATOM 6096 C CA . GLY A 1 799 ? 18.605 31.098 30.862 1.00 18.51 824 GLY A CA 1
ATOM 6097 C C . GLY A 1 799 ? 17.143 30.712 30.916 1.00 20.26 824 GLY A C 1
ATOM 6098 O O . GLY A 1 799 ? 16.650 30.059 29.977 1.00 22.53 824 GLY A O 1
ATOM 6099 N N . ASP A 1 800 ? 16.447 31.151 31.948 1.00 20.71 825 ASP A N 1
ATOM 6100 C CA A ASP A 1 800 ? 15.033 30.828 32.167 0.50 21.93 825 ASP A CA 1
ATOM 6101 C CA B ASP A 1 800 ? 15.028 30.806 32.094 0.50 21.87 825 ASP A CA 1
ATOM 6102 C C . ASP A 1 800 ? 14.129 31.771 31.350 1.00 22.02 825 ASP A C 1
ATOM 6103 O O . ASP A 1 800 ? 13.354 31.306 30.537 1.00 25.42 825 ASP A O 1
ATOM 6112 N N . LYS A 1 801 ? 14.196 33.076 31.632 1.00 20.87 826 LYS A N 1
ATOM 6113 C CA . LYS A 1 801 ? 13.325 34.059 30.958 1.00 21.10 826 LYS A CA 1
ATOM 6114 C C . LYS A 1 801 ? 13.831 34.421 29.582 1.00 19.27 826 LYS A C 1
ATOM 6115 O O . LYS A 1 801 ? 13.046 34.788 28.701 1.00 20.83 826 LYS A O 1
ATOM 6121 N N . ILE A 1 802 ? 15.158 34.471 29.455 1.00 16.15 827 ILE A N 1
ATOM 6122 C CA . ILE A 1 802 ? 15.846 34.737 28.188 1.00 14.44 827 ILE A CA 1
ATOM 6123 C C . ILE A 1 802 ? 16.884 33.633 28.110 1.00 14.17 827 ILE A C 1
ATOM 6124 O O . ILE A 1 802 ? 17.629 33.436 29.071 1.00 15.20 827 ILE A O 1
ATOM 6129 N N . LYS A 1 803 ? 16.931 32.924 26.982 1.00 13.19 828 LYS A N 1
ATOM 6130 C CA . LYS A 1 803 ? 17.857 31.795 26.892 1.00 13.16 828 LYS A CA 1
ATOM 6131 C C . LYS A 1 803 ? 19.325 32.210 26.895 1.00 13.34 828 LYS A C 1
ATOM 6132 O O . LYS A 1 803 ? 19.678 33.244 26.307 1.00 13.99 828 LYS A O 1
ATOM 6138 N N . THR A 1 804 ? 20.169 31.351 27.499 1.00 13.31 829 THR A N 1
ATOM 6139 C CA . THR A 1 804 ? 21.602 31.646 27.561 1.00 12.75 829 THR A CA 1
ATOM 6140 C C . THR A 1 804 ? 22.247 31.722 26.181 1.00 12.60 829 THR A C 1
ATOM 6141 O O . THR A 1 804 ? 23.283 32.392 26.021 1.00 12.98 829 THR A O 1
ATOM 6145 N N . GLN A 1 805 ? 21.617 31.106 25.162 1.00 12.21 830 GLN A N 1
ATOM 6146 C CA . GLN A 1 805 ? 22.189 31.245 23.806 1.00 12.41 830 GLN A CA 1
ATOM 6147 C C . GLN A 1 805 ? 22.176 32.696 23.329 1.00 12.41 830 GLN A C 1
ATOM 6148 O O . GLN A 1 805 ? 22.903 33.042 22.394 1.00 13.17 830 GLN A O 1
ATOM 6154 N N . GLU A 1 806 ? 21.346 33.560 23.971 1.00 12.71 831 GLU A N 1
ATOM 6155 C CA . GLU A 1 806 ? 21.337 34.991 23.651 1.00 13.08 831 GLU A CA 1
ATOM 6156 C C . GLU A 1 806 ? 22.286 35.822 24.509 1.00 13.50 831 GLU A C 1
ATOM 6157 O O . GLU A 1 806 ? 22.515 36.999 24.200 1.00 13.79 831 GLU A O 1
ATOM 6163 N N . PHE A 1 807 ? 22.833 35.212 25.578 1.00 13.29 832 PHE A N 1
ATOM 6164 C CA . PHE A 1 807 ? 23.690 35.982 26.480 1.00 12.96 832 PHE A CA 1
ATOM 6165 C C . PHE A 1 807 ? 24.892 36.619 25.789 1.00 13.52 832 PHE A C 1
ATOM 6166 O O . PHE A 1 807 ? 25.160 37.795 26.035 1.00 13.25 832 PHE A O 1
ATOM 6174 N N . PRO A 1 808 ? 25.630 35.966 24.885 1.00 12.65 833 PRO A N 1
ATOM 6175 C CA . PRO A 1 808 ? 26.788 36.653 24.295 1.00 12.92 833 PRO A CA 1
ATOM 6176 C C . PRO A 1 808 ? 26.375 37.932 23.573 1.00 13.75 833 PRO A C 1
ATOM 6177 O O . PRO A 1 808 ? 27.098 38.953 23.647 1.00 14.44 833 PRO A O 1
ATOM 6181 N N . GLN A 1 809 ? 25.275 37.876 22.829 1.00 13.41 834 GLN A N 1
ATOM 6182 C CA . GLN A 1 809 ? 24.865 39.062 22.092 1.00 12.97 834 GLN A CA 1
ATOM 6183 C C . GLN A 1 809 ? 24.368 40.127 23.056 1.00 13.07 834 GLN A C 1
ATOM 6184 O O . GLN A 1 809 ? 24.715 41.308 22.875 1.00 13.28 834 GLN A O 1
ATOM 6190 N N . ILE A 1 810 ? 23.581 39.747 24.071 1.00 12.41 835 ILE A N 1
ATOM 6191 C CA . ILE A 1 810 ? 23.104 40.718 25.032 1.00 11.92 835 ILE A CA 1
ATOM 6192 C C . ILE A 1 810 ? 24.262 41.377 25.779 1.00 13.10 835 ILE A C 1
ATOM 6193 O O . ILE A 1 810 ? 24.232 42.597 25.995 1.00 13.26 835 ILE A O 1
ATOM 6198 N N . LEU A 1 811 ? 25.294 40.605 26.145 1.00 13.01 836 LEU A N 1
ATOM 6199 C CA . LEU A 1 811 ? 26.433 41.194 26.856 1.00 11.59 836 LEU A CA 1
ATOM 6200 C C . LEU A 1 811 ? 27.121 42.231 25.960 1.00 12.33 836 LEU A C 1
ATOM 6201 O O . LEU A 1 811 ? 27.459 43.326 26.447 1.00 13.11 836 LEU A O 1
ATOM 6206 N N . THR A 1 812 ? 27.302 41.955 24.657 1.00 12.20 837 THR A N 1
ATOM 6207 C CA . THR A 1 812 ? 27.945 42.955 23.789 1.00 12.15 837 THR A CA 1
ATOM 6208 C C . THR A 1 812 ? 27.021 44.141 23.577 1.00 12.64 837 THR A C 1
ATOM 6209 O O . THR A 1 812 ? 27.502 45.284 23.552 1.00 13.18 837 THR A O 1
ATOM 6213 N N . LEU A 1 813 ? 25.698 43.931 23.428 1.00 12.26 838 LEU A N 1
ATOM 6214 C CA . LEU A 1 813 ? 24.806 45.088 23.234 1.00 11.77 838 LEU A CA 1
ATOM 6215 C C . LEU A 1 813 ? 24.857 45.995 24.480 1.00 12.25 838 LEU A C 1
ATOM 6216 O O . LEU A 1 813 ? 24.840 47.231 24.339 1.00 13.24 838 LEU A O 1
ATOM 6221 N N . ILE A 1 814 ? 24.890 45.385 25.678 1.00 11.93 839 ILE A N 1
ATOM 6222 C CA . ILE A 1 814 ? 24.972 46.219 26.878 1.00 12.31 839 ILE A CA 1
ATOM 6223 C C . ILE A 1 814 ? 26.358 46.855 27.018 1.00 13.13 839 ILE A C 1
ATOM 6224 O O . ILE A 1 814 ? 26.475 48.006 27.408 1.00 13.94 839 ILE A O 1
ATOM 6229 N N . GLY A 1 815 ? 27.397 46.163 26.555 1.00 12.87 840 GLY A N 1
ATOM 6230 C CA . GLY A 1 815 ? 28.742 46.724 26.495 1.00 12.78 840 GLY A CA 1
ATOM 6231 C C . GLY A 1 815 ? 28.836 47.900 25.561 1.00 13.43 840 GLY A C 1
ATOM 6232 O O . GLY A 1 815 ? 29.792 48.670 25.628 1.00 13.66 840 GLY A O 1
ATOM 6233 N N . ARG A 1 816 ? 27.878 48.026 24.610 1.00 13.09 841 ARG A N 1
ATOM 6234 C CA . ARG A 1 816 ? 27.867 49.146 23.677 1.00 13.51 841 ARG A CA 1
ATOM 6235 C C . ARG A 1 816 ? 26.840 50.218 24.074 1.00 15.95 841 ARG A C 1
ATOM 6236 O O . ARG A 1 816 ? 26.779 51.264 23.445 1.00 17.38 841 ARG A O 1
ATOM 6244 N N . ASN A 1 817 ? 26.089 50.010 25.152 1.00 13.90 842 ASN A N 1
ATOM 6245 C CA . ASN A 1 817 ? 25.095 51.000 25.598 1.00 13.56 842 ASN A CA 1
ATOM 6246 C C . ASN A 1 817 ? 25.844 52.171 26.189 1.00 16.38 842 ASN A C 1
ATOM 6247 O O . ASN A 1 817 ? 26.777 51.960 26.949 1.00 18.50 842 ASN A O 1
ATOM 6252 N N . PRO A 1 818 ? 25.507 53.397 25.795 1.00 17.06 843 PRO A N 1
ATOM 6253 C CA . PRO A 1 818 ? 26.291 54.567 26.267 1.00 18.87 843 PRO A CA 1
ATOM 6254 C C . PRO A 1 818 ? 26.245 54.836 27.747 1.00 22.24 843 PRO A C 1
ATOM 6255 O O . PRO A 1 818 ? 27.099 55.584 28.199 1.00 23.66 843 PRO A O 1
ATOM 6259 N N . VAL A 1 819 ? 25.237 54.339 28.483 1.00 22.20 844 VAL A N 1
ATOM 6260 C CA . VAL A 1 819 ? 25.234 54.577 29.928 1.00 25.28 844 VAL A CA 1
ATOM 6261 C C . VAL A 1 819 ? 25.674 53.360 30.704 1.00 24.99 844 VAL A C 1
ATOM 6262 O O . VAL A 1 819 ? 26.365 53.499 31.719 1.00 26.12 844 VAL A O 1
ATOM 6266 N N . GLY A 1 820 ? 25.308 52.194 30.229 1.00 23.36 845 GLY A N 1
ATOM 6267 C CA . GLY A 1 820 ? 25.550 50.982 30.979 1.00 23.52 845 GLY A CA 1
ATOM 6268 C C . GLY A 1 820 ? 26.730 50.154 30.551 1.00 21.04 845 GLY A C 1
ATOM 6269 O O . GLY A 1 820 ? 26.970 49.092 31.142 1.00 20.61 845 GLY A O 1
ATOM 6270 N N . TYR A 1 821 ? 27.551 50.660 29.595 1.00 17.89 846 TYR A N 1
ATOM 6271 C CA . TYR A 1 821 ? 28.684 49.845 29.152 1.00 17.03 846 TYR A CA 1
ATOM 6272 C C . TYR A 1 821 ? 29.602 49.292 30.253 1.00 17.82 846 TYR A C 1
ATOM 6273 O O . TYR A 1 821 ? 30.086 48.180 30.088 1.00 18.80 846 TYR A O 1
ATOM 6282 N N . PRO A 1 822 ? 29.881 49.974 31.401 1.00 15.72 847 PRO A N 1
ATOM 6283 C CA . PRO A 1 822 ? 30.761 49.347 32.403 1.00 15.17 847 PRO A CA 1
ATOM 6284 C C . PRO A 1 822 ? 30.206 48.042 32.950 1.00 16.97 847 PRO A C 1
ATOM 6285 O O . PRO A 1 822 ? 30.974 47.201 33.438 1.00 18.24 847 PRO A O 1
ATOM 6289 N N . LEU A 1 823 ? 28.867 47.898 32.978 1.00 15.38 848 LEU A N 1
ATOM 6290 C CA . LEU A 1 823 ? 28.233 46.705 33.571 1.00 15.30 848 LEU A CA 1
ATOM 6291 C C . LEU A 1 823 ? 28.597 45.436 32.842 1.00 14.62 848 LEU A C 1
ATOM 6292 O O . LEU A 1 823 ? 28.615 44.366 33.470 1.00 15.06 848 LEU A O 1
ATOM 6297 N N . ALA A 1 824 ? 28.825 45.523 31.548 1.00 13.83 849 ALA A N 1
ATOM 6298 C CA . ALA A 1 824 ? 29.104 44.314 30.772 1.00 13.68 849 ALA A CA 1
ATOM 6299 C C . ALA A 1 824 ? 30.497 43.761 31.051 1.00 14.30 849 ALA A C 1
ATOM 6300 O O . ALA A 1 824 ? 30.631 42.586 31.411 1.00 13.71 849 ALA A O 1
ATOM 6302 N N . TRP A 1 825 ? 31.522 44.615 30.972 1.00 14.46 850 TRP A N 1
ATOM 6303 C CA . TRP A 1 825 ? 32.872 44.201 31.328 1.00 13.97 850 TRP A CA 1
ATOM 6304 C C . TRP A 1 825 ? 32.911 43.734 32.779 1.00 14.23 850 TRP A C 1
ATOM 6305 O O . TRP A 1 825 ? 33.521 42.695 33.077 1.00 14.12 850 TRP A O 1
ATOM 6316 N N . GLN A 1 826 ? 32.207 44.415 33.679 1.00 14.65 851 GLN A N 1
ATOM 6317 C CA . GLN A 1 826 ? 32.146 43.975 35.047 1.00 15.81 851 GLN A CA 1
ATOM 6318 C C . GLN A 1 826 ? 31.544 42.562 35.195 1.00 15.14 851 GLN A C 1
ATOM 6319 O O . GLN A 1 826 ? 32.078 41.714 35.916 1.00 15.03 851 GLN A O 1
ATOM 6325 N N . PHE A 1 827 ? 30.447 42.305 34.484 1.00 14.77 852 PHE A N 1
ATOM 6326 C CA . PHE A 1 827 ? 29.781 41.017 34.560 1.00 13.97 852 PHE A CA 1
ATOM 6327 C C . PHE A 1 827 ? 30.684 39.929 34.028 1.00 13.62 852 PHE A C 1
ATOM 6328 O O . PHE A 1 827 ? 30.746 38.826 34.607 1.00 14.08 852 PHE A O 1
ATOM 6336 N N . LEU A 1 828 ? 31.382 40.199 32.910 1.00 12.95 853 LEU A N 1
ATOM 6337 C CA . LEU A 1 828 ? 32.290 39.209 32.358 1.00 14.06 853 LEU A CA 1
ATOM 6338 C C . LEU A 1 828 ? 33.378 38.819 33.366 1.00 15.09 853 LEU A C 1
ATOM 6339 O O . LEU A 1 828 ? 33.691 37.632 33.527 1.00 16.32 853 LEU A O 1
ATOM 6344 N N . ARG A 1 829 ? 33.976 39.828 34.031 1.00 15.27 854 ARG A N 1
ATOM 6345 C CA . ARG A 1 829 ? 35.029 39.508 35.024 1.00 15.14 854 ARG A CA 1
ATOM 6346 C C . ARG A 1 829 ? 34.484 38.707 36.191 1.00 16.64 854 ARG A C 1
ATOM 6347 O O . ARG A 1 829 ? 35.076 37.687 36.564 1.00 18.37 854 ARG A O 1
ATOM 6355 N N . LYS A 1 830 ? 33.309 39.099 36.702 1.00 16.23 855 LYS A N 1
ATOM 6356 C CA . LYS A 1 830 ? 32.778 38.440 37.886 1.00 16.65 855 LYS A CA 1
ATOM 6357 C C . LYS A 1 830 ? 32.302 37.032 37.627 1.00 17.84 855 LYS A C 1
ATOM 6358 O O . LYS A 1 830 ? 32.381 36.174 38.501 1.00 18.22 855 LYS A O 1
ATOM 6364 N N . ASN A 1 831 ? 31.770 36.782 36.445 1.00 16.04 856 ASN A N 1
ATOM 6365 C CA . ASN A 1 831 ? 31.159 35.498 36.086 1.00 14.06 856 ASN A CA 1
ATOM 6366 C C . ASN A 1 831 ? 31.999 34.714 35.107 1.00 14.06 856 ASN A C 1
ATOM 6367 O O . ASN A 1 831 ? 31.489 33.728 34.562 1.00 14.74 856 ASN A O 1
ATOM 6372 N N . TRP A 1 832 ? 33.289 35.051 34.976 1.00 14.21 857 TRP A N 1
ATOM 6373 C CA . TRP A 1 832 ? 34.157 34.402 34.013 1.00 14.65 857 TRP A CA 1
ATOM 6374 C C . TRP A 1 832 ? 34.130 32.867 34.086 1.00 15.90 857 TRP A C 1
ATOM 6375 O O . TRP A 1 832 ? 33.978 32.189 33.058 1.00 14.83 857 TRP A O 1
ATOM 6386 N N . ASN A 1 833 ? 34.305 32.307 35.307 1.00 15.58 858 ASN A N 1
ATOM 6387 C CA . ASN A 1 833 ? 34.400 30.851 35.374 1.00 16.21 858 ASN A CA 1
ATOM 6388 C C . ASN A 1 833 ? 33.186 30.133 34.876 1.00 15.80 858 ASN A C 1
ATOM 6389 O O . ASN A 1 833 ? 33.312 29.142 34.149 1.00 16.04 858 ASN A O 1
ATOM 6394 N N . LYS A 1 834 ? 32.027 30.629 35.223 1.00 15.67 859 LYS A N 1
ATOM 6395 C CA . LYS A 1 834 ? 30.784 30.001 34.780 1.00 15.90 859 LYS A CA 1
ATOM 6396 C C . LYS A 1 834 ? 30.575 30.192 33.283 1.00 15.21 859 LYS A C 1
ATOM 6397 O O . LYS A 1 834 ? 30.069 29.309 32.615 1.00 16.13 859 LYS A O 1
ATOM 6403 N N . LEU A 1 835 ? 31.003 31.339 32.770 1.00 14.57 860 LEU A N 1
ATOM 6404 C CA . LEU A 1 835 ? 30.871 31.599 31.338 1.00 14.50 860 LEU A CA 1
ATOM 6405 C C . LEU A 1 835 ? 31.802 30.682 30.551 1.00 14.67 860 LEU A C 1
ATOM 6406 O O . LEU A 1 835 ? 31.390 30.131 29.521 1.00 13.58 860 LEU A O 1
ATOM 6411 N N . VAL A 1 836 ? 33.007 30.457 31.045 1.00 14.57 861 VAL A N 1
ATOM 6412 C CA . VAL A 1 836 ? 33.923 29.528 30.386 1.00 15.46 861 VAL A CA 1
ATOM 6413 C C . VAL A 1 836 ? 33.354 28.100 30.465 1.00 15.36 861 VAL A C 1
ATOM 6414 O O . VAL A 1 836 ? 33.408 27.352 29.488 1.00 14.99 861 VAL A O 1
ATOM 6418 N N . GLN A 1 837 ? 32.817 27.726 31.623 1.00 14.97 862 GLN A N 1
ATOM 6419 C CA . GLN A 1 837 ? 32.238 26.375 31.741 1.00 14.94 862 GLN A CA 1
ATOM 6420 C C . GLN A 1 837 ? 31.079 26.186 30.729 1.00 15.96 862 GLN A C 1
ATOM 6421 O O . GLN A 1 837 ? 30.978 25.137 30.095 1.00 17.36 862 GLN A O 1
ATOM 6427 N N . LYS A 1 838 ? 30.268 27.245 30.515 1.00 13.69 863 LYS A N 1
ATOM 6428 C CA . LYS A 1 838 ? 29.136 27.101 29.610 1.00 14.22 863 LYS A CA 1
ATOM 6429 C C . LYS A 1 838 ? 29.530 27.102 28.150 1.00 14.39 863 LYS A C 1
ATOM 6430 O O . LYS A 1 838 ? 28.992 26.301 27.365 1.00 14.78 863 LYS A O 1
ATOM 6436 N N . PHE A 1 839 ? 30.459 28.013 27.767 1.00 13.83 864 PHE A N 1
ATOM 6437 C CA . PHE A 1 839 ? 30.730 28.238 26.359 1.00 13.27 864 PHE A CA 1
ATOM 6438 C C . PHE A 1 839 ? 32.082 27.688 25.858 1.00 13.05 864 PHE A C 1
ATOM 6439 O O . PHE A 1 839 ? 32.225 27.480 24.655 1.00 13.79 864 PHE A O 1
ATOM 6447 N N . GLU A 1 840 ? 33.010 27.434 26.787 1.00 13.23 865 GLU A N 1
ATOM 6448 C CA . GLU A 1 840 ? 34.360 26.870 26.603 1.00 13.54 865 GLU A CA 1
ATOM 6449 C C . GLU A 1 840 ? 35.423 27.893 26.260 1.00 14.28 865 GLU A C 1
ATOM 6450 O O . GLU A 1 840 ? 35.255 28.760 25.382 1.00 13.99 865 GLU A O 1
ATOM 6456 N N . LEU A 1 841 ? 36.609 27.690 26.853 1.00 14.30 866 LEU A N 1
ATOM 6457 C CA . LEU A 1 841 ? 37.772 28.501 26.492 1.00 15.25 866 LEU A CA 1
ATOM 6458 C C . LEU A 1 841 ? 38.113 28.258 25.035 1.00 14.93 866 LEU A C 1
ATOM 6459 O O . LEU A 1 841 ? 38.082 27.108 24.560 1.00 14.28 866 LEU A O 1
ATOM 6464 N N . GLY A 1 842 ? 38.372 29.329 24.312 1.00 13.98 867 GLY A N 1
ATOM 6465 C CA . GLY A 1 842 ? 38.724 29.229 22.909 1.00 13.95 867 GLY A CA 1
ATOM 6466 C C . GLY A 1 842 ? 37.552 29.335 21.958 1.00 13.93 867 GLY A C 1
ATOM 6467 O O . GLY A 1 842 ? 37.734 29.574 20.754 1.00 14.13 867 GLY A O 1
ATOM 6468 N N . SER A 1 843 ? 36.309 29.238 22.508 1.00 13.04 868 SER A N 1
ATOM 6469 C CA . SER A 1 843 ? 35.166 29.349 21.649 1.00 12.83 868 SER A CA 1
ATOM 6470 C C . SER A 1 843 ? 35.012 30.707 21.043 1.00 14.13 868 SER A C 1
ATOM 6471 O O . SER A 1 843 ? 35.417 31.717 21.642 1.00 13.54 868 SER A O 1
ATOM 6474 N N . SER A 1 844 ? 34.371 30.765 19.892 1.00 12.76 869 SER A N 1
ATOM 6475 C CA . SER A 1 844 ? 34.024 32.044 19.281 1.00 12.75 869 SER A CA 1
ATOM 6476 C C . SER A 1 844 ? 33.095 32.840 20.219 1.00 13.58 869 SER A C 1
ATOM 6477 O O . SER A 1 844 ? 33.223 34.058 20.288 1.00 14.34 869 SER A O 1
ATOM 6480 N N . SER A 1 845 ? 32.202 32.174 20.987 1.00 12.45 870 SER A N 1
ATOM 6481 C CA . SER A 1 845 ? 31.336 32.904 21.919 1.00 12.13 870 SER A CA 1
ATOM 6482 C C . SER A 1 845 ? 32.183 33.649 22.962 1.00 12.20 870 SER A C 1
ATOM 6483 O O . SER A 1 845 ? 31.934 34.847 23.211 1.00 13.21 870 SER A O 1
ATOM 6486 N N . ILE A 1 846 ? 33.154 32.976 23.595 1.00 12.08 871 ILE A N 1
ATOM 6487 C CA . ILE A 1 846 ? 34.004 33.671 24.577 1.00 12.22 871 ILE A CA 1
ATOM 6488 C C . ILE A 1 846 ? 34.797 34.786 23.886 1.00 12.93 871 ILE A C 1
ATOM 6489 O O . ILE A 1 846 ? 34.870 35.899 24.421 1.00 13.26 871 ILE A O 1
ATOM 6494 N N . ALA A 1 847 ? 35.285 34.554 22.651 1.00 12.36 872 ALA A N 1
ATOM 6495 C CA . ALA A 1 847 ? 36.019 35.596 21.944 1.00 12.91 872 ALA A CA 1
ATOM 6496 C C . ALA A 1 847 ? 35.166 36.825 21.721 1.00 14.14 872 ALA A C 1
ATOM 6497 O O . ALA A 1 847 ? 35.630 37.940 21.957 1.00 14.05 872 ALA A O 1
ATOM 6499 N N . HIS A 1 848 ? 33.908 36.623 21.334 1.00 13.19 873 HIS A N 1
ATOM 6500 C CA . HIS A 1 848 ? 33.013 37.758 21.101 1.00 14.30 873 HIS A CA 1
ATOM 6501 C C . HIS A 1 848 ? 32.678 38.470 22.413 1.00 14.12 873 HIS A C 1
ATOM 6502 O O . HIS A 1 848 ? 32.443 39.688 22.393 1.00 13.91 873 HIS A O 1
ATOM 6509 N N . MET A 1 849 ? 32.592 37.751 23.528 1.00 13.17 874 MET A N 1
ATOM 6510 C CA . MET A 1 849 ? 32.319 38.405 24.813 1.00 13.37 874 MET A CA 1
ATOM 6511 C C . MET A 1 849 ? 33.506 39.236 25.240 1.00 14.42 874 MET A C 1
ATOM 6512 O O . MET A 1 849 ? 33.341 40.358 25.695 1.00 14.27 874 MET A O 1
ATOM 6517 N N . VAL A 1 850 ? 34.721 38.710 25.103 1.00 13.09 875 VAL A N 1
ATOM 6518 C CA . VAL A 1 850 ? 35.937 39.460 25.485 1.00 13.69 875 VAL A CA 1
ATOM 6519 C C . VAL A 1 850 ? 36.051 40.712 24.607 1.00 14.14 875 VAL A C 1
ATOM 6520 O O . VAL A 1 850 ? 36.179 41.843 25.130 1.00 15.89 875 VAL A O 1
ATOM 6524 N N . MET A 1 851 ? 35.952 40.568 23.276 1.00 14.48 876 MET A N 1
ATOM 6525 C CA . MET A 1 851 ? 36.053 41.756 22.410 1.00 14.42 876 MET A CA 1
ATOM 6526 C C . MET A 1 851 ? 34.886 42.677 22.624 1.00 13.54 876 MET A C 1
ATOM 6527 O O . MET A 1 851 ? 35.050 43.918 22.644 1.00 14.00 876 MET A O 1
ATOM 6532 N N . GLY A 1 852 ? 33.674 42.142 22.733 1.00 13.41 877 GLY A N 1
ATOM 6533 C CA . GLY A 1 852 ? 32.467 42.963 22.797 1.00 13.23 877 GLY A CA 1
ATOM 6534 C C . GLY A 1 852 ? 32.443 43.906 23.963 1.00 13.91 877 GLY A C 1
ATOM 6535 O O . GLY A 1 852 ? 31.846 44.999 23.860 1.00 15.84 877 GLY A O 1
ATOM 6536 N N . THR A 1 853 ? 32.995 43.449 25.096 1.00 13.29 878 THR A N 1
ATOM 6537 C CA . THR A 1 853 ? 32.953 44.269 26.301 1.00 12.82 878 THR A CA 1
ATOM 6538 C C . THR A 1 853 ? 34.151 45.165 26.470 1.00 13.12 878 THR A C 1
ATOM 6539 O O . THR A 1 853 ? 34.087 46.009 27.382 1.00 14.44 878 THR A O 1
ATOM 6543 N N . THR A 1 854 ? 35.226 45.021 25.672 1.00 12.04 879 THR A N 1
ATOM 6544 C CA . THR A 1 854 ? 36.433 45.789 25.932 1.00 12.99 879 THR A CA 1
ATOM 6545 C C . THR A 1 854 ? 36.988 46.527 24.759 1.00 13.23 879 THR A C 1
ATOM 6546 O O . THR A 1 854 ? 37.838 47.427 24.965 1.00 13.55 879 THR A O 1
ATOM 6550 N N . ASN A 1 855 ? 36.590 46.193 23.519 1.00 12.86 880 ASN A N 1
ATOM 6551 C CA . ASN A 1 855 ? 37.287 46.763 22.377 1.00 12.61 880 ASN A CA 1
ATOM 6552 C C . ASN A 1 855 ? 36.906 48.160 21.974 1.00 13.57 880 ASN A C 1
ATOM 6553 O O . ASN A 1 855 ? 37.419 48.669 20.965 1.00 13.70 880 ASN A O 1
ATOM 6558 N N . GLN A 1 856 ? 36.077 48.821 22.797 1.00 12.75 881 GLN A N 1
ATOM 6559 C CA . GLN A 1 856 ? 35.770 50.220 22.583 1.00 11.99 881 GLN A CA 1
ATOM 6560 C C . GLN A 1 856 ? 36.398 51.101 23.680 1.00 12.54 881 GLN A C 1
ATOM 6561 O O . GLN A 1 856 ? 36.080 52.290 23.760 1.00 13.84 881 GLN A O 1
ATOM 6567 N N . PHE A 1 857 ? 37.272 50.503 24.513 1.00 12.27 882 PHE A N 1
ATOM 6568 C CA . PHE A 1 857 ? 37.980 51.290 25.517 1.00 12.76 882 PHE A CA 1
ATOM 6569 C C . PHE A 1 857 ? 39.177 51.971 24.861 1.00 13.34 882 PHE A C 1
ATOM 6570 O O . PHE A 1 857 ? 39.771 51.452 23.875 1.00 13.97 882 PHE A O 1
ATOM 6578 N N . SER A 1 858 ? 39.595 53.115 25.429 1.00 13.26 883 SER A N 1
ATOM 6579 C CA . SER A 1 858 ? 40.649 53.895 24.828 1.00 13.30 883 SER A CA 1
ATOM 6580 C C . SER A 1 858 ? 41.420 54.667 25.858 1.00 14.40 883 SER A C 1
ATOM 6581 O O . SER A 1 858 ? 42.008 55.691 25.502 1.00 15.21 883 SER A O 1
ATOM 6584 N N . THR A 1 859 ? 41.539 54.125 27.098 1.00 14.33 884 THR A N 1
ATOM 6585 C CA . THR A 1 859 ? 42.411 54.778 28.102 1.00 14.61 884 THR A CA 1
ATOM 6586 C C . THR A 1 859 ? 43.416 53.744 28.577 1.00 14.56 884 THR A C 1
ATOM 6587 O O . THR A 1 859 ? 43.176 52.532 28.537 1.00 13.96 884 THR A O 1
ATOM 6591 N N . ARG A 1 860 ? 44.523 54.246 29.096 1.00 14.45 885 ARG A N 1
ATOM 6592 C CA . ARG A 1 860 ? 45.543 53.383 29.662 1.00 13.96 885 ARG A CA 1
ATOM 6593 C C . ARG A 1 860 ? 45.014 52.681 30.924 1.00 14.32 885 ARG A C 1
ATOM 6594 O O . ARG A 1 860 ? 45.432 51.550 31.169 1.00 14.23 885 ARG A O 1
ATOM 6602 N N . THR A 1 861 ? 44.093 53.301 31.689 1.00 15.06 886 THR A N 1
ATOM 6603 C CA . THR A 1 861 ? 43.568 52.613 32.849 1.00 14.68 886 THR A CA 1
ATOM 6604 C C . THR A 1 861 ? 42.716 51.388 32.389 1.00 14.95 886 THR A C 1
ATOM 6605 O O . THR A 1 861 ? 42.801 50.319 32.995 1.00 14.47 886 THR A O 1
ATOM 6609 N N . ARG A 1 862 ? 41.887 51.559 31.325 1.00 13.74 887 ARG A N 1
ATOM 6610 C CA . ARG A 1 862 ? 41.094 50.410 30.861 1.00 14.05 887 ARG A CA 1
ATOM 6611 C C . ARG A 1 862 ? 42.022 49.352 30.274 1.00 14.11 887 ARG A C 1
ATOM 6612 O O . ARG A 1 862 ? 41.770 48.155 30.471 1.00 14.07 887 ARG A O 1
ATOM 6620 N N . LEU A 1 863 ? 43.090 49.745 29.567 1.00 13.56 888 LEU A N 1
ATOM 6621 C CA . LEU A 1 863 ? 44.022 48.745 29.012 1.00 13.88 888 LEU A CA 1
ATOM 6622 C C . LEU A 1 863 ? 44.621 47.901 30.137 1.00 14.98 888 LEU A C 1
ATOM 6623 O O . LEU A 1 863 ? 44.692 46.679 30.001 1.00 16.15 888 LEU A O 1
ATOM 6628 N N . GLU A 1 864 ? 45.019 48.541 31.274 1.00 14.14 889 GLU A N 1
ATOM 6629 C CA . GLU A 1 864 ? 45.563 47.753 32.362 1.00 13.92 889 GLU A CA 1
ATOM 6630 C C . GLU A 1 864 ? 44.517 46.890 33.025 1.00 14.12 889 GLU A C 1
ATOM 6631 O O . GLU A 1 864 ? 44.819 45.792 33.491 1.00 14.94 889 GLU A O 1
ATOM 6637 N N . GLU A 1 865 ? 43.226 47.349 33.064 1.00 13.22 890 GLU A N 1
ATOM 6638 C CA . GLU A 1 865 ? 42.186 46.462 33.605 1.00 13.06 890 GLU A CA 1
ATOM 6639 C C . GLU A 1 865 ? 42.161 45.160 32.817 1.00 13.38 890 GLU A C 1
ATOM 6640 O O . GLU A 1 865 ? 42.043 44.097 33.399 1.00 14.11 890 GLU A O 1
ATOM 6646 N N . VAL A 1 866 ? 42.207 45.276 31.491 1.00 13.52 891 VAL A N 1
ATOM 6647 C CA . VAL A 1 866 ? 42.136 44.088 30.646 1.00 13.13 891 VAL A CA 1
ATOM 6648 C C . VAL A 1 866 ? 43.392 43.241 30.802 1.00 14.02 891 VAL A C 1
ATOM 6649 O O . VAL A 1 866 ? 43.277 42.048 31.042 1.00 14.27 891 VAL A O 1
ATOM 6653 N N . LYS A 1 867 ? 44.566 43.860 30.754 1.00 14.61 892 LYS A N 1
ATOM 6654 C CA . LYS A 1 867 ? 45.795 43.058 30.897 1.00 14.35 892 LYS A CA 1
ATOM 6655 C C . LYS A 1 867 ? 45.850 42.391 32.247 1.00 15.79 892 LYS A C 1
ATOM 6656 O O . LYS A 1 867 ? 46.200 41.209 32.347 1.00 16.99 892 LYS A O 1
ATOM 6662 N N . GLY A 1 868 ? 45.544 43.159 33.293 1.00 15.78 893 GLY A N 1
ATOM 6663 C CA . GLY A 1 868 ? 45.632 42.623 34.647 1.00 15.98 893 GLY A CA 1
ATOM 6664 C C . GLY A 1 868 ? 44.631 41.520 34.896 1.00 16.25 893 GLY A C 1
ATOM 6665 O O . GLY A 1 868 ? 44.911 40.529 35.594 1.00 17.38 893 GLY A O 1
ATOM 6666 N N . PHE A 1 869 ? 43.374 41.716 34.426 1.00 14.98 894 PHE A N 1
ATOM 6667 C CA . PHE A 1 869 ? 42.357 40.678 34.637 1.00 14.59 894 PHE A CA 1
ATOM 6668 C C . PHE A 1 869 ? 42.771 39.384 33.946 1.00 15.31 894 PHE A C 1
ATOM 6669 O O . PHE A 1 869 ? 42.778 38.319 34.587 1.00 15.92 894 PHE A O 1
ATOM 6677 N N . PHE A 1 870 ? 43.044 39.463 32.634 1.00 14.91 895 PHE A N 1
ATOM 6678 C CA . PHE A 1 870 ? 43.307 38.219 31.908 1.00 15.82 895 PHE A CA 1
ATOM 6679 C C . PHE A 1 870 ? 44.604 37.592 32.330 1.00 16.97 895 PHE A C 1
ATOM 6680 O O . PHE A 1 870 ? 44.648 36.358 32.418 1.00 17.33 895 PHE A O 1
ATOM 6688 N N . SER A 1 871 ? 45.624 38.379 32.687 1.00 16.59 896 SER A N 1
ATOM 6689 C CA . SER A 1 871 ? 46.888 37.722 33.123 1.00 18.07 896 SER A CA 1
ATOM 6690 C C . SER A 1 871 ? 46.654 36.945 34.441 1.00 19.87 896 SER A C 1
ATOM 6691 O O . SER A 1 871 ? 47.202 35.845 34.614 1.00 21.83 896 SER A O 1
ATOM 6694 N N . SER A 1 872 ? 45.727 37.411 35.272 1.00 19.72 897 SER A N 1
ATOM 6695 C CA . SER A 1 872 ? 45.450 36.763 36.546 1.00 21.40 897 SER A CA 1
ATOM 6696 C C . SER A 1 872 ? 44.799 35.398 36.398 1.00 22.81 897 SER A C 1
ATOM 6697 O O . SER A 1 872 ? 44.808 34.613 37.355 1.00 23.92 897 SER A O 1
ATOM 6700 N N . LEU A 1 873 ? 44.257 35.084 35.232 1.00 21.71 898 LEU A N 1
ATOM 6701 C CA . LEU A 1 873 ? 43.578 33.805 35.010 1.00 21.85 898 LEU A CA 1
ATOM 6702 C C . LEU A 1 873 ? 44.528 32.641 34.818 1.00 22.68 898 LEU A C 1
ATOM 6703 O O . LEU A 1 873 ? 44.083 31.490 34.845 1.00 22.82 898 LEU A O 1
ATOM 6708 N N . LYS A 1 874 ? 45.813 32.924 34.524 1.00 23.46 899 LYS A N 1
ATOM 6709 C CA . LYS A 1 874 ? 46.793 31.867 34.268 1.00 24.00 899 LYS A CA 1
ATOM 6710 C C . LYS A 1 874 ? 46.260 30.833 33.218 1.00 25.02 899 LYS A C 1
ATOM 6711 O O . LYS A 1 874 ? 45.912 31.273 32.120 1.00 24.07 899 LYS A O 1
ATOM 6717 N N . GLU A 1 875 ? 46.119 29.549 33.528 1.00 24.76 900 GLU A N 1
ATOM 6718 C CA . GLU A 1 875 ? 45.671 28.565 32.555 1.00 25.30 900 GLU A CA 1
ATOM 6719 C C . GLU A 1 875 ? 44.192 28.695 32.138 1.00 23.81 900 GLU A C 1
ATOM 6720 O O . GLU A 1 875 ? 43.783 28.070 31.161 1.00 25.15 900 GLU A O 1
ATOM 6726 N N . ASN A 1 876 ? 43.403 29.463 32.898 1.00 22.93 901 ASN A N 1
ATOM 6727 C CA . ASN A 1 876 ? 41.980 29.607 32.590 1.00 23.16 901 ASN A CA 1
ATOM 6728 C C . ASN A 1 876 ? 41.692 30.848 31.716 1.00 20.83 901 ASN A C 1
ATOM 6729 O O . ASN A 1 876 ? 40.673 31.497 31.946 1.00 20.03 901 ASN A O 1
ATOM 6734 N N . GLY A 1 877 ? 42.586 31.194 30.787 1.00 19.47 902 GLY A N 1
ATOM 6735 C CA . GLY A 1 877 ? 42.275 32.297 29.862 1.00 18.52 902 GLY A CA 1
ATOM 6736 C C . GLY A 1 877 ? 43.358 33.302 29.545 1.00 17.62 902 GLY A C 1
ATOM 6737 O O . GLY A 1 877 ? 43.208 34.078 28.599 1.00 16.87 902 GLY A O 1
ATOM 6738 N N . SER A 1 878 ? 44.486 33.320 30.299 1.00 17.55 903 SER A N 1
ATOM 6739 C CA . SER A 1 878 ? 45.513 34.329 30.019 1.00 17.86 903 SER A CA 1
ATOM 6740 C C . SER A 1 878 ? 46.077 34.253 28.617 1.00 18.25 903 SER A C 1
ATOM 6741 O O . SER A 1 878 ? 46.573 35.239 28.110 1.00 19.33 903 SER A O 1
ATOM 6744 N N . GLN A 1 879 ? 46.052 33.058 28.017 1.00 18.49 904 GLN A N 1
ATOM 6745 C CA . GLN A 1 879 ? 46.672 32.845 26.717 1.00 18.37 904 GLN A CA 1
ATOM 6746 C C . GLN A 1 879 ? 45.685 32.855 25.554 1.00 17.73 904 GLN A C 1
ATOM 6747 O O . GLN A 1 879 ? 46.094 32.573 24.421 1.00 18.81 904 GLN A O 1
ATOM 6753 N N . LEU A 1 880 ? 44.424 33.286 25.794 1.00 16.36 905 LEU A N 1
ATOM 6754 C CA . LEU A 1 880 ? 43.479 33.378 24.685 1.00 15.08 905 LEU A CA 1
ATOM 6755 C C . LEU A 1 880 ? 43.906 34.345 23.638 1.00 14.65 905 LEU A C 1
ATOM 6756 O O . LEU A 1 880 ? 44.356 35.462 23.933 1.00 15.43 905 LEU A O 1
ATOM 6761 N N . ARG A 1 881 ? 43.725 33.957 22.360 1.00 13.38 906 ARG A N 1
ATOM 6762 C CA . ARG A 1 881 ? 44.070 34.865 21.284 1.00 14.87 906 ARG A CA 1
ATOM 6763 C C . ARG A 1 881 ? 43.152 36.092 21.344 1.00 14.58 906 ARG A C 1
ATOM 6764 O O . ARG A 1 881 ? 43.618 37.182 21.017 1.00 15.42 906 ARG A O 1
ATOM 6772 N N . CYS A 1 882 ? 41.878 35.921 21.739 1.00 14.55 907 CYS A N 1
ATOM 6773 C CA . CYS A 1 882 ? 40.984 37.104 21.739 1.00 14.09 907 CYS A CA 1
ATOM 6774 C C . CYS A 1 882 ? 41.481 38.154 22.738 1.00 14.84 907 CYS A C 1
ATOM 6775 O O . CYS A 1 882 ? 41.187 39.342 22.555 1.00 14.42 907 CYS A O 1
ATOM 6778 N N . VAL A 1 883 ? 42.150 37.737 23.803 1.00 14.57 908 VAL A N 1
ATOM 6779 C CA . VAL A 1 883 ? 42.638 38.672 24.809 1.00 15.32 908 VAL A CA 1
ATOM 6780 C C . VAL A 1 883 ? 43.760 39.505 24.195 1.00 15.32 908 VAL A C 1
ATOM 6781 O O . VAL A 1 883 ? 43.762 40.725 24.325 1.00 15.21 908 VAL A O 1
ATOM 6785 N N . GLN A 1 884 ? 44.680 38.884 23.434 1.00 14.98 909 GLN A N 1
ATOM 6786 C CA . GLN A 1 884 ? 45.730 39.655 22.796 1.00 14.89 909 GLN A CA 1
ATOM 6787 C C . GLN A 1 884 ? 45.132 40.553 21.723 1.00 14.56 909 GLN A C 1
ATOM 6788 O O . GLN A 1 884 ? 45.589 41.705 21.531 1.00 15.04 909 GLN A O 1
ATOM 6794 N N . GLN A 1 885 ? 44.099 40.077 21.005 1.00 14.60 910 GLN A N 1
ATOM 6795 C CA . GLN A 1 885 ? 43.460 40.896 19.994 1.00 13.64 910 GLN A CA 1
ATOM 6796 C C . GLN A 1 885 ? 42.820 42.127 20.630 1.00 13.99 910 GLN A C 1
ATOM 6797 O O . GLN A 1 885 ? 42.985 43.227 20.092 1.00 14.63 910 GLN A O 1
ATOM 6803 N N . THR A 1 886 ? 42.077 41.946 21.752 1.00 13.58 911 THR A N 1
ATOM 6804 C CA . THR A 1 886 ? 41.458 43.142 22.343 1.00 13.31 911 THR A CA 1
ATOM 6805 C C . THR A 1 886 ? 42.495 44.077 22.960 1.00 13.87 911 THR A C 1
ATOM 6806 O O . THR A 1 886 ? 42.350 45.303 22.853 1.00 14.15 911 THR A O 1
ATOM 6810 N N . ILE A 1 887 ? 43.597 43.549 23.506 1.00 14.23 912 ILE A N 1
ATOM 6811 C CA . ILE A 1 887 ? 44.660 44.421 24.039 1.00 14.87 912 ILE A CA 1
ATOM 6812 C C . ILE A 1 887 ? 45.213 45.269 22.889 1.00 15.40 912 ILE A C 1
ATOM 6813 O O . ILE A 1 887 ? 45.371 46.496 23.024 1.00 15.56 912 ILE A O 1
ATOM 6818 N N . GLU A 1 888 ? 45.517 44.628 21.735 1.00 14.71 913 GLU A N 1
ATOM 6819 C CA . GLU A 1 888 ? 46.095 45.392 20.624 1.00 15.18 913 GLU A CA 1
ATOM 6820 C C . GLU A 1 888 ? 45.071 46.390 20.048 1.00 14.62 913 GLU A C 1
ATOM 6821 O O . GLU A 1 888 ? 45.450 47.459 19.544 1.00 15.17 913 GLU A O 1
ATOM 6827 N N . THR A 1 889 ? 43.783 46.028 20.095 1.00 14.62 914 THR A N 1
ATOM 6828 C CA . THR A 1 889 ? 42.742 46.941 19.644 1.00 13.86 914 THR A CA 1
ATOM 6829 C C . THR A 1 889 ? 42.687 48.162 20.574 1.00 13.47 914 THR A C 1
ATOM 6830 O O . THR A 1 889 ? 42.587 49.306 20.081 1.00 13.56 914 THR A O 1
ATOM 6834 N N . ILE A 1 890 ? 42.711 47.936 21.898 1.00 13.16 915 ILE A N 1
ATOM 6835 C CA . ILE A 1 890 ? 42.683 49.073 22.825 1.00 12.94 915 ILE A CA 1
ATOM 6836 C C . ILE A 1 890 ? 43.925 49.917 22.688 1.00 13.50 915 ILE A C 1
ATOM 6837 O O . ILE A 1 890 ? 43.834 51.140 22.698 1.00 14.96 915 ILE A O 1
ATOM 6842 N N . GLU A 1 891 ? 45.096 49.284 22.437 1.00 13.54 916 GLU A N 1
ATOM 6843 C CA . GLU A 1 891 ? 46.317 50.067 22.245 1.00 13.90 916 GLU A CA 1
ATOM 6844 C C . GLU A 1 891 ? 46.171 50.961 21.031 1.00 14.51 916 GLU A C 1
ATOM 6845 O O . GLU A 1 891 ? 46.599 52.119 21.057 1.00 15.02 916 GLU A O 1
ATOM 6851 N N . GLU A 1 892 ? 45.559 50.433 19.962 1.00 14.08 917 GLU A N 1
ATOM 6852 C CA . GLU A 1 892 ? 45.323 51.250 18.778 1.00 13.53 917 GLU A CA 1
ATOM 6853 C C . GLU A 1 892 ? 44.322 52.347 19.073 1.00 14.83 917 GLU A C 1
ATOM 6854 O O . GLU A 1 892 ? 44.484 53.463 18.604 1.00 14.77 917 GLU A O 1
ATOM 6860 N N . ASN A 1 893 ? 43.263 52.034 19.825 1.00 14.15 918 ASN A N 1
ATOM 6861 C CA . ASN A 1 893 ? 42.257 53.082 20.137 1.00 14.02 918 ASN A CA 1
ATOM 6862 C C . ASN A 1 893 ? 42.893 54.212 20.928 1.00 13.49 918 ASN A C 1
ATOM 6863 O O . ASN A 1 893 ? 42.595 55.383 20.667 1.00 13.81 918 ASN A O 1
ATOM 6868 N N . ILE A 1 894 ? 43.783 53.874 21.876 1.00 13.24 919 ILE A N 1
ATOM 6869 C CA . ILE A 1 894 ? 44.468 54.922 22.660 1.00 13.84 919 ILE A CA 1
ATOM 6870 C C . ILE A 1 894 ? 45.309 55.808 21.738 1.00 15.83 919 ILE A C 1
ATOM 6871 O O . ILE A 1 894 ? 45.205 57.031 21.811 1.00 16.11 919 ILE A O 1
ATOM 6876 N N . GLY A 1 895 ? 46.129 55.192 20.886 1.00 15.15 920 GLY A N 1
ATOM 6877 C CA . GLY A 1 895 ? 46.982 55.968 20.003 1.00 14.41 920 GLY A CA 1
ATOM 6878 C C . GLY A 1 895 ? 46.188 56.764 19.004 1.00 14.84 920 GLY A C 1
ATOM 6879 O O . GLY A 1 895 ? 46.536 57.912 18.707 1.00 14.84 920 GLY A O 1
ATOM 6880 N N . TRP A 1 896 ? 45.134 56.160 18.434 1.00 14.48 921 TRP A N 1
ATOM 6881 C CA . TRP A 1 896 ? 44.330 56.848 17.422 1.00 13.57 921 TRP A CA 1
ATOM 6882 C C . TRP A 1 896 ? 43.623 58.055 18.045 1.00 14.33 921 TRP A C 1
ATOM 6883 O O . TRP A 1 896 ? 43.593 59.127 17.436 1.00 14.33 921 TRP A O 1
ATOM 6894 N N A MET A 1 897 ? 43.043 57.880 19.223 0.50 14.05 922 MET A N 1
ATOM 6895 N N B MET A 1 897 ? 43.063 57.887 19.240 0.50 14.28 922 MET A N 1
ATOM 6896 C CA A MET A 1 897 ? 42.338 59.005 19.844 0.50 14.51 922 MET A CA 1
ATOM 6897 C CA B MET A 1 897 ? 42.369 59.011 19.887 0.50 14.92 922 MET A CA 1
ATOM 6898 C C A MET A 1 897 ? 43.337 60.093 20.268 0.50 15.89 922 MET A C 1
ATOM 6899 C C B MET A 1 897 ? 43.353 60.096 20.256 0.50 16.03 922 MET A C 1
ATOM 6900 O O A MET A 1 897 ? 43.060 61.266 20.058 0.50 16.29 922 MET A O 1
ATOM 6901 O O B MET A 1 897 ? 43.070 61.266 20.040 0.50 16.37 922 MET A O 1
ATOM 6910 N N . ASP A 1 898 ? 44.533 59.720 20.770 1.00 15.34 923 ASP A N 1
ATOM 6911 C CA . ASP A 1 898 ? 45.532 60.765 21.138 1.00 15.94 923 ASP A CA 1
ATOM 6912 C C . ASP A 1 898 ? 45.940 61.551 19.905 1.00 18.00 923 ASP A C 1
ATOM 6913 O O . ASP A 1 898 ? 46.090 62.779 19.976 1.00 19.40 923 ASP A O 1
ATOM 6918 N N . LYS A 1 899 ? 46.102 60.864 18.768 1.00 15.81 924 LYS A N 1
ATOM 6919 C CA A LYS A 1 899 ? 46.528 61.561 17.561 0.50 16.76 924 LYS A CA 1
ATOM 6920 C CA B LYS A 1 899 ? 46.528 61.540 17.546 0.50 16.98 924 LYS A CA 1
ATOM 6921 C C . LYS A 1 899 ? 45.428 62.374 16.925 1.00 18.66 924 LYS A C 1
ATOM 6922 O O . LYS A 1 899 ? 45.704 63.449 16.400 1.00 20.56 924 LYS A O 1
ATOM 6933 N N . ASN A 1 900 ? 44.194 61.843 16.908 1.00 16.15 925 ASN A N 1
ATOM 6934 C CA . ASN A 1 900 ? 43.137 62.448 16.136 1.00 15.42 925 ASN A CA 1
ATOM 6935 C C . ASN A 1 900 ? 42.007 63.152 16.831 1.00 16.43 925 ASN A C 1
ATOM 6936 O O . ASN A 1 900 ? 41.291 63.852 16.136 1.00 16.21 925 ASN A O 1
ATOM 6941 N N . PHE A 1 901 ? 41.849 63.028 18.151 1.00 16.57 926 PHE A N 1
ATOM 6942 C CA . PHE A 1 901 ? 40.722 63.690 18.808 1.00 17.43 926 PHE A CA 1
ATOM 6943 C C . PHE A 1 901 ? 40.666 65.209 18.526 1.00 17.86 926 PHE A C 1
ATOM 6944 O O . PHE A 1 901 ? 39.630 65.722 18.076 1.00 18.52 926 PHE A O 1
ATOM 6952 N N A ASP A 1 902 ? 41.764 65.931 18.789 0.50 17.70 927 ASP A N 1
ATOM 6953 N N B ASP A 1 902 ? 41.765 65.910 18.775 0.50 18.27 927 ASP A N 1
ATOM 6954 C CA A ASP A 1 902 ? 41.745 67.382 18.565 0.50 19.23 927 ASP A CA 1
ATOM 6955 C CA B ASP A 1 902 ? 41.797 67.355 18.565 0.50 20.36 927 ASP A CA 1
ATOM 6956 C C A ASP A 1 902 ? 41.566 67.718 17.102 0.50 19.28 927 ASP A C 1
ATOM 6957 C C B ASP A 1 902 ? 41.618 67.727 17.108 0.50 19.79 927 ASP A C 1
ATOM 6958 O O A ASP A 1 902 ? 40.868 68.674 16.772 0.50 19.57 927 ASP A O 1
ATOM 6959 O O B ASP A 1 902 ? 40.975 68.723 16.795 0.50 19.95 927 ASP A O 1
ATOM 6968 N N . LYS A 1 903 ? 42.157 66.908 16.195 1.00 18.11 928 LYS A N 1
ATOM 6969 C CA . LYS A 1 903 ? 41.982 67.139 14.755 1.00 16.91 928 LYS A CA 1
ATOM 6970 C C . LYS A 1 903 ? 40.503 67.022 14.393 1.00 16.17 928 LYS A C 1
ATOM 6971 O O . LYS A 1 903 ? 39.996 67.803 13.596 1.00 17.17 928 LYS A O 1
ATOM 6977 N N . ILE A 1 904 ? 39.808 66.033 14.984 1.00 16.07 929 ILE A N 1
ATOM 6978 C CA . ILE A 1 904 ? 38.382 65.864 14.715 1.00 16.23 929 ILE A CA 1
ATOM 6979 C C . ILE A 1 904 ? 37.579 67.014 15.304 1.00 16.92 929 ILE A C 1
ATOM 6980 O O . ILE A 1 904 ? 36.685 67.510 14.664 1.00 18.28 929 ILE A O 1
ATOM 6985 N N A ARG A 1 905 ? 37.930 67.463 16.512 0.50 16.86 930 ARG A N 1
ATOM 6986 N N B ARG A 1 905 ? 37.952 67.465 16.509 0.50 16.97 930 ARG A N 1
ATOM 6987 C CA A ARG A 1 905 ? 37.231 68.595 17.137 0.50 17.69 930 ARG A CA 1
ATOM 6988 C CA B ARG A 1 905 ? 37.298 68.600 17.169 0.50 17.99 930 ARG A CA 1
ATOM 6989 C C A ARG A 1 905 ? 37.348 69.851 16.235 0.50 19.01 930 ARG A C 1
ATOM 6990 C C B ARG A 1 905 ? 37.366 69.846 16.255 0.50 19.23 930 ARG A C 1
ATOM 6991 O O A ARG A 1 905 ? 36.329 70.482 15.923 0.50 18.86 930 ARG A O 1
ATOM 6992 O O B ARG A 1 905 ? 36.337 70.476 15.979 0.50 19.24 930 ARG A O 1
ATOM 7007 N N . VAL A 1 906 ? 38.560 70.133 15.740 1.00 19.87 931 VAL A N 1
ATOM 7008 C CA . VAL A 1 906 ? 38.768 71.301 14.889 1.00 20.75 931 VAL A CA 1
ATOM 7009 C C . VAL A 1 906 ? 38.023 71.117 13.572 1.00 21.03 931 VAL A C 1
ATOM 7010 O O . VAL A 1 906 ? 37.318 72.027 13.111 1.00 22.71 931 VAL A O 1
ATOM 7014 N N . TRP A 1 907 ? 38.110 69.894 12.969 1.00 18.71 932 TRP A N 1
ATOM 7015 C CA . TRP A 1 907 ? 37.416 69.639 11.713 1.00 19.07 932 TRP A CA 1
ATOM 7016 C C . TRP A 1 907 ? 35.905 69.850 11.854 1.00 20.99 932 TRP A C 1
ATOM 7017 O O . TRP A 1 907 ? 35.293 70.441 10.964 1.00 22.76 932 TRP A O 1
ATOM 7028 N N . LEU A 1 908 ? 35.303 69.357 12.942 1.00 19.80 933 LEU A N 1
ATOM 7029 C CA . LEU A 1 908 ? 33.856 69.516 13.131 1.00 21.44 933 LEU A CA 1
ATOM 7030 C C . LEU A 1 908 ? 33.465 70.970 13.262 1.00 25.90 933 LEU A C 1
ATOM 7031 O O . LEU A 1 908 ? 32.371 71.332 12.834 1.00 26.63 933 LEU A O 1
ATOM 7036 N N . GLN A 1 909 ? 34.324 71.781 13.880 1.00 28.42 934 GLN A N 1
ATOM 7037 C CA . GLN A 1 909 ? 34.026 73.199 14.037 1.00 32.79 934 GLN A CA 1
ATOM 7038 C C . GLN A 1 909 ? 34.134 73.936 12.732 1.00 37.13 934 GLN A C 1
ATOM 7039 O O . GLN A 1 909 ? 33.342 74.861 12.496 1.00 39.38 934 GLN A O 1
ATOM 7045 N N . SER A 1 910 ? 35.121 73.571 11.892 1.00 38.76 935 SER A N 1
ATOM 7046 C CA . SER A 1 910 ? 35.376 74.225 10.606 1.00 41.26 935 SER A CA 1
ATOM 7047 C C . SER A 1 910 ? 34.315 73.863 9.573 1.00 42.96 935 SER A C 1
ATOM 7048 O O . SER A 1 910 ? 33.236 74.443 9.558 1.00 43.81 935 SER A O 1
#

InterPro domains:
  IPR001930 Peptidase M1, alanine aminopeptidase/leukotriene A4 hydrolase [PR00756] (188-203)
  IPR001930 Peptidase M1, alanine aminopeptidase/leukotriene A4 hydrolase [PR00756] (236-251)
  IPR001930 Peptidase M1, alanine aminopeptidase/leukotriene A4 hydrolase [PR00756] (314-324)
  IPR001930 Peptidase M1, alanine aminopeptidase/leukotriene A4 hydrolase [PR00756] (350-365)
  IPR001930 Peptidase M1, alanine aminopeptidase/leukotriene A4 hydrolase [PR00756] (369-381)
  IPR014782 Peptidase M1, membrane alanine aminopeptidase [PF01433] (281-484)
  IPR024571 ERAP1-like C-terminal domain [PF11838] (597-916)
  IPR027268 Peptidase M4/M1, CTD superfamily [G3DSA:1.10.390.10] (255-529)
  IPR034016 Aminopeptidase N-type [cd09601] (61-526)
  IPR042097 Aminopeptidase N-like , N-terminal domain superfamliy [G3DSA:2.60.40.1730] (45-254)
  IPR042097 Aminopeptidase N-like , N-terminal domain superfamliy [SSF63737] (45-253)
  IPR045357 Aminopeptidase N-like , N-terminal domain [PF17900] (60-246)
  IPR050344 Peptidase M1 family aminopeptidases [PTHR11533] (32-933)

B-factor: mean 21.8, std 10.06, range [9.13, 122.84]

Nearest PDB structures (foldseek):
  7z28-assembly1_A  TM=9.988E-01  e=0.000E+00  Homo sapiens
  6t6r-assembly1_A  TM=9.990E-01  e=0.000E+00  Homo sapiens
  6q4r-assembly1_A  TM=9.975E-01  e=0.000E+00  Homo sapiens
  6ydx-assembly2_B  TM=9.855E-01  e=2.064E-85  Homo sapiens
  7p7p-assembly2_B  TM=9.645E-01  e=5.337E-87  Homo sapiens